Protein AF-0000000066426443 (afdb_homodimer)

pLDDT: mean 89.58, std 8.08, range [49.56, 98.62]

InterPro domains:
  IPR004919 GmrSD restriction endonucleases, N-terminal domain [PF03235] (11-257)

Structure (mmCIF, N/CA/C/O backbone):
data_AF-0000000066426443-model_v1
#
loop_
_entity.id
_entity.type
_entity.pdbx_description
1 polymer 'GmrSD restriction endonucleases N-terminal domain-containing protein'
#
loop_
_atom_site.group_PDB
_atom_site.id
_atom_site.type_symbol
_atom_site.label_atom_id
_atom_site.label_alt_id
_atom_site.label_comp_id
_atom_site.label_asym_id
_atom_site.label_entity_id
_atom_site.label_seq_id
_atom_site.pdbx_PDB_ins_code
_atom_site.Cartn_x
_atom_site.Cartn_y
_atom_site.Cartn_z
_atom_site.occupancy
_atom_site.B_iso_or_equiv
_atom_site.auth_seq_id
_atom_site.auth_comp_id
_atom_site.auth_asym_id
_atom_site.auth_atom_id
_atom_site.pdbx_PDB_model_num
ATOM 1 N N . MET A 1 1 ? 31.5 10.781 8.031 1 71.62 1 MET A N 1
ATOM 2 C CA . MET A 1 1 ? 30.672 11.781 7.379 1 71.62 1 MET A CA 1
ATOM 3 C C . MET A 1 1 ? 29.391 11.156 6.82 1 71.62 1 MET A C 1
ATOM 5 O O . MET A 1 1 ? 29.406 10 6.391 1 71.62 1 MET A O 1
ATOM 9 N N . ALA A 1 2 ? 28.297 11.938 6.926 1 84.88 2 ALA A N 1
ATOM 10 C CA . ALA A 1 2 ? 27.016 11.469 6.402 1 84.88 2 ALA A CA 1
ATOM 11 C C . ALA A 1 2 ? 27.141 11.102 4.926 1 84.88 2 ALA A C 1
ATOM 13 O O . ALA A 1 2 ? 27.859 11.75 4.172 1 84.88 2 ALA A O 1
ATOM 14 N N . GLY A 1 3 ? 26.672 10.062 4.535 1 86.69 3 GLY A N 1
ATOM 15 C CA . GLY A 1 3 ? 26.719 9.602 3.154 1 86.69 3 GLY A CA 1
ATOM 16 C C . GLY A 1 3 ? 26.75 8.094 3.027 1 86.69 3 GLY A C 1
ATOM 17 O O . GLY A 1 3 ? 26.703 7.379 4.031 1 86.69 3 GLY A O 1
ATOM 18 N N . PHE A 1 4 ? 26.766 7.664 1.811 1 87.81 4 PHE A N 1
ATOM 19 C CA . PHE A 1 4 ? 26.875 6.23 1.58 1 87.81 4 PHE A CA 1
ATOM 20 C C . PHE A 1 4 ? 28.234 5.707 2.047 1 87.81 4 PHE A C 1
ATOM 22 O O . PHE A 1 4 ? 29.266 6.316 1.765 1 87.81 4 PHE A O 1
ATOM 29 N N . GLN A 1 5 ? 28.156 4.652 2.791 1 90.62 5 GLN A N 1
ATOM 30 C CA . GLN A 1 5 ? 29.359 4.078 3.377 1 90.62 5 GLN A CA 1
ATOM 31 C C . GLN A 1 5 ? 29.797 2.824 2.621 1 90.62 5 GLN A C 1
ATOM 33 O O . GLN A 1 5 ? 29.062 2.312 1.781 1 90.62 5 GLN A O 1
ATOM 38 N N . SER A 1 6 ? 31 2.467 2.939 1 91.5 6 SER A N 1
ATOM 39 C CA . SER A 1 6 ? 31.438 1.174 2.422 1 91.5 6 SER A CA 1
ATOM 40 C C . SER A 1 6 ? 30.547 0.047 2.932 1 91.5 6 SER A C 1
ATOM 42 O O . SER A 1 6 ? 30.234 -0.017 4.125 1 91.5 6 SER A O 1
ATOM 44 N N . PRO A 1 7 ? 30.141 -0.745 2.02 1 94.06 7 PRO A N 1
ATOM 45 C CA . PRO A 1 7 ? 29.281 -1.854 2.445 1 94.06 7 PRO A CA 1
ATOM 46 C C . PRO A 1 7 ? 29.969 -2.795 3.426 1 94.06 7 PRO A C 1
ATOM 48 O O . PRO A 1 7 ? 31.203 -2.828 3.488 1 94.06 7 PRO A O 1
ATOM 51 N N . ILE A 1 8 ? 29.234 -3.514 4.184 1 97.31 8 ILE A N 1
ATOM 52 C CA . ILE A 1 8 ? 29.766 -4.461 5.16 1 97.31 8 ILE A CA 1
ATOM 53 C C . ILE A 1 8 ? 29.188 -5.852 4.898 1 97.31 8 ILE A C 1
ATOM 55 O O . ILE A 1 8 ? 28.297 -6.012 4.055 1 97.31 8 ILE A O 1
ATOM 59 N N . THR A 1 9 ? 29.766 -6.891 5.578 1 97.81 9 THR A N 1
ATOM 60 C CA . THR A 1 9 ? 29.266 -8.258 5.418 1 97.81 9 THR A CA 1
ATOM 61 C C . THR A 1 9 ? 28 -8.469 6.234 1 97.81 9 THR A C 1
ATOM 63 O O . THR A 1 9 ? 27.719 -7.711 7.16 1 97.81 9 THR A O 1
ATOM 66 N N . ILE A 1 10 ? 27.25 -9.461 5.855 1 98.12 10 ILE A N 1
ATOM 67 C CA . ILE A 1 10 ? 26.078 -9.844 6.629 1 98.12 10 ILE A CA 1
ATOM 68 C C . ILE A 1 10 ? 26.5 -10.234 8.047 1 98.12 10 ILE A C 1
ATOM 70 O O . ILE A 1 10 ? 25.859 -9.836 9.023 1 98.12 10 ILE A O 1
ATOM 74 N N . ASN A 1 11 ? 27.625 -10.977 8.164 1 97.81 11 ASN A N 1
ATOM 75 C CA . ASN A 1 11 ? 28.125 -11.367 9.477 1 97.81 11 ASN A CA 1
ATOM 76 C C . ASN A 1 11 ? 28.406 -10.148 10.352 1 97.81 11 ASN A C 1
ATOM 78 O O . ASN A 1 11 ? 28.078 -10.148 11.539 1 97.81 11 ASN A O 1
ATOM 82 N N . GLU A 1 12 ? 29.016 -9.195 9.805 1 98 12 GLU A N 1
ATOM 83 C CA . GLU A 1 12 ? 29.297 -7.988 10.57 1 98 12 GLU A CA 1
ATOM 84 C C . GLU A 1 12 ? 28.016 -7.348 11.094 1 98 12 GLU A C 1
ATOM 86 O O . GLU A 1 12 ? 27.953 -6.941 12.258 1 98 12 GLU A O 1
ATOM 91 N N . ALA A 1 13 ? 27.047 -7.184 10.25 1 98.31 13 ALA A N 1
ATOM 92 C CA . ALA A 1 13 ? 25.766 -6.609 10.664 1 98.31 13 ALA A CA 1
ATOM 93 C C . ALA A 1 13 ? 25.125 -7.434 11.781 1 98.31 13 ALA A C 1
ATOM 95 O O . ALA A 1 13 ? 24.594 -6.875 12.75 1 98.31 13 ALA A O 1
ATOM 96 N N . MET A 1 14 ? 25.219 -8.742 11.648 1 98 14 MET A N 1
ATOM 97 C CA . MET A 1 14 ? 24.625 -9.617 12.656 1 98 14 MET A CA 1
ATOM 98 C C . MET A 1 14 ? 25.328 -9.453 14 1 98 14 MET A C 1
ATOM 100 O O . MET A 1 14 ? 24.688 -9.438 15.047 1 98 14 MET A O 1
ATOM 104 N N . GLN A 1 15 ? 26.609 -9.383 13.984 1 97.5 15 GLN A N 1
ATOM 105 C CA . GLN A 1 15 ? 27.359 -9.172 15.219 1 97.5 15 GLN A CA 1
ATOM 106 C C . GLN A 1 15 ? 26.984 -7.848 15.875 1 97.5 15 GLN A C 1
ATOM 108 O O . GLN A 1 15 ? 26.891 -7.758 17.094 1 97.5 15 GLN A O 1
ATOM 113 N N . ARG A 1 16 ? 26.797 -6.891 15.094 1 97.94 16 ARG A N 1
ATOM 114 C CA . ARG A 1 16 ? 26.406 -5.578 15.609 1 97.94 16 ARG A CA 1
ATOM 115 C C . ARG A 1 16 ? 25.031 -5.625 16.25 1 97.94 16 ARG A C 1
ATOM 117 O O . ARG A 1 16 ? 24.766 -4.941 17.25 1 97.94 16 ARG A O 1
ATOM 124 N N . ILE A 1 17 ? 24.141 -6.352 15.672 1 98 17 ILE A N 1
ATOM 125 C CA . ILE A 1 17 ? 22.812 -6.531 16.266 1 98 17 ILE A CA 1
ATOM 126 C C . ILE A 1 17 ? 22.938 -7.262 17.594 1 98 17 ILE A C 1
ATOM 128 O O . ILE A 1 17 ? 22.359 -6.836 18.609 1 98 17 ILE A O 1
ATOM 132 N N . LYS A 1 18 ? 23.734 -8.289 17.672 1 96.56 18 LYS A N 1
ATOM 133 C CA . LYS A 1 18 ? 23.922 -9.086 18.875 1 96.56 18 LYS A CA 1
ATOM 134 C C . LYS A 1 18 ? 24.516 -8.25 20 1 96.56 18 LYS A C 1
ATOM 136 O O . LYS A 1 18 ? 24.172 -8.445 21.172 1 96.56 18 LYS A O 1
ATOM 141 N N . ASN A 1 19 ? 25.312 -7.359 19.641 1 96.88 19 ASN A N 1
ATOM 142 C CA . ASN A 1 19 ? 26.016 -6.543 20.625 1 96.88 19 ASN A CA 1
ATOM 143 C C . ASN A 1 19 ? 25.234 -5.27 20.953 1 96.88 19 ASN A C 1
ATOM 145 O O . ASN A 1 19 ? 25.75 -4.375 21.609 1 96.88 19 ASN A O 1
ATOM 149 N N . ASN A 1 20 ? 24.062 -5.094 20.406 1 96.94 20 ASN A N 1
ATOM 150 C CA . ASN A 1 20 ? 23.203 -3.932 20.625 1 96.94 20 ASN A CA 1
ATOM 151 C C . ASN A 1 20 ? 23.859 -2.652 20.109 1 96.94 20 ASN A C 1
ATOM 153 O O . ASN A 1 20 ? 23.719 -1.589 20.719 1 96.94 20 ASN A O 1
ATOM 157 N N . GLU A 1 21 ? 24.703 -2.861 19.109 1 98 21 GLU A N 1
ATOM 158 C CA . GLU A 1 21 ? 25.234 -1.71 18.391 1 98 21 GLU A CA 1
ATOM 159 C C . GLU A 1 21 ? 24.234 -1.196 17.359 1 98 21 GLU A C 1
ATOM 161 O O . GLU A 1 21 ? 24.312 -0.044 16.938 1 98 21 GLU A O 1
ATOM 166 N N . TYR A 1 22 ? 23.391 -2.031 16.828 1 98.38 22 TYR A N 1
ATOM 167 C CA . TYR A 1 22 ? 22.219 -1.688 16.031 1 98.38 22 TYR A CA 1
ATOM 168 C C . TYR A 1 22 ? 20.953 -1.728 16.875 1 98.38 22 TYR A C 1
ATOM 170 O O . TYR A 1 22 ? 20.656 -2.74 17.516 1 98.38 22 TYR A O 1
ATOM 178 N N . LEU A 1 23 ? 20.25 -0.625 16.891 1 97.06 23 LEU A N 1
ATOM 179 C CA . LEU A 1 23 ? 19 -0.537 17.641 1 97.06 23 LEU A CA 1
ATOM 180 C C . LEU A 1 23 ? 17.906 0.069 16.781 1 97.06 23 LEU A C 1
ATOM 182 O O . LEU A 1 23 ? 18.172 0.584 15.695 1 97.06 23 LEU A O 1
ATOM 186 N N . LEU A 1 24 ? 16.672 -0.115 17.234 1 93.94 24 LEU A N 1
ATOM 187 C CA . LEU A 1 24 ? 15.508 0.389 16.5 1 93.94 24 LEU A CA 1
ATOM 188 C C . LEU A 1 24 ? 14.859 1.548 17.25 1 93.94 24 LEU A C 1
ATOM 190 O O . LEU A 1 24 ? 14.594 1.45 18.438 1 93.94 24 LEU A O 1
ATOM 194 N N . PRO A 1 25 ? 14.633 2.607 16.516 1 89.81 25 PRO A N 1
ATOM 195 C CA . PRO A 1 25 ? 13.898 3.693 17.172 1 89.81 25 PRO A CA 1
ATOM 196 C C . PRO A 1 25 ? 12.43 3.352 17.406 1 89.81 25 PRO A C 1
ATOM 198 O O . PRO A 1 25 ? 11.898 2.428 16.781 1 89.81 25 PRO A O 1
ATOM 201 N N . ALA A 1 26 ? 11.82 4.098 18.203 1 81.12 26 ALA A N 1
ATOM 202 C CA . ALA A 1 26 ? 10.477 3.801 18.688 1 81.12 26 ALA A CA 1
ATOM 203 C C . ALA A 1 26 ? 9.461 3.881 17.547 1 81.12 26 ALA A C 1
ATOM 205 O O . ALA A 1 26 ? 8.391 3.266 17.625 1 81.12 26 ALA A O 1
ATOM 206 N N . PHE A 1 27 ? 9.773 4.609 16.531 1 78.88 27 PHE A N 1
ATOM 207 C CA . PHE A 1 27 ? 8.773 4.844 15.492 1 78.88 27 PHE A CA 1
ATOM 208 C C . PHE A 1 27 ? 8.82 3.744 14.438 1 78.88 27 PHE A C 1
ATOM 210 O O . PHE A 1 27 ? 8.031 3.754 13.492 1 78.88 27 PHE A O 1
ATOM 217 N N . GLN A 1 28 ? 9.742 2.854 14.586 1 81.25 28 GLN A N 1
ATOM 218 C CA . GLN A 1 28 ? 9.797 1.748 13.641 1 81.25 28 GLN A CA 1
ATOM 219 C C . GLN A 1 28 ? 8.586 0.833 13.797 1 81.25 28 GLN A C 1
ATOM 221 O O . GLN A 1 28 ? 8.125 0.583 14.914 1 81.25 28 GLN A O 1
ATOM 226 N N . ARG A 1 29 ? 8.133 0.302 12.727 1 73.12 29 ARG A N 1
ATOM 227 C CA . ARG A 1 29 ? 7 -0.619 12.75 1 73.12 29 ARG A CA 1
ATOM 228 C C . ARG A 1 29 ? 7.441 -2.021 13.156 1 73.12 29 ARG A C 1
ATOM 230 O O . ARG A 1 29 ? 8.633 -2.314 13.188 1 73.12 29 ARG A O 1
ATOM 237 N N . GLU A 1 30 ? 6.484 -2.826 13.484 1 78.44 30 GLU A N 1
ATOM 238 C CA . GLU A 1 30 ? 6.75 -4.215 13.852 1 78.44 30 GLU A CA 1
ATOM 239 C C . GLU A 1 30 ? 7.211 -5.023 12.641 1 78.44 30 GLU A C 1
ATOM 241 O O . GLU A 1 30 ? 7.082 -4.574 11.5 1 78.44 30 GLU A O 1
ATOM 246 N N . TYR A 1 31 ? 7.809 -6.129 12.969 1 89.56 31 TYR A N 1
ATOM 247 C CA . TYR A 1 31 ? 8.211 -7.051 11.906 1 89.56 31 TYR A CA 1
ATOM 248 C C . TYR A 1 31 ? 6.996 -7.625 11.188 1 89.56 31 TYR A C 1
ATOM 250 O O . TYR A 1 31 ? 6.039 -8.07 11.836 1 89.56 31 TYR A O 1
ATOM 258 N N . VAL A 1 32 ? 6.992 -7.719 9.836 1 82.56 32 VAL A N 1
ATOM 259 C CA . VAL A 1 32 ? 5.758 -8.078 9.148 1 82.56 32 VAL A CA 1
ATOM 260 C C . VAL A 1 32 ? 6.055 -9.109 8.055 1 82.56 32 VAL A C 1
ATOM 262 O O . VAL A 1 32 ? 5.152 -9.531 7.332 1 82.56 32 VAL A O 1
ATOM 265 N N . TRP A 1 33 ? 7.266 -9.562 7.824 1 90.44 33 TRP A N 1
ATOM 266 C CA . TRP A 1 33 ? 7.582 -10.461 6.723 1 90.44 33 TRP A CA 1
ATOM 267 C C . TRP A 1 33 ? 7.055 -11.867 7.004 1 90.44 33 TRP A C 1
ATOM 269 O O . TRP A 1 33 ? 7.141 -12.359 8.133 1 90.44 33 TRP A O 1
ATOM 279 N N . GLU A 1 34 ? 6.59 -12.484 5.996 1 89.12 34 GLU A N 1
ATOM 280 C CA . GLU A 1 34 ? 6.207 -13.891 6.031 1 89.12 34 GLU A CA 1
ATOM 281 C C . GLU A 1 34 ? 7.391 -14.797 5.699 1 89.12 34 GLU A C 1
ATOM 283 O O . GLU A 1 34 ? 8.391 -14.344 5.137 1 89.12 34 GLU A O 1
ATOM 288 N N . PRO A 1 35 ? 7.262 -16.031 6.02 1 93.19 35 PRO A N 1
ATOM 289 C CA . PRO A 1 35 ? 8.375 -16.953 5.805 1 93.19 35 PRO A CA 1
ATOM 290 C C . PRO A 1 35 ? 8.883 -16.938 4.367 1 93.19 35 PRO A C 1
ATOM 292 O O . PRO A 1 35 ? 10.102 -16.906 4.141 1 93.19 35 PRO A O 1
ATOM 295 N N . TRP A 1 36 ? 8.016 -16.891 3.41 1 90.25 36 TRP A N 1
ATOM 296 C CA . TRP A 1 36 ? 8.414 -16.984 2.01 1 90.25 36 TRP A CA 1
ATOM 297 C C . TRP A 1 36 ? 9.258 -15.781 1.601 1 90.25 36 TRP A C 1
ATOM 299 O O . TRP A 1 36 ? 10.141 -15.898 0.743 1 90.25 36 TRP A O 1
ATOM 309 N N . GLN A 1 37 ? 9.031 -14.633 2.184 1 91.44 37 GLN A N 1
ATOM 310 C CA . GLN A 1 37 ? 9.812 -13.438 1.865 1 91.44 37 GLN A CA 1
ATOM 311 C C . GLN A 1 37 ? 11.266 -13.609 2.297 1 91.44 37 GLN A C 1
ATOM 313 O O . GLN A 1 37 ? 12.18 -13.156 1.604 1 91.44 37 GLN A O 1
ATOM 318 N N . ILE A 1 38 ? 11.492 -14.273 3.438 1 95.69 38 ILE A N 1
ATOM 319 C CA . ILE A 1 38 ? 12.844 -14.539 3.924 1 95.69 38 ILE A CA 1
ATOM 320 C C . ILE A 1 38 ? 13.531 -15.555 3.016 1 95.69 38 ILE A C 1
ATOM 322 O O . ILE A 1 38 ? 14.711 -15.406 2.688 1 95.69 38 ILE A O 1
ATOM 326 N N . GLU A 1 39 ? 12.75 -16.531 2.664 1 96 39 GLU A N 1
ATOM 327 C CA . GLU A 1 39 ? 13.258 -17.531 1.734 1 96 39 GLU A CA 1
ATOM 328 C C . GLU A 1 39 ? 13.703 -16.891 0.422 1 96 39 GLU A C 1
ATOM 330 O O . GLU A 1 39 ? 14.789 -17.188 -0.083 1 96 39 GLU A O 1
ATOM 335 N N . GLU A 1 40 ? 12.93 -15.992 -0.068 1 93.31 40 GLU A N 1
ATOM 336 C CA . GLU A 1 40 ? 13.258 -15.297 -1.308 1 93.31 40 GLU A CA 1
ATOM 337 C C . GLU A 1 40 ? 14.477 -14.398 -1.126 1 93.31 40 GLU A C 1
ATOM 339 O O . GLU A 1 40 ? 15.281 -14.234 -2.049 1 93.31 40 GLU A O 1
ATOM 344 N N . LEU A 1 41 ? 14.578 -13.75 0.029 1 95.38 41 LEU A N 1
ATOM 345 C CA . LEU A 1 41 ? 15.734 -12.914 0.322 1 95.38 41 LEU A CA 1
ATOM 346 C C . LEU A 1 41 ? 17.031 -13.711 0.222 1 95.38 41 LEU A C 1
ATOM 348 O O . LEU A 1 41 ? 18 -13.273 -0.41 1 95.38 41 LEU A O 1
ATOM 352 N N . PHE A 1 42 ? 17.047 -14.891 0.788 1 97.62 42 PHE A N 1
ATOM 353 C CA . PHE A 1 42 ? 18.266 -15.695 0.782 1 97.62 42 PHE A CA 1
ATOM 354 C C . PHE A 1 42 ? 18.547 -16.234 -0.614 1 97.62 42 PHE A C 1
ATOM 356 O O . PHE A 1 42 ? 19.703 -16.344 -1.025 1 97.62 42 PHE A O 1
ATOM 363 N N . ASP A 1 43 ? 17.469 -16.641 -1.277 1 96.5 43 ASP A N 1
ATOM 364 C CA . ASP A 1 43 ? 17.672 -16.984 -2.68 1 96.5 43 ASP A CA 1
ATOM 365 C C . ASP A 1 43 ? 18.344 -15.844 -3.439 1 96.5 43 ASP A C 1
ATOM 367 O O . ASP A 1 43 ? 19.281 -16.062 -4.211 1 96.5 43 ASP A O 1
ATOM 371 N N . SER A 1 44 ? 17.844 -14.625 -3.238 1 94.75 44 SER A N 1
ATOM 372 C CA . SER A 1 44 ? 18.422 -13.445 -3.873 1 94.75 44 SER A CA 1
ATOM 373 C C . SER A 1 44 ? 19.891 -13.281 -3.514 1 94.75 44 SER A C 1
ATOM 375 O O . SER A 1 44 ? 20.719 -13 -4.383 1 94.75 44 SER A O 1
ATOM 377 N N . LEU A 1 45 ? 20.203 -13.5 -2.303 1 96.19 45 LEU A N 1
ATOM 378 C CA . LEU A 1 45 ? 21.578 -13.367 -1.84 1 96.19 45 LEU A CA 1
ATOM 379 C C . LEU A 1 45 ? 22.5 -14.336 -2.574 1 96.19 45 LEU A C 1
ATOM 381 O O . LEU A 1 45 ? 23.547 -13.945 -3.074 1 96.19 45 LEU A O 1
ATOM 385 N N . ILE A 1 46 ? 22.062 -15.578 -2.662 1 96.88 46 ILE A N 1
ATOM 386 C CA . ILE A 1 46 ? 22.906 -16.594 -3.277 1 96.88 46 ILE A CA 1
ATOM 387 C C . ILE A 1 46 ? 23.031 -16.344 -4.777 1 96.88 46 ILE A C 1
ATOM 389 O O . ILE A 1 46 ? 24.094 -16.547 -5.367 1 96.88 46 ILE A O 1
ATOM 393 N N . ARG A 1 47 ? 21.969 -15.82 -5.355 1 93.5 47 ARG A N 1
ATOM 394 C CA . ARG A 1 47 ? 21.953 -15.57 -6.793 1 93.5 47 ARG A CA 1
ATOM 395 C C . ARG A 1 47 ? 22.719 -14.297 -7.137 1 93.5 47 ARG A C 1
ATOM 397 O O . ARG A 1 47 ? 22.953 -14.016 -8.312 1 93.5 47 ARG A O 1
ATOM 404 N N . GLY A 1 48 ? 22.969 -13.5 -6.113 1 92 48 GLY A N 1
ATOM 405 C CA . GLY A 1 48 ? 23.719 -12.273 -6.336 1 92 48 GLY A CA 1
ATOM 406 C C . GLY A 1 48 ? 22.844 -11.094 -6.688 1 92 48 GLY A C 1
ATOM 407 O O . GLY A 1 48 ? 23.297 -10.148 -7.336 1 92 48 GLY A O 1
ATOM 408 N N . TYR A 1 49 ? 21.547 -11.156 -6.379 1 90.94 49 TYR A N 1
ATOM 409 C CA . TYR A 1 49 ? 20.641 -10.023 -6.555 1 90.94 49 TYR A CA 1
ATOM 410 C C . TYR A 1 49 ? 20.891 -8.961 -5.488 1 90.94 49 TYR A C 1
ATOM 412 O O . TYR A 1 49 ? 21.219 -9.289 -4.348 1 90.94 49 TYR A O 1
ATOM 420 N N . PRO A 1 50 ? 20.75 -7.699 -5.891 1 89.25 50 PRO A N 1
ATOM 421 C CA . PRO A 1 50 ? 20.875 -6.668 -4.859 1 89.25 50 PRO A CA 1
ATOM 422 C C . PRO A 1 50 ? 19.719 -6.691 -3.855 1 89.25 50 PRO A C 1
ATOM 424 O O . PRO A 1 50 ? 18.594 -7.039 -4.211 1 89.25 50 PRO A O 1
ATOM 427 N N . ILE A 1 51 ? 19.969 -6.332 -2.564 1 88.44 51 ILE A N 1
ATOM 428 C CA . ILE A 1 51 ? 18.891 -6.309 -1.573 1 88.44 51 ILE A CA 1
ATOM 429 C C . ILE A 1 51 ? 18.625 -4.867 -1.143 1 88.44 51 ILE A C 1
ATOM 431 O O . ILE A 1 51 ? 18 -4.629 -0.109 1 88.44 51 ILE A O 1
ATOM 435 N N . SER A 1 52 ? 18.781 -3.887 -1.884 1 84.62 52 SER A N 1
ATOM 436 C CA . SER A 1 52 ? 18.516 -2.465 -1.701 1 84.62 52 SER A CA 1
ATOM 437 C C . SER A 1 52 ? 19.375 -1.881 -0.582 1 84.62 52 SER A C 1
ATOM 439 O O . SER A 1 52 ? 19.797 -2.6 0.332 1 84.62 52 SER A O 1
ATOM 441 N N . SER A 1 53 ? 19.516 -0.681 -0.633 1 89.75 53 SER A N 1
ATOM 442 C CA . SER A 1 53 ? 20.312 -0.006 0.392 1 89.75 53 SER A CA 1
ATOM 443 C C . SER A 1 53 ? 19.469 0.268 1.64 1 89.75 53 SER A C 1
ATOM 445 O O . SER A 1 53 ? 18.25 0.344 1.567 1 89.75 53 SER A O 1
ATOM 447 N N . MET A 1 54 ? 20.25 0.411 2.766 1 93 54 MET A N 1
ATOM 448 C CA . MET A 1 54 ? 19.609 0.695 4.047 1 93 54 MET A CA 1
ATOM 449 C C . MET A 1 54 ? 19.984 2.084 4.547 1 93 54 MET A C 1
ATOM 451 O O . MET A 1 54 ? 20.797 2.77 3.932 1 93 54 MET A O 1
ATOM 455 N N . LEU A 1 55 ? 19.266 2.574 5.578 1 94 55 LEU A N 1
ATOM 456 C CA . LEU A 1 55 ? 19.531 3.875 6.184 1 94 55 LEU A CA 1
ATOM 457 C C . LEU A 1 55 ? 19.812 3.736 7.676 1 94 55 LEU A C 1
ATOM 459 O O . LEU A 1 55 ? 18.984 3.189 8.414 1 94 55 LEU A O 1
ATOM 463 N N . PHE A 1 56 ? 21 4.199 8.109 1 96.38 56 PHE A N 1
ATOM 464 C CA . PHE A 1 56 ? 21.422 4.148 9.5 1 96.38 56 PHE A CA 1
ATOM 465 C C . PHE A 1 56 ? 21.656 5.555 10.047 1 96.38 56 PHE A C 1
ATOM 467 O O . PHE A 1 56 ? 22.047 6.457 9.312 1 96.38 56 PHE A O 1
ATOM 474 N N . TRP A 1 57 ? 21.438 5.773 11.328 1 95.12 57 TRP A N 1
ATOM 475 C CA . TRP A 1 57 ? 21.688 7.023 12.047 1 95.12 57 TRP A CA 1
ATOM 476 C C . TRP A 1 57 ? 22.609 6.793 13.234 1 95.12 57 TRP A C 1
ATOM 478 O O . TRP A 1 57 ? 22.281 6.035 14.148 1 95.12 57 TRP A O 1
ATOM 488 N N . LYS A 1 58 ? 23.75 7.344 13.203 1 95.75 58 LYS A N 1
ATOM 489 C CA . LYS A 1 58 ? 24.672 7.23 14.328 1 95.75 58 LYS A CA 1
ATOM 490 C C . LYS A 1 58 ? 24.203 8.07 15.508 1 95.75 58 LYS A C 1
ATOM 492 O O . LYS A 1 58 ? 24.078 9.289 15.398 1 95.75 58 LYS A O 1
ATOM 497 N N . VAL A 1 59 ? 23.922 7.488 16.594 1 94.06 59 VAL A N 1
ATOM 498 C CA . VAL A 1 59 ? 23.391 8.148 17.781 1 94.06 59 VAL A CA 1
ATOM 499 C C . VAL A 1 59 ? 24.484 8.289 18.828 1 94.06 59 VAL A C 1
ATOM 501 O O . VAL A 1 59 ? 25.109 7.301 19.234 1 94.06 59 VAL A O 1
ATOM 504 N N . LYS A 1 60 ? 24.703 9.531 19.219 1 92.62 60 LYS A N 1
ATOM 505 C CA . LYS A 1 60 ? 25.781 9.828 20.172 1 92.62 60 LYS A CA 1
ATOM 506 C C . LYS A 1 60 ? 25.281 10.742 21.281 1 92.62 60 LYS A C 1
ATOM 508 O O . LYS A 1 60 ? 24.234 11.383 21.156 1 92.62 60 LYS A O 1
ATOM 513 N N . ASP A 1 61 ? 25.859 10.68 22.328 1 86.94 61 ASP A N 1
ATOM 514 C CA . ASP A 1 61 ? 25.766 11.641 23.422 1 86.94 61 ASP A CA 1
ATOM 515 C C . ASP A 1 61 ? 24.312 11.82 23.875 1 86.94 61 ASP A C 1
ATOM 517 O O . ASP A 1 61 ? 23.625 10.836 24.172 1 86.94 61 ASP A O 1
ATOM 521 N N . GLU A 1 62 ? 23.812 13.047 23.859 1 80.69 62 GLU A N 1
ATOM 522 C CA . GLU A 1 62 ? 22.5 13.375 24.438 1 80.69 62 GLU A CA 1
ATOM 523 C C . GLU A 1 62 ? 21.375 12.711 23.672 1 80.69 62 GLU A C 1
ATOM 525 O O . GLU A 1 62 ? 20.312 12.43 24.234 1 80.69 62 GLU A O 1
ATOM 530 N N . SER A 1 63 ? 21.609 12.406 22.484 1 82.25 63 SER A N 1
ATOM 531 C CA . SER A 1 63 ? 20.578 11.805 21.656 1 82.25 63 SER A CA 1
ATOM 532 C C . SER A 1 63 ? 20.266 10.383 22.109 1 82.25 63 SER A C 1
ATOM 534 O O . SER A 1 63 ? 19.172 9.867 21.844 1 82.25 63 SER A O 1
ATOM 536 N N . LYS A 1 64 ? 21.188 9.742 22.859 1 86.12 64 LYS A N 1
ATOM 537 C CA . LYS A 1 64 ? 21.031 8.367 23.312 1 86.12 64 LYS A CA 1
ATOM 538 C C . LYS A 1 64 ? 19.875 8.242 24.297 1 86.12 64 LYS A C 1
ATOM 540 O O . LYS A 1 64 ? 19.188 7.215 24.344 1 86.12 64 LYS A O 1
ATOM 545 N N . THR A 1 65 ? 19.656 9.32 25.016 1 81.44 65 THR A N 1
ATOM 546 C CA . THR A 1 65 ? 18.688 9.227 26.094 1 81.44 65 THR A CA 1
ATOM 547 C C . THR A 1 65 ? 17.438 10.047 25.781 1 81.44 65 THR A C 1
ATOM 549 O O . THR A 1 65 ? 16.438 9.961 26.5 1 81.44 65 THR A O 1
ATOM 552 N N . ALA A 1 66 ? 17.609 10.727 24.781 1 75.44 66 ALA A N 1
ATOM 553 C CA . ALA A 1 66 ? 16.5 11.609 24.422 1 75.44 66 ALA A CA 1
ATOM 554 C C . ALA A 1 66 ? 15.297 10.812 23.906 1 75.44 66 ALA A C 1
ATOM 556 O O . ALA A 1 66 ? 14.156 11.266 24 1 75.44 66 ALA A O 1
ATOM 557 N N . TRP A 1 67 ? 15.633 9.57 23.469 1 77.31 67 TRP A N 1
ATOM 558 C CA . TRP A 1 67 ? 14.594 8.758 22.844 1 77.31 67 TRP A CA 1
ATOM 559 C C . TRP A 1 67 ? 14.695 7.305 23.297 1 77.31 67 TRP A C 1
ATOM 561 O O . TRP A 1 67 ? 15.719 6.891 23.844 1 77.31 67 TRP A O 1
ATOM 571 N N . LYS A 1 68 ? 13.555 6.684 23.094 1 82.44 68 LYS A N 1
ATOM 572 C CA . LYS A 1 68 ? 13.578 5.258 23.406 1 82.44 68 LYS A CA 1
ATOM 573 C C . LYS A 1 68 ? 14.031 4.43 22.203 1 82.44 68 LYS A C 1
ATOM 575 O O . LYS A 1 68 ? 13.656 4.723 21.062 1 82.44 68 LYS A O 1
ATOM 580 N N . PHE A 1 69 ? 14.82 3.48 22.453 1 90.25 69 PHE A N 1
ATOM 581 C CA . PHE A 1 69 ? 15.305 2.551 21.438 1 90.25 69 PHE A CA 1
ATOM 582 C C . PHE A 1 69 ? 15.016 1.11 21.844 1 90.25 69 PHE A C 1
ATOM 584 O O . PHE A 1 69 ? 14.82 0.819 23.031 1 90.25 69 PHE A O 1
ATOM 591 N N . TYR A 1 70 ? 14.977 0.285 20.906 1 90.88 70 TYR A N 1
ATOM 592 C CA . TYR A 1 70 ? 14.57 -1.101 21.125 1 90.88 70 TYR A CA 1
ATOM 593 C C . TYR A 1 70 ? 15.562 -2.062 20.484 1 90.88 70 TYR A C 1
ATOM 595 O O . TYR A 1 70 ? 16.219 -1.724 19.5 1 90.88 70 TYR A O 1
ATOM 603 N N . ARG A 1 71 ? 15.625 -3.256 21.031 1 95.25 71 ARG A N 1
ATOM 604 C CA . ARG A 1 71 ? 16.453 -4.324 20.469 1 95.25 71 ARG A CA 1
ATOM 605 C C . ARG A 1 71 ? 15.742 -5 19.297 1 95.25 71 ARG A C 1
ATOM 607 O O . ARG A 1 71 ? 14.523 -4.91 19.172 1 95.25 71 ARG A O 1
ATOM 614 N N . PHE A 1 72 ? 16.516 -5.602 18.469 1 96.25 72 PHE A N 1
ATOM 615 C CA . PHE A 1 72 ? 15.945 -6.43 17.422 1 96.25 72 PHE A CA 1
ATOM 616 C C . PHE A 1 72 ? 15.25 -7.652 18.016 1 96.25 72 PHE A C 1
ATOM 618 O O . PHE A 1 72 ? 15.664 -8.156 19.062 1 96.25 72 PHE A O 1
ATOM 625 N N . LEU A 1 73 ? 14.234 -8.109 17.359 1 93.31 73 LEU A N 1
ATOM 626 C CA . LEU A 1 73 ? 13.555 -9.344 17.734 1 93.31 73 LEU A CA 1
ATOM 627 C C . LEU A 1 73 ? 14.477 -10.547 17.547 1 93.31 73 LEU A C 1
ATOM 629 O O . LEU A 1 73 ? 15.125 -10.688 16.516 1 93.31 73 LEU A O 1
ATOM 633 N N . GLU A 1 74 ? 14.562 -11.367 18.516 1 94.25 74 GLU A N 1
ATOM 634 C CA . GLU A 1 74 ? 15.469 -12.508 18.438 1 94.25 74 GLU A CA 1
ATOM 635 C C . GLU A 1 74 ? 14.805 -13.711 17.781 1 94.25 74 GLU A C 1
ATOM 637 O O . GLU A 1 74 ? 15.492 -14.594 17.25 1 94.25 74 GLU A O 1
ATOM 642 N N . TYR A 1 75 ? 13.539 -13.906 17.922 1 94.88 75 TYR A N 1
ATOM 643 C CA . TYR A 1 75 ? 12.727 -14.891 17.219 1 94.88 75 TYR A CA 1
ATOM 644 C C . TYR A 1 75 ? 11.305 -14.375 17.016 1 94.88 75 TYR A C 1
ATOM 646 O O . TYR A 1 75 ? 10.922 -13.344 17.578 1 94.88 75 TYR A O 1
ATOM 654 N N . TYR A 1 76 ? 10.578 -14.984 16.141 1 95.62 76 TYR A N 1
ATOM 655 C CA . TYR A 1 76 ? 9.227 -14.539 15.828 1 95.62 76 TYR A CA 1
ATOM 656 C C . TYR A 1 76 ? 8.203 -15.609 16.188 1 95.62 76 TYR A C 1
ATOM 658 O O . TYR A 1 76 ? 8.414 -16.797 15.938 1 95.62 76 TYR A O 1
ATOM 666 N N . ARG A 1 77 ? 7.18 -15.258 16.906 1 93.69 77 ARG A N 1
ATOM 667 C CA . ARG A 1 77 ? 5.992 -16.078 17.156 1 93.69 77 ARG A CA 1
ATOM 668 C C . ARG A 1 77 ? 4.719 -15.258 16.938 1 93.69 77 ARG A C 1
ATOM 670 O O . ARG A 1 77 ? 4.457 -14.297 17.656 1 93.69 77 ARG A O 1
ATOM 677 N N . GLU A 1 78 ? 4.09 -15.766 15.93 1 82.88 78 GLU A N 1
ATOM 678 C CA . GLU A 1 78 ? 2.891 -15.031 15.531 1 82.88 78 GLU A CA 1
ATOM 679 C C . GLU A 1 78 ? 1.996 -14.75 16.734 1 82.88 78 GLU A C 1
ATOM 681 O O . GLU A 1 78 ? 1.715 -15.648 17.531 1 82.88 78 GLU A O 1
ATOM 686 N N . SER A 1 79 ? 1.643 -13.5 16.969 1 73.69 79 SER A N 1
ATOM 687 C CA . SER A 1 79 ? 0.701 -12.992 17.969 1 73.69 79 SER A CA 1
ATOM 688 C C . SER A 1 79 ? 1.326 -12.961 19.359 1 73.69 79 SER A C 1
ATOM 690 O O . SER A 1 79 ? 0.806 -12.305 20.266 1 73.69 79 SER A O 1
ATOM 692 N N . TYR A 1 80 ? 2.484 -13.523 19.562 1 83.31 80 TYR A N 1
ATOM 693 C CA . TYR A 1 80 ? 2.955 -13.68 20.938 1 83.31 80 TYR A CA 1
ATOM 694 C C . TYR A 1 80 ? 4.363 -13.125 21.109 1 83.31 80 TYR A C 1
ATOM 696 O O . TYR A 1 80 ? 4.766 -12.742 22.203 1 83.31 80 TYR A O 1
ATOM 704 N N . HIS A 1 81 ? 5.234 -13.141 20.141 1 89.38 81 HIS A N 1
ATOM 705 C CA . HIS A 1 81 ? 6.562 -12.539 20.156 1 89.38 81 HIS A CA 1
ATOM 706 C C . HIS A 1 81 ? 6.793 -11.688 18.906 1 89.38 81 HIS A C 1
ATOM 708 O O . HIS A 1 81 ? 7.566 -12.07 18.031 1 89.38 81 HIS A O 1
ATOM 714 N N . THR A 1 82 ? 6.125 -10.586 18.875 1 85.38 82 THR A N 1
ATOM 715 C CA . THR A 1 82 ? 6.102 -9.719 17.703 1 85.38 82 THR A CA 1
ATOM 716 C C . THR A 1 82 ? 6.609 -8.32 18.062 1 85.38 82 THR A C 1
ATOM 718 O O . THR A 1 82 ? 6.836 -7.5 17.172 1 85.38 82 THR A O 1
ATOM 721 N N . HIS A 1 83 ? 6.836 -8.023 19.344 1 82.25 83 HIS A N 1
ATOM 722 C CA . HIS A 1 83 ? 7.246 -6.703 19.812 1 82.25 83 HIS A CA 1
ATOM 723 C C . HIS A 1 83 ? 8.711 -6.695 20.234 1 82.25 83 HIS A C 1
ATOM 725 O O . HIS A 1 83 ? 9.188 -7.641 20.859 1 82.25 83 HIS A O 1
ATOM 731 N N . ASN A 1 84 ? 9.398 -5.664 19.797 1 88.62 84 ASN A N 1
ATOM 732 C CA . ASN A 1 84 ? 10.797 -5.5 20.188 1 88.62 84 ASN A CA 1
ATOM 733 C C . ASN A 1 84 ? 10.914 -5.035 21.641 1 88.62 84 ASN A C 1
ATOM 735 O O . ASN A 1 84 ? 10.062 -4.289 22.125 1 88.62 84 ASN A O 1
ATOM 739 N N . ASP A 1 85 ? 11.914 -5.449 22.312 1 87.69 85 ASP A N 1
ATOM 740 C CA . ASP A 1 85 ? 12.141 -5.094 23.703 1 87.69 85 ASP A CA 1
ATOM 741 C C . ASP A 1 85 ? 12.859 -3.75 23.828 1 87.69 85 ASP A C 1
ATOM 743 O O . ASP A 1 85 ? 13.781 -3.465 23.062 1 87.69 85 ASP A O 1
ATOM 747 N N . TYR A 1 86 ? 12.391 -3.006 24.828 1 87.38 86 TYR A N 1
ATOM 748 C CA . TYR A 1 86 ? 13.047 -1.744 25.156 1 87.38 86 TYR A CA 1
ATOM 749 C C . TYR A 1 86 ? 14.492 -1.974 25.578 1 87.38 86 TYR A C 1
ATOM 751 O O . TYR A 1 86 ? 14.789 -2.943 26.281 1 87.38 86 TYR A O 1
ATOM 759 N N . PHE A 1 87 ? 15.398 -1.11 25.156 1 92.44 87 PHE A N 1
ATOM 760 C CA . PHE A 1 87 ? 16.797 -1.15 25.547 1 92.44 87 PHE A CA 1
ATOM 761 C C . PHE A 1 87 ? 17.219 0.164 26.188 1 92.44 87 PHE A C 1
ATOM 763 O O . PHE A 1 87 ? 17.094 1.23 25.594 1 92.44 87 PHE A O 1
ATOM 770 N N . ASN A 1 88 ? 17.672 0.157 27.375 1 90.88 88 ASN A N 1
ATOM 771 C CA . ASN A 1 88 ? 18.156 1.353 28.062 1 90.88 88 ASN A CA 1
ATOM 772 C C . ASN A 1 88 ? 19.516 1.795 27.516 1 90.88 88 ASN A C 1
ATOM 774 O O . ASN A 1 88 ? 20.531 1.156 27.781 1 90.88 88 ASN A O 1
ATOM 778 N N . THR A 1 89 ? 19.531 2.926 26.844 1 92.56 89 THR A N 1
ATOM 779 C CA . THR A 1 89 ? 20.734 3.355 26.125 1 92.56 89 THR A CA 1
ATOM 780 C C . THR A 1 89 ? 21.531 4.355 26.953 1 92.56 89 THR A C 1
ATOM 782 O O . THR A 1 89 ? 22.547 4.883 26.5 1 92.56 89 THR A O 1
ATOM 785 N N . SER A 1 90 ? 21.172 4.742 28.172 1 88.38 90 SER A N 1
ATOM 786 C CA . SER A 1 90 ? 21.766 5.793 28.984 1 88.38 90 SER A CA 1
ATOM 787 C C . SER A 1 90 ? 23.266 5.562 29.172 1 88.38 90 SER A C 1
ATOM 789 O O . SER A 1 90 ? 24.062 6.508 29.094 1 88.38 90 SER A O 1
ATOM 791 N N . ASN A 1 91 ? 23.703 4.336 29.422 1 90.88 91 ASN A N 1
ATOM 792 C CA . ASN A 1 91 ? 25.109 4.027 29.641 1 90.88 91 ASN A CA 1
ATOM 793 C C . ASN A 1 91 ? 25.688 3.172 28.516 1 90.88 91 ASN A C 1
ATOM 795 O O . ASN A 1 91 ? 26.703 2.498 28.703 1 90.88 91 ASN A O 1
ATOM 799 N N . HIS A 1 92 ? 25.016 3.211 27.453 1 92.88 92 HIS A N 1
ATOM 800 C CA . HIS A 1 92 ? 25.453 2.42 26.312 1 92.88 92 HIS A CA 1
ATOM 801 C C . HIS A 1 92 ? 26.406 3.217 25.422 1 92.88 92 HIS A C 1
ATOM 803 O O . HIS A 1 92 ? 26.359 4.449 25.406 1 92.88 92 HIS A O 1
ATOM 809 N N . LYS A 1 93 ? 27.359 2.641 24.781 1 94.69 93 LYS A N 1
ATOM 810 C CA . LYS A 1 93 ? 28.234 3.309 23.812 1 94.69 93 LYS A CA 1
ATOM 811 C C . LYS A 1 93 ? 27.438 3.83 22.625 1 94.69 93 LYS A C 1
ATOM 813 O O . LYS A 1 93 ? 26.234 3.553 22.5 1 94.69 93 LYS A O 1
ATOM 818 N N . ASP A 1 94 ? 28.125 4.613 21.797 1 95.19 94 ASP A N 1
ATOM 819 C CA . ASP A 1 94 ? 27.484 5.062 20.562 1 95.19 94 ASP A CA 1
ATOM 820 C C . ASP A 1 94 ? 26.984 3.879 19.734 1 95.19 94 ASP A C 1
ATOM 822 O O . ASP A 1 94 ? 27.609 2.82 19.719 1 95.19 94 ASP A O 1
ATOM 826 N N . PHE A 1 95 ? 25.859 4.039 19.172 1 96.81 95 PHE A N 1
ATOM 827 C CA . PHE A 1 95 ? 25.25 2.961 18.391 1 96.81 95 PHE A CA 1
ATOM 828 C C . PHE A 1 95 ? 24.578 3.508 17.141 1 96.81 95 PHE A C 1
ATOM 830 O O . PHE A 1 95 ? 24.625 4.711 16.875 1 96.81 95 PHE A O 1
ATOM 837 N N . TYR A 1 96 ? 24.078 2.619 16.328 1 97.44 96 TYR A N 1
ATOM 838 C CA . TYR A 1 96 ? 23.391 2.984 15.086 1 97.44 96 TYR A CA 1
ATOM 839 C C . TYR A 1 96 ? 21.906 2.662 15.172 1 97.44 96 TYR A C 1
ATOM 841 O O . TYR A 1 96 ? 21.531 1.515 15.422 1 97.44 96 TYR A O 1
ATOM 849 N N . ALA A 1 97 ? 21.062 3.723 15.047 1 95.81 97 ALA A N 1
ATOM 850 C CA . ALA A 1 97 ? 19.625 3.5 14.906 1 95.81 97 ALA A CA 1
ATOM 851 C C . ALA A 1 97 ? 19.266 3.16 13.461 1 95.81 97 ALA A C 1
ATOM 853 O O . ALA A 1 97 ? 19.641 3.883 12.531 1 95.81 97 ALA A O 1
ATOM 854 N N . ILE A 1 98 ? 18.609 2.09 13.258 1 96.38 98 ILE A N 1
ATOM 855 C CA . ILE A 1 98 ? 18.234 1.653 11.914 1 96.38 98 ILE A CA 1
ATOM 856 C C . ILE A 1 98 ? 16.938 2.344 11.5 1 96.38 98 ILE A C 1
ATOM 858 O O . ILE A 1 98 ? 15.875 2.096 12.078 1 96.38 98 ILE A O 1
ATOM 862 N N . LEU A 1 99 ? 17.031 3.129 10.469 1 91.56 99 LEU A N 1
ATOM 863 C CA . LEU A 1 99 ? 15.875 3.889 10 1 91.56 99 LEU A CA 1
ATOM 864 C C . LEU A 1 99 ? 15.188 3.178 8.844 1 91.56 99 LEU A C 1
ATOM 866 O O . LEU A 1 99 ? 13.984 3.334 8.641 1 91.56 99 LEU A O 1
ATOM 870 N N . ASP A 1 100 ? 15.953 2.455 8.055 1 91 100 ASP A N 1
ATOM 871 C CA . ASP A 1 100 ? 15.461 1.622 6.961 1 91 100 ASP A CA 1
ATOM 872 C C . ASP A 1 100 ? 16.25 0.318 6.867 1 91 100 ASP A C 1
ATOM 874 O O . ASP A 1 100 ? 17.469 0.31 7.035 1 91 100 ASP A O 1
ATOM 878 N N . GLY A 1 101 ? 15.516 -0.76 6.652 1 93 101 GLY A N 1
ATOM 879 C CA . GLY A 1 101 ? 16.172 -2.047 6.516 1 93 101 GLY A CA 1
ATOM 880 C C . GLY A 1 101 ? 15.867 -3 7.656 1 93 101 GLY A C 1
ATOM 881 O O . GLY A 1 101 ? 16.359 -4.129 7.68 1 93 101 GLY A O 1
ATOM 882 N N . GLN A 1 102 ? 15.008 -2.611 8.539 1 93.88 102 GLN A N 1
ATOM 883 C CA . GLN A 1 102 ? 14.75 -3.414 9.734 1 93.88 102 GLN A CA 1
ATOM 884 C C . GLN A 1 102 ? 14.188 -4.781 9.359 1 93.88 102 GLN A C 1
ATOM 886 O O . GLN A 1 102 ? 14.555 -5.793 9.961 1 93.88 102 GLN A O 1
ATOM 891 N N . GLN A 1 103 ? 13.281 -4.797 8.359 1 93.25 103 GLN A N 1
ATOM 892 C CA . GLN A 1 103 ? 12.68 -6.07 7.977 1 93.25 103 GLN A CA 1
ATOM 893 C C . GLN A 1 103 ? 13.734 -7.039 7.445 1 93.25 103 GLN A C 1
ATOM 895 O O . GLN A 1 103 ? 13.75 -8.211 7.82 1 93.25 103 GLN A O 1
ATOM 900 N N . ARG A 1 104 ? 14.695 -6.496 6.664 1 95.44 104 ARG A N 1
ATOM 901 C CA . ARG A 1 104 ? 15.734 -7.332 6.066 1 95.44 104 ARG A CA 1
ATOM 902 C C . ARG A 1 104 ? 16.734 -7.793 7.117 1 95.44 104 ARG A C 1
ATOM 904 O O . ARG A 1 104 ? 17.094 -8.969 7.168 1 95.44 104 ARG A O 1
ATOM 911 N N . LEU A 1 105 ? 17.109 -6.887 7.969 1 97.56 105 LEU A N 1
ATOM 912 C CA . LEU A 1 105 ? 18.094 -7.219 8.992 1 97.56 105 LEU A CA 1
ATOM 913 C C . LEU A 1 105 ? 17.516 -8.219 9.992 1 97.56 105 LEU A C 1
ATOM 915 O O . LEU A 1 105 ? 18.203 -9.172 10.383 1 97.56 105 LEU A O 1
ATOM 919 N N . THR A 1 106 ? 16.312 -8.016 10.398 1 97.19 106 THR A N 1
ATOM 920 C CA . THR A 1 106 ? 15.656 -8.945 11.312 1 97.19 106 THR A CA 1
ATOM 921 C C . THR A 1 106 ? 15.516 -10.328 10.672 1 97.19 106 THR A C 1
ATOM 923 O O . THR A 1 106 ? 15.75 -11.344 11.328 1 97.19 106 THR A O 1
ATOM 926 N N . SER A 1 107 ? 15.156 -10.336 9.406 1 97.31 107 SER A N 1
ATOM 927 C CA . SER A 1 107 ? 15.023 -11.586 8.672 1 97.31 107 SER A CA 1
ATOM 928 C C . SER A 1 107 ? 16.344 -12.359 8.641 1 97.31 107 SER A C 1
ATOM 930 O O . SER A 1 107 ? 16.359 -13.57 8.859 1 97.31 107 SER A O 1
ATOM 932 N N . LEU A 1 108 ? 17.391 -11.625 8.336 1 98.25 108 LEU A N 1
ATOM 933 C CA . LEU A 1 108 ? 18.719 -12.242 8.344 1 98.25 108 LEU A CA 1
ATOM 934 C C . LEU A 1 108 ? 19.047 -12.797 9.727 1 98.25 108 LEU A C 1
ATOM 936 O O . LEU A 1 108 ? 19.594 -13.898 9.844 1 98.25 108 LEU A O 1
ATOM 940 N N . TYR A 1 109 ? 18.688 -12.117 10.711 1 98.31 109 TYR A N 1
ATOM 941 C CA . TYR A 1 109 ? 18.969 -12.531 12.086 1 98.31 109 TYR A CA 1
ATOM 942 C C . TYR A 1 109 ? 18.188 -13.789 12.438 1 98.31 109 TYR A C 1
ATOM 944 O O . TYR A 1 109 ? 18.734 -14.727 13.031 1 98.31 109 TYR A O 1
ATOM 952 N N . PHE A 1 110 ? 16.922 -13.828 12.156 1 97.94 110 PHE A N 1
ATOM 953 C CA . PHE A 1 110 ? 16.109 -15.016 12.398 1 97.94 110 PHE A CA 1
ATOM 954 C C . PHE A 1 110 ? 16.734 -16.25 11.758 1 97.94 110 PHE A C 1
ATOM 956 O O . PHE A 1 110 ? 16.875 -17.297 12.398 1 97.94 110 PHE A O 1
ATOM 963 N N . ALA A 1 111 ? 17.109 -16.094 10.492 1 98.31 111 ALA A N 1
ATOM 964 C CA . ALA A 1 111 ? 17.594 -17.219 9.695 1 98.31 111 ALA A CA 1
ATOM 965 C C . ALA A 1 111 ? 18.906 -17.75 10.266 1 98.31 111 ALA A C 1
ATOM 967 O O . ALA A 1 111 ? 19.141 -18.953 10.25 1 98.31 111 ALA A O 1
ATOM 968 N N . LEU A 1 112 ? 19.719 -16.875 10.852 1 98.12 112 LEU A N 1
ATOM 969 C CA . LEU A 1 112 ? 21.078 -17.25 11.219 1 98.12 112 LEU A CA 1
ATOM 970 C C . LEU A 1 112 ? 21.188 -17.531 12.711 1 98.12 112 LEU A C 1
ATOM 972 O O . LEU A 1 112 ? 22.125 -18.188 13.164 1 98.12 112 LEU A O 1
ATOM 976 N N . PHE A 1 113 ? 20.234 -17 13.531 1 97.56 113 PHE A N 1
ATOM 977 C CA . PHE A 1 113 ? 20.406 -17.125 14.969 1 97.56 113 PHE A CA 1
ATOM 978 C C . PHE A 1 113 ? 19.078 -17.484 15.641 1 97.56 113 PHE A C 1
ATOM 980 O O . PHE A 1 113 ? 19.062 -17.891 16.797 1 97.56 113 PHE A O 1
ATOM 987 N N . GLY A 1 114 ? 17.984 -17.25 14.945 1 96.56 114 GLY A N 1
ATOM 988 C CA . GLY A 1 114 ? 16.688 -17.344 15.609 1 96.56 114 GLY A CA 1
ATOM 989 C C . GLY A 1 114 ? 15.789 -18.406 15.008 1 96.56 114 GLY A C 1
ATOM 990 O O . GLY A 1 114 ? 16.266 -19.375 14.445 1 96.56 114 GLY A O 1
ATOM 991 N N . ASN A 1 115 ? 14.5 -18.344 15.336 1 97.06 115 ASN A N 1
ATOM 992 C CA . ASN A 1 115 ? 13.477 -19.234 14.789 1 97.06 115 ASN A CA 1
ATOM 993 C C . ASN A 1 115 ? 12.219 -18.469 14.398 1 97.06 115 ASN A C 1
ATOM 995 O O . ASN A 1 115 ? 12.055 -17.297 14.781 1 97.06 115 ASN A O 1
ATOM 999 N N . TYR A 1 116 ? 11.484 -19.016 13.562 1 97.81 116 TYR A N 1
ATOM 1000 C CA . TYR A 1 116 ? 10.203 -18.5 13.102 1 97.81 116 TYR A CA 1
ATOM 1001 C C . TYR A 1 116 ? 9.078 -19.469 13.438 1 97.81 116 TYR A C 1
ATOM 1003 O O . TYR A 1 116 ? 8.945 -20.516 12.797 1 97.81 116 TYR A O 1
ATOM 1011 N N . ASP A 1 117 ? 8.234 -19.125 14.461 1 96.56 117 ASP A N 1
ATOM 1012 C CA . ASP A 1 117 ? 7.156 -19.984 14.914 1 96.56 117 ASP A CA 1
ATOM 1013 C C . ASP A 1 117 ? 5.871 -19.719 14.141 1 96.56 117 ASP A C 1
ATOM 1015 O O . ASP A 1 117 ? 5.363 -18.609 14.133 1 96.56 117 ASP A O 1
ATOM 1019 N N . ILE A 1 118 ? 5.383 -20.781 13.523 1 93.88 118 ILE A N 1
ATOM 1020 C CA . ILE A 1 118 ? 4.184 -20.672 12.703 1 93.88 118 ILE A CA 1
ATOM 1021 C C . ILE A 1 118 ? 3.02 -21.391 13.391 1 93.88 118 ILE A C 1
ATOM 1023 O O . ILE A 1 118 ? 3.133 -22.547 13.773 1 93.88 118 ILE A O 1
ATOM 1027 N N . HIS A 1 119 ? 1.954 -20.719 13.539 1 89.81 119 HIS A N 1
ATOM 1028 C CA . HIS A 1 119 ? 0.792 -21.297 14.203 1 89.81 119 HIS A CA 1
ATOM 1029 C C . HIS A 1 119 ? 0.226 -22.469 13.398 1 89.81 119 HIS A C 1
ATOM 1031 O O . HIS A 1 119 ? 0.109 -22.375 12.172 1 89.81 119 HIS A O 1
ATOM 1037 N N . ARG A 1 120 ? -0.063 -23.562 14.102 1 87.5 120 ARG A N 1
ATOM 1038 C CA . ARG A 1 120 ? -0.687 -24.703 13.453 1 87.5 120 ARG A CA 1
ATOM 1039 C C . ARG A 1 120 ? -2.152 -24.422 13.133 1 87.5 120 ARG A C 1
ATOM 1041 O O . ARG A 1 120 ? -2.916 -24.031 14.016 1 87.5 120 ARG A O 1
ATOM 1048 N N . SER A 1 121 ? -2.42 -24.703 11.938 1 76.25 121 SER A N 1
ATOM 1049 C CA . SER A 1 121 ? -3.791 -24.438 11.508 1 76.25 121 SER A CA 1
ATOM 1050 C C . SER A 1 121 ? -4.793 -25.188 12.391 1 76.25 121 SER A C 1
ATOM 1052 O O . SER A 1 121 ? -4.551 -26.328 12.789 1 76.25 121 SER A O 1
ATOM 1054 N N . TYR A 1 122 ? -5.918 -24.547 12.695 1 65.88 122 TYR A N 1
ATOM 1055 C CA . TYR A 1 122 ? -7.09 -25.094 13.375 1 65.88 122 TYR A CA 1
ATOM 1056 C C . TYR A 1 122 ? -6.766 -25.438 14.82 1 65.88 122 TYR A C 1
ATOM 1058 O O . TYR A 1 122 ? -7.441 -26.281 15.43 1 65.88 122 TYR A O 1
ATOM 1066 N N . ASN A 1 123 ? -5.684 -25.016 15.32 1 77.81 123 ASN A N 1
ATOM 1067 C CA . ASN A 1 123 ? -5.363 -25.188 16.734 1 77.81 123 ASN A CA 1
ATOM 1068 C C . ASN A 1 123 ? -5.684 -23.922 17.531 1 77.81 123 ASN A C 1
ATOM 1070 O O . ASN A 1 123 ? -6.016 -22.891 16.969 1 77.81 123 ASN A O 1
ATOM 1074 N N . LYS A 1 124 ? -5.699 -24.047 18.859 1 69.81 124 LYS A N 1
ATOM 1075 C CA . LYS A 1 124 ? -5.996 -22.922 19.734 1 69.81 124 LYS A CA 1
ATOM 1076 C C . LYS A 1 124 ? -4.918 -21.859 19.641 1 69.81 124 LYS A C 1
ATOM 1078 O O . LYS A 1 124 ? -3.75 -22.156 19.406 1 69.81 124 LYS A O 1
ATOM 1083 N N . TRP A 1 125 ? -5.254 -20.594 19.75 1 79.81 125 TRP A N 1
ATOM 1084 C CA . TRP A 1 125 ? -4.316 -19.484 19.797 1 79.81 125 TRP A CA 1
ATOM 1085 C C . TRP A 1 125 ? -3.883 -19.203 21.234 1 79.81 125 TRP A C 1
ATOM 1087 O O . TRP A 1 125 ? -4.41 -18.312 21.891 1 79.81 125 TRP A O 1
ATOM 1097 N N . GLU A 1 126 ? -3.066 -20.031 21.781 1 81.5 126 GLU A N 1
ATOM 1098 C CA . GLU A 1 126 ? -2.418 -19.922 23.094 1 81.5 126 GLU A CA 1
ATOM 1099 C C . GLU A 1 126 ? -0.899 -19.984 22.953 1 81.5 126 GLU A C 1
ATOM 1101 O O . GLU A 1 126 ? -0.375 -20.656 22.062 1 81.5 126 GLU A O 1
ATOM 1106 N N . ASN A 1 127 ? -0.254 -19.25 23.797 1 88.56 127 ASN A N 1
ATOM 1107 C CA . ASN A 1 127 ? 1.204 -19.219 23.75 1 88.56 127 ASN A CA 1
ATOM 1108 C C . ASN A 1 127 ? 1.812 -20.5 24.312 1 88.56 127 ASN A C 1
ATOM 1110 O O . ASN A 1 127 ? 2.449 -20.484 25.359 1 88.56 127 ASN A O 1
ATOM 1114 N N . ASN A 1 128 ? 1.521 -21.5 23.641 1 90.62 128 ASN A N 1
ATOM 1115 C CA . ASN A 1 128 ? 2.016 -22.828 23.953 1 90.62 128 ASN A CA 1
ATOM 1116 C C . ASN A 1 128 ? 2.674 -23.484 22.734 1 90.62 128 ASN A C 1
ATOM 1118 O O . ASN A 1 128 ? 2.131 -23.438 21.641 1 90.62 128 ASN A O 1
ATOM 1122 N N . ASP A 1 129 ? 3.812 -24.109 22.938 1 93 129 ASP A N 1
ATOM 1123 C CA . ASP A 1 129 ? 4.617 -24.672 21.859 1 93 129 ASP A CA 1
ATOM 1124 C C . ASP A 1 129 ? 3.828 -25.719 21.062 1 93 129 ASP A C 1
ATOM 1126 O O . ASP A 1 129 ? 4.059 -25.891 19.875 1 93 129 ASP A O 1
ATOM 1130 N N . ARG A 1 130 ? 2.902 -26.359 21.75 1 90.88 130 ARG A N 1
ATOM 1131 C CA . ARG A 1 130 ? 2.172 -27.438 21.109 1 90.88 130 ARG A CA 1
ATOM 1132 C C . ARG A 1 130 ? 1.315 -26.922 19.953 1 90.88 130 ARG A C 1
ATOM 1134 O O . ARG A 1 130 ? 0.967 -27.672 19.047 1 90.88 130 ARG A O 1
ATOM 1141 N N . TYR A 1 131 ? 1.052 -25.672 20.031 1 90.38 131 TYR A N 1
ATOM 1142 C CA . TYR A 1 131 ? 0.152 -25.109 19.031 1 90.38 131 TYR A CA 1
ATOM 1143 C C . TYR A 1 131 ? 0.934 -24.422 17.922 1 90.38 131 TYR A C 1
ATOM 1145 O O . TYR A 1 131 ? 0.345 -23.828 17.016 1 90.38 131 TYR A O 1
ATOM 1153 N N . PHE A 1 132 ? 2.271 -24.484 17.953 1 93.25 132 PHE A N 1
ATOM 1154 C CA . PHE A 1 132 ? 3.111 -23.812 16.969 1 93.25 132 PHE A CA 1
ATOM 1155 C C . PHE A 1 132 ? 4.117 -24.797 16.359 1 93.25 132 PHE A C 1
ATOM 1157 O O . PHE A 1 132 ? 4.574 -25.719 17.031 1 93.25 132 PHE A O 1
ATOM 1164 N N . LYS A 1 133 ? 4.336 -24.594 15.086 1 95.38 133 LYS A N 1
ATOM 1165 C CA . LYS A 1 133 ? 5.539 -25.156 14.477 1 95.38 133 LYS A CA 1
ATOM 1166 C C . LYS A 1 133 ? 6.762 -24.297 14.773 1 95.38 133 LYS A C 1
ATOM 1168 O O . LYS A 1 133 ? 6.855 -23.156 14.305 1 95.38 133 LYS A O 1
ATOM 1173 N N . ILE A 1 134 ? 7.629 -24.781 15.57 1 96.75 134 ILE A N 1
ATOM 1174 C CA . ILE A 1 134 ? 8.883 -24.078 15.828 1 96.75 134 ILE A CA 1
ATOM 1175 C C . ILE A 1 134 ? 9.875 -24.375 14.703 1 96.75 134 ILE A C 1
ATOM 1177 O O . ILE A 1 134 ? 10.484 -25.453 14.68 1 96.75 134 ILE A O 1
ATOM 1181 N N . CYS A 1 135 ? 10.094 -23.391 13.844 1 97.88 135 CYS A N 1
ATOM 1182 C CA . CYS A 1 135 ? 10.797 -23.656 12.594 1 97.88 135 CYS A CA 1
ATOM 1183 C C . CYS A 1 135 ? 12.188 -23.031 12.609 1 97.88 135 CYS A C 1
ATOM 1185 O O . CYS A 1 135 ? 12.367 -21.922 13.117 1 97.88 135 CYS A O 1
ATOM 1187 N N . HIS A 1 136 ? 13.125 -23.734 12.094 1 98.19 136 HIS A N 1
ATOM 1188 C CA . HIS A 1 136 ? 14.469 -23.25 11.828 1 98.19 136 HIS A CA 1
ATOM 1189 C C . HIS A 1 136 ? 14.75 -23.172 10.336 1 98.19 136 HIS A C 1
ATOM 1191 O O . HIS A 1 136 ? 14.031 -23.797 9.539 1 98.19 136 HIS A O 1
ATOM 1197 N N . PHE A 1 137 ? 15.68 -22.344 9.992 1 98.56 137 PHE A N 1
ATOM 1198 C CA . PHE A 1 137 ? 15.93 -22.031 8.594 1 98.56 137 PHE A CA 1
ATOM 1199 C C . PHE A 1 137 ? 16.953 -23 7.996 1 98.56 137 PHE A C 1
ATOM 1201 O O . PHE A 1 137 ? 18.047 -23.141 8.531 1 98.56 137 PHE A O 1
ATOM 1208 N N . TYR A 1 138 ? 16.578 -23.688 6.926 1 98.62 138 TYR A N 1
ATOM 1209 C CA . TYR A 1 138 ? 17.438 -24.719 6.328 1 98.62 138 TYR A CA 1
ATOM 1210 C C . TYR A 1 138 ? 17.703 -24.406 4.859 1 98.62 138 TYR A C 1
ATOM 1212 O O . TYR A 1 138 ? 16.828 -23.891 4.156 1 98.62 138 TYR A O 1
ATOM 1220 N N . PHE A 1 139 ? 18.875 -24.781 4.402 1 98.56 139 PHE A N 1
ATOM 1221 C CA . PHE A 1 139 ? 19.312 -24.641 3.018 1 98.56 139 PHE A CA 1
ATOM 1222 C C . PHE A 1 139 ? 19.422 -26.016 2.348 1 98.56 139 PHE A C 1
ATOM 1224 O O . PHE A 1 139 ? 20.094 -26.906 2.85 1 98.56 139 PHE A O 1
ATOM 1231 N N . ASN A 1 140 ? 18.719 -26.25 1.228 1 97.94 140 ASN A N 1
ATOM 1232 C CA . ASN A 1 140 ? 18.781 -27.5 0.487 1 97.94 140 ASN A CA 1
ATOM 1233 C C . ASN A 1 140 ? 20.125 -27.656 -0.234 1 97.94 140 ASN A C 1
ATOM 1235 O O . ASN A 1 140 ? 20.328 -27.062 -1.295 1 97.94 140 ASN A O 1
ATOM 1239 N N . LEU A 1 141 ? 20.984 -28.484 0.243 1 97.5 141 LEU A N 1
ATOM 1240 C CA . LEU A 1 141 ? 22.312 -28.641 -0.335 1 97.5 141 LEU A CA 1
ATOM 1241 C C . LEU A 1 141 ? 22.266 -29.562 -1.551 1 97.5 141 LEU A C 1
ATOM 1243 O O . LEU A 1 141 ? 23.078 -29.406 -2.479 1 97.5 141 LEU A O 1
ATOM 1247 N N . THR A 1 142 ? 21.406 -30.562 -1.556 1 95.5 142 THR A N 1
ATOM 1248 C CA . THR A 1 142 ? 21.312 -31.547 -2.631 1 95.5 142 THR A CA 1
ATOM 1249 C C . THR A 1 142 ? 20.469 -31 -3.781 1 95.5 142 THR A C 1
ATOM 1251 O O . THR A 1 142 ? 20.922 -30.938 -4.922 1 95.5 142 THR A O 1
ATOM 1254 N N . GLN A 1 143 ? 19.266 -30.516 -3.422 1 91.69 143 GLN A N 1
ATOM 1255 C CA . GLN A 1 143 ? 18.25 -29.969 -4.32 1 91.69 143 GLN A CA 1
ATOM 1256 C C . GLN A 1 143 ? 18.141 -30.797 -5.602 1 91.69 143 GLN A C 1
ATOM 1258 O O . GLN A 1 143 ? 18.297 -30.25 -6.703 1 91.69 143 GLN A O 1
ATOM 1263 N N . SER A 1 144 ? 17.828 -32.031 -5.531 1 83.56 144 SER A N 1
ATOM 1264 C CA . SER A 1 144 ? 17.703 -32.969 -6.652 1 83.56 144 SER A CA 1
ATOM 1265 C C . SER A 1 144 ? 16.406 -32.719 -7.426 1 83.56 144 SER A C 1
ATOM 1267 O O . SER A 1 144 ? 16.266 -33.156 -8.562 1 83.56 144 SER A O 1
ATOM 1269 N N . LYS A 1 145 ? 15.531 -31.969 -6.797 1 77.69 145 LYS A N 1
ATOM 1270 C CA . LYS A 1 145 ? 14.258 -31.609 -7.422 1 77.69 145 LYS A CA 1
ATOM 1271 C C . LYS A 1 145 ? 14.117 -30.094 -7.535 1 77.69 145 LYS A C 1
ATOM 1273 O O . LYS A 1 145 ? 14.672 -29.344 -6.723 1 77.69 145 LYS A O 1
ATOM 1278 N N . LYS A 1 146 ? 13.391 -29.719 -8.508 1 77.94 146 LYS A N 1
ATOM 1279 C CA . LYS A 1 146 ? 13.109 -28.281 -8.641 1 77.94 146 LYS A CA 1
ATOM 1280 C C . LYS A 1 146 ? 12.227 -27.781 -7.5 1 77.94 146 LYS A C 1
ATOM 1282 O O . LYS A 1 146 ? 11.312 -28.484 -7.062 1 77.94 146 LYS A O 1
ATOM 1287 N N . PRO A 1 147 ? 12.586 -26.609 -7.117 1 82.25 147 PRO A N 1
ATOM 1288 C CA . PRO A 1 147 ? 11.719 -26.047 -6.086 1 82.25 147 PRO A CA 1
ATOM 1289 C C . PRO A 1 147 ? 10.273 -25.859 -6.562 1 82.25 147 PRO A C 1
ATOM 1291 O O . PRO A 1 147 ? 10.031 -25.75 -7.766 1 82.25 147 PRO A O 1
ATOM 1294 N N . GLU A 1 148 ? 9.383 -25.938 -5.629 1 70.31 148 GLU A N 1
ATOM 1295 C CA . GLU A 1 148 ? 7.973 -25.719 -5.941 1 70.31 148 GLU A CA 1
ATOM 1296 C C . GLU A 1 148 ? 7.75 -24.344 -6.562 1 70.31 148 GLU A C 1
ATOM 1298 O O . GLU A 1 148 ? 6.98 -24.203 -7.516 1 70.31 148 GLU A O 1
ATOM 1303 N N . ASN A 1 149 ? 8.422 -23.359 -5.98 1 73.5 149 ASN A N 1
ATOM 1304 C CA . ASN A 1 149 ? 8.391 -22.016 -6.559 1 73.5 149 ASN A CA 1
ATOM 1305 C C . ASN A 1 149 ? 9.375 -21.875 -7.715 1 73.5 149 ASN A C 1
ATOM 1307 O O . ASN A 1 149 ? 10.594 -21.906 -7.508 1 73.5 149 ASN A O 1
ATOM 1311 N N . GLU A 1 150 ? 8.844 -21.688 -8.844 1 69.44 150 GLU A N 1
ATOM 1312 C CA . GLU A 1 150 ? 9.656 -21.703 -10.055 1 69.44 150 GLU A CA 1
ATOM 1313 C C . GLU A 1 150 ? 10.625 -20.516 -10.086 1 69.44 150 GLU A C 1
ATOM 1315 O O . GLU A 1 150 ? 11.625 -20.547 -10.805 1 69.44 150 GLU A O 1
ATOM 1320 N N . ASN A 1 151 ? 10.367 -19.594 -9.305 1 74.81 151 ASN A N 1
ATOM 1321 C CA . ASN A 1 151 ? 11.227 -18.406 -9.312 1 74.81 151 ASN A CA 1
ATOM 1322 C C . ASN A 1 151 ? 12.359 -18.531 -8.305 1 74.81 151 ASN A C 1
ATOM 1324 O O . ASN A 1 151 ? 13.125 -17.578 -8.102 1 74.81 151 ASN A O 1
ATOM 1328 N N . ILE A 1 152 ? 12.453 -19.734 -7.742 1 88.5 152 ILE A N 1
ATOM 1329 C CA . ILE A 1 152 ? 13.508 -20 -6.762 1 88.5 152 ILE A CA 1
ATOM 1330 C C . ILE A 1 152 ? 14.555 -20.922 -7.371 1 88.5 152 ILE A C 1
ATOM 1332 O O . ILE A 1 152 ? 14.219 -21.938 -7.977 1 88.5 152 ILE A O 1
ATOM 1336 N N . GLU A 1 153 ? 15.742 -20.5 -7.324 1 92.19 153 GLU A N 1
ATOM 1337 C CA . GLU A 1 153 ? 16.844 -21.328 -7.789 1 92.19 153 GLU A CA 1
ATOM 1338 C C . GLU A 1 153 ? 17.5 -22.078 -6.629 1 92.19 153 GLU A C 1
ATOM 1340 O O . GLU A 1 153 ? 17.859 -23.25 -6.754 1 92.19 153 GLU A O 1
ATOM 1345 N N . TYR A 1 154 ? 17.734 -21.422 -5.527 1 96.19 154 TYR A N 1
ATOM 1346 C CA . TYR A 1 154 ? 18.297 -22 -4.309 1 96.19 154 TYR A CA 1
ATOM 1347 C C . TYR A 1 154 ? 17.234 -22.078 -3.215 1 96.19 154 TYR A C 1
ATOM 1349 O O . TYR A 1 154 ? 16.766 -21.062 -2.701 1 96.19 154 TYR A O 1
ATOM 1357 N N . GLU A 1 155 ? 16.953 -23.25 -2.85 1 96.56 155 GLU A N 1
ATOM 1358 C CA . GLU A 1 155 ? 15.789 -23.469 -1.994 1 96.56 155 GLU A CA 1
ATOM 1359 C C . GLU A 1 155 ? 16.172 -23.391 -0.518 1 96.56 155 GLU A C 1
ATOM 1361 O O . GLU A 1 155 ? 17.047 -24.125 -0.06 1 96.56 155 GLU A O 1
ATOM 1366 N N . PHE A 1 156 ? 15.609 -22.5 0.149 1 97.81 156 PHE A N 1
ATOM 1367 C CA . PHE A 1 156 ? 15.602 -22.375 1.602 1 97.81 156 PHE A CA 1
ATOM 1368 C C . PHE A 1 156 ? 14.195 -22.562 2.154 1 97.81 156 PHE A C 1
ATOM 1370 O O . PHE A 1 156 ? 13.227 -22.094 1.558 1 97.81 156 PHE A O 1
ATOM 1377 N N . LEU A 1 157 ? 14.125 -23.234 3.293 1 96.94 157 LEU A N 1
ATOM 1378 C CA . LEU A 1 157 ? 12.805 -23.422 3.896 1 96.94 157 LEU A CA 1
ATOM 1379 C C . LEU A 1 157 ? 12.883 -23.297 5.414 1 96.94 157 LEU A C 1
ATOM 1381 O O . LEU A 1 157 ? 13.906 -23.609 6.016 1 96.94 157 LEU A O 1
ATOM 1385 N N . TRP A 1 158 ? 11.836 -22.75 5.934 1 97.38 158 TRP A N 1
ATOM 1386 C CA . TRP A 1 158 ? 11.594 -22.875 7.367 1 97.38 158 TRP A CA 1
ATOM 1387 C C . TRP A 1 158 ? 11.016 -24.25 7.695 1 97.38 158 TRP A C 1
ATOM 1389 O O . TRP A 1 158 ? 9.906 -24.578 7.262 1 97.38 158 TRP A O 1
ATOM 1399 N N . LEU A 1 159 ? 11.781 -25.078 8.445 1 97.5 159 LEU A N 1
ATOM 1400 C CA . LEU A 1 159 ? 11.336 -26.438 8.727 1 97.5 159 LEU A CA 1
ATOM 1401 C C . LEU A 1 159 ? 11.078 -26.625 10.219 1 97.5 159 LEU A C 1
ATOM 1403 O O . LEU A 1 159 ? 11.836 -26.141 11.055 1 97.5 159 LEU A O 1
ATOM 1407 N N . ASP A 1 160 ? 10.047 -27.359 10.523 1 96.75 160 ASP A N 1
ATOM 1408 C CA . ASP A 1 160 ? 9.602 -27.609 11.891 1 96.75 160 ASP A CA 1
ATOM 1409 C C . ASP A 1 160 ? 10.578 -28.5 12.648 1 96.75 160 ASP A C 1
ATOM 1411 O O . ASP A 1 160 ? 11.047 -29.5 12.109 1 96.75 160 ASP A O 1
ATOM 1415 N N . LYS A 1 161 ? 10.828 -28.125 13.867 1 96.19 161 LYS A N 1
ATOM 1416 C CA . LYS A 1 161 ? 11.773 -28.891 14.664 1 96.19 161 LYS A CA 1
ATOM 1417 C C . LYS A 1 161 ? 11.289 -30.328 14.867 1 96.19 161 LYS A C 1
ATOM 1419 O O . LYS A 1 161 ? 12.094 -31.25 15.016 1 96.19 161 LYS A O 1
ATOM 1424 N N . LEU A 1 162 ? 9.945 -30.516 14.906 1 94 162 LEU A N 1
ATOM 1425 C CA . LEU A 1 162 ? 9.406 -31.859 15.055 1 94 162 LEU A CA 1
ATOM 1426 C C . LEU A 1 162 ? 9.766 -32.719 13.852 1 94 162 LEU A C 1
ATOM 1428 O O . LEU A 1 162 ? 9.977 -33.938 13.992 1 94 162 LEU A O 1
ATOM 1432 N N . GLU A 1 163 ? 9.844 -32.125 12.734 1 93.88 163 GLU A N 1
ATOM 1433 C CA . GLU A 1 163 ? 10.203 -32.844 11.508 1 93.88 163 GLU A CA 1
ATOM 1434 C C . GLU A 1 163 ? 11.703 -33.062 11.414 1 93.88 163 GLU A C 1
ATOM 1436 O O . GLU A 1 163 ? 12.148 -34.188 11.133 1 93.88 163 GLU A O 1
ATOM 1441 N N . THR A 1 164 ? 12.516 -32.094 11.711 1 97.25 164 THR A N 1
ATOM 1442 C CA . THR A 1 164 ? 13.953 -32.156 11.492 1 97.25 164 THR A CA 1
ATOM 1443 C C . THR A 1 164 ? 14.672 -32.688 12.719 1 97.25 164 THR A C 1
ATOM 1445 O O . THR A 1 164 ? 15.844 -33.062 12.648 1 97.25 164 THR A O 1
ATOM 1448 N N . LYS A 1 165 ? 13.953 -32.625 13.938 1 95.94 165 LYS A N 1
ATOM 1449 C CA . LYS A 1 165 ? 14.555 -32.969 15.219 1 95.94 165 LYS A CA 1
ATOM 1450 C C . LYS A 1 165 ? 15.789 -32.125 15.5 1 95.94 165 LYS A C 1
ATOM 1452 O O . LYS A 1 165 ? 16.75 -32.594 16.094 1 95.94 165 LYS A O 1
ATOM 1457 N N . GLU A 1 166 ? 15.867 -30.984 14.828 1 94.19 166 GLU A N 1
ATOM 1458 C CA . GLU A 1 166 ? 16.875 -29.953 15.023 1 94.19 166 GLU A CA 1
ATOM 1459 C C . GLU A 1 166 ? 18.266 -30.453 14.602 1 94.19 166 GLU A C 1
ATOM 1461 O O . GLU A 1 166 ? 19.266 -30.016 15.148 1 94.19 166 GLU A O 1
ATOM 1466 N N . GLN A 1 167 ? 18.203 -31.375 13.734 1 96.88 167 GLN A N 1
ATOM 1467 C CA . GLN A 1 167 ? 19.484 -31.844 13.203 1 96.88 167 GLN A CA 1
ATOM 1468 C C . GLN A 1 167 ? 20.172 -30.75 12.375 1 96.88 167 GLN A C 1
ATOM 1470 O O . GLN A 1 167 ? 19.5 -29.984 11.664 1 96.88 167 GLN A O 1
ATOM 1475 N N . ASN A 1 168 ? 21.516 -30.734 12.445 1 96.88 168 ASN A N 1
ATOM 1476 C CA . ASN A 1 168 ? 22.266 -29.734 11.688 1 96.88 168 ASN A CA 1
ATOM 1477 C C . ASN A 1 168 ? 22.234 -30.031 10.188 1 96.88 168 ASN A C 1
ATOM 1479 O O . ASN A 1 168 ? 22.312 -29.109 9.375 1 96.88 168 ASN A O 1
ATOM 1483 N N . ILE A 1 169 ? 22.172 -31.266 9.875 1 97.25 169 ILE A N 1
ATOM 1484 C CA . ILE A 1 169 ? 21.844 -31.719 8.531 1 97.25 169 ILE A CA 1
ATOM 1485 C C . ILE A 1 169 ? 20.656 -32.656 8.578 1 97.25 169 ILE A C 1
ATOM 1487 O O . ILE A 1 169 ? 20.75 -33.781 9.125 1 97.25 169 ILE A O 1
ATOM 1491 N N . TYR A 1 170 ? 19.562 -32.25 8.078 1 97.31 170 TYR A N 1
ATOM 1492 C CA . TYR A 1 170 ? 18.328 -33.031 8.016 1 97.31 170 TYR A CA 1
ATOM 1493 C C . TYR A 1 170 ? 18.156 -33.656 6.645 1 97.31 170 TYR A C 1
ATOM 1495 O O . TYR A 1 170 ? 18.328 -33 5.617 1 97.31 170 TYR A O 1
ATOM 1503 N N . ILE A 1 171 ? 17.938 -34.969 6.594 1 95.94 171 ILE A N 1
ATOM 1504 C CA . ILE A 1 171 ? 17.703 -35.688 5.344 1 95.94 171 ILE A CA 1
ATOM 1505 C C . ILE A 1 171 ? 16.203 -35.969 5.199 1 95.94 171 ILE A C 1
ATOM 1507 O O . ILE A 1 171 ? 15.617 -36.656 6.035 1 95.94 171 ILE A O 1
ATOM 1511 N N . ASP A 1 172 ? 15.633 -35.5 4.168 1 92.69 172 ASP A N 1
ATOM 1512 C CA . ASP A 1 172 ? 14.188 -35.656 4.012 1 92.69 172 ASP A CA 1
ATOM 1513 C C . ASP A 1 172 ? 13.859 -36.969 3.326 1 92.69 172 ASP A C 1
ATOM 1515 O O . ASP A 1 172 ? 14.742 -37.812 3.098 1 92.69 172 ASP A O 1
ATOM 1519 N N . LYS A 1 173 ? 12.523 -37.219 3.074 1 86.38 173 LYS A N 1
ATOM 1520 C CA . LYS A 1 173 ? 12.023 -38.469 2.531 1 86.38 173 LYS A CA 1
ATOM 1521 C C . LYS A 1 173 ? 12.555 -38.719 1.119 1 86.38 173 LYS A C 1
ATOM 1523 O O . LYS A 1 173 ? 12.562 -39.844 0.638 1 86.38 173 LYS A O 1
ATOM 1528 N N . TYR A 1 174 ? 13.055 -37.688 0.492 1 86.88 174 TYR A N 1
ATOM 1529 C CA . TYR A 1 174 ? 13.578 -37.812 -0.864 1 86.88 174 TYR A CA 1
ATOM 1530 C C . TYR A 1 174 ? 15.102 -37.844 -0.857 1 86.88 174 TYR A C 1
ATOM 1532 O O . TYR A 1 174 ? 15.734 -37.625 -1.897 1 86.88 174 TYR A O 1
ATOM 1540 N N . GLN A 1 175 ? 15.719 -37.906 0.299 1 90.12 175 GLN A N 1
ATOM 1541 C CA . GLN A 1 175 ? 17.156 -38.031 0.512 1 90.12 175 GLN A CA 1
ATOM 1542 C C . GLN A 1 175 ? 17.891 -36.75 0.213 1 90.12 175 GLN A C 1
ATOM 1544 O O . GLN A 1 175 ? 19.047 -36.75 -0.206 1 90.12 175 GLN A O 1
ATOM 1549 N N . GLN A 1 176 ? 17.172 -35.719 0.294 1 94 176 GLN A N 1
ATOM 1550 C CA . GLN A 1 176 ? 17.828 -34.406 0.184 1 94 176 GLN A CA 1
ATOM 1551 C C . GLN A 1 176 ? 18.422 -33.969 1.521 1 94 176 GLN A C 1
ATOM 1553 O O . GLN A 1 176 ? 17.797 -34.156 2.568 1 94 176 GLN A O 1
ATOM 1558 N N . LYS A 1 177 ? 19.641 -33.469 1.438 1 97.25 177 LYS A N 1
ATOM 1559 C CA . LYS A 1 177 ? 20.312 -32.969 2.639 1 97.25 177 LYS A CA 1
ATOM 1560 C C . LYS A 1 177 ? 19.984 -31.484 2.871 1 97.25 177 LYS A C 1
ATOM 1562 O O . LYS A 1 177 ? 20.312 -30.641 2.037 1 97.25 177 LYS A O 1
ATOM 1567 N N . TRP A 1 178 ? 19.391 -31.203 4 1 97.75 178 TRP A N 1
ATOM 1568 C CA . TRP A 1 178 ? 19.047 -29.844 4.406 1 97.75 178 TRP A CA 1
ATOM 1569 C C . TRP A 1 178 ? 19.969 -29.359 5.516 1 97.75 178 TRP A C 1
ATOM 1571 O O . TRP A 1 178 ? 20.016 -29.938 6.598 1 97.75 178 TRP A O 1
ATOM 1581 N N . PHE A 1 179 ? 20.672 -28.281 5.27 1 98.38 179 PHE A N 1
ATOM 1582 C CA . PHE A 1 179 ? 21.656 -27.719 6.199 1 98.38 179 PHE A CA 1
ATOM 1583 C C . PHE A 1 179 ? 21 -26.656 7.074 1 98.38 179 PHE A C 1
ATOM 1585 O O . PHE A 1 179 ? 20.469 -25.672 6.562 1 98.38 179 PHE A O 1
ATOM 1592 N N . LYS A 1 180 ? 21.109 -26.797 8.367 1 98.12 180 LYS A N 1
ATOM 1593 C CA . LYS A 1 180 ? 20.641 -25.781 9.297 1 98.12 180 LYS A CA 1
ATOM 1594 C C . LYS A 1 180 ? 21.547 -24.562 9.289 1 98.12 180 LYS A C 1
ATOM 1596 O O . LYS A 1 180 ? 22.688 -24.625 9.734 1 98.12 180 LYS A O 1
ATOM 1601 N N . CYS A 1 181 ? 21.078 -23.391 8.922 1 97.94 181 CYS A N 1
ATOM 1602 C CA . CYS A 1 181 ? 21.891 -22.203 8.656 1 97.94 181 CYS A CA 1
ATOM 1603 C C . CYS A 1 181 ? 22.578 -21.734 9.93 1 97.94 181 CYS A C 1
ATOM 1605 O O . CYS A 1 181 ? 23.719 -21.234 9.883 1 97.94 181 CYS A O 1
ATOM 1607 N N . GLN A 1 182 ? 22 -21.922 11.062 1 96.88 182 GLN A N 1
ATOM 1608 C CA . GLN A 1 182 ? 22.594 -21.531 12.344 1 96.88 182 GLN A CA 1
ATOM 1609 C C . GLN A 1 182 ? 23.922 -22.234 12.586 1 96.88 182 GLN A C 1
ATOM 1611 O O . GLN A 1 182 ? 24.781 -21.703 13.289 1 96.88 182 GLN A O 1
ATOM 1616 N N . TYR A 1 183 ? 24.062 -23.328 11.992 1 96.69 183 TYR A N 1
ATOM 1617 C CA . TYR A 1 183 ? 25.234 -24.156 12.234 1 96.69 183 TYR A CA 1
ATOM 1618 C C . TYR A 1 183 ? 26.469 -23.562 11.562 1 96.69 183 TYR A C 1
ATOM 1620 O O . TYR A 1 183 ? 27.594 -23.984 11.844 1 96.69 183 TYR A O 1
ATOM 1628 N N . LEU A 1 184 ? 26.281 -22.578 10.766 1 95.31 184 LEU A N 1
ATOM 1629 C CA . LEU A 1 184 ? 27.391 -21.891 10.125 1 95.31 184 LEU A CA 1
ATOM 1630 C C . LEU A 1 184 ? 28.328 -21.297 11.172 1 95.31 184 LEU A C 1
ATOM 1632 O O . LEU A 1 184 ? 29.516 -21.078 10.891 1 95.31 184 LEU A O 1
ATOM 1636 N N . TYR A 1 185 ? 27.859 -21.016 12.305 1 94.81 185 TYR A N 1
ATOM 1637 C CA . TYR A 1 185 ? 28.625 -20.297 13.32 1 94.81 185 TYR A CA 1
ATOM 1638 C C . TYR A 1 185 ? 29.266 -21.266 14.297 1 94.81 185 TYR A C 1
ATOM 1640 O O . TYR A 1 185 ? 29.812 -20.859 15.328 1 94.81 185 TYR A O 1
ATOM 1648 N N . GLN A 1 186 ? 29.219 -22.516 14.016 1 90.88 186 GLN A N 1
ATOM 1649 C CA . GLN A 1 186 ? 29.75 -23.547 14.898 1 90.88 186 GLN A CA 1
ATOM 1650 C C . GLN A 1 186 ? 31.266 -23.484 14.961 1 90.88 186 GLN A C 1
ATOM 1652 O O . GLN A 1 186 ? 31.875 -23.734 16.016 1 90.88 186 GLN A O 1
ATOM 1657 N N . TYR A 1 187 ? 31.844 -23.172 13.781 1 87.38 187 TYR A N 1
ATOM 1658 C CA . TYR A 1 187 ? 33.312 -23.188 13.703 1 87.38 187 TYR A CA 1
ATOM 1659 C C . TYR A 1 187 ? 33.844 -21.797 13.383 1 87.38 187 TYR A C 1
ATOM 1661 O O . TYR A 1 187 ? 33.219 -21.031 12.656 1 87.38 187 TYR A O 1
ATOM 1669 N N . ASP A 1 188 ? 34.906 -21.469 13.859 1 84.44 188 ASP A N 1
ATOM 1670 C CA . ASP A 1 188 ? 35.5 -20.172 13.641 1 84.44 188 ASP A CA 1
ATOM 1671 C C . ASP A 1 188 ? 36.281 -20.141 12.328 1 84.44 188 ASP A C 1
ATOM 1673 O O . ASP A 1 188 ? 36.312 -19.141 11.617 1 84.44 188 ASP A O 1
ATOM 1677 N N . SER A 1 189 ? 37 -21.266 12.078 1 82.94 189 SER A N 1
ATOM 1678 C CA . SER A 1 189 ? 37.812 -21.391 10.867 1 82.94 189 SER A CA 1
ATOM 1679 C C . SER A 1 189 ? 37.531 -22.703 10.156 1 82.94 189 SER A C 1
ATOM 1681 O O . SER A 1 189 ? 37.156 -23.688 10.789 1 82.94 189 SER A O 1
ATOM 1683 N N . GLY A 1 190 ? 37.781 -22.672 8.852 1 80.62 190 GLY A N 1
ATOM 1684 C CA . GLY A 1 190 ? 37.562 -23.859 8.047 1 80.62 190 GLY A CA 1
ATOM 1685 C C . GLY A 1 190 ? 36.125 -24.375 8.109 1 80.62 190 GLY A C 1
ATOM 1686 O O . GLY A 1 190 ? 35.906 -25.594 8.133 1 80.62 190 GLY A O 1
ATOM 1687 N N . ARG A 1 191 ? 35.188 -23.562 8.297 1 85.44 191 ARG A N 1
ATOM 1688 C CA . ARG A 1 191 ? 33.812 -23.891 8.578 1 85.44 191 ARG A CA 1
ATOM 1689 C C . ARG A 1 191 ? 33.25 -24.875 7.562 1 85.44 191 ARG A C 1
ATOM 1691 O O . ARG A 1 191 ? 32.812 -25.969 7.93 1 85.44 191 ARG A O 1
ATOM 1698 N N . VAL A 1 192 ? 33.469 -24.594 6.277 1 93.94 192 VAL A N 1
ATOM 1699 C CA . VAL A 1 192 ? 32.844 -25.375 5.223 1 93.94 192 VAL A CA 1
ATOM 1700 C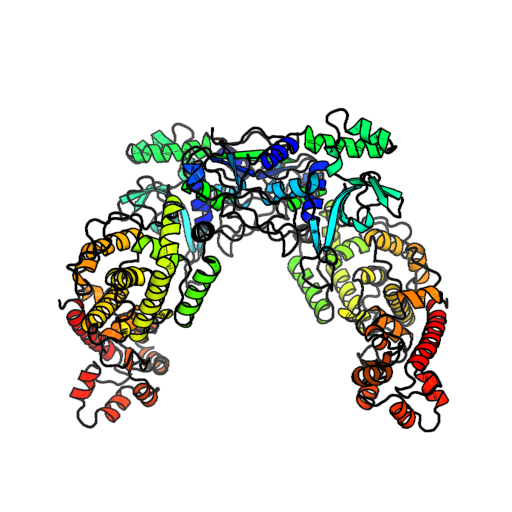 C . VAL A 1 192 ? 33.469 -26.766 5.152 1 93.94 192 VAL A C 1
ATOM 1702 O O . VAL A 1 192 ? 32.781 -27.766 5.102 1 93.94 192 VAL A O 1
ATOM 1705 N N . ARG A 1 193 ? 34.812 -26.781 5.18 1 93.19 193 ARG A N 1
ATOM 1706 C CA . ARG A 1 193 ? 35.531 -28.047 5.082 1 93.19 193 ARG A CA 1
ATOM 1707 C C . ARG A 1 193 ? 35.219 -28.969 6.254 1 93.19 193 ARG A C 1
ATOM 1709 O O . ARG A 1 193 ? 35 -30.172 6.07 1 93.19 193 ARG A O 1
ATOM 1716 N N . LYS A 1 194 ? 35.188 -28.453 7.426 1 93.44 194 LYS A N 1
ATOM 1717 C CA . LYS A 1 194 ? 34.875 -29.219 8.625 1 93.44 194 LYS A CA 1
ATOM 1718 C C . LYS A 1 194 ? 33.469 -29.766 8.586 1 93.44 194 LYS A C 1
ATOM 1720 O O . LYS A 1 194 ? 33.219 -30.938 8.914 1 93.44 194 LYS A O 1
ATOM 1725 N N . ILE A 1 195 ? 32.562 -28.938 8.18 1 94.44 195 ILE A N 1
ATOM 1726 C CA . ILE A 1 195 ? 31.188 -29.359 8.094 1 94.44 195 ILE A CA 1
ATOM 1727 C C . ILE A 1 195 ? 31.031 -30.422 7.008 1 94.44 195 ILE A C 1
ATOM 1729 O O . ILE A 1 195 ? 30.328 -31.422 7.199 1 94.44 195 ILE A O 1
ATOM 1733 N N . ALA A 1 196 ? 31.688 -30.188 5.879 1 95.69 196 ALA A N 1
ATOM 1734 C CA . ALA A 1 196 ? 31.625 -31.141 4.773 1 95.69 196 ALA A CA 1
ATOM 1735 C C . ALA A 1 196 ? 32.125 -32.531 5.199 1 95.69 196 ALA A C 1
ATOM 1737 O O . ALA A 1 196 ? 31.531 -33.531 4.852 1 95.69 196 ALA A O 1
ATOM 1738 N N . LYS A 1 197 ? 33.156 -32.562 5.906 1 94.5 197 LYS A N 1
ATOM 1739 C CA . LYS A 1 197 ? 33.719 -33.812 6.395 1 94.5 197 LYS A CA 1
ATOM 1740 C C . LYS A 1 197 ? 32.812 -34.469 7.426 1 94.5 197 LYS A C 1
ATOM 1742 O O . LYS A 1 197 ? 32.594 -35.688 7.391 1 94.5 197 LYS A O 1
ATOM 1747 N N . GLU A 1 198 ? 32.344 -33.656 8.312 1 94.06 198 GLU A N 1
ATOM 1748 C CA . GLU A 1 198 ? 31.5 -34.125 9.414 1 94.06 198 GLU A CA 1
ATOM 1749 C C . GLU A 1 198 ? 30.234 -34.812 8.883 1 94.06 198 GLU A C 1
ATOM 1751 O O . GLU A 1 198 ? 29.781 -35.812 9.453 1 94.06 198 GLU A O 1
ATOM 1756 N N . PHE A 1 199 ? 29.734 -34.344 7.797 1 94.56 199 PHE A N 1
ATOM 1757 C CA . PHE A 1 199 ? 28.438 -34.844 7.355 1 94.56 199 PHE A CA 1
ATOM 1758 C C . PHE A 1 199 ? 28.562 -35.531 6 1 94.56 199 PHE A C 1
ATOM 1760 O O . PHE A 1 199 ? 27.562 -35.781 5.332 1 94.56 199 PHE A O 1
ATOM 1767 N N . ASN A 1 200 ? 29.734 -35.812 5.523 1 94.12 200 ASN A N 1
ATOM 1768 C CA . ASN A 1 200 ? 30.016 -36.5 4.277 1 94.12 200 ASN A CA 1
ATOM 1769 C C . ASN A 1 200 ? 29.281 -35.875 3.1 1 94.12 200 ASN A C 1
ATOM 1771 O O . ASN A 1 200 ? 28.531 -36.562 2.393 1 94.12 200 ASN A O 1
ATOM 1775 N N . LEU A 1 201 ? 29.484 -34.625 2.906 1 96.5 201 LEU A N 1
ATOM 1776 C CA . LEU A 1 201 ? 28.891 -33.938 1.779 1 96.5 201 LEU A CA 1
ATOM 1777 C C . LEU A 1 201 ? 29.641 -34.25 0.487 1 96.5 201 LEU A C 1
ATOM 1779 O O . LEU A 1 201 ? 30.859 -34.344 0.487 1 96.5 201 LEU A O 1
ATOM 1783 N N . ASN A 1 202 ? 28.891 -34.406 -0.674 1 95.5 202 ASN A N 1
ATOM 1784 C CA . ASN A 1 202 ? 29.562 -34.531 -1.965 1 95.5 202 ASN A CA 1
ATOM 1785 C C . ASN A 1 202 ? 30.047 -33.188 -2.479 1 95.5 202 ASN A C 1
ATOM 1787 O O . ASN A 1 202 ? 29.844 -32.156 -1.819 1 95.5 202 ASN A O 1
ATOM 1791 N N . GLU A 1 203 ? 30.672 -33.156 -3.598 1 95.12 203 GLU A N 1
ATOM 1792 C CA . GLU A 1 203 ? 31.312 -31.953 -4.125 1 95.12 203 GLU A CA 1
ATOM 1793 C C . GLU A 1 203 ? 30.281 -30.844 -4.387 1 95.12 203 GLU A C 1
ATOM 1795 O O . GLU A 1 203 ? 30.5 -29.688 -4.047 1 95.12 203 GLU A O 1
ATOM 1800 N N . ASN A 1 204 ? 29.172 -31.219 -4.984 1 95.88 204 ASN A N 1
ATOM 1801 C CA . ASN A 1 204 ? 28.141 -30.234 -5.297 1 95.88 204 ASN A CA 1
ATOM 1802 C C . ASN A 1 204 ? 27.516 -29.656 -4.027 1 95.88 204 ASN A C 1
ATOM 1804 O O . ASN A 1 204 ? 27.25 -28.453 -3.967 1 95.88 204 ASN A O 1
ATOM 1808 N N . GLU A 1 205 ? 27.25 -30.484 -3.109 1 96.94 205 GLU A N 1
ATOM 1809 C CA . GLU A 1 205 ? 26.703 -30.047 -1.825 1 96.94 205 GLU A CA 1
ATOM 1810 C C . GLU A 1 205 ? 27.672 -29.125 -1.104 1 96.94 205 GLU A C 1
ATOM 1812 O O . GLU A 1 205 ? 27.25 -28.109 -0.529 1 96.94 205 GLU A O 1
ATOM 1817 N N . GLU A 1 206 ? 28.938 -29.484 -1.124 1 97.06 206 GLU A N 1
ATOM 1818 C CA . GLU A 1 206 ? 29.969 -28.641 -0.512 1 97.06 206 GLU A CA 1
ATOM 1819 C C . GLU A 1 206 ? 30.062 -27.281 -1.2 1 97.06 206 GLU A C 1
ATOM 1821 O O . GLU A 1 206 ? 30.25 -26.266 -0.542 1 97.06 206 GLU A O 1
ATOM 1826 N N . ASP A 1 207 ? 29.969 -27.281 -2.479 1 97.12 207 ASP A N 1
ATOM 1827 C CA . ASP A 1 207 ? 30 -26.031 -3.24 1 97.12 207 ASP A CA 1
ATOM 1828 C C . ASP A 1 207 ? 28.844 -25.109 -2.834 1 97.12 207 ASP A C 1
ATOM 1830 O O . ASP A 1 207 ? 29.031 -23.891 -2.715 1 97.12 207 ASP A O 1
ATOM 1834 N N . ARG A 1 208 ? 27.672 -25.641 -2.676 1 97.06 208 ARG A N 1
ATOM 1835 C CA . ARG A 1 208 ? 26.516 -24.859 -2.266 1 97.06 208 ARG A CA 1
ATOM 1836 C C . ARG A 1 208 ? 26.703 -24.297 -0.865 1 97.06 208 ARG A C 1
ATOM 1838 O O . ARG A 1 208 ? 26.359 -23.141 -0.613 1 97.06 208 ARG A O 1
ATOM 1845 N N . LEU A 1 209 ? 27.234 -25.094 0.002 1 97.69 209 LEU A N 1
ATOM 1846 C CA . LEU A 1 209 ? 27.531 -24.609 1.349 1 97.69 209 LEU A CA 1
ATOM 1847 C C . LEU A 1 209 ? 28.578 -23.5 1.314 1 97.69 209 LEU A C 1
ATOM 1849 O O . LEU A 1 209 ? 28.484 -22.531 2.074 1 97.69 209 LEU A O 1
ATOM 1853 N N . ASP A 1 210 ? 29.562 -23.688 0.508 1 97.31 210 ASP A N 1
ATOM 1854 C CA . ASP A 1 210 ? 30.609 -22.688 0.368 1 97.31 210 ASP A CA 1
ATOM 1855 C C . ASP A 1 210 ? 30.047 -21.359 -0.148 1 97.31 210 ASP A C 1
ATOM 1857 O O . ASP A 1 210 ? 30.484 -20.297 0.285 1 97.31 210 ASP A O 1
ATOM 1861 N N . LEU A 1 211 ? 29.172 -21.469 -1.104 1 97.06 211 LEU A N 1
ATOM 1862 C CA . LEU A 1 211 ? 28.531 -20.266 -1.629 1 97.06 211 LEU A CA 1
ATOM 1863 C C . LEU A 1 211 ? 27.797 -19.516 -0.521 1 97.06 211 LEU A C 1
ATOM 1865 O O . LEU A 1 211 ? 27.906 -18.297 -0.426 1 97.06 211 LEU A O 1
ATOM 1869 N N . LEU A 1 212 ? 27.047 -20.234 0.272 1 97.75 212 LEU A N 1
ATOM 1870 C CA . LEU A 1 212 ? 26.359 -19.609 1.396 1 97.75 212 LEU A CA 1
ATOM 1871 C C . LEU A 1 212 ? 27.344 -18.953 2.352 1 97.75 212 LEU A C 1
ATOM 1873 O O . LEU A 1 212 ? 27.125 -17.812 2.779 1 97.75 212 LEU A O 1
ATOM 1877 N N . HIS A 1 213 ? 28.375 -19.656 2.658 1 97.25 213 HIS A N 1
ATOM 1878 C CA . HIS A 1 213 ? 29.406 -19.125 3.549 1 97.25 213 HIS A CA 1
ATOM 1879 C C . HIS A 1 213 ? 29.984 -17.828 3.006 1 97.25 213 HIS A C 1
ATOM 1881 O O . HIS A 1 213 ? 30.156 -16.859 3.748 1 97.25 213 HIS A O 1
ATOM 1887 N N . GLN A 1 214 ? 30.328 -17.812 1.777 1 97.06 214 GLN A N 1
ATOM 1888 C CA . GLN A 1 214 ? 30.906 -16.641 1.142 1 97.06 214 GLN A CA 1
ATOM 1889 C C . GLN A 1 214 ? 29.953 -15.445 1.238 1 97.06 214 GLN A C 1
ATOM 1891 O O . GLN A 1 214 ? 30.391 -14.32 1.526 1 97.06 214 GLN A O 1
ATOM 1896 N N . LYS A 1 215 ? 28.672 -15.664 0.963 1 97.38 215 LYS A N 1
ATOM 1897 C CA . LYS A 1 215 ? 27.688 -14.586 0.979 1 97.38 215 LYS A CA 1
ATOM 1898 C C . LYS A 1 215 ? 27.531 -14.008 2.383 1 97.38 215 LYS A C 1
ATOM 1900 O O . LYS A 1 215 ? 27.312 -12.805 2.543 1 97.38 215 LYS A O 1
ATOM 1905 N N . ILE A 1 216 ? 27.688 -14.836 3.408 1 97.69 216 ILE A N 1
ATOM 1906 C CA . ILE A 1 216 ? 27.438 -14.406 4.781 1 97.69 216 ILE A CA 1
ATOM 1907 C C . ILE A 1 216 ? 28.688 -13.75 5.348 1 97.69 216 ILE A C 1
ATOM 1909 O O . ILE A 1 216 ? 28.609 -12.719 6.023 1 97.69 216 ILE A O 1
ATOM 1913 N N . PHE A 1 217 ? 29.906 -14.289 5.02 1 97 217 PHE A N 1
ATOM 1914 C CA . PHE A 1 217 ? 31.094 -13.922 5.785 1 97 217 PHE A CA 1
ATOM 1915 C C . PHE A 1 217 ? 32.062 -13.117 4.93 1 97 217 PHE A C 1
ATOM 1917 O O . PHE A 1 217 ? 32.875 -12.367 5.453 1 97 217 PHE A O 1
ATOM 1924 N N . ASP A 1 218 ? 32 -13.289 3.645 1 96.06 218 ASP A N 1
ATOM 1925 C CA . ASP A 1 218 ? 33.094 -12.75 2.844 1 96.06 218 ASP A CA 1
ATOM 1926 C C . ASP A 1 218 ? 32.625 -11.578 1.981 1 96.06 218 ASP A C 1
ATOM 1928 O O . ASP A 1 218 ? 33.344 -10.586 1.827 1 96.06 218 ASP A O 1
ATOM 1932 N N . LYS A 1 219 ? 31.453 -11.672 1.383 1 95.44 219 LYS A N 1
ATOM 1933 C CA . LYS A 1 219 ? 30.969 -10.648 0.47 1 95.44 219 LYS A CA 1
ATOM 1934 C C . LYS A 1 219 ? 30.344 -9.477 1.237 1 95.44 219 LYS A C 1
ATOM 1936 O O . LYS A 1 219 ? 29.641 -9.688 2.229 1 95.44 219 LYS A O 1
ATOM 1941 N N . ASN A 1 220 ? 30.656 -8.242 0.806 1 95.19 220 ASN A N 1
ATOM 1942 C CA . ASN A 1 220 ? 30.062 -7.039 1.387 1 95.19 220 ASN A CA 1
ATOM 1943 C C . ASN A 1 220 ? 28.734 -6.695 0.729 1 95.19 220 ASN A C 1
ATOM 1945 O O . ASN A 1 220 ? 28.688 -5.922 -0.23 1 95.19 220 ASN A O 1
ATOM 1949 N N . LEU A 1 221 ? 27.672 -7.188 1.331 1 94.75 221 LEU A N 1
ATOM 1950 C CA . LEU A 1 221 ? 26.391 -7.137 0.646 1 94.75 221 LEU A CA 1
ATOM 1951 C C . LEU A 1 221 ? 25.469 -6.113 1.296 1 94.75 221 LEU A C 1
ATOM 1953 O O . LEU A 1 221 ? 24.438 -5.75 0.726 1 94.75 221 LEU A O 1
ATOM 1957 N N . ILE A 1 222 ? 25.781 -5.613 2.459 1 95.75 222 ILE A N 1
ATOM 1958 C CA . ILE A 1 222 ? 24.938 -4.648 3.16 1 95.75 222 ILE A CA 1
ATOM 1959 C C . ILE A 1 222 ? 25.375 -3.23 2.799 1 95.75 222 ILE A C 1
ATOM 1961 O O . ILE A 1 222 ? 26.391 -2.736 3.305 1 95.75 222 ILE A O 1
ATOM 1965 N N . ASN A 1 223 ? 24.641 -2.639 1.921 1 92.25 223 ASN A N 1
ATOM 1966 C CA . ASN A 1 223 ? 24.844 -1.239 1.558 1 92.25 223 ASN A CA 1
ATOM 1967 C C . ASN A 1 223 ? 23.969 -0.312 2.381 1 92.25 223 ASN A C 1
ATOM 1969 O O . ASN A 1 223 ? 22.797 -0.626 2.639 1 92.25 223 ASN A O 1
ATOM 1973 N N . PHE A 1 224 ? 24.578 0.824 2.875 1 93.12 224 PHE A N 1
ATOM 1974 C CA . PHE A 1 224 ? 23.734 1.697 3.682 1 93.12 224 PHE A CA 1
ATOM 1975 C C . PHE A 1 224 ? 24.234 3.139 3.611 1 93.12 224 PHE A C 1
ATOM 1977 O O . PHE A 1 224 ? 25.406 3.389 3.355 1 93.12 224 PHE A O 1
ATOM 1984 N N . TYR A 1 225 ? 23.328 4.047 3.707 1 92.88 225 TYR A N 1
ATOM 1985 C CA . TYR A 1 225 ? 23.578 5.465 3.939 1 92.88 225 TYR A CA 1
ATOM 1986 C C . TYR A 1 225 ? 23.656 5.766 5.434 1 92.88 225 TYR A C 1
ATOM 1988 O O . TYR A 1 225 ? 22.828 5.285 6.207 1 92.88 225 TYR A O 1
ATOM 1996 N N . LEU A 1 226 ? 24.641 6.523 5.844 1 94.69 226 LEU A N 1
ATOM 1997 C CA . LEU A 1 226 ? 24.812 6.852 7.254 1 94.69 226 LEU A CA 1
ATOM 1998 C C . LEU A 1 226 ? 24.547 8.328 7.508 1 94.69 226 LEU A C 1
ATOM 2000 O O . LEU A 1 226 ? 25.125 9.195 6.855 1 94.69 226 LEU A O 1
ATOM 2004 N N . GLU A 1 227 ? 23.578 8.633 8.344 1 93.06 227 GLU A N 1
ATOM 2005 C CA . GLU A 1 227 ? 23.344 9.969 8.875 1 93.06 227 GLU A CA 1
ATOM 2006 C C . GLU A 1 227 ? 24.047 10.164 10.219 1 93.06 227 GLU A C 1
ATOM 2008 O O . GLU A 1 227 ? 24 9.289 11.086 1 93.06 227 GLU A O 1
ATOM 2013 N N . GLU A 1 228 ? 24.719 11.312 10.43 1 93.12 228 GLU A N 1
ATOM 2014 C CA . GLU A 1 228 ? 25.516 11.461 11.633 1 93.12 228 GLU A CA 1
ATOM 2015 C C . GLU A 1 228 ? 25.062 12.664 12.461 1 93.12 228 GLU A C 1
ATOM 2017 O O . GLU A 1 228 ? 25.438 12.805 13.625 1 93.12 228 GLU A O 1
ATOM 2022 N N . GLU A 1 229 ? 24.297 13.531 11.812 1 89.44 229 GLU A N 1
ATOM 2023 C CA . GLU A 1 229 ? 23.828 14.688 12.562 1 89.44 229 GLU A CA 1
ATOM 2024 C C . GLU A 1 229 ? 22.922 14.266 13.719 1 89.44 229 GLU A C 1
ATOM 2026 O O . GLU A 1 229 ? 22.078 13.367 13.562 1 89.44 229 GLU A O 1
ATOM 2031 N N . GLN A 1 230 ? 23.188 14.852 14.898 1 87.06 230 GLN A N 1
ATOM 2032 C CA . GLN A 1 230 ? 22.469 14.469 16.094 1 87.06 230 GLN A CA 1
ATOM 2033 C C . GLN A 1 230 ? 21.141 15.234 16.203 1 87.06 230 GLN A C 1
ATOM 2035 O O . GLN A 1 230 ? 20.844 15.836 17.234 1 87.06 230 GLN A O 1
ATOM 2040 N N . ASP A 1 231 ? 20.453 15.492 15.156 1 82 231 ASP A N 1
ATOM 2041 C CA . ASP A 1 231 ? 19.125 16.094 15.109 1 82 231 ASP A CA 1
ATOM 2042 C C . ASP A 1 231 ? 18.062 15.055 14.773 1 82 231 ASP A C 1
ATOM 2044 O O . ASP A 1 231 ? 17.922 14.648 13.617 1 82 231 ASP A O 1
ATOM 2048 N N . PRO A 1 232 ? 17.328 14.719 15.727 1 79.56 232 PRO A N 1
ATOM 2049 C CA . PRO A 1 232 ? 16.328 13.672 15.492 1 79.56 232 PRO A CA 1
ATOM 2050 C C . PRO A 1 232 ? 15.281 14.07 14.453 1 79.56 232 PRO A C 1
ATOM 2052 O O . PRO A 1 232 ? 14.766 13.203 13.734 1 79.56 232 PRO A O 1
ATOM 2055 N N . ASP A 1 233 ? 14.984 15.328 14.383 1 80.81 233 ASP A N 1
ATOM 2056 C CA . ASP A 1 233 ? 14.016 15.781 13.391 1 80.81 233 ASP A CA 1
ATOM 2057 C C . ASP A 1 233 ? 14.5 15.484 11.977 1 80.81 233 ASP A C 1
ATOM 2059 O O . ASP A 1 233 ? 13.703 15.109 11.109 1 80.81 233 ASP A O 1
ATOM 2063 N N . LYS A 1 234 ? 15.789 15.672 11.82 1 85.69 234 LYS A N 1
ATOM 2064 C CA . LYS A 1 234 ? 16.359 15.375 10.508 1 85.69 234 LYS A CA 1
ATOM 2065 C C . LYS A 1 234 ? 16.266 13.883 10.195 1 85.69 234 LYS A C 1
ATOM 2067 O O . LYS A 1 234 ? 15.875 13.5 9.094 1 85.69 234 LYS A O 1
ATOM 2072 N N . ALA A 1 235 ? 16.609 13.086 11.164 1 85.38 235 ALA A N 1
ATOM 2073 C CA . ALA A 1 235 ? 16.578 11.633 10.977 1 85.38 235 ALA A CA 1
ATOM 2074 C C . ALA A 1 235 ? 15.156 11.172 10.641 1 85.38 235 ALA A C 1
ATOM 2076 O O . ALA A 1 235 ? 14.961 10.359 9.734 1 85.38 235 ALA A O 1
ATOM 2077 N N . VAL A 1 236 ? 14.242 11.703 11.305 1 83.56 236 VAL A N 1
ATOM 2078 C CA . VAL A 1 236 ? 12.852 11.328 11.109 1 83.56 236 VAL A CA 1
ATOM 2079 C C . VAL A 1 236 ? 12.375 11.812 9.734 1 83.56 236 VAL A C 1
ATOM 2081 O O . VAL A 1 236 ? 11.656 11.094 9.031 1 83.56 236 VAL A O 1
ATOM 2084 N N . ASN A 1 237 ? 12.758 13.031 9.438 1 84.94 237 ASN A N 1
ATOM 2085 C CA . ASN A 1 237 ? 12.375 13.555 8.133 1 84.94 237 ASN A CA 1
ATOM 2086 C C . ASN A 1 237 ? 12.93 12.703 7 1 84.94 237 ASN A C 1
ATOM 2088 O O . ASN A 1 237 ? 12.227 12.43 6.023 1 84.94 237 ASN A O 1
ATOM 2092 N N . ILE A 1 238 ? 14.172 12.344 7.129 1 88.62 238 ILE A N 1
ATOM 2093 C CA . ILE A 1 238 ? 14.789 11.477 6.129 1 88.62 238 ILE A CA 1
ATOM 2094 C C . ILE A 1 238 ? 14.023 10.164 6.039 1 88.62 238 ILE A C 1
ATOM 2096 O O . ILE A 1 238 ? 13.758 9.672 4.938 1 88.62 238 ILE A O 1
ATOM 2100 N N . PHE A 1 239 ? 13.672 9.609 7.188 1 87.31 239 PHE A N 1
ATOM 2101 C CA . PHE A 1 239 ? 12.922 8.359 7.254 1 87.31 239 PHE A CA 1
ATOM 2102 C C . PHE A 1 239 ? 11.609 8.484 6.484 1 87.31 239 PHE A C 1
ATOM 2104 O O . PHE A 1 239 ? 11.266 7.598 5.699 1 87.31 239 PHE A O 1
ATOM 2111 N N . ILE A 1 240 ? 10.977 9.555 6.699 1 82.94 240 ILE A N 1
ATOM 2112 C CA . ILE A 1 240 ? 9.68 9.789 6.074 1 82.94 240 ILE A CA 1
ATOM 2113 C C . ILE A 1 240 ? 9.852 9.906 4.559 1 82.94 240 ILE A C 1
ATOM 2115 O O . ILE A 1 240 ? 9.086 9.328 3.793 1 82.94 240 ILE A O 1
ATOM 2119 N N . ARG A 1 241 ? 10.852 10.617 4.141 1 86.62 241 ARG A N 1
ATOM 2120 C CA . ARG A 1 241 ? 11.086 10.891 2.727 1 86.62 241 ARG A CA 1
ATOM 2121 C C . ARG A 1 241 ? 11.422 9.609 1.973 1 86.62 241 ARG A C 1
ATOM 2123 O O . ARG A 1 241 ? 11.023 9.438 0.819 1 86.62 241 ARG A O 1
ATOM 2130 N N . ILE A 1 242 ? 12.109 8.758 2.574 1 82.75 242 ILE A N 1
ATOM 2131 C CA . ILE A 1 242 ? 12.57 7.551 1.905 1 82.75 242 ILE A CA 1
ATOM 2132 C C . ILE A 1 242 ? 11.43 6.547 1.799 1 82.75 242 ILE A C 1
ATOM 2134 O O . ILE A 1 242 ? 11.375 5.762 0.85 1 82.75 242 ILE A O 1
ATOM 2138 N N . ASN A 1 243 ? 10.547 6.602 2.709 1 73.56 243 ASN A N 1
ATOM 2139 C CA . ASN A 1 243 ? 9.461 5.633 2.732 1 73.56 243 ASN A CA 1
ATOM 2140 C C . ASN A 1 243 ? 8.211 6.176 2.047 1 73.56 243 ASN A C 1
ATOM 2142 O O . ASN A 1 243 ? 7.102 5.691 2.287 1 73.56 243 ASN A O 1
ATOM 2146 N N . SER A 1 244 ? 8.242 7.207 1.355 1 62.47 244 SER A N 1
ATOM 2147 C CA . SER A 1 244 ? 7.07 7.867 0.791 1 62.47 244 SER A CA 1
ATOM 2148 C C . SER A 1 244 ? 6.516 7.09 -0.398 1 62.47 244 SER A C 1
ATOM 2150 O O . SER A 1 244 ? 5.414 7.375 -0.876 1 62.47 244 SER A O 1
ATOM 2152 N N . ASN A 1 245 ? 7.195 6.125 -1.128 1 55.78 245 ASN A N 1
ATOM 2153 C CA . ASN A 1 245 ? 6.699 5.434 -2.312 1 55.78 245 ASN A CA 1
ATOM 2154 C C . ASN A 1 245 ? 5.469 4.59 -1.996 1 55.78 245 ASN A C 1
ATOM 2156 O O . ASN A 1 245 ? 4.652 4.32 -2.877 1 55.78 245 ASN A O 1
ATOM 2160 N N . GLY A 1 246 ? 5.277 4.223 -0.702 1 50.03 246 GLY A N 1
ATOM 2161 C CA . GLY A 1 246 ? 4.09 3.461 -0.344 1 50.03 246 GLY A CA 1
ATOM 2162 C C . GLY A 1 246 ? 3.025 4.301 0.337 1 50.03 246 GLY A C 1
ATOM 2163 O O . GLY A 1 246 ? 2.732 5.414 -0.099 1 50.03 246 GLY A O 1
ATOM 2164 N N . GLU A 1 247 ? 2.188 3.857 1.125 1 49.56 247 GLU A N 1
ATOM 2165 C CA . GLU A 1 247 ? 1.283 4.645 1.959 1 49.56 247 GLU A CA 1
ATOM 2166 C C . GLU A 1 247 ? 2.051 5.672 2.787 1 49.56 247 GLU A C 1
ATOM 2168 O O . GLU A 1 247 ? 2.9 5.309 3.604 1 49.56 247 GLU A O 1
ATOM 2173 N N . PRO A 1 248 ? 1.954 6.879 2.303 1 54.44 248 PRO A N 1
ATOM 2174 C CA . PRO A 1 248 ? 2.762 7.922 2.943 1 54.44 248 PRO A CA 1
ATOM 2175 C C . PRO A 1 248 ? 2.646 7.902 4.465 1 54.44 248 PRO A C 1
ATOM 2177 O O . PRO A 1 248 ? 1.547 7.754 5.004 1 54.44 248 PRO A O 1
ATOM 2180 N N . LEU A 1 249 ? 3.787 7.559 5.195 1 61.44 249 LEU A N 1
ATOM 2181 C CA . LEU A 1 249 ? 3.855 7.805 6.633 1 61.44 249 LEU A CA 1
ATOM 2182 C C . LEU A 1 249 ? 3.771 9.297 6.934 1 61.44 249 LEU A C 1
ATOM 2184 O O . LEU A 1 249 ? 4.309 10.117 6.184 1 61.44 249 LEU A O 1
ATOM 2188 N N . ASP A 1 250 ? 2.781 9.664 7.801 1 68.19 250 ASP A N 1
ATOM 2189 C CA . ASP A 1 250 ? 2.633 11.062 8.18 1 68.19 250 ASP A CA 1
ATOM 2190 C C . ASP A 1 250 ? 3.445 11.383 9.43 1 68.19 250 ASP A C 1
ATOM 2192 O O . ASP A 1 250 ? 3.65 10.516 10.281 1 68.19 250 ASP A O 1
ATOM 2196 N N . TYR A 1 251 ? 4.164 12.461 9.398 1 72.5 251 TYR A N 1
ATOM 2197 C CA . TYR A 1 251 ? 4.973 12.93 10.516 1 72.5 251 TYR A CA 1
ATOM 2198 C C . TYR A 1 251 ? 4.215 12.789 11.836 1 72.5 251 TYR A C 1
ATOM 2200 O O . TYR A 1 251 ? 4.789 12.398 12.852 1 72.5 251 TYR A O 1
ATOM 2208 N N . SER A 1 252 ? 2.951 13.055 11.797 1 73.88 252 SER A N 1
ATOM 2209 C CA . SER A 1 252 ? 2.133 12.945 13.008 1 73.88 252 SER A CA 1
ATOM 2210 C C . SER A 1 252 ? 2.057 11.508 13.492 1 73.88 252 SER A C 1
ATOM 2212 O O . SER A 1 252 ? 2.014 11.258 14.703 1 73.88 252 SER A O 1
ATOM 2214 N N . ASP A 1 253 ? 2.137 10.656 12.57 1 73.44 253 ASP A N 1
ATOM 2215 C CA . ASP A 1 253 ? 2.137 9.242 12.93 1 73.44 253 ASP A CA 1
ATOM 2216 C C . ASP A 1 253 ? 3.414 8.867 13.68 1 73.44 253 ASP A C 1
ATOM 2218 O O . ASP A 1 253 ? 3.373 8.094 14.641 1 73.44 253 ASP A O 1
ATOM 2222 N N . ILE A 1 254 ? 4.43 9.391 13.18 1 79.06 254 ILE A N 1
ATOM 2223 C CA . ILE A 1 254 ? 5.719 9.133 13.805 1 79.06 254 ILE A CA 1
ATOM 2224 C C . ILE A 1 254 ? 5.742 9.727 15.211 1 79.06 254 ILE A C 1
ATOM 2226 O O . ILE A 1 254 ? 6.156 9.062 16.172 1 79.06 254 ILE A O 1
ATOM 2230 N N . LEU A 1 255 ? 5.262 10.93 15.328 1 80.25 255 LEU A N 1
ATOM 2231 C CA . LEU A 1 255 ? 5.203 11.578 16.641 1 80.25 255 LEU A CA 1
ATOM 2232 C C . LEU A 1 255 ? 4.305 10.797 17.594 1 80.25 255 LEU A C 1
ATOM 2234 O O . LEU A 1 255 ? 4.629 10.641 18.766 1 80.25 255 LEU A O 1
ATOM 2238 N N . PHE A 1 256 ? 3.273 10.344 17.109 1 78.94 256 PHE A N 1
ATOM 2239 C CA . PHE A 1 256 ? 2.357 9.531 17.891 1 78.94 256 PHE A CA 1
ATOM 2240 C C . PHE A 1 256 ? 3.047 8.258 18.375 1 78.94 256 PHE A C 1
ATOM 2242 O O . PHE A 1 256 ? 2.924 7.895 19.547 1 78.94 256 PHE A O 1
ATOM 2249 N N . SER A 1 257 ? 3.811 7.707 17.531 1 76.75 257 SER A N 1
ATOM 2250 C CA . SER A 1 257 ? 4.523 6.48 17.875 1 76.75 257 SER A CA 1
ATOM 2251 C C . SER A 1 257 ? 5.551 6.734 18.969 1 76.75 257 SER A C 1
ATOM 2253 O O . SER A 1 257 ? 5.691 5.93 19.906 1 76.75 257 SER A O 1
ATOM 2255 N N . ILE A 1 258 ? 6.184 7.793 18.844 1 77.69 258 ILE A N 1
ATOM 2256 C CA . ILE A 1 258 ? 7.191 8.172 19.828 1 77.69 258 ILE A CA 1
ATOM 2257 C C . ILE A 1 258 ? 6.523 8.477 21.156 1 77.69 258 ILE A C 1
ATOM 2259 O O . ILE A 1 258 ? 6.988 8.031 22.203 1 77.69 258 ILE A O 1
ATOM 2263 N N . ALA A 1 259 ? 5.48 9.227 21.125 1 79.19 259 ALA A N 1
ATOM 2264 C CA . ALA A 1 259 ? 4.746 9.57 22.328 1 79.19 259 ALA A CA 1
ATOM 2265 C C . ALA A 1 259 ? 4.262 8.312 23.047 1 79.19 259 ALA A C 1
ATOM 2267 O O . ALA A 1 259 ? 4.438 8.18 24.266 1 79.19 259 ALA A O 1
ATOM 2268 N N . ILE A 1 260 ? 3.766 7.441 22.297 1 77.12 260 ILE A N 1
ATOM 2269 C CA . ILE A 1 260 ? 3.232 6.203 22.859 1 77.12 260 ILE A CA 1
ATOM 2270 C C . ILE A 1 260 ? 4.363 5.395 23.484 1 77.12 260 ILE A C 1
ATOM 2272 O O . ILE A 1 260 ? 4.203 4.848 24.578 1 77.12 260 ILE A O 1
ATOM 2276 N N . ALA A 1 261 ? 5.438 5.391 22.828 1 74.5 261 ALA A N 1
ATOM 2277 C CA . ALA A 1 261 ? 6.574 4.598 23.297 1 74.5 261 ALA A CA 1
ATOM 2278 C C . ALA A 1 261 ? 7.102 5.121 24.625 1 74.5 261 ALA A C 1
ATOM 2280 O O . ALA A 1 261 ? 7.637 4.352 25.438 1 74.5 261 ALA A O 1
ATOM 2281 N N . ASN A 1 262 ? 6.875 6.359 24.891 1 77.38 262 ASN A N 1
ATOM 2282 C CA . ASN A 1 262 ? 7.461 6.977 26.078 1 77.38 262 ASN A CA 1
ATOM 2283 C C . ASN A 1 262 ? 6.488 6.961 27.266 1 77.38 262 ASN A C 1
ATOM 2285 O O . ASN A 1 262 ? 6.812 7.438 28.344 1 77.38 262 ASN A O 1
ATOM 2289 N N . TRP A 1 263 ? 5.312 6.465 26.969 1 81.06 263 TRP A N 1
ATOM 2290 C CA . TRP A 1 263 ? 4.398 6.238 28.078 1 81.06 263 TRP A CA 1
ATOM 2291 C C . TRP A 1 263 ? 4.758 4.961 28.828 1 81.06 263 TRP A C 1
ATOM 2293 O O . TRP A 1 263 ? 5.105 3.947 28.219 1 81.06 263 TRP A O 1
ATOM 2303 N N . ASN A 1 264 ? 4.781 4.953 30.109 1 77.56 264 ASN A N 1
ATOM 2304 C CA . ASN A 1 264 ? 5.285 3.838 30.906 1 77.56 264 ASN A CA 1
ATOM 2305 C C . ASN A 1 264 ? 4.152 3.107 31.625 1 77.56 264 ASN A C 1
ATOM 2307 O O . ASN A 1 264 ? 4.223 1.896 31.828 1 77.56 264 ASN A O 1
ATOM 2311 N N . LYS A 1 265 ? 3.131 3.711 32.062 1 78.75 265 LYS A N 1
ATOM 2312 C CA . LYS A 1 265 ? 2.121 3.16 32.969 1 78.75 265 LYS A CA 1
ATOM 2313 C C . LYS A 1 265 ? 0.811 2.9 32.219 1 78.75 265 LYS A C 1
ATOM 2315 O O . LYS A 1 265 ? 0.093 1.949 32.562 1 78.75 265 LYS A O 1
ATOM 2320 N N . ILE A 1 266 ? 0.491 3.787 31.297 1 79.25 266 ILE A N 1
ATOM 2321 C CA . ILE A 1 266 ? -0.793 3.758 30.609 1 79.25 266 ILE A CA 1
ATOM 2322 C C . ILE A 1 266 ? -0.585 3.34 29.141 1 79.25 266 ILE A C 1
ATOM 2324 O O . ILE A 1 266 ? 0.427 3.688 28.531 1 79.25 266 ILE A O 1
ATOM 2328 N N . ASP A 1 267 ? -1.497 2.492 28.609 1 78.94 267 ASP A N 1
ATOM 2329 C CA . ASP A 1 267 ? -1.505 2.209 27.188 1 78.94 267 ASP A CA 1
ATOM 2330 C C . ASP A 1 267 ? -1.939 3.436 26.391 1 78.94 267 ASP A C 1
ATOM 2332 O O . ASP A 1 267 ? -3.127 3.617 26.109 1 78.94 267 ASP A O 1
ATOM 2336 N N . ALA A 1 268 ? -0.974 4.137 26.031 1 83.56 268 ALA A N 1
ATOM 2337 C CA . ALA A 1 268 ? -1.23 5.422 25.391 1 83.56 268 ALA A CA 1
ATOM 2338 C C . ALA A 1 268 ? -2.035 5.238 24.109 1 83.56 268 ALA A C 1
ATOM 2340 O O . ALA A 1 268 ? -2.941 6.023 23.812 1 83.56 268 ALA A O 1
ATOM 2341 N N . ARG A 1 269 ? -1.719 4.281 23.328 1 78.62 269 ARG A N 1
ATOM 2342 C CA . ARG A 1 269 ? -2.381 4.066 22.047 1 78.62 269 ARG A CA 1
ATOM 2343 C C . ARG A 1 269 ? -3.881 3.865 22.234 1 78.62 269 ARG A C 1
ATOM 2345 O O . ARG A 1 269 ? -4.688 4.523 21.578 1 78.62 269 ARG A O 1
ATOM 2352 N N . THR A 1 270 ? -4.211 3.006 23.094 1 78.88 270 THR A N 1
ATOM 2353 C CA . THR A 1 270 ? -5.613 2.711 23.375 1 78.88 270 THR A CA 1
ATOM 2354 C C . THR A 1 270 ? -6.316 3.934 23.953 1 78.88 270 THR A C 1
ATOM 2356 O O . THR A 1 270 ? -7.43 4.27 23.547 1 78.88 270 THR A O 1
ATOM 2359 N N . GLU A 1 271 ? -5.66 4.52 24.875 1 88.38 271 GLU A N 1
ATOM 2360 C CA . GLU A 1 271 ? -6.262 5.66 25.562 1 88.38 271 GLU A CA 1
ATOM 2361 C C . GLU A 1 271 ? -6.543 6.801 24.578 1 88.38 271 GLU A C 1
ATOM 2363 O O . GLU A 1 271 ? -7.625 7.391 24.609 1 88.38 271 GLU A O 1
ATOM 2368 N N . ILE A 1 272 ? -5.633 7.082 23.75 1 88.81 272 ILE A N 1
ATOM 2369 C CA . ILE A 1 272 ? -5.766 8.203 22.828 1 88.81 272 ILE A CA 1
ATOM 2370 C C . ILE A 1 272 ? -6.797 7.871 21.766 1 88.81 272 ILE A C 1
ATOM 2372 O O . ILE A 1 272 ? -7.648 8.703 21.422 1 88.81 272 ILE A O 1
ATOM 2376 N N . ASN A 1 273 ? -6.723 6.668 21.266 1 84.12 273 ASN A N 1
ATOM 2377 C CA . ASN A 1 273 ? -7.711 6.254 20.281 1 84.12 273 ASN A CA 1
ATOM 2378 C C . ASN A 1 273 ? -9.125 6.262 20.844 1 84.12 273 ASN A C 1
ATOM 2380 O O . ASN A 1 273 ? -10.07 6.676 20.188 1 84.12 273 ASN A O 1
ATOM 2384 N N . ASN A 1 274 ? -9.258 5.809 22.047 1 86.81 274 ASN A N 1
ATOM 2385 C CA . ASN A 1 274 ? -10.555 5.84 22.703 1 86.81 274 ASN A CA 1
ATOM 2386 C C . ASN A 1 274 ? -11.07 7.27 22.859 1 86.81 274 ASN A C 1
ATOM 2388 O O . ASN A 1 274 ? -12.266 7.523 22.688 1 86.81 274 ASN A O 1
ATOM 2392 N N . LEU A 1 275 ? -10.227 8.109 23.25 1 92.88 275 LEU A N 1
ATOM 2393 C CA . LEU A 1 275 ? -10.609 9.516 23.391 1 92.88 275 LEU A CA 1
ATOM 2394 C C . LEU A 1 275 ? -11.062 10.094 22.062 1 92.88 275 LEU A C 1
ATOM 2396 O O . LEU A 1 275 ? -12.094 10.758 21.984 1 92.88 275 LEU A O 1
ATOM 2400 N N . VAL A 1 276 ? -10.305 9.836 21 1 91.06 276 VAL A N 1
ATOM 2401 C CA . VAL A 1 276 ? -10.633 10.32 19.672 1 91.06 276 VAL A CA 1
ATOM 2402 C C . VAL A 1 276 ? -11.984 9.75 19.219 1 91.06 276 VAL A C 1
ATOM 2404 O O . VAL A 1 276 ? -12.836 10.477 18.703 1 91.06 276 VAL A O 1
ATOM 2407 N N . ASP A 1 277 ? -12.195 8.5 19.453 1 84.69 277 ASP A N 1
ATOM 2408 C CA . ASP A 1 277 ? -13.445 7.844 19.078 1 84.69 277 ASP A CA 1
ATOM 2409 C C . ASP A 1 277 ? -14.625 8.461 19.828 1 84.69 277 ASP A C 1
ATOM 2411 O O . ASP A 1 277 ? -15.68 8.703 19.234 1 84.69 277 ASP A O 1
ATOM 2415 N N . LYS A 1 278 ? -14.422 8.641 21.031 1 89.88 278 LYS A N 1
ATOM 2416 C CA . LYS A 1 278 ? -15.477 9.227 21.844 1 89.88 278 LYS A CA 1
ATOM 2417 C C . LYS A 1 278 ? -15.867 10.609 21.328 1 89.88 278 LYS A C 1
ATOM 2419 O O . LYS A 1 278 ? -17.062 10.914 21.203 1 89.88 278 LYS A O 1
ATOM 2424 N N . ILE A 1 279 ? -14.914 11.414 21.062 1 93.31 279 ILE A N 1
ATOM 2425 C CA . ILE A 1 279 ? -15.148 12.766 20.578 1 93.31 279 ILE A CA 1
ATOM 2426 C C . ILE A 1 279 ? -15.781 12.711 19.188 1 93.31 279 ILE A C 1
ATOM 2428 O O . ILE A 1 279 ? -16.672 13.492 18.875 1 93.31 279 ILE A O 1
ATOM 2432 N N . ASN A 1 280 ? -15.375 11.711 18.375 1 89.31 280 ASN A N 1
ATOM 2433 C CA . ASN A 1 280 ? -15.797 11.617 16.984 1 89.31 280 ASN A CA 1
ATOM 2434 C C . ASN A 1 280 ? -17.203 11.031 16.859 1 89.31 280 ASN A C 1
ATOM 2436 O O . ASN A 1 280 ? -17.703 10.836 15.758 1 89.31 280 ASN A O 1
ATOM 2440 N N . GLU A 1 281 ? -17.797 10.734 17.969 1 83.19 281 GLU A N 1
ATOM 2441 C CA . GLU A 1 281 ? -19.234 10.445 17.922 1 83.19 281 GLU A CA 1
ATOM 2442 C C . GLU A 1 281 ? -20 11.594 17.297 1 83.19 281 GLU A C 1
ATOM 2444 O O . GLU A 1 281 ? -21.016 11.375 16.625 1 83.19 281 GLU A O 1
ATOM 2449 N N . ASN A 1 282 ? -19.516 12.812 17.547 1 88.62 282 ASN A N 1
ATOM 2450 C CA . ASN A 1 282 ? -20.203 13.984 17.031 1 88.62 282 ASN A CA 1
ATOM 2451 C C . ASN A 1 282 ? -19.266 14.898 16.25 1 88.62 282 ASN A C 1
ATOM 2453 O O . ASN A 1 282 ? -19.703 15.836 15.602 1 88.62 282 ASN A O 1
ATOM 2457 N N . PHE A 1 283 ? -18.031 14.633 16.391 1 92.44 283 PHE A N 1
ATOM 2458 C CA . PHE A 1 283 ? -17.031 15.477 15.758 1 92.44 283 PHE A CA 1
ATOM 2459 C C . PHE A 1 283 ? -16.094 14.656 14.883 1 92.44 283 PHE A C 1
ATOM 2461 O O . PHE A 1 283 ? -16.359 13.477 14.617 1 92.44 283 PHE A O 1
ATOM 2468 N N . ASP A 1 284 ? -15.117 15.281 14.227 1 89.44 284 ASP A N 1
ATOM 2469 C CA . ASP A 1 284 ? -14.148 14.625 13.359 1 89.44 284 ASP A CA 1
ATOM 2470 C C . ASP A 1 284 ? -12.734 15.148 13.617 1 89.44 284 ASP A C 1
ATOM 2472 O O . ASP A 1 284 ? -12.266 16.047 12.914 1 89.44 284 ASP A O 1
ATOM 2476 N N . ILE A 1 285 ? -12.125 14.555 14.609 1 90.88 285 ILE A N 1
ATOM 2477 C CA . ILE A 1 285 ? -10.766 14.969 14.953 1 90.88 285 ILE A CA 1
ATOM 2478 C C . ILE A 1 285 ? -9.805 13.805 14.758 1 90.88 285 ILE A C 1
ATOM 2480 O O . ILE A 1 285 ? -10.234 12.656 14.609 1 90.88 285 ILE A O 1
ATOM 2484 N N . SER A 1 286 ? -8.555 14.133 14.672 1 85.94 286 SER A N 1
ATOM 2485 C CA . SER A 1 286 ? -7.52 13.109 14.594 1 85.94 286 SER A CA 1
ATOM 2486 C C . SER A 1 286 ? -6.621 13.141 15.82 1 85.94 286 SER A C 1
ATOM 2488 O O . SER A 1 286 ? -6.73 14.039 16.656 1 85.94 286 SER A O 1
ATOM 2490 N N . LYS A 1 287 ? -5.773 12.172 15.898 1 87.19 287 LYS A N 1
ATOM 2491 C CA . LYS A 1 287 ? -4.82 12.109 17 1 87.19 287 LYS A CA 1
ATOM 2492 C C . LYS A 1 287 ? -3.896 13.32 17 1 87.19 287 LYS A C 1
ATOM 2494 O O . LYS A 1 287 ? -3.328 13.68 18.047 1 87.19 287 LYS A O 1
ATOM 2499 N N . ASP A 1 288 ? -3.836 13.984 15.891 1 87.06 288 ASP A N 1
ATOM 2500 C CA . ASP A 1 288 ? -2.994 15.164 15.773 1 87.06 288 ASP A CA 1
ATOM 2501 C C . ASP A 1 288 ? -3.443 16.266 16.734 1 87.06 288 ASP A C 1
ATOM 2503 O O . ASP A 1 288 ? -2.611 16.969 17.328 1 87.06 288 ASP A O 1
ATOM 2507 N N . LEU A 1 289 ? -4.719 16.375 16.844 1 93 289 LEU A N 1
ATOM 2508 C CA . LEU A 1 289 ? -5.246 17.406 17.734 1 93 289 LEU A CA 1
ATOM 2509 C C . LEU A 1 289 ? -4.879 17.109 19.188 1 93 289 LEU A C 1
ATOM 2511 O O . LEU A 1 289 ? -4.559 18.031 19.953 1 93 289 LEU A O 1
ATOM 2515 N N . ILE A 1 290 ? -4.941 15.836 19.547 1 93.5 290 ILE A N 1
ATOM 2516 C CA . ILE A 1 290 ? -4.609 15.438 20.906 1 93.5 290 ILE A CA 1
ATOM 2517 C C . ILE A 1 290 ? -3.139 15.734 21.188 1 93.5 290 ILE A C 1
ATOM 2519 O O . ILE A 1 290 ? -2.803 16.312 22.219 1 93.5 290 ILE A O 1
ATOM 2523 N N . LEU A 1 291 ? -2.299 15.352 20.234 1 91.5 291 LEU A N 1
ATOM 2524 C CA . LEU A 1 291 ? -0.869 15.602 20.375 1 91.5 291 LEU A CA 1
ATOM 2525 C C . LEU A 1 291 ? -0.582 17.094 20.469 1 91.5 291 LEU A C 1
ATOM 2527 O O . LEU A 1 291 ? 0.232 17.531 21.281 1 91.5 291 LEU A O 1
ATOM 2531 N N . LYS A 1 292 ? -1.222 17.875 19.609 1 93.31 292 LYS A N 1
ATOM 2532 C CA . LYS A 1 292 ? -1.066 19.312 19.641 1 93.31 292 LYS A CA 1
ATOM 2533 C C . LYS A 1 292 ? -1.538 19.891 20.969 1 93.31 292 LYS A C 1
ATOM 2535 O O . LYS A 1 292 ? -0.98 20.875 21.469 1 93.31 292 LYS A O 1
ATOM 2540 N N . GLY A 1 293 ? -2.568 19.297 21.531 1 95.44 293 GLY A N 1
ATOM 2541 C CA . GLY A 1 293 ? -3.053 19.703 22.844 1 95.44 293 GLY A CA 1
ATOM 2542 C C . GLY A 1 293 ? -2.012 19.547 23.938 1 95.44 293 GLY A C 1
ATOM 2543 O O . GLY A 1 293 ? -1.896 20.406 24.812 1 95.44 293 GLY A O 1
ATOM 2544 N N . PHE A 1 294 ? -1.223 18.422 23.812 1 94.44 294 PHE A N 1
ATOM 2545 C CA . PHE A 1 294 ? -0.14 18.234 24.781 1 94.44 294 PHE A CA 1
ATOM 2546 C C . PHE A 1 294 ? 0.82 19.422 24.75 1 94.44 294 PHE A C 1
ATOM 2548 O O . PHE A 1 294 ? 1.146 19.984 25.797 1 94.44 294 PHE A O 1
ATOM 2555 N N . LEU A 1 295 ? 1.19 19.703 23.547 1 93.19 295 LEU A N 1
ATOM 2556 C CA . LEU A 1 295 ? 2.182 20.766 23.359 1 93.19 295 LEU A CA 1
ATOM 2557 C C . LEU A 1 295 ? 1.617 22.125 23.766 1 93.19 295 LEU A C 1
ATOM 2559 O O . LEU A 1 295 ? 2.275 22.875 24.484 1 93.19 295 LEU A O 1
ATOM 2563 N N . TYR A 1 296 ? 0.408 22.438 23.406 1 95.19 296 TYR A N 1
ATOM 2564 C CA . TYR A 1 296 ? -0.204 23.734 23.672 1 95.19 296 TYR A CA 1
ATOM 2565 C C . TYR A 1 296 ? -0.399 23.953 25.156 1 95.19 296 TYR A C 1
ATOM 2567 O O . TYR A 1 296 ? -0.228 25.062 25.656 1 95.19 296 TYR A O 1
ATOM 2575 N N . LEU A 1 297 ? -0.674 22.922 25.875 1 95.69 297 LEU A N 1
ATOM 2576 C CA . LEU A 1 297 ? -0.955 23.031 27.312 1 95.69 297 LEU A CA 1
ATOM 2577 C C . LEU A 1 297 ? 0.335 23.188 28.109 1 95.69 297 LEU A C 1
ATOM 2579 O O . LEU A 1 297 ? 0.36 23.906 29.109 1 95.69 297 LEU A O 1
ATOM 2583 N N . PHE A 1 298 ? 1.429 22.531 27.594 1 94.62 298 PHE A N 1
ATOM 2584 C CA . PHE A 1 298 ? 2.477 22.391 28.594 1 94.62 298 PHE A CA 1
ATOM 2585 C C . PHE A 1 298 ? 3.85 22.641 28 1 94.62 298 PHE A C 1
ATOM 2587 O O . PHE A 1 298 ? 4.852 22.703 28.703 1 94.62 298 PHE A O 1
ATOM 2594 N N . HIS A 1 299 ? 3.939 22.75 26.688 1 92.31 299 HIS A N 1
ATOM 2595 C CA . HIS A 1 299 ? 5.25 22.875 26.062 1 92.31 299 HIS A CA 1
ATOM 2596 C C . HIS A 1 299 ? 5.461 24.281 25.5 1 92.31 299 HIS A C 1
ATOM 2598 O O . HIS A 1 299 ? 4.52 24.906 25.016 1 92.31 299 HIS A O 1
ATOM 2604 N N . ASN A 1 300 ? 6.676 24.734 25.469 1 88.5 300 ASN A N 1
ATOM 2605 C CA . ASN A 1 300 ? 6.984 26.078 24.984 1 88.5 300 ASN A CA 1
ATOM 2606 C C . ASN A 1 300 ? 6.879 26.156 23.453 1 88.5 300 ASN A C 1
ATOM 2608 O O . ASN A 1 300 ? 6.477 27.172 22.906 1 88.5 300 ASN A O 1
ATOM 2612 N N . ASN A 1 301 ? 7.27 25.062 22.859 1 87.88 301 ASN A N 1
ATOM 2613 C CA . ASN A 1 301 ? 7.188 24.953 21.406 1 87.88 301 ASN A CA 1
ATOM 2614 C C . ASN A 1 301 ? 5.992 24.109 20.969 1 87.88 301 ASN A C 1
ATOM 2616 O O . ASN A 1 301 ? 5.938 22.906 21.25 1 87.88 301 ASN A O 1
ATOM 2620 N N . ILE A 1 302 ? 5.082 24.75 20.172 1 87.88 302 ILE A N 1
ATOM 2621 C CA . ILE A 1 302 ? 3.861 24.016 19.844 1 87.88 302 ILE A CA 1
ATOM 2622 C C . ILE A 1 302 ? 3.998 23.359 18.469 1 87.88 302 ILE A C 1
ATOM 2624 O O . ILE A 1 302 ? 3.07 22.703 18 1 87.88 302 ILE A O 1
ATOM 2628 N N . LYS A 1 303 ? 5.141 23.453 17.859 1 83.38 303 LYS A N 1
ATOM 2629 C CA . LYS A 1 303 ? 5.391 22.828 16.578 1 83.38 303 LYS A CA 1
ATOM 2630 C C . LYS A 1 303 ? 5.598 21.312 16.734 1 83.38 303 LYS A C 1
ATOM 2632 O O . LYS A 1 303 ? 6.176 20.859 17.719 1 83.38 303 LYS A O 1
ATOM 2637 N N . PHE A 1 304 ? 5.094 20.656 15.727 1 79.44 304 PHE A N 1
ATOM 2638 C CA . PHE A 1 304 ? 5.34 19.219 15.695 1 79.44 304 PHE A CA 1
ATOM 2639 C C . PHE A 1 304 ? 6.801 18.922 15.375 1 79.44 304 PHE A C 1
ATOM 2641 O O . PHE A 1 304 ? 7.223 19.016 14.219 1 79.44 304 PHE A O 1
ATOM 2648 N N . GLN A 1 305 ? 7.488 18.703 16.422 1 79.5 305 GLN A N 1
ATOM 2649 C CA . GLN A 1 305 ? 8.891 18.312 16.328 1 79.5 305 GLN A CA 1
ATOM 2650 C C . GLN A 1 305 ? 9.211 17.141 17.234 1 79.5 305 GLN A C 1
ATOM 2652 O O . GLN A 1 305 ? 8.641 17.016 18.328 1 79.5 305 GLN A O 1
ATOM 2657 N N . ILE A 1 306 ? 10.086 16.422 16.859 1 76.06 306 ILE A N 1
ATOM 2658 C CA . ILE A 1 306 ? 10.438 15.219 17.609 1 76.06 306 ILE A CA 1
ATOM 2659 C C . ILE A 1 306 ? 10.969 15.617 18.984 1 76.06 306 ILE A C 1
ATOM 2661 O O . ILE A 1 306 ? 10.625 14.984 19.984 1 76.06 306 ILE A O 1
ATOM 2665 N N . ASN A 1 307 ? 11.719 16.672 19.016 1 76.75 307 ASN A N 1
ATOM 2666 C CA . ASN A 1 307 ? 12.344 17.109 20.25 1 76.75 307 ASN A CA 1
ATOM 2667 C C . ASN A 1 307 ? 11.305 17.594 21.266 1 76.75 307 ASN A C 1
ATOM 2669 O O . ASN A 1 307 ? 11.562 17.625 22.469 1 76.75 307 ASN A O 1
ATOM 2673 N N . SER A 1 308 ? 10.156 17.922 20.766 1 82.5 308 SER A N 1
ATOM 2674 C CA . SER A 1 308 ? 9.094 18.391 21.641 1 82.5 308 SER A CA 1
ATOM 2675 C C . SER A 1 308 ? 8.406 17.234 22.359 1 82.5 308 SER A C 1
ATOM 2677 O O . SER A 1 308 ? 7.621 17.453 23.281 1 82.5 308 SER A O 1
ATOM 2679 N N . PHE A 1 309 ? 8.695 16.078 21.938 1 84.62 309 PHE A N 1
ATOM 2680 C CA . PHE A 1 309 ? 8.062 14.898 22.516 1 84.62 309 PHE A CA 1
ATOM 2681 C C . PHE A 1 309 ? 9.094 13.992 23.172 1 84.62 309 PHE A C 1
ATOM 2683 O O . PHE A 1 309 ? 9.031 12.766 23.031 1 84.62 309 PHE A O 1
ATOM 2690 N N . ASP A 1 310 ? 10.008 14.641 23.75 1 80.69 310 ASP A N 1
ATOM 2691 C CA . ASP A 1 310 ? 11.062 13.875 24.422 1 80.69 310 ASP A CA 1
ATOM 2692 C C . ASP A 1 310 ? 10.5 13.094 25.609 1 80.69 310 ASP A C 1
ATOM 2694 O O . ASP A 1 310 ? 9.359 13.312 26.016 1 80.69 310 ASP A O 1
ATOM 2698 N N . LYS A 1 311 ? 11.328 12.266 26.188 1 81.25 311 LYS A N 1
ATOM 2699 C CA . LYS A 1 311 ? 10.93 11.344 27.25 1 81.25 311 LYS A CA 1
ATOM 2700 C C . LYS A 1 311 ? 10.398 12.094 28.453 1 81.25 311 LYS A C 1
ATOM 2702 O O . LYS A 1 311 ? 9.352 11.734 29 1 81.25 311 LYS A O 1
ATOM 2707 N N . ASN A 1 312 ? 11.07 13.078 28.906 1 84.75 312 ASN A N 1
ATOM 2708 C CA . ASN A 1 312 ? 10.672 13.836 30.094 1 84.75 312 ASN A CA 1
ATOM 2709 C C . ASN A 1 312 ? 9.312 14.5 29.906 1 84.75 312 ASN A C 1
ATOM 2711 O O . ASN A 1 312 ? 8.469 14.469 30.797 1 84.75 312 ASN A O 1
ATOM 2715 N N . PHE A 1 313 ? 9.109 15.109 28.812 1 89.06 313 PHE A N 1
ATOM 2716 C CA . PHE A 1 313 ? 7.84 15.773 28.516 1 89.06 313 PHE A CA 1
ATOM 2717 C C . PHE A 1 313 ? 6.695 14.766 28.5 1 89.06 313 PHE A C 1
ATOM 2719 O O . PHE A 1 313 ? 5.648 15.008 29.109 1 89.06 313 PHE A O 1
ATOM 2726 N N . ILE A 1 314 ? 6.898 13.648 27.875 1 89.06 314 ILE A N 1
ATOM 2727 C CA . ILE A 1 314 ? 5.832 12.664 27.734 1 89.06 314 ILE A CA 1
ATOM 2728 C C . ILE A 1 314 ? 5.516 12.047 29.094 1 89.06 314 ILE A C 1
ATOM 2730 O O . ILE A 1 314 ? 4.355 11.766 29.391 1 89.06 314 ILE A O 1
ATOM 2734 N N . GLU A 1 315 ? 6.566 11.82 29.859 1 89.19 315 GLU A N 1
ATOM 2735 C CA . GLU A 1 315 ? 6.328 11.336 31.219 1 89.19 315 GLU A CA 1
ATOM 2736 C C . GLU A 1 315 ? 5.465 12.32 32 1 89.19 315 GLU A C 1
ATOM 2738 O O . GLU A 1 315 ? 4.59 11.906 32.781 1 89.19 315 GLU A O 1
ATOM 2743 N N . SER A 1 316 ? 5.711 13.547 31.828 1 92.19 316 SER A N 1
ATOM 2744 C CA . SER A 1 316 ? 4.91 14.57 32.469 1 92.19 316 SER A CA 1
ATOM 2745 C C . SER A 1 316 ? 3.471 14.555 31.984 1 92.19 316 SER A C 1
ATOM 2747 O O . SER A 1 316 ? 2.537 14.766 32.75 1 92.19 316 SER A O 1
ATOM 2749 N N . ILE A 1 317 ? 3.266 14.328 30.688 1 93.62 317 ILE A N 1
ATOM 2750 C CA . ILE A 1 317 ? 1.936 14.25 30.094 1 93.62 317 ILE A CA 1
ATOM 2751 C C . ILE A 1 317 ? 1.196 13.031 30.625 1 93.62 317 ILE A C 1
ATOM 2753 O O . ILE A 1 317 ? 0.007 13.109 30.953 1 93.62 317 ILE A O 1
ATOM 2757 N N . GLU A 1 318 ? 1.952 11.977 30.719 1 93.69 318 GLU A N 1
ATOM 2758 C CA . GLU A 1 318 ? 1.347 10.75 31.234 1 93.69 318 GLU A CA 1
ATOM 2759 C C . GLU A 1 318 ? 0.818 10.953 32.656 1 93.69 318 GLU A C 1
ATOM 2761 O O . GLU A 1 318 ? -0.27 10.484 33 1 93.69 318 GLU A O 1
ATOM 2766 N N . ALA A 1 319 ? 1.613 11.633 33.469 1 93.75 319 ALA A N 1
ATOM 2767 C CA . ALA A 1 319 ? 1.222 11.914 34.844 1 93.75 319 ALA A CA 1
ATOM 2768 C C . ALA A 1 319 ? -0.035 12.781 34.875 1 93.75 319 ALA A C 1
ATOM 2770 O O . ALA A 1 319 ? -0.814 12.695 35.844 1 93.75 319 ALA A O 1
ATOM 2771 N N . LYS A 1 320 ? -0.284 13.594 33.875 1 94.69 320 LYS A N 1
ATOM 2772 C CA . LYS A 1 320 ? -1.399 14.539 33.844 1 94.69 320 LYS A CA 1
ATOM 2773 C C . LYS A 1 320 ? -2.516 14.031 32.938 1 94.69 320 LYS A C 1
ATOM 2775 O O . LYS A 1 320 ? -3.473 14.75 32.656 1 94.69 320 LYS A O 1
ATOM 2780 N N . TRP A 1 321 ? -2.441 12.797 32.406 1 95.38 321 TRP A N 1
ATOM 2781 C CA . TRP A 1 321 ? -3.273 12.305 31.312 1 95.38 321 TRP A CA 1
ATOM 2782 C C . TRP A 1 321 ? -4.75 12.352 31.688 1 95.38 321 TRP A C 1
ATOM 2784 O O . TRP A 1 321 ? -5.586 12.805 30.906 1 95.38 321 TRP A O 1
ATOM 2794 N N . GLU A 1 322 ? -5.07 11.867 32.875 1 94.88 322 GLU A N 1
ATOM 2795 C CA . GLU A 1 322 ? -6.477 11.828 33.281 1 94.88 322 GLU A CA 1
ATOM 2796 C C . GLU A 1 322 ? -7.098 13.219 33.219 1 94.88 322 GLU A C 1
ATOM 2798 O O . GLU A 1 322 ? -8.227 13.391 32.75 1 94.88 322 GLU A O 1
ATOM 2803 N N . GLY A 1 323 ? -6.395 14.188 33.75 1 96.25 323 GLY A N 1
ATOM 2804 C CA . GLY A 1 323 ? -6.867 15.562 33.688 1 96.25 323 GLY A CA 1
ATOM 2805 C C . GLY A 1 323 ? -7.008 16.078 32.281 1 96.25 323 GLY A C 1
ATOM 2806 O O . GLY A 1 323 ? -7.988 16.75 31.938 1 96.25 323 GLY A O 1
ATOM 2807 N N . ILE A 1 324 ? -6.043 15.82 31.438 1 97.25 324 ILE A N 1
ATOM 2808 C CA . ILE A 1 324 ? -6.043 16.266 30.047 1 97.25 324 ILE A CA 1
ATOM 2809 C C . ILE A 1 324 ? -7.219 15.633 29.312 1 97.25 324 ILE A C 1
ATOM 2811 O O . ILE A 1 324 ? -7.961 16.328 28.609 1 97.25 324 ILE A O 1
ATOM 2815 N N . LYS A 1 325 ? -7.332 14.312 29.484 1 96.44 325 LYS A N 1
ATOM 2816 C CA . LYS A 1 325 ? -8.414 13.555 28.859 1 96.44 325 LYS A CA 1
ATOM 2817 C C . LYS A 1 325 ? -9.773 14.156 29.203 1 96.44 325 LYS A C 1
ATOM 2819 O O . LYS A 1 325 ? -10.594 14.406 28.312 1 96.44 325 LYS A O 1
ATOM 2824 N N . ASN A 1 326 ? -10.008 14.383 30.422 1 96.62 326 ASN A N 1
ATOM 2825 C CA . ASN A 1 326 ? -11.273 14.938 30.875 1 96.62 326 ASN A CA 1
ATOM 2826 C C . ASN A 1 326 ? -11.484 16.359 30.344 1 96.62 326 ASN A C 1
ATOM 2828 O O . ASN A 1 326 ? -12.617 16.734 30.031 1 96.62 326 ASN A O 1
ATOM 2832 N N . ALA A 1 327 ? -10.461 17.094 30.312 1 97.5 327 ALA A N 1
ATOM 2833 C CA . ALA A 1 327 ? -10.57 18.453 29.781 1 97.5 327 ALA A CA 1
ATOM 2834 C C . ALA A 1 327 ? -10.992 18.438 28.312 1 97.5 327 ALA A C 1
ATOM 2836 O O . ALA A 1 327 ? -11.797 19.266 27.891 1 97.5 327 ALA A O 1
ATOM 2837 N N . PHE A 1 328 ? -10.398 17.531 27.516 1 97.62 328 PHE A N 1
ATOM 2838 C CA . PHE A 1 328 ? -10.805 17.375 26.125 1 97.62 328 PHE A CA 1
ATOM 2839 C C . PHE A 1 328 ? -12.281 17.016 26.031 1 97.62 328 PHE A C 1
ATOM 2841 O O . PHE A 1 328 ? -13.023 17.625 25.25 1 97.62 328 PHE A O 1
ATOM 2848 N N . ILE A 1 329 ? -12.695 16.078 26.797 1 95.88 329 ILE A N 1
ATOM 2849 C CA . ILE A 1 329 ? -14.078 15.625 26.766 1 95.88 329 ILE A CA 1
ATOM 2850 C C . ILE A 1 329 ? -15.008 16.781 27.094 1 95.88 329 ILE A C 1
ATOM 2852 O O . ILE A 1 329 ? -15.992 17.031 26.391 1 95.88 329 ILE A O 1
ATOM 2856 N N . GLU A 1 330 ? -14.688 17.469 28.141 1 96.19 330 GLU A N 1
ATOM 2857 C CA . GLU A 1 330 ? -15.539 18.578 28.594 1 96.19 330 GLU A CA 1
ATOM 2858 C C . GLU A 1 330 ? -15.547 19.719 27.578 1 96.19 330 GLU A C 1
ATOM 2860 O O . GLU A 1 330 ? -16.562 20.406 27.422 1 96.19 330 GLU A O 1
ATOM 2865 N N . THR A 1 331 ? -14.43 19.969 26.984 1 97.69 331 THR A N 1
ATOM 2866 C CA . THR A 1 331 ? -14.359 21 25.953 1 97.69 331 THR A CA 1
ATOM 2867 C C . THR A 1 331 ? -15.32 20.688 24.812 1 97.69 331 THR A C 1
ATOM 2869 O O . THR A 1 331 ? -16.078 21.547 24.375 1 97.69 331 THR A O 1
ATOM 2872 N N . PHE A 1 332 ? -15.32 19.453 24.391 1 96.38 332 PHE A N 1
ATOM 2873 C CA . PHE A 1 332 ? -16.172 19.094 23.266 1 96.38 332 PHE A CA 1
ATOM 2874 C C . PHE A 1 332 ? -17.625 19 23.703 1 96.38 332 PHE A C 1
ATOM 2876 O O . PHE A 1 332 ? -18.547 19.266 22.922 1 96.38 332 PHE A O 1
ATOM 2883 N N . ARG A 1 333 ? -17.859 18.641 24.953 1 94.88 333 ARG A N 1
ATOM 2884 C CA . ARG A 1 333 ? -19.203 18.719 25.5 1 94.88 333 ARG A CA 1
ATOM 2885 C C . ARG A 1 333 ? -19.719 20.156 25.469 1 94.88 333 ARG A C 1
ATOM 2887 O O . ARG A 1 333 ? -20.875 20.406 25.156 1 94.88 333 ARG A O 1
ATOM 2894 N N . LEU A 1 334 ? -18.875 21.031 25.859 1 96.38 334 LEU A N 1
ATOM 2895 C CA . LEU A 1 334 ? -19.219 22.453 25.828 1 96.38 334 LEU A CA 1
ATOM 2896 C C . LEU A 1 334 ? -19.562 22.891 24.406 1 96.38 334 LEU A C 1
ATOM 2898 O O . LEU A 1 334 ? -20.562 23.594 24.188 1 96.38 334 LEU A O 1
ATOM 2902 N N . LEU A 1 335 ? -18.781 22.484 23.453 1 96.06 335 LEU A N 1
ATOM 2903 C CA . LEU A 1 335 ? -19.031 22.844 22.062 1 96.06 335 LEU A CA 1
ATOM 2904 C C . LEU A 1 335 ? -20.375 22.297 21.594 1 96.06 335 LEU A C 1
ATOM 2906 O O . LEU A 1 335 ? -21.109 22.969 20.875 1 96.06 335 LEU A O 1
ATOM 2910 N N . ARG A 1 336 ? -20.625 21.109 22 1 92.56 336 ARG A N 1
ATOM 2911 C CA . ARG A 1 336 ? -21.922 20.531 21.672 1 92.56 336 ARG A CA 1
ATOM 2912 C C . ARG A 1 336 ? -23.062 21.344 22.266 1 92.56 336 ARG A C 1
ATOM 2914 O O . ARG A 1 336 ? -24.125 21.5 21.641 1 92.56 336 ARG A O 1
ATOM 2921 N N . SER A 1 337 ? -22.859 21.812 23.438 1 93.31 337 SER A N 1
ATOM 2922 C CA . SER A 1 337 ? -23.875 22.609 24.094 1 93.31 337 SER A CA 1
ATOM 2923 C C . SER A 1 337 ? -24.125 23.922 23.359 1 93.31 337 SER A C 1
ATOM 2925 O O . SER A 1 337 ? -25.156 24.562 23.531 1 93.31 337 SER A O 1
ATOM 2927 N N . PHE A 1 338 ? -23.156 24.312 22.578 1 94.25 338 PHE A N 1
ATOM 2928 C CA . PHE A 1 338 ? -23.281 25.516 21.766 1 94.25 338 PHE A CA 1
ATOM 2929 C C . PHE A 1 338 ? -23.953 25.203 20.422 1 94.25 338 PHE A C 1
ATOM 2931 O O . PHE A 1 338 ? -24.188 26.109 19.609 1 94.25 338 PHE A O 1
ATOM 2938 N N . GLY A 1 339 ? -24.156 23.875 20.156 1 91.31 339 GLY A N 1
ATOM 2939 C CA . GLY A 1 339 ? -24.797 23.453 18.922 1 91.31 339 GLY A CA 1
ATOM 2940 C C . GLY A 1 339 ? -23.812 23.047 17.844 1 91.31 339 GLY A C 1
ATOM 2941 O O . GLY A 1 339 ? -24.188 22.797 16.703 1 91.31 339 GLY A O 1
ATOM 2942 N N . PHE A 1 340 ? -22.562 22.938 18.188 1 93.12 340 PHE A N 1
ATOM 2943 C CA . PHE A 1 340 ? -21.531 22.609 17.203 1 93.12 340 PHE A CA 1
ATOM 2944 C C . PHE A 1 340 ? -21.5 21.109 16.938 1 93.12 340 PHE A C 1
ATOM 2946 O O . PHE A 1 340 ? -21.797 20.312 17.828 1 93.12 340 PHE A O 1
ATOM 2953 N N . GLU A 1 341 ? -21.109 20.75 15.719 1 90.19 341 GLU A N 1
ATOM 2954 C CA . GLU A 1 341 ? -20.781 19.406 15.266 1 90.19 341 GLU A CA 1
ATOM 2955 C C . GLU A 1 341 ? -19.594 19.406 14.305 1 90.19 341 GLU A C 1
ATOM 2957 O O . GLU A 1 341 ? -18.984 20.453 14.086 1 90.19 341 GLU A O 1
ATOM 2962 N N . ALA A 1 342 ? -19.25 18.266 13.812 1 87.88 342 ALA A N 1
ATOM 2963 C CA . ALA A 1 342 ? -18.078 18.109 12.961 1 87.88 342 ALA A CA 1
ATOM 2964 C C . ALA A 1 342 ? -18.125 19.094 11.789 1 87.88 342 ALA A C 1
ATOM 2966 O O . ALA A 1 342 ? -17.141 19.797 11.523 1 87.88 342 ALA A O 1
ATOM 2967 N N . LYS A 1 343 ? -19.234 19.25 11.125 1 85.44 343 LYS A N 1
ATOM 2968 C CA . LYS A 1 343 ? -19.375 20 9.883 1 85.44 343 LYS A CA 1
ATOM 2969 C C . LYS A 1 343 ? -19.359 21.5 10.164 1 85.44 343 LYS A C 1
ATOM 2971 O O . LYS A 1 343 ? -19.078 22.297 9.266 1 85.44 343 LYS A O 1
ATOM 2976 N N . THR A 1 344 ? -19.672 21.844 11.359 1 90.19 344 THR A N 1
ATOM 2977 C CA . THR A 1 344 ? -19.828 23.266 11.648 1 90.19 344 THR A CA 1
ATOM 2978 C C . THR A 1 344 ? -18.578 23.828 12.312 1 90.19 344 THR A C 1
ATOM 2980 O O . THR A 1 344 ? -18.453 25.047 12.453 1 90.19 344 THR A O 1
ATOM 2983 N N . LEU A 1 345 ? -17.656 22.875 12.672 1 88.75 345 LEU A N 1
ATOM 2984 C CA . LEU A 1 345 ? -16.391 23.328 13.234 1 88.75 345 LEU A CA 1
ATOM 2985 C C . LEU A 1 345 ? -15.367 23.562 12.133 1 88.75 345 LEU A C 1
ATOM 2987 O O . LEU A 1 345 ? -15.102 22.672 11.32 1 88.75 345 LEU A O 1
ATOM 2991 N N . SER A 1 346 ? -15.102 24.688 11.594 1 81.31 346 SER A N 1
ATOM 2992 C CA . SER A 1 346 ? -14.219 25.031 10.477 1 81.31 346 SER A CA 1
ATOM 2993 C C . SER A 1 346 ? -12.789 24.547 10.734 1 81.31 346 SER A C 1
ATOM 2995 O O . SER A 1 346 ? -12.148 24 9.844 1 81.31 346 SER A O 1
ATOM 2997 N N . SER A 1 347 ? -12.195 24.734 11.922 1 86.56 347 SER A N 1
ATOM 2998 C CA . SER A 1 347 ? -10.836 24.328 12.258 1 86.56 347 SER A CA 1
ATOM 2999 C C . SER A 1 347 ? -10.773 23.719 13.656 1 86.56 347 SER A C 1
ATOM 3001 O O . SER A 1 347 ? -11.195 24.344 14.625 1 86.56 347 SER A O 1
ATOM 3003 N N . ASN A 1 348 ? -10.141 22.641 13.711 1 91.31 348 ASN A N 1
ATOM 3004 C CA . ASN A 1 348 ? -9.977 21.984 15.008 1 91.31 348 ASN A CA 1
ATOM 3005 C C . ASN A 1 348 ? -8.992 22.734 15.898 1 91.31 348 ASN A C 1
ATOM 3007 O O . ASN A 1 348 ? -9 22.562 17.125 1 91.31 348 ASN A O 1
ATOM 3011 N N . ASN A 1 349 ? -8.18 23.562 15.297 1 91.81 349 ASN A N 1
ATOM 3012 C CA . ASN A 1 349 ? -7.207 24.312 16.078 1 91.81 349 ASN A CA 1
ATOM 3013 C C . ASN A 1 349 ? -7.891 25.312 17.016 1 91.81 349 ASN A C 1
ATOM 3015 O O . ASN A 1 349 ? -7.316 25.703 18.047 1 91.81 349 ASN A O 1
ATOM 3019 N N . ALA A 1 350 ? -9.109 25.703 16.719 1 93.81 350 ALA A N 1
ATOM 3020 C CA . ALA A 1 350 ? -9.852 26.688 17.516 1 93.81 350 ALA A CA 1
ATOM 3021 C C . ALA A 1 350 ? -10.195 26.125 18.891 1 93.81 350 ALA A C 1
ATOM 3023 O O . ALA A 1 350 ? -10.523 26.875 19.812 1 93.81 350 ALA A O 1
ATOM 3024 N N . ILE A 1 351 ? -10.07 24.875 19.031 1 95.62 351 ILE A N 1
ATOM 3025 C CA . ILE A 1 351 ? -10.438 24.188 20.266 1 95.62 351 ILE A CA 1
ATOM 3026 C C . ILE A 1 351 ? -9.344 24.406 21.312 1 95.62 351 ILE A C 1
ATOM 3028 O O . ILE A 1 351 ? -9.609 24.359 22.516 1 95.62 351 ILE A O 1
ATOM 3032 N N . LEU A 1 352 ? -8.141 24.672 20.875 1 97.12 352 LEU A N 1
ATOM 3033 C CA . LEU A 1 352 ? -6.965 24.578 21.75 1 97.12 352 LEU A CA 1
ATOM 3034 C C . LEU A 1 352 ? -6.941 25.719 22.75 1 97.12 352 LEU A C 1
ATOM 3036 O O . LEU A 1 352 ? -6.691 25.5 23.938 1 97.12 352 LEU A O 1
ATOM 3040 N N . PRO A 1 353 ? -7.297 26.969 22.391 1 97.19 353 PRO A N 1
ATOM 3041 C CA . PRO A 1 353 ? -7.379 28.016 23.406 1 97.19 353 PRO A CA 1
ATOM 3042 C C . PRO A 1 353 ? -8.461 27.75 24.453 1 97.19 353 PRO A C 1
ATOM 3044 O O . PRO A 1 353 ? -8.273 28.062 25.641 1 97.19 353 PRO A O 1
ATOM 3047 N N . ILE A 1 354 ? -9.555 27.219 24.031 1 97.81 354 ILE A N 1
ATOM 3048 C CA . ILE A 1 354 ? -10.641 26.891 24.953 1 97.81 354 ILE A CA 1
ATOM 3049 C C . ILE A 1 354 ? -10.188 25.781 25.906 1 97.81 354 ILE A C 1
ATOM 3051 O O . ILE A 1 354 ? -10.383 25.891 27.125 1 97.81 354 ILE A O 1
ATOM 3055 N N . LEU A 1 355 ? -9.516 24.781 25.328 1 97.94 355 LEU A N 1
ATOM 3056 C CA . LEU A 1 355 ? -8.953 23.688 26.125 1 97.94 355 LEU A CA 1
ATOM 3057 C C . LEU A 1 355 ? -7.969 24.234 27.156 1 97.94 355 LEU A C 1
ATOM 3059 O O . LEU A 1 355 ? -7.98 23.812 28.312 1 97.94 355 LEU A O 1
ATOM 3063 N N . TYR A 1 356 ? -7.141 25.109 26.703 1 97.88 356 TYR A N 1
ATOM 3064 C CA . TYR A 1 356 ? -6.133 25.719 27.562 1 97.88 356 TYR A CA 1
ATOM 3065 C C . TYR A 1 356 ? -6.781 26.391 28.766 1 97.88 356 TYR A C 1
ATOM 3067 O O . TYR A 1 356 ? -6.359 26.203 29.906 1 97.88 356 TYR A O 1
ATOM 3075 N N . PHE A 1 357 ? -7.836 27.188 28.578 1 97.56 357 PHE A N 1
ATOM 3076 C CA . PHE A 1 357 ? -8.555 27.938 29.609 1 97.56 357 PHE A CA 1
ATOM 3077 C C . PHE A 1 357 ? -9.227 26.984 30.594 1 97.56 357 PHE A C 1
ATOM 3079 O O . PHE A 1 357 ? -9.102 27.141 31.812 1 97.56 357 PHE A O 1
ATOM 3086 N N . ILE A 1 358 ? -9.852 26 30.062 1 97.44 358 ILE A N 1
ATOM 3087 C CA . ILE A 1 358 ? -10.617 25.078 30.875 1 97.44 358 ILE A CA 1
ATOM 3088 C C . ILE A 1 358 ? -9.68 24.281 31.781 1 97.44 358 ILE A C 1
ATOM 3090 O O . ILE A 1 358 ? -9.938 24.125 32.969 1 97.44 358 ILE A O 1
ATOM 3094 N N . TYR A 1 359 ? -8.609 23.812 31.234 1 97.25 359 TYR A N 1
ATOM 3095 C CA . TYR A 1 359 ? -7.688 22.984 31.984 1 97.25 359 TYR A CA 1
ATOM 3096 C C . TYR A 1 359 ? -6.977 23.797 33.062 1 97.25 359 TYR A C 1
ATOM 3098 O O . TYR A 1 359 ? -7.012 23.438 34.25 1 97.25 359 TYR A O 1
ATOM 3106 N N . HIS A 1 360 ? -6.363 24.906 32.719 1 95.31 360 HIS A N 1
ATOM 3107 C CA . HIS A 1 360 ? -5.473 25.609 33.625 1 95.31 360 HIS A CA 1
ATOM 3108 C C . HIS A 1 360 ? -6.262 26.438 34.625 1 95.31 360 HIS A C 1
ATOM 3110 O O . HIS A 1 360 ? -5.754 26.766 35.719 1 95.31 360 HIS A O 1
ATOM 3116 N N . LYS A 1 361 ? -7.484 26.766 34.344 1 94.75 361 LYS A N 1
ATOM 3117 C CA . LYS A 1 361 ? -8.336 27.453 35.312 1 94.75 361 LYS A CA 1
ATOM 3118 C C . LYS A 1 361 ? -9.125 26.453 36.156 1 94.75 361 LYS A C 1
ATOM 3120 O O . LYS A 1 361 ? -9.93 26.844 37 1 94.75 361 LYS A O 1
ATOM 3125 N N . ASN A 1 362 ? -8.969 25.172 35.906 1 93.69 362 ASN A N 1
ATOM 3126 C CA . ASN A 1 362 ? -9.602 24.078 36.625 1 93.69 362 ASN A CA 1
ATOM 3127 C C . ASN A 1 362 ? -11.125 24.156 36.531 1 93.69 362 ASN A C 1
ATOM 3129 O O . ASN A 1 362 ? -11.812 24.141 37.562 1 93.69 362 ASN A O 1
ATOM 3133 N N . LEU A 1 363 ? -11.602 24.281 35.344 1 94.94 363 LEU A N 1
ATOM 3134 C CA . LEU A 1 363 ? -13.039 24.422 35.125 1 94.94 363 LEU A CA 1
ATOM 3135 C C . LEU A 1 363 ? -13.625 23.125 34.562 1 94.94 363 LEU A C 1
ATOM 3137 O O . LEU A 1 363 ? -14.797 23.094 34.156 1 94.94 363 LEU A O 1
ATOM 3141 N N . THR A 1 364 ? -12.914 22.078 34.438 1 94.88 364 THR A N 1
ATOM 3142 C CA . THR A 1 364 ? -13.281 20.844 33.75 1 94.88 364 THR A CA 1
ATOM 3143 C C . THR A 1 364 ? -14.594 20.281 34.281 1 94.88 364 THR A C 1
ATOM 3145 O O . THR A 1 364 ? -15.438 19.812 33.531 1 94.88 364 THR A O 1
ATOM 3148 N N . ASN A 1 365 ? -14.828 20.438 35.469 1 90.94 365 ASN A N 1
ATOM 3149 C CA . ASN A 1 365 ? -16.016 19.844 36.062 1 90.94 365 ASN A CA 1
ATOM 3150 C C . ASN A 1 365 ? -17.172 20.828 36.125 1 90.94 365 ASN A C 1
ATOM 3152 O O . ASN A 1 365 ? -18.281 20.469 36.5 1 90.94 365 ASN A O 1
ATOM 3156 N N . ASN A 1 366 ? -16.938 22.016 35.656 1 92.38 366 ASN A N 1
ATOM 3157 C CA . ASN A 1 366 ? -17.938 23.031 35.938 1 92.38 366 ASN A CA 1
ATOM 3158 C C . ASN A 1 366 ? -18.328 23.797 34.688 1 92.38 366 ASN A C 1
ATOM 3160 O O . ASN A 1 366 ? -19.391 24.438 34.656 1 92.38 366 ASN A O 1
ATOM 3164 N N . ILE A 1 367 ? -17.578 23.766 33.719 1 94.56 367 ILE A N 1
ATOM 3165 C CA . ILE A 1 367 ? -17.688 24.734 32.625 1 94.56 367 ILE A CA 1
ATOM 3166 C C . ILE A 1 367 ? -19.016 24.547 31.906 1 94.56 367 ILE A C 1
ATOM 3168 O O . ILE A 1 367 ? -19.641 25.516 31.469 1 94.56 367 ILE A O 1
ATOM 3172 N N . VAL A 1 368 ? -19.547 23.328 31.828 1 93.38 368 VAL A N 1
ATOM 3173 C CA . VAL A 1 368 ? -20.734 23.078 31.016 1 93.38 368 VAL A CA 1
ATOM 3174 C C . VAL A 1 368 ? -21.984 23.266 31.875 1 93.38 368 VAL A C 1
ATOM 3176 O O . VAL A 1 368 ? -22.953 23.875 31.422 1 93.38 368 VAL A O 1
ATOM 3179 N N . ASP A 1 369 ? -21.984 22.875 33.156 1 90.44 369 ASP A N 1
ATOM 3180 C CA . ASP A 1 369 ? -23.234 22.719 33.906 1 90.44 369 ASP A CA 1
ATOM 3181 C C . ASP A 1 369 ? -23.359 23.766 35 1 90.44 369 ASP A C 1
ATOM 3183 O O . ASP A 1 369 ? -24.469 24.094 35.406 1 90.44 369 ASP A O 1
ATOM 3187 N N . SER A 1 370 ? -22.281 24.328 35.438 1 92 370 SER A N 1
ATOM 3188 C CA . SER A 1 370 ? -22.312 25.219 36.594 1 92 370 SER A CA 1
ATOM 3189 C C . SER A 1 370 ? -22.859 26.594 36.219 1 92 370 SER A C 1
ATOM 3191 O O . SER A 1 370 ? -22.5 27.156 35.188 1 92 370 SER A O 1
ATOM 3193 N N . VAL A 1 371 ? -23.609 27.172 37.062 1 91.06 371 VAL A N 1
ATOM 3194 C CA . VAL A 1 371 ? -24.203 28.484 36.844 1 91.06 371 VAL A CA 1
ATOM 3195 C C . VAL A 1 371 ? -23.125 29.562 36.938 1 91.06 371 VAL A C 1
ATOM 3197 O O . VAL A 1 371 ? -23.188 30.578 36.25 1 91.06 371 VAL A O 1
ATOM 3200 N N . LYS A 1 372 ? -22.141 29.281 37.688 1 91.56 372 LYS A N 1
ATOM 3201 C CA . LYS A 1 372 ? -21.062 30.234 37.938 1 91.56 372 LYS A CA 1
ATOM 3202 C C . LYS A 1 372 ? -20.281 30.484 36.656 1 91.56 372 LYS A C 1
ATOM 3204 O O . LYS A 1 372 ? -19.609 31.5 36.5 1 91.56 372 LYS A O 1
ATOM 3209 N N . CYS A 1 373 ? -20.438 29.516 35.688 1 94.31 373 CYS A N 1
ATOM 3210 C CA . CYS A 1 373 ? -19.641 29.609 34.469 1 94.31 373 CYS A CA 1
ATOM 3211 C C . CYS A 1 373 ? -20.453 30.156 33.312 1 94.31 373 CYS A C 1
ATOM 3213 O O . CYS A 1 373 ? -20.031 30.094 32.156 1 94.31 373 CYS A O 1
ATOM 3215 N N . ASN A 1 374 ? -21.609 30.703 33.625 1 93.94 374 ASN A N 1
ATOM 3216 C CA . ASN A 1 374 ? -22.5 31.188 32.594 1 93.94 374 ASN A CA 1
ATOM 3217 C C . ASN A 1 374 ? -21.828 32.281 31.734 1 93.94 374 ASN A C 1
ATOM 3219 O O . ASN A 1 374 ? -21.938 32.281 30.516 1 93.94 374 ASN A O 1
ATOM 3223 N N . GLU A 1 375 ? -21.203 33.156 32.438 1 94.38 375 GLU A N 1
ATOM 3224 C CA . GLU A 1 375 ? -20.547 34.25 31.734 1 94.38 375 GLU A CA 1
ATOM 3225 C C . GLU A 1 375 ? -19.422 33.75 30.844 1 94.38 375 GLU A C 1
ATOM 3227 O O . GLU A 1 375 ? -19.312 34.188 29.688 1 94.38 375 GLU A O 1
ATOM 3232 N N . ASN A 1 376 ? -18.625 32.875 31.375 1 95.94 376 ASN A N 1
ATOM 3233 C CA . ASN A 1 376 ? -17.547 32.281 30.594 1 95.94 376 ASN A CA 1
ATOM 3234 C C . ASN A 1 376 ? -18.078 31.531 29.375 1 95.94 376 ASN A C 1
ATOM 3236 O O . ASN A 1 376 ? -17.531 31.641 28.281 1 95.94 376 ASN A O 1
ATOM 3240 N N . ARG A 1 377 ? -19.125 30.828 29.5 1 95.94 377 ARG A N 1
ATOM 3241 C CA . ARG A 1 377 ? -19.734 30.094 28.391 1 95.94 377 ARG A CA 1
ATOM 3242 C C . ARG A 1 377 ? -20.156 31.047 27.266 1 95.94 377 ARG A C 1
ATOM 3244 O O . ARG A 1 377 ? -19.891 30.781 26.094 1 95.94 377 ARG A O 1
ATOM 3251 N N . ALA A 1 378 ? -20.75 32.094 27.719 1 93.75 378 ALA A N 1
ATOM 3252 C CA . ALA A 1 378 ? -21.219 33.062 26.75 1 93.75 378 ALA A CA 1
ATOM 3253 C C . ALA A 1 378 ? -20.047 33.688 25.984 1 93.75 378 ALA A C 1
ATOM 3255 O O . ALA A 1 378 ? -20.125 33.844 24.766 1 93.75 378 ALA A O 1
ATOM 3256 N N . ILE A 1 379 ? -19.016 34 26.656 1 95.31 379 ILE A N 1
ATOM 3257 C CA . ILE A 1 379 ? -17.859 34.656 26.047 1 95.31 379 ILE A CA 1
ATOM 3258 C C . ILE A 1 379 ? -17.156 33.656 25.125 1 95.31 379 ILE A C 1
ATOM 3260 O O . ILE A 1 379 ? -16.766 34.031 24.016 1 95.31 379 ILE A O 1
ATOM 3264 N N . ILE A 1 380 ? -17 32.406 25.562 1 96.75 380 ILE A N 1
ATOM 3265 C CA . ILE A 1 380 ? -16.344 31.391 24.766 1 96.75 380 ILE A CA 1
ATOM 3266 C C . ILE A 1 380 ? -17.141 31.156 23.469 1 96.75 380 ILE A C 1
ATOM 3268 O O . ILE A 1 380 ? -16.562 31.062 22.391 1 96.75 380 ILE A O 1
ATOM 3272 N N . LYS A 1 381 ? -18.453 31.031 23.609 1 94.75 381 LYS A N 1
ATOM 3273 C CA . LYS A 1 381 ? -19.312 30.859 22.438 1 94.75 381 LYS A CA 1
ATOM 3274 C C . LYS A 1 381 ? -19.125 31.984 21.438 1 94.75 381 LYS A C 1
ATOM 3276 O O . LYS A 1 381 ? -18.953 31.75 20.234 1 94.75 381 LYS A O 1
ATOM 3281 N N . LYS A 1 382 ? -19.172 33.125 22 1 92.94 382 LYS A N 1
ATOM 3282 C CA . LYS A 1 382 ? -19 34.312 21.156 1 92.94 382 LYS A CA 1
ATOM 3283 C C . LYS A 1 382 ? -17.656 34.281 20.438 1 92.94 382 LYS A C 1
ATOM 3285 O O . LYS A 1 382 ? -17.578 34.531 19.234 1 92.94 382 LYS A O 1
ATOM 3290 N N . TRP A 1 383 ? -16.594 34 21.156 1 94.56 383 TRP A N 1
ATOM 3291 C CA . TRP A 1 383 ? -15.258 33.938 20.562 1 94.56 383 TRP A CA 1
ATOM 3292 C C . TRP A 1 383 ? -15.188 32.906 19.453 1 94.56 383 TRP A C 1
ATOM 3294 O O . TRP A 1 383 ? -14.625 33.156 18.391 1 94.56 383 TRP A O 1
ATOM 3304 N N . LEU A 1 384 ? -15.703 31.734 19.734 1 94.75 384 LEU A N 1
ATOM 3305 C CA . LEU A 1 384 ? -15.641 30.641 18.781 1 94.75 384 LEU A CA 1
ATOM 3306 C C . LEU A 1 384 ? -16.375 30.984 17.484 1 94.75 384 LEU A C 1
ATOM 3308 O O . LEU A 1 384 ? -15.875 30.719 16.391 1 94.75 384 LEU A O 1
ATOM 3312 N N . LEU A 1 385 ? -17.531 31.562 17.609 1 92.56 385 LEU A N 1
ATOM 3313 C CA . LEU A 1 385 ? -18.312 31.984 16.453 1 92.56 385 LEU A CA 1
ATOM 3314 C C . LEU A 1 385 ? -17.562 33.031 15.641 1 92.56 385 LEU A C 1
ATOM 3316 O O . LEU A 1 385 ? -17.5 32.969 14.414 1 92.56 385 LEU A O 1
ATOM 3320 N N . ARG A 1 386 ? -16.969 33.906 16.344 1 90.69 386 ARG A N 1
ATOM 3321 C CA . ARG A 1 386 ? -16.156 34.938 15.688 1 90.69 386 ARG A CA 1
ATOM 3322 C C . ARG A 1 386 ? -14.969 34.344 14.969 1 90.69 386 ARG A C 1
ATOM 3324 O O . ARG A 1 386 ? -14.656 34.719 13.836 1 90.69 386 ARG A O 1
ATOM 3331 N N . ALA A 1 387 ? -14.305 33.438 15.656 1 91.69 387 ALA A N 1
ATOM 3332 C CA . ALA A 1 387 ? -13.133 32.781 15.078 1 91.69 387 ALA A CA 1
ATOM 3333 C C . ALA A 1 387 ? -13.492 32.031 13.789 1 91.69 387 ALA A C 1
ATOM 3335 O O . ALA A 1 387 ? -12.703 32.031 12.836 1 91.69 387 ALA A O 1
ATOM 3336 N N . ILE A 1 388 ? -14.648 31.438 13.727 1 90.88 388 ILE A N 1
ATOM 3337 C CA . ILE A 1 388 ? -15.086 30.703 12.547 1 90.88 388 ILE A CA 1
ATOM 3338 C C . ILE A 1 388 ? -15.328 31.672 11.398 1 90.88 388 ILE A C 1
ATOM 3340 O O . ILE A 1 388 ? -14.977 31.391 10.25 1 90.88 388 ILE A O 1
ATOM 3344 N N . ILE A 1 389 ? -15.875 32.781 11.703 1 88.56 389 ILE A N 1
ATOM 3345 C CA . ILE A 1 389 ? -16.234 33.781 10.703 1 88.56 389 ILE A CA 1
ATOM 3346 C C . ILE A 1 389 ? -14.961 34.469 10.188 1 88.56 389 ILE A C 1
ATOM 3348 O O . ILE A 1 389 ? -14.812 34.688 8.977 1 88.56 389 ILE A O 1
ATOM 3352 N N . LEU A 1 390 ? -14.023 34.75 11.117 1 87.06 390 LEU A N 1
ATOM 3353 C CA . LEU A 1 390 ? -12.852 35.562 10.781 1 87.06 390 LEU A CA 1
ATOM 3354 C C . LEU A 1 390 ? -11.703 34.656 10.312 1 87.06 390 LEU A C 1
ATOM 3356 O O . LEU A 1 390 ? -10.727 35.156 9.742 1 87.06 390 LEU A O 1
ATOM 3360 N N . LYS A 1 391 ? -11.625 33.406 10.57 1 85.62 391 LYS A N 1
ATOM 3361 C CA . LYS A 1 391 ? -10.734 32.375 10.055 1 85.62 391 LYS A CA 1
ATOM 3362 C C . LYS A 1 391 ? -9.273 32.719 10.375 1 85.62 391 LYS A C 1
ATOM 3364 O O . LYS A 1 391 ? -8.43 32.719 9.484 1 85.62 391 LYS A O 1
ATOM 3369 N N . PRO A 1 392 ? -8.969 32.844 11.602 1 86.25 392 PRO A N 1
ATOM 3370 C CA . PRO A 1 392 ? -7.59 33.156 11.969 1 86.25 392 PRO A CA 1
ATOM 3371 C C . PRO A 1 392 ? -6.609 32.062 11.617 1 86.25 392 PRO A C 1
ATOM 3373 O O . PRO A 1 392 ? -5.406 32.281 11.508 1 86.25 392 PRO A O 1
ATOM 3376 N N . PHE A 1 393 ? -7.012 30.844 11.352 1 84.69 393 PHE A N 1
ATOM 3377 C CA . PHE A 1 393 ? -6.133 29.688 11.211 1 84.69 393 PHE A CA 1
ATOM 3378 C C . PHE A 1 393 ? -5.895 29.359 9.742 1 84.69 393 PHE A C 1
ATOM 3380 O O . PHE A 1 393 ? -5.461 28.266 9.398 1 84.69 393 PHE A O 1
ATOM 3387 N N . GLY A 1 394 ? -6.203 30.203 8.812 1 69.75 394 GLY A N 1
ATOM 3388 C CA . GLY A 1 394 ? -6.004 29.984 7.391 1 69.75 394 GLY A CA 1
ATOM 3389 C C . GLY A 1 394 ? -4.539 29.953 6.992 1 69.75 394 GLY A C 1
ATOM 3390 O O . GLY A 1 394 ? -4.172 29.328 5.996 1 69.75 394 GLY A O 1
ATOM 3391 N N . GLY A 1 395 ? -3.641 30.578 7.723 1 61.31 395 GLY A N 1
ATOM 3392 C CA . GLY A 1 395 ? -2.211 30.578 7.461 1 61.31 395 GLY A CA 1
ATOM 3393 C C . GLY A 1 395 ? -1.442 29.609 8.344 1 61.31 395 GLY A C 1
ATOM 3394 O O . GLY A 1 395 ? -1.819 28.438 8.469 1 61.31 395 GLY A O 1
ATOM 3395 N N . SER A 1 396 ? -0.36 30.062 8.891 1 68.94 396 SER A N 1
ATOM 3396 C CA . SER A 1 396 ? 0.428 29.25 9.812 1 68.94 396 SER A CA 1
ATOM 3397 C C . SER A 1 396 ? -0.285 29.078 11.148 1 68.94 396 SER A C 1
ATOM 3399 O O . SER A 1 396 ? -0.231 29.953 12.008 1 68.94 396 SER A O 1
ATOM 3401 N N . SER A 1 397 ? -0.916 28.047 11.375 1 81.25 397 SER A N 1
ATOM 3402 C CA . SER A 1 397 ? -1.738 27.766 12.547 1 81.25 397 SER A CA 1
ATOM 3403 C C . SER A 1 397 ? -0.9 27.75 13.82 1 81.25 397 SER A C 1
ATOM 3405 O O . SER A 1 397 ? -1.344 28.219 14.867 1 81.25 397 SER A O 1
ATOM 3407 N N . ASP A 1 398 ? 0.392 27.406 13.758 1 86.44 398 ASP A N 1
ATOM 3408 C CA . ASP A 1 398 ? 1.211 27.281 14.961 1 86.44 398 ASP A CA 1
ATOM 3409 C C . ASP A 1 398 ? 1.57 28.672 15.523 1 86.44 398 ASP A C 1
ATOM 3411 O O . ASP A 1 398 ? 1.556 28.875 16.734 1 86.44 398 ASP A O 1
ATOM 3415 N N . THR A 1 399 ? 1.879 29.562 14.656 1 84.25 399 THR A N 1
ATOM 3416 C CA . THR A 1 399 ? 2.201 30.922 15.094 1 84.25 399 THR A CA 1
ATOM 3417 C C . THR A 1 399 ? 0.982 31.594 15.711 1 84.25 399 THR A C 1
ATOM 3419 O O . THR A 1 399 ? 1.086 32.25 16.75 1 84.25 399 THR A O 1
ATOM 3422 N N . VAL A 1 400 ? -0.138 31.453 15.07 1 90.19 400 VAL A N 1
ATOM 3423 C CA . VAL A 1 400 ? -1.38 32.031 15.562 1 90.19 400 VAL A CA 1
ATOM 3424 C C . VAL A 1 400 ? -1.716 31.469 16.938 1 90.19 400 VAL A C 1
ATOM 3426 O O . VAL A 1 400 ? -2.045 32.219 17.859 1 90.19 400 VAL A O 1
ATOM 3429 N N . LEU A 1 401 ? -1.566 30.188 17.047 1 93.38 401 LEU A N 1
ATOM 3430 C CA . LEU A 1 401 ? -1.862 29.531 18.312 1 93.38 401 LEU A CA 1
ATOM 3431 C C . LEU A 1 401 ? -0.903 29.984 19.406 1 93.38 401 LEU A C 1
ATOM 3433 O O . LEU A 1 401 ? -1.32 30.234 20.547 1 93.38 401 LEU A O 1
ATOM 3437 N N . SER A 1 402 ? 0.362 30.062 19.062 1 91.62 402 SER A N 1
ATOM 3438 C CA . SER A 1 402 ? 1.354 30.531 20.031 1 91.62 402 SER A CA 1
ATOM 3439 C C . SER A 1 402 ? 1.037 31.953 20.5 1 91.62 402 SER A C 1
ATOM 3441 O O . SER A 1 402 ? 1.182 32.25 21.672 1 91.62 402 SER A O 1
ATOM 3443 N N . ASN A 1 403 ? 0.61 32.75 19.625 1 92.38 403 ASN A N 1
ATOM 3444 C CA . ASN A 1 403 ? 0.229 34.125 19.984 1 92.38 403 ASN A CA 1
ATOM 3445 C C . ASN A 1 403 ? -1.02 34.125 20.859 1 92.38 403 ASN A C 1
ATOM 3447 O O . ASN A 1 403 ? -1.089 34.906 21.812 1 92.38 403 ASN A O 1
ATOM 3451 N N . MET A 1 404 ? -1.997 33.375 20.562 1 95.31 404 MET A N 1
ATOM 3452 C CA . MET A 1 404 ? -3.213 33.281 21.375 1 95.31 404 MET A CA 1
ATOM 3453 C C . MET A 1 404 ? -2.889 32.906 22.812 1 95.31 404 MET A C 1
ATOM 3455 O O . MET A 1 404 ? -3.523 33.375 23.75 1 95.31 404 MET A O 1
ATOM 3459 N N . ARG A 1 405 ? -1.923 32.031 22.875 1 94.88 405 ARG A N 1
ATOM 3460 C CA . ARG A 1 405 ? -1.552 31.547 24.203 1 94.88 405 ARG A CA 1
ATOM 3461 C C . ARG A 1 405 ? -1.037 32.688 25.062 1 94.88 405 ARG A C 1
ATOM 3463 O O . ARG A 1 405 ? -1.178 32.656 26.281 1 94.88 405 ARG A O 1
ATOM 3470 N N . LYS A 1 406 ? -0.503 33.75 24.5 1 94 406 LYS A N 1
ATOM 3471 C CA . LYS A 1 406 ? 0.014 34.906 25.234 1 94 406 LYS A CA 1
ATOM 3472 C C . LYS A 1 406 ? -1.1 35.625 25.984 1 94 406 LYS A C 1
ATOM 3474 O O . LYS A 1 406 ? -0.838 36.344 26.953 1 94 406 LYS A O 1
ATOM 3479 N N . ALA A 1 407 ? -2.32 35.438 25.516 1 94.88 407 ALA A N 1
ATOM 3480 C CA . ALA A 1 407 ? -3.461 36.031 26.203 1 94.88 407 ALA A CA 1
ATOM 3481 C C . ALA A 1 407 ? -3.68 35.406 27.578 1 94.88 407 ALA A C 1
ATOM 3483 O O . ALA A 1 407 ? -4.258 36.031 28.469 1 94.88 407 ALA A O 1
ATOM 3484 N N . PHE A 1 408 ? -3.225 34.219 27.719 1 95.38 408 PHE A N 1
ATOM 3485 C CA . PHE A 1 408 ? -3.404 33.469 28.969 1 95.38 408 PHE A CA 1
ATOM 3486 C C . PHE A 1 408 ? -2.168 33.594 29.844 1 95.38 408 PHE A C 1
ATOM 3488 O O . PHE A 1 408 ? -2.264 33.562 31.078 1 95.38 408 PHE A O 1
ATOM 3495 N N . ILE A 1 409 ? -1.015 33.656 29.203 1 92.25 409 ILE A N 1
ATOM 3496 C CA . ILE A 1 409 ? 0.253 33.781 29.922 1 92.25 409 ILE A CA 1
ATOM 3497 C C . ILE A 1 409 ? 1.28 34.469 29.016 1 92.25 409 ILE A C 1
ATOM 3499 O O . ILE A 1 409 ? 1.671 33.938 27.984 1 92.25 409 ILE A O 1
ATOM 3503 N N . LYS A 1 410 ? 1.755 35.594 29.391 1 86.44 410 LYS A N 1
ATOM 3504 C CA . LYS A 1 410 ? 2.639 36.406 28.562 1 86.44 410 LYS A CA 1
ATOM 3505 C C . LYS A 1 410 ? 3.979 35.719 28.344 1 86.44 410 LYS A C 1
ATOM 3507 O O . LYS A 1 410 ? 4.465 35.625 27.203 1 86.44 410 LYS A O 1
ATOM 3512 N N . ASP A 1 411 ? 4.598 35.219 29.391 1 83.69 411 ASP A N 1
ATOM 3513 C CA . ASP A 1 411 ? 5.871 34.531 29.297 1 83.69 411 ASP A CA 1
ATOM 3514 C C . ASP A 1 411 ? 5.715 33.062 29.672 1 83.69 411 ASP A C 1
ATOM 3516 O O . ASP A 1 411 ? 5.883 32.688 30.828 1 83.69 411 ASP A O 1
ATOM 3520 N N . PHE A 1 412 ? 5.484 32.219 28.578 1 85.31 412 PHE A N 1
ATOM 3521 C CA . PHE A 1 412 ? 5.305 30.797 28.828 1 85.31 412 PHE A CA 1
ATOM 3522 C C . PHE A 1 412 ? 6.637 30.125 29.141 1 85.31 412 PHE A C 1
ATOM 3524 O O . PHE A 1 412 ? 7.594 30.25 28.375 1 85.31 412 PHE A O 1
ATOM 3531 N N . LYS A 1 413 ? 6.965 29.828 30.281 1 74.69 413 LYS A N 1
ATOM 3532 C CA . LYS A 1 413 ? 8.117 29.031 30.656 1 74.69 413 LYS A CA 1
ATOM 3533 C C . LYS A 1 413 ? 7.703 27.609 31.016 1 74.69 413 LYS A C 1
ATOM 3535 O O . LYS A 1 413 ? 6.84 27.406 31.875 1 74.69 413 LYS A O 1
ATOM 3540 N N . GLN A 1 414 ? 8.414 26.703 30.328 1 69.62 414 GLN A N 1
ATOM 3541 C CA . GLN A 1 414 ? 8.133 25.312 30.609 1 69.62 414 GLN A CA 1
ATOM 3542 C C . GLN A 1 414 ? 8.398 24.969 32.062 1 69.62 414 GLN A C 1
ATOM 3544 O O . GLN A 1 414 ? 9.367 25.453 32.656 1 69.62 414 GLN A O 1
ATOM 3549 N N . ASN A 1 415 ? 7.586 24.484 32.812 1 64.56 415 ASN A N 1
ATOM 3550 C CA . ASN A 1 415 ? 7.699 24 34.188 1 64.56 415 ASN A CA 1
ATOM 3551 C C . ASN A 1 415 ? 7.48 25.125 35.188 1 64.56 415 ASN A C 1
ATOM 3553 O O . ASN A 1 415 ? 7.84 25 36.375 1 64.56 415 ASN A O 1
ATOM 3557 N N . SER A 1 416 ? 7.398 26.359 34.5 1 67.88 416 SER A N 1
ATOM 3558 C CA . SER A 1 416 ? 7.043 27.5 35.344 1 67.88 416 SER A CA 1
ATOM 3559 C C . SER A 1 416 ? 5.656 28.031 35 1 67.88 416 SER A C 1
ATOM 3561 O O . SER A 1 416 ? 5.16 27.812 33.906 1 67.88 416 SER A O 1
ATOM 3563 N N . GLY A 1 417 ? 4.703 28.125 35.875 1 81.94 417 GLY A N 1
ATOM 3564 C CA . GLY A 1 417 ? 3.328 28.594 35.812 1 81.94 417 GLY A CA 1
ATOM 3565 C C . GLY A 1 417 ? 2.77 28.609 34.406 1 81.94 417 GLY A C 1
ATOM 3566 O O . GLY A 1 417 ? 3.451 29.016 33.469 1 81.94 417 GLY A O 1
ATOM 3567 N N . PHE A 1 418 ? 1.586 28.047 34.031 1 88.12 418 PHE A N 1
ATOM 3568 C CA . PHE A 1 418 ? 0.971 27.875 32.719 1 88.12 418 PHE A CA 1
ATOM 3569 C C . PHE A 1 418 ? -0.176 28.859 32.531 1 88.12 418 PHE A C 1
ATOM 3571 O O . PHE A 1 418 ? -0.738 28.953 31.438 1 88.12 418 PHE A O 1
ATOM 3578 N N . PHE A 1 419 ? -0.418 29.625 33.594 1 90.81 419 PHE A N 1
ATOM 3579 C CA . PHE A 1 419 ? -1.641 30.422 33.531 1 90.81 419 PHE A CA 1
ATOM 3580 C C . PHE A 1 419 ? -1.555 31.625 34.438 1 90.81 419 PHE A C 1
ATOM 3582 O O . PHE A 1 419 ? -1.051 31.531 35.562 1 90.81 419 PHE A O 1
ATOM 3589 N N . ASP A 1 420 ? -1.932 32.812 33.969 1 88.19 420 ASP A N 1
ATOM 3590 C CA . ASP A 1 420 ? -2.043 34.031 34.781 1 88.19 420 ASP A CA 1
ATOM 3591 C C . ASP A 1 420 ? -3.275 33.938 35.688 1 88.19 420 ASP A C 1
ATOM 3593 O O . ASP A 1 420 ? -4.406 34 35.188 1 88.19 420 ASP A O 1
ATOM 3597 N N . ARG A 1 421 ? -3.107 34 36.969 1 85.56 421 ARG A N 1
ATOM 3598 C CA . ARG A 1 421 ? -4.16 33.781 37.969 1 85.56 421 ARG A CA 1
ATOM 3599 C C . ARG A 1 421 ? -5.098 35 38.031 1 85.56 421 ARG A C 1
ATOM 3601 O O . ARG A 1 421 ? -6.211 34.875 38.562 1 85.56 421 ARG A O 1
ATOM 3608 N N . GLU A 1 422 ? -4.773 36 37.375 1 87.75 422 GLU A N 1
ATOM 3609 C CA . GLU A 1 422 ? -5.602 37.219 37.406 1 87.75 422 GLU A CA 1
ATOM 3610 C C . GLU A 1 422 ? -6.727 37.125 36.375 1 87.75 422 GLU A C 1
ATOM 3612 O O . GLU A 1 422 ? -7.684 37.906 36.438 1 87.75 422 GLU A O 1
ATOM 3617 N N . ILE A 1 423 ? -6.602 36.094 35.531 1 92.62 423 ILE A N 1
ATOM 3618 C CA . ILE A 1 423 ? -7.617 35.938 34.5 1 92.62 423 ILE A CA 1
ATOM 3619 C C . ILE A 1 423 ? -8.828 35.188 35.062 1 92.62 423 ILE A C 1
ATOM 3621 O O . ILE A 1 423 ? -8.719 34.031 35.438 1 92.62 423 ILE A O 1
ATOM 3625 N N . GLU A 1 424 ? -9.914 35.875 35.156 1 91.62 424 GLU A N 1
ATOM 3626 C CA . GLU A 1 424 ? -11.117 35.281 35.688 1 91.62 424 GLU A CA 1
ATOM 3627 C C . GLU A 1 424 ? -12.055 34.812 34.594 1 91.62 424 GLU A C 1
ATOM 3629 O O . GLU A 1 424 ? -12.633 33.719 34.688 1 91.62 424 GLU A O 1
ATOM 3634 N N . LEU A 1 425 ? -12.156 35.625 33.562 1 95.62 425 LEU A N 1
ATOM 3635 C CA . LEU A 1 425 ? -13.031 35.312 32.438 1 95.62 425 LEU A CA 1
ATOM 3636 C C . LEU A 1 425 ? -12.211 34.969 31.203 1 95.62 425 LEU A C 1
ATOM 3638 O O . LEU A 1 425 ? -11.055 35.406 31.078 1 95.62 425 LEU A O 1
ATOM 3642 N N . PHE A 1 426 ? -12.75 34.125 30.328 1 96.81 426 PHE A N 1
ATOM 3643 C CA . PHE A 1 426 ? -12.102 33.812 29.062 1 96.81 426 PHE A CA 1
ATOM 3644 C C . PHE A 1 426 ? -11.695 35.094 28.328 1 96.81 426 PHE A C 1
ATOM 3646 O O . PHE A 1 426 ? -12.547 35.938 28.031 1 96.81 426 PHE A O 1
ATOM 3653 N N . PRO A 1 427 ? -10.484 35.312 28.047 1 95.44 427 PRO A N 1
ATOM 3654 C CA . PRO A 1 427 ? -10.016 36.594 27.562 1 95.44 427 PRO A CA 1
ATOM 3655 C C . PRO A 1 427 ? -10.164 36.75 26.047 1 95.44 427 PRO A C 1
ATOM 3657 O O . PRO A 1 427 ? -9.164 36.875 25.328 1 95.44 427 PRO A O 1
ATOM 3660 N N . LEU A 1 428 ? -11.359 36.844 25.562 1 94.5 428 LEU A N 1
ATOM 3661 C CA . LEU A 1 428 ? -11.695 36.906 24.141 1 94.5 428 LEU A CA 1
ATOM 3662 C C . LEU A 1 428 ? -10.945 38.062 23.469 1 94.5 428 LEU A C 1
ATOM 3664 O O . LEU A 1 428 ? -10.258 37.844 22.469 1 94.5 428 LEU A O 1
ATOM 3668 N N . GLU A 1 429 ? -10.977 39.281 24.016 1 91.25 429 GLU A N 1
ATOM 3669 C CA . GLU A 1 429 ? -10.391 40.469 23.406 1 91.25 429 GLU A CA 1
ATOM 3670 C C . GLU A 1 429 ? -8.875 40.344 23.312 1 91.25 429 GLU A C 1
ATOM 3672 O O . GLU A 1 429 ? -8.281 40.656 22.281 1 91.25 429 GLU A O 1
ATOM 3677 N N . GLU A 1 430 ? -8.305 39.875 24.391 1 93.19 430 GLU A N 1
ATOM 3678 C CA . GLU A 1 430 ? -6.855 39.719 24.422 1 93.19 430 GLU A CA 1
ATOM 3679 C C . GLU A 1 430 ? -6.379 38.656 23.438 1 93.19 430 GLU A C 1
ATOM 3681 O O . GLU A 1 430 ? -5.316 38.812 22.828 1 93.19 430 GLU A O 1
ATOM 3686 N N . ILE A 1 431 ? -7.129 37.594 23.281 1 95.06 431 ILE A N 1
ATOM 3687 C CA . ILE A 1 431 ? -6.785 36.531 22.328 1 95.06 431 ILE A CA 1
ATOM 3688 C C . ILE A 1 431 ? -6.77 37.094 20.906 1 95.06 431 ILE A C 1
ATOM 3690 O O . ILE A 1 431 ? -5.82 36.875 20.156 1 95.06 431 ILE A O 1
ATOM 3694 N N . GLU A 1 432 ? -7.793 37.812 20.531 1 92.31 432 GLU A N 1
ATOM 3695 C CA . GLU A 1 432 ? -7.895 38.375 19.188 1 92.31 432 GLU A CA 1
ATOM 3696 C C . GLU A 1 432 ? -6.809 39.406 18.922 1 92.31 432 GLU A C 1
ATOM 3698 O O . GLU A 1 432 ? -6.273 39.5 17.812 1 92.31 432 GLU A O 1
ATOM 3703 N N . LYS A 1 433 ? -6.531 40.156 19.969 1 90.5 433 LYS A N 1
ATOM 3704 C CA . LYS A 1 433 ? -5.484 41.156 19.859 1 90.5 433 LYS A CA 1
ATOM 3705 C C . LYS A 1 433 ? -4.117 40.531 19.656 1 90.5 433 LYS A C 1
ATOM 3707 O O . LYS A 1 433 ? -3.369 40.906 18.766 1 90.5 433 LYS A O 1
ATOM 3712 N N . GLU A 1 434 ? -3.816 39.5 20.484 1 91.69 434 GLU A N 1
ATOM 3713 C CA . GLU A 1 434 ? -2.52 38.844 20.422 1 91.69 434 GLU A CA 1
ATOM 3714 C C . GLU A 1 434 ? -2.35 38.094 19.109 1 91.69 434 GLU A C 1
ATOM 3716 O O . GLU A 1 434 ? -1.247 38.031 18.562 1 91.69 434 GLU A O 1
ATOM 3721 N N . ALA A 1 435 ? -3.391 37.5 18.641 1 90 435 ALA A N 1
ATOM 3722 C CA . ALA A 1 435 ? -3.334 36.688 17.406 1 90 435 ALA A CA 1
ATOM 3723 C C . ALA A 1 435 ? -3.348 37.594 16.188 1 90 435 ALA A C 1
ATOM 3725 O O . ALA A 1 435 ? -3.039 37.156 15.07 1 90 435 ALA A O 1
ATOM 3726 N N . LYS A 1 436 ? -3.674 38.875 16.281 1 82.56 436 LYS A N 1
ATOM 3727 C CA . LYS A 1 436 ? -3.572 39.938 15.273 1 82.56 436 LYS A CA 1
ATOM 3728 C C . LYS A 1 436 ? -4.445 39.625 14.062 1 82.56 436 LYS A C 1
ATOM 3730 O O . LYS A 1 436 ? -3.99 39.719 12.922 1 82.56 436 LYS A O 1
ATOM 3735 N N . TYR A 1 437 ? -5.574 39.125 14.289 1 77.31 437 TYR A N 1
ATOM 3736 C CA . TYR A 1 437 ? -6.457 38.906 13.148 1 77.31 437 TYR A CA 1
ATOM 3737 C C . TYR A 1 437 ? -7.703 39.781 13.242 1 77.31 437 TYR A C 1
ATOM 3739 O O . TYR A 1 437 ? -8.672 39.562 12.5 1 77.31 437 TYR A O 1
ATOM 3747 N N . ILE A 1 438 ? -7.559 40.781 14.031 1 70.06 438 ILE A N 1
ATOM 3748 C CA . ILE A 1 438 ? -8.695 41.688 14.211 1 70.06 438 ILE A CA 1
ATOM 3749 C C . ILE A 1 438 ? -8.805 42.625 13.016 1 70.06 438 ILE A C 1
ATOM 3751 O O . ILE A 1 438 ? -7.836 43.281 12.656 1 70.06 438 ILE A O 1
ATOM 3755 N N . GLN A 1 439 ? -9.617 42.375 12.188 1 65.88 439 GLN A N 1
ATOM 3756 C CA . GLN A 1 439 ? -9.906 43.312 11.109 1 65.88 439 GLN A CA 1
ATOM 3757 C C . GLN A 1 439 ? -11.203 44.094 11.391 1 65.88 439 GLN A C 1
ATOM 3759 O O . GLN A 1 439 ? -12.062 43.625 12.133 1 65.88 439 GLN A O 1
ATOM 3764 N N . THR A 1 440 ? -11.117 45.344 11.133 1 68.25 440 THR A N 1
ATOM 3765 C CA . THR A 1 440 ? -12.383 46.062 11.148 1 68.25 440 THR A CA 1
ATOM 3766 C C . THR A 1 440 ? -13.422 45.375 10.281 1 68.25 440 THR A C 1
ATOM 3768 O O . THR A 1 440 ? -13.18 45.125 9.102 1 68.25 440 THR A O 1
ATOM 3771 N N . ILE A 1 441 ? -14.367 44.781 11.062 1 80.62 441 ILE A N 1
ATOM 3772 C CA . ILE A 1 441 ? -15.453 44.156 10.328 1 80.62 441 ILE A CA 1
ATOM 3773 C C . ILE A 1 441 ? -16.406 45.219 9.773 1 80.62 441 ILE A C 1
ATOM 3775 O O . ILE A 1 441 ? -17.328 45.656 10.461 1 80.62 441 ILE A O 1
ATOM 3779 N N . ASP A 1 442 ? -16.047 45.656 8.57 1 81.81 442 ASP A N 1
ATOM 3780 C CA . ASP A 1 442 ? -16.906 46.625 7.918 1 81.81 442 ASP A CA 1
ATOM 3781 C C . ASP A 1 442 ? -17.812 45.969 6.879 1 81.81 442 ASP A C 1
ATOM 3783 O O . ASP A 1 442 ? -17.844 44.75 6.762 1 81.81 442 ASP A O 1
ATOM 3787 N N . GLU A 1 443 ? -18.625 46.812 6.379 1 85.88 443 GLU A N 1
ATOM 3788 C CA . GLU A 1 443 ? -19.625 46.344 5.426 1 85.88 443 GLU A CA 1
ATOM 3789 C C . GLU A 1 443 ? -18.969 45.625 4.246 1 85.88 443 GLU A C 1
ATOM 3791 O O . GLU A 1 443 ? -19.484 44.594 3.777 1 85.88 443 GLU A O 1
ATOM 3796 N N . GLU A 1 444 ? -17.922 46.125 3.879 1 81.88 444 GLU A N 1
ATOM 3797 C CA . GLU A 1 444 ? -17.219 45.531 2.725 1 81.88 444 GLU A CA 1
ATOM 3798 C C . GLU A 1 444 ? -16.703 44.125 3.025 1 81.88 444 GLU A C 1
ATOM 3800 O O . GLU A 1 444 ? -16.828 43.25 2.189 1 81.88 444 GLU A O 1
ATOM 3805 N N . TYR A 1 445 ? -16.188 44 4.16 1 82.12 445 TYR A N 1
ATOM 3806 C CA . TYR A 1 445 ? -15.68 42.688 4.555 1 82.12 445 TYR A CA 1
ATOM 3807 C C . TYR A 1 445 ? -16.797 41.656 4.594 1 82.12 445 TYR A C 1
ATOM 3809 O O . TYR A 1 445 ? -16.641 40.562 4.09 1 82.12 445 TYR A O 1
ATOM 3817 N N . LEU A 1 446 ? -17.859 42.062 5.18 1 88.19 446 LEU A N 1
ATOM 3818 C CA . LEU A 1 446 ? -18.984 41.125 5.348 1 88.19 446 LEU A CA 1
ATOM 3819 C C . LEU A 1 446 ? -19.594 40.781 3.998 1 88.19 446 LEU A C 1
ATOM 3821 O O . LEU A 1 446 ? -19.953 39.625 3.77 1 88.19 446 LEU A O 1
ATOM 3825 N N . GLU A 1 447 ? -19.641 41.75 3.162 1 86 447 GLU A N 1
ATOM 3826 C CA . GLU A 1 447 ? -20.203 41.531 1.836 1 86 447 GLU A CA 1
ATOM 3827 C C . GLU A 1 447 ? -19.344 40.562 1.016 1 86 447 GLU A C 1
ATOM 3829 O O . GLU A 1 447 ? -19.859 39.719 0.285 1 86 447 GLU A O 1
ATOM 3834 N N . ASN A 1 448 ? -18.109 40.688 1.246 1 79.75 448 ASN A N 1
ATOM 3835 C CA . ASN A 1 448 ? -17.203 39.938 0.378 1 79.75 448 ASN A CA 1
ATOM 3836 C C . ASN A 1 448 ? -16.891 38.562 0.934 1 79.75 448 ASN A C 1
ATOM 3838 O O . ASN A 1 448 ? -16.609 37.625 0.175 1 79.75 448 ASN A O 1
ATOM 3842 N N . ASN A 1 449 ? -17.016 38.438 2.242 1 81.44 449 ASN A N 1
ATOM 3843 C CA . ASN A 1 449 ? -16.438 37.219 2.803 1 81.44 449 ASN A CA 1
ATOM 3844 C C . ASN A 1 449 ? -17.484 36.406 3.564 1 81.44 449 ASN A C 1
ATOM 3846 O O . ASN A 1 449 ? -17.266 35.219 3.844 1 81.44 449 ASN A O 1
ATOM 3850 N N . VAL A 1 450 ? -18.609 36.969 3.824 1 89.38 450 VAL A N 1
ATOM 3851 C CA . VAL A 1 450 ? -19.484 36.312 4.793 1 89.38 450 VAL A CA 1
ATOM 3852 C C . VAL A 1 450 ? -20.859 36.094 4.184 1 89.38 450 VAL A C 1
ATOM 3854 O O . VAL A 1 450 ? -21.422 35 4.27 1 89.38 450 VAL A O 1
ATOM 3857 N N . ILE A 1 451 ? -21.344 37.062 3.459 1 90.81 451 ILE A N 1
ATOM 3858 C CA . ILE A 1 451 ? -22.75 37.125 3.078 1 90.81 451 ILE A CA 1
ATOM 3859 C C . ILE A 1 451 ? -23.078 36 2.1 1 90.81 451 ILE A C 1
ATOM 3861 O O . ILE A 1 451 ? -24.172 35.469 2.111 1 90.81 451 ILE A O 1
ATOM 3865 N N . GLU A 1 452 ? -22.109 35.594 1.379 1 89.62 452 GLU A N 1
ATOM 3866 C CA . GLU A 1 452 ? -22.391 34.625 0.329 1 89.62 452 GLU A CA 1
ATOM 3867 C C . GLU A 1 452 ? -22.078 33.219 0.801 1 89.62 452 GLU A C 1
ATOM 3869 O O . GLU A 1 452 ? -22.094 32.281 0.003 1 89.62 452 GLU A O 1
ATOM 3874 N N . CYS A 1 453 ? -21.859 33.094 2.061 1 90.75 453 CYS A N 1
ATOM 3875 C CA . CYS A 1 453 ? -21.641 31.75 2.592 1 90.75 453 CYS A CA 1
ATOM 3876 C C . CYS A 1 453 ? -22.891 30.906 2.418 1 90.75 453 CYS A C 1
ATOM 3878 O O . CYS A 1 453 ? -24.016 31.359 2.672 1 90.75 453 CYS A O 1
ATOM 3880 N N . ARG A 1 454 ? -22.703 29.656 2.072 1 90.44 454 ARG A N 1
ATOM 3881 C CA . ARG A 1 454 ? -23.812 28.766 1.734 1 90.44 454 ARG A CA 1
ATOM 3882 C C . ARG A 1 454 ? -24.328 28.016 2.967 1 90.44 454 ARG A C 1
ATOM 3884 O O . ARG A 1 454 ? -23.656 28 4.004 1 90.44 454 ARG A O 1
ATOM 3891 N N . LYS A 1 455 ? -25.359 27.438 2.785 1 91.75 455 LYS A N 1
ATOM 3892 C CA . LYS A 1 455 ? -26.141 26.859 3.881 1 91.75 455 LYS A CA 1
ATOM 3893 C C . LYS A 1 455 ? -25.297 25.875 4.691 1 91.75 455 LYS A C 1
ATOM 3895 O O . LYS A 1 455 ? -25.344 25.891 5.926 1 91.75 455 LYS A O 1
ATOM 3900 N N . ASN A 1 456 ? -24.516 25.125 4.07 1 88 456 ASN A N 1
ATOM 3901 C CA . ASN A 1 456 ? -23.828 24.031 4.754 1 88 456 ASN A CA 1
ATOM 3902 C C . ASN A 1 456 ? -22.406 24.406 5.156 1 88 456 ASN A C 1
ATOM 3904 O O . ASN A 1 456 ? -21.656 23.578 5.641 1 88 456 ASN A O 1
ATOM 3908 N N . SER A 1 457 ? -22.047 25.641 4.98 1 89.75 457 SER A N 1
ATOM 3909 C CA . SER A 1 457 ? -20.734 26.109 5.414 1 89.75 457 SER A CA 1
ATOM 3910 C C . SER A 1 457 ? -20.703 26.344 6.922 1 89.75 457 SER A C 1
ATOM 3912 O O . SER A 1 457 ? -21.719 26.672 7.527 1 89.75 457 SER A O 1
ATOM 3914 N N . PRO A 1 458 ? -19.516 26.141 7.535 1 90.75 458 PRO A N 1
ATOM 3915 C CA . PRO A 1 458 ? -19.391 26.453 8.961 1 90.75 458 PRO A CA 1
ATOM 3916 C C . PRO A 1 458 ? -19.703 27.906 9.281 1 90.75 458 PRO A C 1
ATOM 3918 O O . PRO A 1 458 ? -20.281 28.203 10.328 1 90.75 458 PRO A O 1
ATOM 3921 N N . GLU A 1 459 ? -19.422 28.781 8.453 1 91.31 459 GLU A N 1
ATOM 3922 C CA . GLU A 1 459 ? -19.672 30.203 8.648 1 91.31 459 GLU A CA 1
ATOM 3923 C C . GLU A 1 459 ? -21.172 30.5 8.711 1 91.31 459 GLU A C 1
ATOM 3925 O O . GLU A 1 459 ? -21.609 31.375 9.469 1 91.31 459 GLU A O 1
ATOM 3930 N N . ALA A 1 460 ? -21.906 29.797 7.871 1 93 460 ALA A N 1
ATOM 3931 C CA . ALA A 1 460 ? -23.344 30 7.883 1 93 460 ALA A CA 1
ATOM 3932 C C . ALA A 1 460 ? -23.938 29.672 9.25 1 93 460 ALA A C 1
ATOM 3934 O O . ALA A 1 460 ? -24.781 30.406 9.766 1 93 460 ALA A O 1
ATOM 3935 N N . PHE A 1 461 ? -23.453 28.641 9.797 1 93.19 461 PHE A N 1
ATOM 3936 C CA . PHE A 1 461 ? -23.922 28.266 11.133 1 93.19 461 PHE A CA 1
ATOM 3937 C C . PHE A 1 461 ? -23.547 29.344 12.141 1 93.19 461 PHE A C 1
ATOM 3939 O O . PHE A 1 461 ? -24.359 29.75 12.969 1 93.19 461 PHE A O 1
ATOM 3946 N N . ALA A 1 462 ? -22.312 29.688 12.086 1 92.88 462 ALA A N 1
ATOM 3947 C CA . ALA A 1 462 ? -21.812 30.672 13.039 1 92.88 462 ALA A CA 1
ATOM 3948 C C . ALA A 1 462 ? -22.609 31.984 12.953 1 92.88 462 ALA A C 1
ATOM 3950 O O . ALA A 1 462 ? -23.016 32.531 13.969 1 92.88 462 ALA A O 1
ATOM 3951 N N . VAL A 1 463 ? -22.875 32.438 11.781 1 93.38 463 VAL A N 1
ATOM 3952 C CA . VAL A 1 463 ? -23.594 33.688 11.562 1 93.38 463 VAL A CA 1
ATOM 3953 C C . VAL A 1 463 ? -25.031 33.531 12.055 1 93.38 463 VAL A C 1
ATOM 3955 O O . VAL A 1 463 ? -25.531 34.406 12.781 1 93.38 463 VAL A O 1
ATOM 3958 N N . LEU A 1 464 ? -25.656 32.5 11.617 1 94.25 464 LEU A N 1
ATOM 3959 C CA . LEU A 1 464 ? -27.047 32.281 12 1 94.25 464 LEU A CA 1
ATOM 3960 C C . LEU A 1 464 ? -27.172 32.156 13.516 1 94.25 464 LEU A C 1
ATOM 3962 O O . LEU A 1 464 ? -28.156 32.594 14.102 1 94.25 464 LEU A O 1
ATOM 3966 N N . SER A 1 465 ? -26.219 31.531 14.102 1 93.25 465 SER A N 1
ATOM 3967 C CA . SER A 1 465 ? -26.219 31.375 15.555 1 93.25 465 SER A CA 1
ATOM 3968 C C . SER A 1 465 ? -26.109 32.75 16.25 1 93.25 465 SER A C 1
ATOM 3970 O O . SER A 1 465 ? -26.688 32.938 17.312 1 93.25 465 SER A O 1
ATOM 3972 N N . LEU A 1 466 ? -25.391 33.594 15.672 1 92.62 466 LEU A N 1
ATOM 3973 C CA . LEU A 1 466 ? -25.266 34.969 16.219 1 92.62 466 LEU A CA 1
ATOM 3974 C C . LEU A 1 466 ? -26.547 35.75 16 1 92.62 466 LEU A C 1
ATOM 3976 O O . LEU A 1 466 ? -26.938 36.531 16.875 1 92.62 466 LEU A O 1
ATOM 3980 N N . LEU A 1 467 ? -27.141 35.531 14.898 1 93.19 467 LEU A N 1
ATOM 3981 C CA . LEU A 1 467 ? -28.328 36.312 14.531 1 93.19 467 LEU A CA 1
ATOM 3982 C C . LEU A 1 467 ? -29.547 35.844 15.312 1 93.19 467 LEU A C 1
ATOM 3984 O O . LEU A 1 467 ? -30.469 36.625 15.586 1 93.19 467 LEU A O 1
ATOM 3988 N N . TYR A 1 468 ? -29.578 34.562 15.602 1 92.5 468 TYR A N 1
ATOM 3989 C CA . TYR A 1 468 ? -30.703 33.969 16.297 1 92.5 468 TYR A CA 1
ATOM 3990 C C . TYR A 1 468 ? -30.25 33.281 17.594 1 92.5 468 TYR A C 1
ATOM 3992 O O . TYR A 1 468 ? -30.359 32.062 17.734 1 92.5 468 TYR A O 1
ATOM 4000 N N . PRO A 1 469 ? -29.875 34.062 18.562 1 90.62 469 PRO A N 1
ATOM 4001 C CA . PRO A 1 469 ? -29.219 33.531 19.766 1 90.62 469 PRO A CA 1
ATOM 4002 C C . PRO A 1 469 ? -30.203 32.875 20.719 1 90.62 469 PRO A C 1
ATOM 4004 O O . PRO A 1 469 ? -29.781 32.094 21.594 1 90.62 469 PRO A O 1
ATOM 4007 N N . ASN A 1 470 ? -31.453 33.031 20.547 1 87.44 470 ASN A N 1
ATOM 4008 C CA . ASN A 1 470 ? -32.438 32.594 21.562 1 87.44 470 ASN A CA 1
ATOM 4009 C C . ASN A 1 470 ? -32.969 31.219 21.281 1 87.44 470 ASN A C 1
ATOM 4011 O O . ASN A 1 470 ? -33.875 30.75 21.969 1 87.44 470 ASN A O 1
ATOM 4015 N N . LEU A 1 471 ? -32.375 30.547 20.344 1 89.62 471 LEU A N 1
ATOM 4016 C CA . LEU A 1 471 ? -32.844 29.188 20.047 1 89.62 471 LEU A CA 1
ATOM 4017 C C . LEU A 1 471 ? -32.188 28.172 20.969 1 89.62 471 LEU A C 1
ATOM 4019 O O . LEU A 1 471 ? -31.172 28.484 21.625 1 89.62 471 LEU A O 1
ATOM 4023 N N . ASP A 1 472 ? -32.781 27.016 21.094 1 88.5 472 ASP A N 1
ATOM 4024 C CA . ASP A 1 472 ? -32.25 25.953 21.953 1 88.5 472 ASP A CA 1
ATOM 4025 C C . ASP A 1 472 ? -31.141 25.172 21.25 1 88.5 472 ASP A C 1
ATOM 4027 O O . ASP A 1 472 ? -31.359 24.047 20.797 1 88.5 472 ASP A O 1
ATOM 4031 N N . TYR A 1 473 ? -29.984 25.672 21.328 1 88.06 473 TYR A N 1
ATOM 4032 C CA . TYR A 1 473 ? -28.828 25.047 20.688 1 88.06 473 TYR A CA 1
ATOM 4033 C C . TYR A 1 473 ? -28.328 23.844 21.484 1 88.06 473 TYR A C 1
ATOM 4035 O O . TYR A 1 473 ? -27.797 22.891 20.922 1 88.06 473 TYR A O 1
ATOM 4043 N N . LYS A 1 474 ? -28.484 23.891 22.734 1 85.88 474 LYS A N 1
ATOM 4044 C CA . LYS A 1 474 ? -28 22.859 23.641 1 85.88 474 LYS A CA 1
ATOM 4045 C C . LYS A 1 474 ? -28.625 21.5 23.328 1 85.88 474 LYS A C 1
ATOM 4047 O O . LYS A 1 474 ? -27.953 20.484 23.359 1 85.88 474 LYS A O 1
ATOM 4052 N N . ASN A 1 475 ? -29.891 21.609 23.047 1 83.31 475 ASN A N 1
ATOM 4053 C CA . ASN A 1 475 ? -30.594 20.359 22.766 1 83.31 475 ASN A CA 1
ATOM 4054 C C . ASN A 1 475 ? -30.781 20.141 21.281 1 83.31 475 ASN A C 1
ATOM 4056 O O . ASN A 1 475 ? -31.625 19.344 20.859 1 83.31 475 ASN A O 1
ATOM 4060 N N . ASN A 1 476 ? -30.062 20.891 20.578 1 82.75 476 ASN A N 1
ATOM 4061 C CA . ASN A 1 476 ? -30.047 20.766 19.125 1 82.75 476 ASN A CA 1
ATOM 4062 C C . ASN A 1 476 ? -31.438 20.953 18.531 1 82.75 476 ASN A C 1
ATOM 4064 O O . ASN A 1 476 ? -31.828 20.25 17.609 1 82.75 476 ASN A O 1
ATOM 4068 N N . ASN A 1 477 ? -32.094 21.766 19.156 1 84.62 477 ASN A N 1
ATOM 4069 C CA . ASN A 1 477 ? -33.438 22.094 18.641 1 84.62 477 ASN A CA 1
ATOM 4070 C C . ASN A 1 477 ? -33.375 23.328 17.734 1 84.62 477 ASN A C 1
ATOM 4072 O O . ASN A 1 477 ? -33.906 24.375 18.094 1 84.62 477 ASN A O 1
ATOM 4076 N N . PHE A 1 478 ? -32.75 23.219 16.641 1 89.12 478 PHE A N 1
ATOM 4077 C CA . PHE A 1 478 ? -32.656 24.281 15.633 1 89.12 478 PHE A CA 1
ATOM 4078 C C . PHE A 1 478 ? -32.438 23.688 14.25 1 89.12 478 PHE A C 1
ATOM 4080 O O . PHE A 1 478 ? -31.812 22.625 14.117 1 89.12 478 PHE A O 1
ATOM 4087 N N . HIS A 1 479 ? -32.969 24.312 13.172 1 90.31 479 HIS A N 1
ATOM 4088 C CA . HIS A 1 479 ? -32.781 23.906 11.781 1 90.31 479 HIS A CA 1
ATOM 4089 C C . HIS A 1 479 ? -32.469 25.109 10.906 1 90.31 479 HIS A C 1
ATOM 4091 O O . HIS A 1 479 ? -33.094 26.172 11.047 1 90.31 479 HIS A O 1
ATOM 4097 N N . LYS A 1 480 ? -31.469 24.953 10.102 1 89.56 480 LYS A N 1
ATOM 4098 C CA . LYS A 1 480 ? -31.266 25.922 9.031 1 89.56 480 LYS A CA 1
ATOM 4099 C C . LYS A 1 480 ? -32.344 25.812 7.969 1 89.56 480 LYS A C 1
ATOM 4101 O O . LYS A 1 480 ? -32.625 24.719 7.484 1 89.56 480 LYS A O 1
ATOM 4106 N N . ASP A 1 481 ? -32.906 26.953 7.668 1 91.44 481 ASP A N 1
ATOM 4107 C CA . ASP A 1 481 ? -34 26.969 6.711 1 91.44 481 ASP A CA 1
ATOM 4108 C C . ASP A 1 481 ? -33.844 28.094 5.695 1 91.44 481 ASP A C 1
ATOM 4110 O O . ASP A 1 481 ? -33.312 29.156 6.02 1 91.44 481 ASP A O 1
ATOM 4114 N N . HIS A 1 482 ? -34.281 27.734 4.461 1 94.75 482 HIS A N 1
ATOM 4115 C CA . HIS A 1 482 ? -34.406 28.797 3.463 1 94.75 482 HIS A CA 1
ATOM 4116 C C . HIS A 1 482 ? -35.656 29.594 3.662 1 94.75 482 HIS A C 1
ATOM 4118 O O . HIS A 1 482 ? -36.75 29.031 3.854 1 94.75 482 HIS A O 1
ATOM 4124 N N . LEU A 1 483 ? -35.531 30.906 3.684 1 95 483 LEU A N 1
ATOM 4125 C CA . LEU A 1 483 ? -36.719 31.734 3.73 1 95 483 LEU A CA 1
ATOM 4126 C 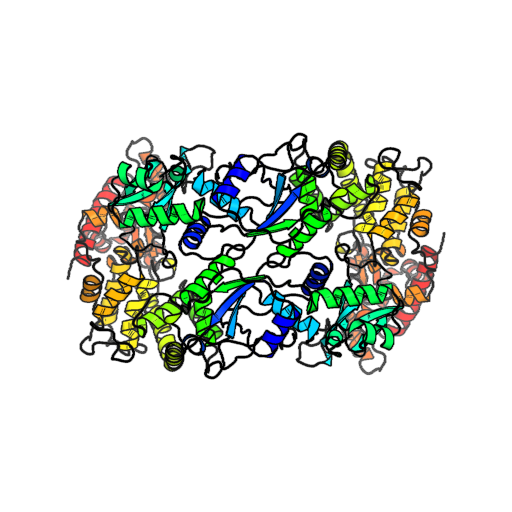C . LEU A 1 483 ? -37.625 31.5 2.516 1 95 483 LEU A C 1
ATOM 4128 O O . LEU A 1 483 ? -38.781 31.125 2.662 1 95 483 LEU A O 1
ATOM 4132 N N . HIS A 1 484 ? -37.062 31.781 1.367 1 95.06 484 HIS A N 1
ATOM 4133 C CA . HIS A 1 484 ? -37.656 31.203 0.164 1 95.06 484 HIS A CA 1
ATOM 4134 C C . HIS A 1 484 ? -37.188 29.781 -0.072 1 95.06 484 HIS A C 1
ATOM 4136 O O . HIS A 1 484 ? -36 29.562 -0.329 1 95.06 484 HIS A O 1
ATOM 4142 N N . PRO A 1 485 ? -38.062 28.797 0.014 1 93.81 485 PRO A N 1
ATOM 4143 C CA . PRO A 1 485 ? -37.656 27.391 0.034 1 93.81 485 PRO A CA 1
ATOM 4144 C C . PRO A 1 485 ? -36.812 27 -1.162 1 93.81 485 PRO A C 1
ATOM 4146 O O . PRO A 1 485 ? -37 27.531 -2.262 1 93.81 485 PRO A O 1
ATOM 4149 N N . GLU A 1 486 ? -35.875 26.047 -0.882 1 91.62 486 GLU A N 1
ATOM 4150 C CA . GLU A 1 486 ? -34.969 25.531 -1.903 1 91.62 486 GLU A CA 1
ATOM 4151 C C . GLU A 1 486 ? -35.719 25.031 -3.125 1 91.62 486 GLU A C 1
ATOM 4153 O O . GLU A 1 486 ? -35.281 25.234 -4.262 1 91.62 486 GLU A O 1
ATOM 4158 N N . SER A 1 487 ? -36.875 24.469 -2.881 1 90.12 487 SER A N 1
ATOM 4159 C CA . SER A 1 487 ? -37.656 23.875 -3.941 1 90.12 487 SER A CA 1
ATOM 4160 C C . SER A 1 487 ? -38.219 24.953 -4.871 1 90.12 487 SER A C 1
ATOM 4162 O O . SER A 1 487 ? -38.562 24.672 -6.02 1 90.12 487 SER A O 1
ATOM 4164 N N . ALA A 1 488 ? -38.312 26.156 -4.445 1 92.31 488 ALA A N 1
ATOM 4165 C CA . ALA A 1 488 ? -38.906 27.25 -5.215 1 92.31 488 ALA A CA 1
ATOM 4166 C C . ALA A 1 488 ? -37.906 27.812 -6.215 1 92.31 488 ALA A C 1
ATOM 4168 O O . ALA A 1 488 ? -38.25 28.641 -7.059 1 92.31 488 ALA A O 1
ATOM 4169 N N . TYR A 1 489 ? -36.688 27.344 -6.137 1 92.94 489 TYR A N 1
ATOM 4170 C CA . TYR A 1 489 ? -35.656 27.922 -6.992 1 92.94 489 TYR A CA 1
ATOM 4171 C C . TYR A 1 489 ? -35.938 27.656 -8.461 1 92.94 489 TYR A C 1
ATOM 4173 O O . TYR A 1 489 ? -35.688 28.5 -9.32 1 92.94 489 TYR A O 1
ATOM 4181 N N . LYS A 1 490 ? -36.438 26.453 -8.75 1 91.12 490 LYS A N 1
ATOM 4182 C CA . LYS A 1 490 ? -36.781 26.125 -10.133 1 91.12 490 LYS A CA 1
ATOM 4183 C C . LYS A 1 490 ? -37.781 27.094 -10.703 1 91.12 490 LYS A C 1
ATOM 4185 O O . LYS A 1 490 ? -37.688 27.516 -11.859 1 91.12 490 LYS A O 1
ATOM 4190 N N . GLU A 1 491 ? -38.75 27.359 -9.898 1 90.38 491 GLU A N 1
ATOM 4191 C CA . GLU A 1 491 ? -39.75 28.328 -10.297 1 90.38 491 GLU A CA 1
ATOM 4192 C C . GLU A 1 491 ? -39.188 29.734 -10.438 1 90.38 491 GLU A C 1
ATOM 4194 O O . GLU A 1 491 ? -39.531 30.469 -11.352 1 90.38 491 GLU A O 1
ATOM 4199 N N . TYR A 1 492 ? -38.344 30.031 -9.555 1 91.19 492 TYR A N 1
ATOM 4200 C CA . TYR A 1 492 ? -37.656 31.312 -9.625 1 91.19 492 TYR A CA 1
ATOM 4201 C C . TYR A 1 492 ? -36.875 31.438 -10.922 1 91.19 492 TYR A C 1
ATOM 4203 O O . TYR A 1 492 ? -36.938 32.469 -11.602 1 91.19 492 TYR A O 1
ATOM 4211 N N . GLU A 1 493 ? -36.125 30.406 -11.188 1 89.69 493 GLU A N 1
ATOM 4212 C CA . GLU A 1 493 ? -35.312 30.406 -12.398 1 89.69 493 GLU A CA 1
ATOM 4213 C C . GLU A 1 493 ? -36.156 30.609 -13.641 1 89.69 493 GLU A C 1
ATOM 4215 O O . GLU A 1 493 ? -35.75 31.312 -14.57 1 89.69 493 GLU A O 1
ATOM 4220 N N . LYS A 1 494 ? -37.312 30.047 -13.711 1 85.94 494 LYS A N 1
ATOM 4221 C CA . LYS A 1 494 ? -38.25 30.188 -14.828 1 85.94 494 LYS A CA 1
ATOM 4222 C C . LYS A 1 494 ? -38.75 31.625 -14.961 1 85.94 494 LYS A C 1
ATOM 4224 O O . LYS A 1 494 ? -38.906 32.125 -16.062 1 85.94 494 LYS A O 1
ATOM 4229 N N . LEU A 1 495 ? -39.031 32.156 -13.836 1 87.25 495 LEU A N 1
ATOM 4230 C CA . LEU A 1 495 ? -39.562 33.531 -13.773 1 87.25 495 LEU A CA 1
ATOM 4231 C C . LEU A 1 495 ? -38.531 34.531 -14.297 1 87.25 495 LEU A C 1
ATOM 4233 O O . LEU A 1 495 ? -38.906 35.531 -14.945 1 87.25 495 LEU A O 1
ATOM 4237 N N . TYR A 1 496 ? -37.312 34.219 -14.016 1 83.75 496 TYR A N 1
ATOM 4238 C CA . TYR A 1 496 ? -36.312 35.219 -14.328 1 83.75 496 TYR A CA 1
ATOM 4239 C C . TYR A 1 496 ? -35.438 34.781 -15.516 1 83.75 496 TYR A C 1
ATOM 4241 O O . TYR A 1 496 ? -34.5 35.469 -15.906 1 83.75 496 TYR A O 1
ATOM 4249 N N . LYS A 1 497 ? -35.594 33.562 -16.031 1 73.75 497 LYS A N 1
ATOM 4250 C CA . LYS A 1 497 ? -34.844 33 -17.141 1 73.75 497 LYS A CA 1
ATOM 4251 C C . LYS A 1 497 ? -34.75 34 -18.312 1 73.75 497 LYS A C 1
ATOM 4253 O O . LYS A 1 497 ? -33.75 34.094 -18.984 1 73.75 497 LYS A O 1
ATOM 4258 N N . ALA A 1 498 ? -35.875 34.688 -18.578 1 73.19 498 ALA A N 1
ATOM 4259 C CA . ALA A 1 498 ? -35.938 35.594 -19.719 1 73.19 498 ALA A CA 1
ATOM 4260 C C . ALA A 1 498 ? -35.344 36.938 -19.375 1 73.19 498 ALA A C 1
ATOM 4262 O O . ALA A 1 498 ? -35.219 37.812 -20.25 1 73.19 498 ALA A O 1
ATOM 4263 N N . THR A 1 499 ? -34.969 37.094 -18.109 1 74.94 499 THR A N 1
ATOM 4264 C CA . THR A 1 499 ? -34.406 38.375 -17.703 1 74.94 499 THR A CA 1
ATOM 4265 C C . THR A 1 499 ? -32.906 38.25 -17.469 1 74.94 499 THR A C 1
ATOM 4267 O O . THR A 1 499 ? -32.375 37.156 -17.266 1 74.94 499 THR A O 1
ATOM 4270 N N . ASP A 1 500 ? -32.125 39.219 -17.812 1 73.06 500 ASP A N 1
ATOM 4271 C CA . ASP A 1 500 ? -30.672 39.25 -17.641 1 73.06 500 ASP A CA 1
ATOM 4272 C C . ASP A 1 500 ? -30.297 39.375 -16.172 1 73.06 500 ASP A C 1
ATOM 4274 O O . ASP A 1 500 ? -29.125 39.562 -15.828 1 73.06 500 ASP A O 1
ATOM 4278 N N . ASN A 1 501 ? -31.281 39.062 -15.211 1 81.94 501 ASN A N 1
ATOM 4279 C CA . ASN A 1 501 ? -31 39.312 -13.805 1 81.94 501 ASN A CA 1
ATOM 4280 C C . ASN A 1 501 ? -31.219 38.062 -12.945 1 81.94 501 ASN A C 1
ATOM 4282 O O . ASN A 1 501 ? -31.594 38.188 -11.773 1 81.94 501 ASN A O 1
ATOM 4286 N N . CYS A 1 502 ? -31.094 36.969 -13.484 1 86.12 502 CYS A N 1
ATOM 4287 C CA . CYS A 1 502 ? -31.312 35.75 -12.742 1 86.12 502 CYS A CA 1
ATOM 4288 C C . CYS A 1 502 ? -30.125 35.438 -11.82 1 86.12 502 CYS A C 1
ATOM 4290 O O . CYS A 1 502 ? -28.984 35.438 -12.266 1 86.12 502 CYS A O 1
ATOM 4292 N N . ILE A 1 503 ? -30.406 35.312 -10.562 1 87.44 503 ILE A N 1
ATOM 4293 C CA . ILE A 1 503 ? -29.406 35.031 -9.539 1 87.44 503 ILE A CA 1
ATOM 4294 C C . ILE A 1 503 ? -29.109 33.531 -9.516 1 87.44 503 ILE A C 1
ATOM 4296 O O . ILE A 1 503 ? -30 32.688 -9.68 1 87.44 503 ILE A O 1
ATOM 4300 N N . SER A 1 504 ? -27.859 33.219 -9.305 1 88.19 504 SER A N 1
ATOM 4301 C CA . SER A 1 504 ? -27.438 31.844 -9.297 1 88.19 504 SER A CA 1
ATOM 4302 C C . SER A 1 504 ? -27.938 31.109 -8.055 1 88.19 504 SER A C 1
ATOM 4304 O O . SER A 1 504 ? -28.297 31.75 -7.059 1 88.19 504 SER A O 1
ATOM 4306 N N . PHE A 1 505 ? -27.953 29.828 -8.141 1 87.62 505 PHE A N 1
ATOM 4307 C CA . PHE A 1 505 ? -28.375 29.031 -6.996 1 87.62 505 PHE A CA 1
ATOM 4308 C C . PHE A 1 505 ? -27.438 29.25 -5.812 1 87.62 505 PHE A C 1
ATOM 4310 O O . PHE A 1 505 ? -27.875 29.203 -4.656 1 87.62 505 PHE A O 1
ATOM 4317 N N . ASN A 1 506 ? -26.156 29.469 -6.094 1 88.12 506 ASN A N 1
ATOM 4318 C CA . ASN A 1 506 ? -25.203 29.719 -5.016 1 88.12 506 ASN A CA 1
ATOM 4319 C C . ASN A 1 506 ? -25.641 30.891 -4.141 1 88.12 506 ASN A C 1
ATOM 4321 O O . ASN A 1 506 ? -25.484 30.844 -2.918 1 88.12 506 ASN A O 1
ATOM 4325 N N . ILE A 1 507 ? -26.188 31.781 -4.773 1 88.38 507 ILE A N 1
ATOM 4326 C CA . ILE A 1 507 ? -26.656 32.969 -4.039 1 88.38 507 ILE A CA 1
ATOM 4327 C C . ILE A 1 507 ? -28 32.656 -3.387 1 88.38 507 ILE A C 1
ATOM 4329 O O . ILE A 1 507 ? -28.25 33.062 -2.25 1 88.38 507 ILE A O 1
ATOM 4333 N N . TYR A 1 508 ? -28.812 31.953 -4.07 1 92.94 508 TYR A N 1
ATOM 4334 C CA . TYR A 1 508 ? -30.109 31.562 -3.545 1 92.94 508 TYR A CA 1
ATOM 4335 C C . TYR A 1 508 ? -29.953 30.734 -2.268 1 92.94 508 TYR A C 1
ATOM 4337 O O . TYR A 1 508 ? -30.766 30.875 -1.343 1 92.94 508 TYR A O 1
ATOM 4345 N N . ASP A 1 509 ? -28.891 30 -2.207 1 93.25 509 ASP A N 1
ATOM 4346 C CA . ASP A 1 509 ? -28.625 29.094 -1.096 1 93.25 509 ASP A CA 1
ATOM 4347 C C . ASP A 1 509 ? -27.734 29.75 -0.052 1 93.25 509 ASP A C 1
ATOM 4349 O O . ASP A 1 509 ? -27.203 29.078 0.836 1 93.25 509 ASP A O 1
ATOM 4353 N N . SER A 1 510 ? -27.562 31.016 -0.182 1 94.69 510 SER A N 1
ATOM 4354 C CA . SER A 1 510 ? -26.625 31.719 0.688 1 94.69 510 SER A CA 1
ATOM 4355 C C . SER A 1 510 ? -27.344 32.375 1.852 1 94.69 510 SER A C 1
ATOM 4357 O O . SER A 1 510 ? -28.562 32.312 1.959 1 94.69 510 SER A O 1
ATOM 4359 N N . LEU A 1 511 ? -26.625 33.062 2.723 1 95.31 511 LEU A N 1
ATOM 4360 C CA . LEU A 1 511 ? -27.047 33.594 4.016 1 95.31 511 LEU A CA 1
ATOM 4361 C C . LEU A 1 511 ? -28.25 34.531 3.861 1 95.31 511 LEU A C 1
ATOM 4363 O O . LEU A 1 511 ? -29.188 34.469 4.664 1 95.31 511 LEU A O 1
ATOM 4367 N N . PRO A 1 512 ? -28.328 35.312 2.906 1 95.38 512 PRO A N 1
ATOM 4368 C CA . PRO A 1 512 ? -29.469 36.219 2.807 1 95.38 512 PRO A CA 1
ATOM 4369 C C . PRO A 1 512 ? -30.797 35.5 2.691 1 95.38 512 PRO A C 1
ATOM 4371 O O . PRO A 1 512 ? -31.844 36.062 3.045 1 95.38 512 PRO A O 1
ATOM 4374 N N . ASN A 1 513 ? -30.781 34.312 2.186 1 96.5 513 ASN A N 1
ATOM 4375 C CA . ASN A 1 513 ? -32.031 33.562 2.059 1 96.5 513 ASN A CA 1
ATOM 4376 C C . ASN A 1 513 ? -32.156 32.5 3.166 1 96.5 513 ASN A C 1
ATOM 4378 O O . ASN A 1 513 ? -33 31.625 3.094 1 96.5 513 ASN A O 1
ATOM 4382 N N . LEU A 1 514 ? -31.312 32.594 4.172 1 95.62 514 LEU A N 1
ATOM 4383 C CA . LEU A 1 514 ? -31.312 31.578 5.219 1 95.62 514 LEU A CA 1
ATOM 4384 C C . LEU A 1 514 ? -31.75 32.188 6.551 1 95.62 514 LEU A C 1
ATOM 4386 O O . LEU A 1 514 ? -31.531 33.344 6.812 1 95.62 514 LEU A O 1
ATOM 4390 N N . GLN A 1 515 ? -32.375 31.391 7.367 1 94.5 515 GLN A N 1
ATOM 4391 C CA . GLN A 1 515 ? -32.719 31.719 8.75 1 94.5 515 GLN A CA 1
ATOM 4392 C C . GLN A 1 515 ? -32.594 30.484 9.641 1 94.5 515 GLN A C 1
ATOM 4394 O O . GLN A 1 515 ? -32.406 29.359 9.148 1 94.5 515 GLN A O 1
ATOM 4399 N N . MET A 1 516 ? -32.438 30.672 10.898 1 93.69 516 MET A N 1
ATOM 4400 C CA . MET A 1 516 ? -32.438 29.594 11.875 1 93.69 516 MET A CA 1
ATOM 4401 C C . MET A 1 516 ? -33.781 29.531 12.609 1 93.69 516 MET A C 1
ATOM 4403 O O . MET A 1 516 ? -34.281 30.547 13.086 1 93.69 516 MET A O 1
ATOM 4407 N N . LEU A 1 517 ? -34.375 28.344 12.578 1 91.56 517 LEU A N 1
ATOM 4408 C CA . LEU A 1 517 ? -35.688 28.172 13.219 1 91.56 517 LEU A CA 1
ATOM 4409 C C . LEU A 1 517 ? -35.656 27 14.195 1 91.56 517 LEU A C 1
ATOM 4411 O O . LEU A 1 517 ? -34.781 26.125 14.094 1 91.56 517 LEU A O 1
ATOM 4415 N N . ASP A 1 518 ? -36.531 27.141 15.133 1 88.38 518 ASP A N 1
ATOM 4416 C CA . ASP A 1 518 ? -36.781 25.969 15.961 1 88.38 518 ASP A CA 1
ATOM 4417 C C . ASP A 1 518 ? -37.281 24.797 15.125 1 88.38 518 ASP A C 1
ATOM 4419 O O . ASP A 1 518 ? -37.969 25 14.117 1 88.38 518 ASP A O 1
ATOM 4423 N N . ALA A 1 519 ? -36.969 23.625 15.594 1 84.25 519 ALA A N 1
ATOM 4424 C CA . ALA A 1 519 ? -37.281 22.422 14.828 1 84.25 519 ALA A CA 1
ATOM 4425 C C . ALA A 1 519 ? -38.781 22.344 14.539 1 84.25 519 ALA A C 1
ATOM 4427 O O . ALA A 1 519 ? -39.188 22.016 13.422 1 84.25 519 ALA A O 1
ATOM 4428 N N . ASN A 1 520 ? -39.5 22.672 15.492 1 78.25 520 ASN A N 1
ATOM 4429 C CA . ASN A 1 520 ? -40.969 22.625 15.344 1 78.25 520 ASN A CA 1
ATOM 4430 C C . ASN A 1 520 ? -41.469 23.672 14.344 1 78.25 520 ASN A C 1
ATOM 4432 O O . ASN A 1 520 ? -42.344 23.375 13.531 1 78.25 520 ASN A O 1
ATOM 4436 N N . GLU A 1 521 ? -40.969 24.828 14.438 1 82 521 GLU A N 1
ATOM 4437 C CA . GLU A 1 521 ? -41.375 25.906 13.531 1 82 521 GLU A CA 1
ATOM 4438 C C . GLU A 1 521 ? -40.969 25.578 12.086 1 82 521 GLU A C 1
ATOM 4440 O O . GLU A 1 521 ? -41.75 25.875 11.156 1 82 521 GLU A O 1
ATOM 4445 N N . ASN A 1 522 ? -39.875 25.016 11.898 1 81.25 522 ASN A N 1
ATOM 4446 C CA . ASN A 1 522 ? -39.406 24.656 10.562 1 81.25 522 ASN A CA 1
ATOM 4447 C C . ASN A 1 522 ? -40.25 23.578 9.922 1 81.25 522 ASN A C 1
ATOM 4449 O O . ASN A 1 522 ? -40.531 23.625 8.727 1 81.25 522 ASN A O 1
ATOM 4453 N N . GLU A 1 523 ? -40.625 22.625 10.789 1 77.69 523 GLU A N 1
ATOM 4454 C CA . GLU A 1 523 ? -41.469 21.547 10.305 1 77.69 523 GLU A CA 1
ATOM 4455 C C . GLU A 1 523 ? -42.844 22.094 9.891 1 77.69 523 GLU A C 1
ATOM 4457 O O . GLU A 1 523 ? -43.469 21.578 8.945 1 77.69 523 GLU A O 1
ATOM 4462 N N . SER A 1 524 ? -43.25 23.078 10.562 1 77 524 SER A N 1
ATOM 4463 C CA . SER A 1 524 ? -44.531 23.703 10.242 1 77 524 SER A CA 1
ATOM 4464 C C . SER A 1 524 ? -44.438 24.531 8.969 1 77 524 SER A C 1
ATOM 4466 O O . SER A 1 524 ? -45.406 24.625 8.203 1 77 524 SER A O 1
ATOM 4468 N N . LYS A 1 525 ? -43.438 25.219 8.789 1 86.44 525 LYS A N 1
ATOM 4469 C CA . LYS A 1 525 ? -43.219 26.031 7.598 1 86.44 525 LYS A CA 1
ATOM 4470 C C . LYS A 1 525 ? -43.062 25.172 6.355 1 86.44 525 LYS A C 1
ATOM 4472 O O . LYS A 1 525 ? -43.781 25.328 5.371 1 86.44 525 LYS A O 1
ATOM 4477 N N . ASN A 1 526 ? -42.25 24.109 6.352 1 81.06 526 ASN A N 1
ATOM 4478 C CA . ASN A 1 526 ? -41.938 23.188 5.266 1 81.06 526 ASN A CA 1
ATOM 4479 C C . ASN A 1 526 ? -41.625 23.922 3.967 1 81.06 526 ASN A C 1
ATOM 4481 O O . ASN A 1 526 ? -40.781 24.812 3.943 1 81.06 526 ASN A O 1
ATOM 4485 N N . ASN A 1 527 ? -42.25 23.625 2.93 1 84.81 527 ASN A N 1
ATOM 4486 C CA . ASN A 1 527 ? -41.969 24.234 1.63 1 84.81 527 ASN A CA 1
ATOM 4487 C C . ASN A 1 527 ? -42.969 25.359 1.31 1 84.81 527 ASN A C 1
ATOM 4489 O O . ASN A 1 527 ? -43.125 25.719 0.145 1 84.81 527 ASN A O 1
ATOM 4493 N N . LYS A 1 528 ? -43.562 25.984 2.365 1 90.25 528 LYS A N 1
ATOM 4494 C CA . LYS A 1 528 ? -44.531 27.062 2.197 1 90.25 528 LYS A CA 1
ATOM 4495 C C . LYS A 1 528 ? -43.844 28.328 1.682 1 90.25 528 LYS A C 1
ATOM 4497 O O . LYS A 1 528 ? -42.781 28.688 2.141 1 90.25 528 LYS A O 1
ATOM 4502 N N . PRO A 1 529 ? -44.5 28.875 0.662 1 92.69 529 PRO A N 1
ATOM 4503 C CA . PRO A 1 529 ? -43.938 30.156 0.195 1 92.69 529 PRO A CA 1
ATOM 4504 C C . PRO A 1 529 ? -43.844 31.188 1.308 1 92.69 529 PRO A C 1
ATOM 4506 O O . PRO A 1 529 ? -44.719 31.281 2.162 1 92.69 529 PRO A O 1
ATOM 4509 N N . LEU A 1 530 ? -42.844 31.984 1.284 1 94.25 530 LEU A N 1
ATOM 4510 C CA . LEU A 1 530 ? -42.5 32.906 2.363 1 94.25 530 LEU A CA 1
ATOM 4511 C C . LEU A 1 530 ? -43.656 33.844 2.65 1 94.25 530 LEU A C 1
ATOM 4513 O O . LEU A 1 530 ? -44 34.094 3.812 1 94.25 530 LEU A O 1
ATOM 4517 N N . LYS A 1 531 ? -44.25 34.438 1.596 1 93.56 531 LYS A N 1
ATOM 4518 C CA . LYS A 1 531 ? -45.344 35.375 1.755 1 93.56 531 LYS A CA 1
ATOM 4519 C C . LYS A 1 531 ? -46.5 34.719 2.508 1 93.56 531 LYS A C 1
ATOM 4521 O O . LYS A 1 531 ? -47.094 35.312 3.412 1 93.56 531 LYS A O 1
ATOM 4526 N N . GLN A 1 532 ? -46.812 33.531 2.164 1 92.69 532 GLN A N 1
ATOM 4527 C CA . GLN A 1 532 ? -47.875 32.781 2.801 1 92.69 532 GLN A CA 1
ATOM 4528 C C . GLN A 1 532 ? -47.562 32.5 4.258 1 92.69 532 GLN A C 1
ATOM 4530 O O . GLN A 1 532 ? -48.406 32.625 5.133 1 92.69 532 GLN A O 1
ATOM 4535 N N . TRP A 1 533 ? -46.375 32.031 4.523 1 93.31 533 TRP A N 1
ATOM 4536 C CA . TRP A 1 533 ? -45.938 31.688 5.871 1 93.31 533 TRP A CA 1
ATOM 4537 C C . TRP A 1 533 ? -46.031 32.875 6.801 1 93.31 533 TRP A C 1
ATOM 4539 O O . TRP A 1 533 ? -46.531 32.781 7.922 1 93.31 533 TRP A O 1
ATOM 4549 N N . VAL A 1 534 ? -45.562 34 6.359 1 93.31 534 VAL A N 1
ATOM 4550 C CA . VAL A 1 534 ? -45.562 35.219 7.16 1 93.31 534 VAL A CA 1
ATOM 4551 C C . VAL A 1 534 ? -47 35.656 7.441 1 93.31 534 VAL A C 1
ATOM 4553 O O . VAL A 1 534 ? -47.312 36.031 8.562 1 93.31 534 VAL A O 1
ATOM 4556 N N . ASN A 1 535 ? -47.812 35.562 6.434 1 91 535 ASN A N 1
ATOM 4557 C CA . ASN A 1 535 ? -49.219 35.938 6.598 1 91 535 ASN A CA 1
ATOM 4558 C C . ASN A 1 535 ? -49.938 35.062 7.609 1 91 535 ASN A C 1
ATOM 4560 O O . ASN A 1 535 ? -50.781 35.531 8.375 1 91 535 ASN A O 1
ATOM 4564 N N . GLU A 1 536 ? -49.594 33.875 7.609 1 90.88 536 GLU A N 1
ATOM 4565 C CA . GLU A 1 536 ? -50.25 32.906 8.5 1 90.88 536 GLU A CA 1
ATOM 4566 C C . GLU A 1 536 ? -49.75 33.062 9.93 1 90.88 536 GLU A C 1
ATOM 4568 O O . GLU A 1 536 ? -50.5 32.875 10.883 1 90.88 536 GLU A O 1
ATOM 4573 N N . LYS A 1 537 ? -48.5 33.375 10.062 1 90 537 LYS A N 1
ATOM 4574 C CA . LYS A 1 537 ? -47.875 33.281 11.383 1 90 537 LYS A CA 1
ATOM 4575 C C . LYS A 1 537 ? -47.781 34.656 12.055 1 90 537 LYS A C 1
ATOM 4577 O O . LYS A 1 537 ? -47.625 34.75 13.266 1 90 537 LYS A O 1
ATOM 4582 N N . CYS A 1 538 ? -47.938 35.688 11.336 1 87.25 538 CYS A N 1
ATOM 4583 C CA . CYS A 1 538 ? -47.75 37 11.914 1 87.25 538 CYS A CA 1
ATOM 4584 C C . CYS A 1 538 ? -48.875 37.375 12.852 1 87.25 538 CYS A C 1
ATOM 4586 O O . CYS A 1 538 ? -48.75 38.25 13.695 1 87.25 538 CYS A O 1
ATOM 4588 N N . ASN A 1 539 ? -49.969 36.656 12.914 1 83.31 539 ASN A N 1
ATOM 4589 C CA . ASN A 1 539 ? -51.094 36.812 13.812 1 83.31 539 ASN A CA 1
ATOM 4590 C C . ASN A 1 539 ? -51.469 38.281 13.992 1 83.31 539 ASN A C 1
ATOM 4592 O O . ASN A 1 539 ? -51.562 38.781 15.125 1 83.31 539 ASN A O 1
ATOM 4596 N N . GLY A 1 540 ? -51.562 39.062 12.875 1 81.62 540 GLY A N 1
ATOM 4597 C CA . GLY A 1 540 ? -52.031 40.438 12.938 1 81.62 540 GLY A CA 1
ATOM 4598 C C . GLY A 1 540 ? -50.906 41.438 13.141 1 81.62 540 GLY A C 1
ATOM 4599 O O . GLY A 1 540 ? -51.094 42.625 12.945 1 81.62 540 GLY A O 1
ATOM 4600 N N . ASN A 1 541 ? -49.781 41 13.594 1 90.31 541 ASN A N 1
ATOM 4601 C CA . ASN A 1 541 ? -48.656 41.906 13.789 1 90.31 541 ASN A CA 1
ATOM 4602 C C . ASN A 1 541 ? -47.5 41.594 12.852 1 90.31 541 ASN A C 1
ATOM 4604 O O . ASN A 1 541 ? -46.469 41.125 13.305 1 90.31 541 ASN A O 1
ATOM 4608 N N . ARG A 1 542 ? -47.625 41.938 11.688 1 91.06 542 ARG A N 1
ATOM 4609 C CA . ARG A 1 542 ? -46.688 41.625 10.625 1 91.06 542 ARG A CA 1
ATOM 4610 C C . ARG A 1 542 ? -45.312 42.281 10.898 1 91.06 542 ARG A C 1
ATOM 4612 O O . ARG A 1 542 ? -44.281 41.625 10.75 1 91.06 542 ARG A O 1
ATOM 4619 N N . LYS A 1 543 ? -45.344 43.5 11.328 1 91.44 543 LYS A N 1
ATOM 4620 C CA . LYS A 1 543 ? -44.125 44.25 11.539 1 91.44 543 LYS A CA 1
ATOM 4621 C C . LYS A 1 543 ? -43.281 43.594 12.625 1 91.44 543 LYS A C 1
ATOM 4623 O O . LYS A 1 543 ? -42.062 43.5 12.484 1 91.44 543 LYS A O 1
ATOM 4628 N N . GLU A 1 544 ? -43.875 43.25 13.625 1 91.19 544 GLU A N 1
ATOM 4629 C CA . GLU A 1 544 ? -43.156 42.594 14.727 1 91.19 544 GLU A CA 1
ATOM 4630 C C . GLU A 1 544 ? -42.594 41.25 14.305 1 91.19 544 GLU A C 1
ATOM 4632 O O . GLU A 1 544 ? -41.469 40.875 14.68 1 91.19 544 GLU A O 1
ATOM 4637 N N . PHE A 1 545 ? -43.375 40.562 13.656 1 92.94 545 PHE A N 1
ATOM 4638 C CA . PHE A 1 545 ? -42.969 39.25 13.172 1 92.94 545 PHE A CA 1
ATOM 4639 C C . PHE A 1 545 ? -41.75 39.344 12.273 1 92.94 545 PHE A C 1
ATOM 4641 O O . PHE A 1 545 ? -40.781 38.594 12.43 1 92.94 545 PHE A O 1
ATOM 4648 N N . LEU A 1 546 ? -41.844 40.25 11.312 1 94.56 546 LEU A N 1
ATOM 4649 C CA . LEU A 1 546 ? -40.75 40.469 10.383 1 94.56 546 LEU A CA 1
ATOM 4650 C C . LEU A 1 546 ? -39.5 40.875 11.133 1 94.56 546 LEU A C 1
ATOM 4652 O O . LEU A 1 546 ? -38.375 40.438 10.797 1 94.56 546 LEU A O 1
ATOM 4656 N N . GLY A 1 547 ? -39.625 41.688 12.094 1 91.94 547 GLY A N 1
ATOM 4657 C CA . GLY A 1 547 ? -38.5 42.125 12.906 1 91.94 547 GLY A CA 1
ATOM 4658 C C . GLY A 1 547 ? -37.844 40.969 13.664 1 91.94 547 GLY A C 1
ATOM 4659 O O . GLY A 1 547 ? -36.625 40.875 13.68 1 91.94 547 GLY A O 1
ATOM 4660 N N . LYS A 1 548 ? -38.656 40.188 14.266 1 89.56 548 LYS A N 1
ATOM 4661 C CA . LYS A 1 548 ? -38.156 39.062 15.07 1 89.56 548 LYS A CA 1
ATOM 4662 C C . LYS A 1 548 ? -37.406 38.062 14.203 1 89.56 548 LYS A C 1
ATOM 4664 O O . LYS A 1 548 ? -36.438 37.469 14.656 1 89.56 548 LYS A O 1
ATOM 4669 N N . HIS A 1 549 ? -37.844 37.938 13.023 1 92.69 549 HIS A N 1
ATOM 4670 C CA . HIS A 1 549 ? -37.25 36.938 12.125 1 92.69 549 HIS A CA 1
ATOM 4671 C C . HIS A 1 549 ? -36.25 37.594 11.18 1 92.69 549 HIS A C 1
ATOM 4673 O O . HIS A 1 549 ? -35.688 36.938 10.297 1 92.69 549 HIS A O 1
ATOM 4679 N N . LEU A 1 550 ? -36.031 38.875 11.289 1 94.69 550 LEU A N 1
ATOM 4680 C CA . LEU A 1 550 ? -35.094 39.656 10.477 1 94.69 550 LEU A CA 1
ATOM 4681 C C . LEU A 1 550 ? -35.438 39.562 9 1 94.69 550 LEU A C 1
ATOM 4683 O O . LEU A 1 550 ? -34.562 39.25 8.172 1 94.69 550 LEU A O 1
ATOM 4687 N N . ILE A 1 551 ? -36.656 39.656 8.68 1 95.81 551 ILE A N 1
ATOM 4688 C CA . ILE A 1 551 ? -37.188 39.656 7.316 1 95.81 551 ILE A CA 1
ATOM 4689 C C . ILE A 1 551 ? -37.531 41.094 6.895 1 95.81 551 ILE A C 1
ATOM 4691 O O . ILE A 1 551 ? -38.156 41.812 7.648 1 95.81 551 ILE A O 1
ATOM 4695 N N . PRO A 1 552 ? -37.094 41.438 5.789 1 96.25 552 PRO A N 1
ATOM 4696 C CA . PRO A 1 552 ? -37.406 42.8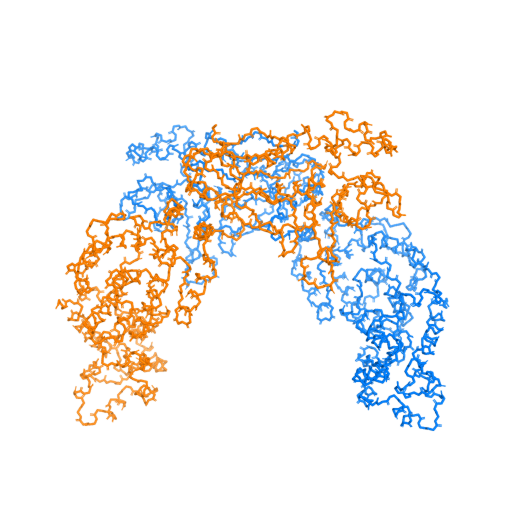12 5.352 1 96.25 552 PRO A CA 1
ATOM 4697 C C . PRO A 1 552 ? -38.875 43 5.066 1 96.25 552 PRO A C 1
ATOM 4699 O O . PRO A 1 552 ? -39.562 42.094 4.574 1 96.25 552 PRO A O 1
ATOM 4702 N N . ASP A 1 553 ? -39.312 44.25 5.316 1 94.12 553 ASP A N 1
ATOM 4703 C CA . ASP A 1 553 ? -40.719 44.594 5.078 1 94.12 553 ASP A CA 1
ATOM 4704 C C . ASP A 1 553 ? -40.938 44.969 3.623 1 94.12 553 ASP A C 1
ATOM 4706 O O . ASP A 1 553 ? -41.219 46.156 3.332 1 94.12 553 ASP A O 1
ATOM 4710 N N . VAL A 1 554 ? -40.906 44.062 2.732 1 95.69 554 VAL A N 1
ATOM 4711 C CA . VAL A 1 554 ? -41.125 44.188 1.298 1 95.69 554 VAL A CA 1
ATOM 4712 C C . VAL A 1 554 ? -42.094 43.125 0.807 1 95.69 554 VAL A C 1
ATOM 4714 O O . VAL A 1 554 ? -42.656 42.375 1.607 1 95.69 554 VAL A O 1
ATOM 4717 N N . ASP A 1 555 ? -42.312 43.25 -0.518 1 95 555 ASP A N 1
ATOM 4718 C CA . ASP A 1 555 ? -43.094 42.188 -1.122 1 95 555 ASP A CA 1
ATOM 4719 C C . ASP A 1 555 ? -42.344 40.844 -1.042 1 95 555 ASP A C 1
ATOM 4721 O O . ASP A 1 555 ? -41.219 40.719 -1.549 1 95 555 ASP A O 1
ATOM 4725 N N . LEU A 1 556 ? -42.969 39.844 -0.399 1 96.12 556 LEU A N 1
ATOM 4726 C CA . LEU A 1 556 ? -42.281 38.594 -0.101 1 96.12 556 LEU A CA 1
ATOM 4727 C C . LEU A 1 556 ? -42.625 37.5 -1.121 1 96.12 556 LEU A C 1
ATOM 4729 O O . LEU A 1 556 ? -42.375 36.312 -0.887 1 96.12 556 LEU A O 1
ATOM 4733 N N . SER A 1 557 ? -43.219 37.938 -2.27 1 94.81 557 SER A N 1
ATOM 4734 C CA . SER A 1 557 ? -43.469 37 -3.346 1 94.81 557 SER A CA 1
ATOM 4735 C C . SER A 1 557 ? -42.188 36.594 -4.039 1 94.81 557 SER A C 1
ATOM 4737 O O . SER A 1 557 ? -41.188 37.281 -3.982 1 94.81 557 SER A O 1
ATOM 4739 N N . LEU A 1 558 ? -42.156 35.438 -4.59 1 93.88 558 LEU A N 1
ATOM 4740 C CA . LEU A 1 558 ? -41 34.906 -5.297 1 93.88 558 LEU A CA 1
ATOM 4741 C C . LEU A 1 558 ? -40.594 35.844 -6.449 1 93.88 558 LEU A C 1
ATOM 4743 O O . LEU A 1 558 ? -39.406 35.938 -6.801 1 93.88 558 LEU A O 1
ATOM 4747 N N . GLU A 1 559 ? -41.594 36.562 -7.016 1 91.62 559 GLU A N 1
ATOM 4748 C CA . GLU A 1 559 ? -41.375 37.5 -8.109 1 91.62 559 GLU A CA 1
ATOM 4749 C C . GLU A 1 559 ? -40.469 38.656 -7.676 1 91.62 559 GLU A C 1
ATOM 4751 O O . GLU A 1 559 ? -39.812 39.281 -8.5 1 91.62 559 GLU A O 1
ATOM 4756 N N . ASN A 1 560 ? -40.562 38.906 -6.453 1 94.31 560 ASN A N 1
ATOM 4757 C CA . ASN A 1 560 ? -39.781 40 -5.922 1 94.31 560 ASN A CA 1
ATOM 4758 C C . ASN A 1 560 ? -38.531 39.531 -5.195 1 94.31 560 ASN A C 1
ATOM 4760 O O . ASN A 1 560 ? -37.969 40.25 -4.355 1 94.31 560 ASN A O 1
ATOM 4764 N N . PHE A 1 561 ? -38.031 38.406 -5.418 1 95.25 561 PHE A N 1
ATOM 4765 C CA . PHE A 1 561 ? -36.938 37.781 -4.695 1 95.25 561 PHE A CA 1
ATOM 4766 C C . PHE A 1 561 ? -35.688 38.625 -4.785 1 95.25 561 PHE A C 1
ATOM 4768 O O . PHE A 1 561 ? -34.938 38.75 -3.803 1 95.25 561 PHE A O 1
ATOM 4775 N N . ASN A 1 562 ? -35.375 39.188 -5.949 1 93.94 562 ASN A N 1
ATOM 4776 C CA . ASN A 1 562 ? -34.156 39.969 -6.145 1 93.94 562 ASN A CA 1
ATOM 4777 C C . ASN A 1 562 ? -34.094 41.156 -5.211 1 93.94 562 ASN A C 1
ATOM 4779 O O . ASN A 1 562 ? -33.062 41.469 -4.625 1 93.94 562 ASN A O 1
ATOM 4783 N N . ASN A 1 563 ? -35.219 41.781 -5.133 1 94.38 563 ASN A N 1
ATOM 4784 C CA . ASN A 1 563 ? -35.281 42.906 -4.203 1 94.38 563 ASN A CA 1
ATOM 4785 C C . ASN A 1 563 ? -35.25 42.438 -2.752 1 94.38 563 ASN A C 1
ATOM 4787 O O . ASN A 1 563 ? -34.625 43.094 -1.901 1 94.38 563 ASN A O 1
ATOM 4791 N N . PHE A 1 564 ? -35.906 41.406 -2.426 1 95.62 564 PHE A N 1
ATOM 4792 C CA . PHE A 1 564 ? -35.938 40.812 -1.09 1 95.62 564 PHE A CA 1
ATOM 4793 C C . PHE A 1 564 ? -34.531 40.5 -0.608 1 95.62 564 PHE A C 1
ATOM 4795 O O . PHE A 1 564 ? -34.156 40.875 0.507 1 95.62 564 PHE A O 1
ATOM 4802 N N . ILE A 1 565 ? -33.781 39.844 -1.467 1 95.19 565 ILE A N 1
ATOM 4803 C CA . ILE A 1 565 ? -32.438 39.406 -1.079 1 95.19 565 ILE A CA 1
ATOM 4804 C C . ILE A 1 565 ? -31.531 40.594 -0.825 1 95.19 565 ILE A C 1
ATOM 4806 O O . ILE A 1 565 ? -30.688 40.562 0.065 1 95.19 565 ILE A O 1
ATOM 4810 N N . GLU A 1 566 ? -31.656 41.625 -1.623 1 94.38 566 GLU A N 1
ATOM 4811 C CA . GLU A 1 566 ? -30.859 42.844 -1.447 1 94.38 566 GLU A CA 1
ATOM 4812 C C . GLU A 1 566 ? -31.188 43.531 -0.128 1 94.38 566 GLU A C 1
ATOM 4814 O O . GLU A 1 566 ? -30.297 43.969 0.583 1 94.38 566 GLU A O 1
ATOM 4819 N N . GLU A 1 567 ? -32.438 43.625 0.192 1 95.81 567 GLU A N 1
ATOM 4820 C CA . GLU A 1 567 ? -32.844 44.25 1.445 1 95.81 567 GLU A CA 1
ATOM 4821 C C . GLU A 1 567 ? -32.469 43.375 2.645 1 95.81 567 GLU A C 1
ATOM 4823 O O . GLU A 1 567 ? -32.094 43.906 3.695 1 95.81 567 GLU A O 1
ATOM 4828 N N . ARG A 1 568 ? -32.594 42.156 2.479 1 96.88 568 ARG A N 1
ATOM 4829 C CA . ARG A 1 568 ? -32.219 41.219 3.539 1 96.88 568 ARG A CA 1
ATOM 4830 C C . ARG A 1 568 ? -30.734 41.281 3.824 1 96.88 568 ARG A C 1
ATOM 4832 O O . ARG A 1 568 ? -30.312 41.219 4.98 1 96.88 568 ARG A O 1
ATOM 4839 N N . LYS A 1 569 ? -29.969 41.344 2.783 1 95.56 569 LYS A N 1
ATOM 4840 C CA . LYS A 1 569 ? -28.531 41.5 2.924 1 95.56 569 LYS A CA 1
ATOM 4841 C C . LYS A 1 569 ? -28.188 42.688 3.828 1 95.56 569 LYS A C 1
ATOM 4843 O O . LYS A 1 569 ? -27.328 42.562 4.703 1 95.56 569 LYS A O 1
ATOM 4848 N N . LYS A 1 570 ? -28.891 43.719 3.611 1 94.56 570 LYS A N 1
ATOM 4849 C CA . LYS A 1 570 ? -28.656 44.938 4.391 1 94.56 570 LYS A CA 1
ATOM 4850 C C . LYS A 1 570 ? -28.969 44.719 5.867 1 94.56 570 LYS A C 1
ATOM 4852 O O . LYS A 1 570 ? -28.219 45.156 6.742 1 94.56 570 LYS A O 1
ATOM 4857 N N . ILE A 1 571 ? -29.984 44.031 6.152 1 95.25 571 ILE A N 1
ATOM 4858 C CA . ILE A 1 571 ? -30.406 43.75 7.523 1 95.25 571 ILE A CA 1
ATOM 4859 C C . ILE A 1 571 ? -29.359 42.906 8.219 1 95.25 571 ILE A C 1
ATOM 4861 O O . ILE A 1 571 ? -28.953 43.188 9.352 1 95.25 571 ILE A O 1
ATOM 4865 N N . ILE A 1 572 ? -28.938 41.906 7.531 1 95.12 572 ILE A N 1
ATOM 4866 C CA . ILE A 1 572 ? -27.984 40.969 8.094 1 95.12 572 ILE A CA 1
ATOM 4867 C C . ILE A 1 572 ? -26.656 41.656 8.359 1 95.12 572 ILE A C 1
ATOM 4869 O O . ILE A 1 572 ? -26.062 41.531 9.438 1 95.12 572 ILE A O 1
ATOM 4873 N N . ILE A 1 573 ? -26.234 42.438 7.398 1 93.69 573 ILE A N 1
ATOM 4874 C CA . ILE A 1 573 ? -24.953 43.125 7.504 1 93.69 573 ILE A CA 1
ATOM 4875 C C . ILE A 1 573 ? -25.016 44.125 8.68 1 93.69 573 ILE A C 1
ATOM 4877 O O . ILE A 1 573 ? -24.078 44.188 9.477 1 93.69 573 ILE A O 1
ATOM 4881 N N . ASP A 1 574 ? -26.094 44.812 8.789 1 92 574 ASP A N 1
ATOM 4882 C CA . ASP A 1 574 ? -26.25 45.781 9.867 1 92 574 ASP A CA 1
ATOM 4883 C C . ASP A 1 574 ? -26.234 45.094 11.227 1 92 574 ASP A C 1
ATOM 4885 O O . ASP A 1 574 ? -25.594 45.562 12.164 1 92 574 ASP A O 1
ATOM 4889 N N . LYS A 1 575 ? -26.891 44.062 11.305 1 92.56 575 LYS A N 1
ATOM 4890 C CA . LYS A 1 575 ? -26.969 43.344 12.562 1 92.56 575 LYS A CA 1
ATOM 4891 C C . LYS A 1 575 ? -25.609 42.719 12.93 1 92.56 575 LYS A C 1
ATOM 4893 O O . LYS A 1 575 ? -25.203 42.75 14.094 1 92.56 575 LYS A O 1
ATOM 4898 N N . LEU A 1 576 ? -25 42.156 11.977 1 91.31 576 LEU A N 1
ATOM 4899 C CA . LEU A 1 576 ? -23.703 41.531 12.219 1 91.31 576 LEU A CA 1
ATOM 4900 C C . LEU A 1 576 ? -22.656 42.562 12.625 1 91.31 576 LEU A C 1
ATOM 4902 O O . LEU A 1 576 ? -21.812 42.312 13.469 1 91.31 576 LEU A O 1
ATOM 4906 N N . LYS A 1 577 ? -22.688 43.688 11.945 1 88.88 577 LYS A N 1
ATOM 4907 C CA . LYS A 1 577 ? -21.781 44.781 12.312 1 88.88 577 LYS A CA 1
ATOM 4908 C C . LYS A 1 577 ? -21.953 45.156 13.781 1 88.88 577 LYS A C 1
ATOM 4910 O O . LYS A 1 577 ? -20.969 45.375 14.484 1 88.88 577 LYS A O 1
ATOM 4915 N N . SER A 1 578 ? -23.172 45.188 14.219 1 87.25 578 SER A N 1
ATOM 4916 C CA . SER A 1 578 ? -23.469 45.531 15.602 1 87.25 578 SER A CA 1
ATOM 4917 C C . SER A 1 578 ? -23 44.469 16.562 1 87.25 578 SER A C 1
ATOM 4919 O O . SER A 1 578 ? -22.453 44.781 17.625 1 87.25 578 SER A O 1
ATOM 4921 N N . ILE A 1 579 ? -23.141 43.281 16.172 1 87.31 579 ILE A N 1
ATOM 4922 C CA . ILE A 1 579 ? -22.844 42.156 17.062 1 87.31 579 ILE A CA 1
ATOM 4923 C C . ILE A 1 579 ? -21.328 41.938 17.109 1 87.31 579 ILE A C 1
ATOM 4925 O O . ILE A 1 579 ? -20.781 41.688 18.188 1 87.31 579 ILE A O 1
ATOM 4929 N N . LEU A 1 580 ? -20.672 42.062 15.969 1 86.12 580 LEU A N 1
ATOM 4930 C CA . LEU A 1 580 ? -19.266 41.656 15.867 1 86.12 580 LEU A CA 1
ATOM 4931 C C . LEU A 1 580 ? -18.359 42.812 16.297 1 86.12 580 LEU A C 1
ATOM 4933 O O . LEU A 1 580 ? -17.219 42.594 16.703 1 86.12 580 LEU A O 1
ATOM 4937 N N . ASN A 1 581 ? -18.75 44.031 15.922 1 77.56 581 ASN A N 1
ATOM 4938 C CA . ASN A 1 581 ? -17.922 45.188 16.297 1 77.56 581 ASN A CA 1
ATOM 4939 C C . ASN A 1 581 ? -18.234 45.656 17.719 1 77.56 581 ASN A C 1
ATOM 4941 O O . ASN A 1 581 ? -17.516 46.469 18.281 1 77.56 581 ASN A O 1
ATOM 4945 N N . LYS A 1 582 ? -19.438 45.375 18.172 1 65.06 582 LYS A N 1
ATOM 4946 C CA . LYS A 1 582 ? -19.781 45.812 19.516 1 65.06 582 LYS A CA 1
ATOM 4947 C C . LYS A 1 582 ? -18.953 45.125 20.578 1 65.06 582 LYS A C 1
ATOM 4949 O O . LYS A 1 582 ? -18.828 43.875 20.547 1 65.06 582 LYS A O 1
ATOM 4954 N N . GLU A 1 583 ? -17.891 45.969 21.016 1 50.34 583 GLU A N 1
ATOM 4955 C CA . GLU A 1 583 ? -17.156 45.625 22.234 1 50.34 583 GLU A CA 1
ATOM 4956 C C . GLU A 1 583 ? -18.109 45.312 23.375 1 50.34 583 GLU A C 1
ATOM 4958 O O . GLU A 1 583 ? -19.203 45.875 23.469 1 50.34 583 GLU A O 1
ATOM 4963 N N . MET B 1 1 ? 30.719 -4.324 -14.875 1 72.25 1 MET B N 1
ATOM 4964 C CA . MET B 1 1 ? 30.297 -5.477 -14.086 1 72.25 1 MET B CA 1
ATOM 4965 C C . MET B 1 1 ? 29.062 -5.137 -13.25 1 72.25 1 MET B C 1
ATOM 4967 O O . MET B 1 1 ? 28.906 -4 -12.805 1 72.25 1 MET B O 1
ATOM 4971 N N . ALA B 1 2 ? 28.172 -6.156 -13.148 1 85 2 ALA B N 1
ATOM 4972 C CA . ALA B 1 2 ? 26.969 -5.973 -12.352 1 85 2 ALA B CA 1
ATOM 4973 C C . ALA B 1 2 ? 27.297 -5.559 -10.922 1 85 2 ALA B C 1
ATOM 4975 O O . ALA B 1 2 ? 28.297 -6.004 -10.359 1 85 2 ALA B O 1
ATOM 4976 N N . GLY B 1 3 ? 26.719 -4.633 -10.414 1 86.62 3 GLY B N 1
ATOM 4977 C CA . GLY B 1 3 ? 26.953 -4.141 -9.07 1 86.62 3 GLY B CA 1
ATOM 4978 C C . GLY B 1 3 ? 26.672 -2.658 -8.914 1 86.62 3 GLY B C 1
ATOM 4979 O O . GLY B 1 3 ? 26.266 -1.995 -9.875 1 86.62 3 GLY B O 1
ATOM 4980 N N . PHE B 1 4 ? 26.844 -2.221 -7.723 1 87.81 4 PHE B N 1
ATOM 4981 C CA . PHE B 1 4 ? 26.688 -0.79 -7.484 1 87.81 4 PHE B CA 1
ATOM 4982 C C . PHE B 1 4 ? 27.766 0.003 -8.211 1 87.81 4 PHE B C 1
ATOM 4984 O O . PHE B 1 4 ? 28.953 -0.358 -8.172 1 87.81 4 PHE B O 1
ATOM 4991 N N . GLN B 1 5 ? 27.312 1.001 -8.906 1 90.56 5 GLN B N 1
ATOM 4992 C CA . GLN B 1 5 ? 28.219 1.814 -9.719 1 90.56 5 GLN B CA 1
ATOM 4993 C C . GLN B 1 5 ? 28.516 3.15 -9.039 1 90.56 5 GLN B C 1
ATOM 4995 O O . GLN B 1 5 ? 27.859 3.508 -8.055 1 90.56 5 GLN B O 1
ATOM 5000 N N . SER B 1 6 ? 29.516 3.754 -9.602 1 91.56 6 SER B N 1
ATOM 5001 C CA . SER B 1 6 ? 29.75 5.125 -9.156 1 91.56 6 SER B CA 1
ATOM 5002 C C . SER B 1 6 ? 28.547 6.012 -9.438 1 91.56 6 SER B C 1
ATOM 5004 O O . SER B 1 6 ? 27.984 5.977 -10.539 1 91.56 6 SER B O 1
ATOM 5006 N N . PRO B 1 7 ? 28.172 6.715 -8.43 1 94.12 7 PRO B N 1
ATOM 5007 C CA . PRO B 1 7 ? 27.016 7.602 -8.633 1 94.12 7 PRO B CA 1
ATOM 5008 C C . PRO B 1 7 ? 27.266 8.648 -9.719 1 94.12 7 PRO B C 1
ATOM 5010 O O . PRO B 1 7 ? 28.422 8.953 -10.039 1 94.12 7 PRO B O 1
ATOM 5013 N N . ILE B 1 8 ? 26.25 9.172 -10.297 1 97.31 8 ILE B N 1
ATOM 5014 C CA . ILE B 1 8 ? 26.328 10.188 -11.336 1 97.31 8 ILE B CA 1
ATOM 5015 C C . ILE B 1 8 ? 25.531 11.422 -10.93 1 97.31 8 ILE B C 1
ATOM 5017 O O . ILE B 1 8 ? 24.828 11.406 -9.914 1 97.31 8 ILE B O 1
ATOM 5021 N N . THR B 1 9 ? 25.719 12.539 -11.695 1 97.88 9 THR B N 1
ATOM 5022 C CA . THR B 1 9 ? 24.969 13.766 -11.398 1 97.88 9 THR B CA 1
ATOM 5023 C C . THR B 1 9 ? 23.547 13.68 -11.93 1 97.88 9 THR B C 1
ATOM 5025 O O . THR B 1 9 ? 23.25 12.852 -12.797 1 97.88 9 THR B O 1
ATOM 5028 N N . ILE B 1 10 ? 22.688 14.484 -11.375 1 98.12 10 ILE B N 1
ATOM 5029 C CA . ILE B 1 10 ? 21.328 14.586 -11.883 1 98.12 10 ILE B CA 1
ATOM 5030 C C . ILE B 1 10 ? 21.344 15.023 -13.344 1 98.12 10 ILE B C 1
ATOM 5032 O O . ILE B 1 10 ? 20.625 14.477 -14.172 1 98.12 10 ILE B O 1
ATOM 5036 N N . ASN B 1 11 ? 22.234 15.992 -13.672 1 97.81 11 ASN B N 1
ATOM 5037 C CA . ASN B 1 11 ? 22.359 16.453 -15.047 1 97.81 11 ASN B CA 1
ATOM 5038 C C . ASN B 1 11 ? 22.703 15.312 -15.992 1 97.81 11 ASN B C 1
ATOM 5040 O O . ASN B 1 11 ? 22.156 15.211 -17.094 1 97.81 11 ASN B O 1
ATOM 5044 N N . GLU B 1 12 ? 23.609 14.531 -15.609 1 98.06 12 GLU B N 1
ATOM 5045 C CA . GLU B 1 12 ? 24 13.398 -16.453 1 98.06 12 GLU B CA 1
ATOM 5046 C C . GLU B 1 12 ? 22.797 12.477 -16.703 1 98.06 12 GLU B C 1
ATOM 5048 O O . GLU B 1 12 ? 22.594 12.039 -17.844 1 98.06 12 GLU B O 1
ATOM 5053 N N . ALA B 1 13 ? 22.078 12.125 -15.68 1 98.31 13 ALA B N 1
ATOM 5054 C CA . ALA B 1 13 ? 20.891 11.273 -15.828 1 98.31 13 ALA B CA 1
ATOM 5055 C C . ALA B 1 13 ? 19.875 11.914 -16.766 1 98.31 13 ALA B C 1
ATOM 5057 O O . ALA B 1 13 ? 19.297 11.227 -17.609 1 98.31 13 ALA B O 1
ATOM 5058 N N . MET B 1 14 ? 19.703 13.211 -16.625 1 98 14 MET B N 1
ATOM 5059 C CA . MET B 1 14 ? 18.734 13.922 -17.469 1 98 14 MET B CA 1
ATOM 5060 C C . MET B 1 14 ? 19.172 13.883 -18.938 1 98 14 MET B C 1
ATOM 5062 O O . MET B 1 14 ? 18.328 13.695 -19.828 1 98 14 MET B O 1
ATOM 5066 N N . GLN B 1 15 ? 20.406 14.086 -19.188 1 97.56 15 GLN B N 1
ATOM 5067 C CA . GLN B 1 15 ? 20.906 14.016 -20.562 1 97.56 15 GLN B CA 1
ATOM 5068 C C . GLN B 1 15 ? 20.703 12.625 -21.156 1 97.56 15 GLN B C 1
ATOM 5070 O O . GLN B 1 15 ? 20.375 12.484 -22.328 1 97.56 15 GLN B O 1
ATOM 5075 N N . ARG B 1 16 ? 20.891 11.664 -20.359 1 97.94 16 ARG B N 1
ATOM 5076 C CA . ARG B 1 16 ? 20.703 10.289 -20.812 1 97.94 16 ARG B CA 1
ATOM 5077 C C . ARG B 1 16 ? 19.25 10.016 -21.156 1 97.94 16 ARG B C 1
ATOM 5079 O O . ARG B 1 16 ? 18.938 9.266 -22.094 1 97.94 16 ARG B O 1
ATOM 5086 N N . ILE B 1 17 ? 18.344 10.539 -20.391 1 98 17 ILE B N 1
ATOM 5087 C CA . ILE B 1 17 ? 16.922 10.414 -20.688 1 98 17 ILE B CA 1
ATOM 5088 C C . ILE B 1 17 ? 16.609 11.117 -22 1 98 17 ILE B C 1
ATOM 5090 O O . ILE B 1 17 ? 15.938 10.555 -22.875 1 98 17 ILE B O 1
ATOM 5094 N N . LYS B 1 18 ? 17.125 12.297 -22.203 1 96.56 18 LYS B N 1
ATOM 5095 C CA . LYS B 1 18 ? 16.875 13.086 -23.406 1 96.56 18 LYS B CA 1
ATOM 5096 C C . LYS B 1 18 ? 17.391 12.375 -24.656 1 96.56 18 LYS B C 1
ATOM 5098 O O . LYS B 1 18 ? 16.781 12.453 -25.719 1 96.56 18 LYS B O 1
ATOM 5103 N N . ASN B 1 19 ? 18.422 11.68 -24.484 1 96.88 19 ASN B N 1
ATOM 5104 C CA . ASN B 1 19 ? 19.062 11.016 -25.609 1 96.88 19 ASN B CA 1
ATOM 5105 C C . ASN B 1 19 ? 18.531 9.594 -25.797 1 96.88 19 ASN B C 1
ATOM 5107 O O . ASN B 1 19 ? 19.094 8.812 -26.578 1 96.88 19 ASN B O 1
ATOM 5111 N N . ASN B 1 20 ? 17.562 9.18 -25.031 1 96.94 20 ASN B N 1
ATOM 5112 C CA . ASN B 1 20 ? 16.953 7.852 -25.094 1 96.94 20 ASN B CA 1
ATOM 5113 C C . ASN B 1 20 ? 17.969 6.762 -24.75 1 96.94 20 ASN B C 1
ATOM 5115 O O . ASN B 1 20 ? 17.938 5.68 -25.344 1 96.94 20 ASN B O 1
ATOM 5119 N N . GLU B 1 21 ? 18.938 7.176 -23.953 1 98 21 GLU B N 1
ATOM 5120 C CA . GLU B 1 21 ? 19.844 6.184 -23.375 1 98 21 GLU B CA 1
ATOM 5121 C C . GLU B 1 21 ? 19.219 5.488 -22.172 1 98 21 GLU B C 1
ATOM 5123 O O . GLU B 1 21 ? 19.625 4.391 -21.797 1 98 21 GLU B O 1
ATOM 5128 N N . TYR B 1 22 ? 18.344 6.125 -21.453 1 98.38 22 TYR B N 1
ATOM 5129 C CA . TYR B 1 22 ? 17.469 5.555 -20.438 1 98.38 22 TYR B CA 1
ATOM 5130 C C . TYR B 1 22 ? 16.078 5.293 -21 1 98.38 22 TYR B C 1
ATOM 5132 O O . TYR B 1 22 ? 15.438 6.203 -21.531 1 98.38 22 TYR B O 1
ATOM 5140 N N . LEU B 1 23 ? 15.648 4.066 -20.906 1 97.06 23 LEU B N 1
ATOM 5141 C CA . LEU B 1 23 ? 14.32 3.688 -21.375 1 97.06 23 LEU B CA 1
ATOM 5142 C C . LEU B 1 23 ? 13.586 2.873 -20.328 1 97.06 23 LEU B C 1
ATOM 5144 O O . LEU B 1 23 ? 14.18 2.445 -19.328 1 97.06 23 LEU B O 1
ATOM 5148 N N . LEU B 1 24 ? 12.266 2.775 -20.5 1 94 24 LEU B N 1
ATOM 5149 C CA . LEU B 1 24 ? 11.43 2.049 -19.547 1 94 24 LEU B CA 1
ATOM 5150 C C . LEU B 1 24 ? 10.906 0.756 -20.172 1 94 24 LEU B C 1
ATOM 5152 O O . LEU B 1 24 ? 10.383 0.765 -21.281 1 94 24 LEU B O 1
ATOM 5156 N N . PRO B 1 25 ? 11.086 -0.317 -19.438 1 89.94 25 PRO B N 1
ATOM 5157 C CA . PRO B 1 25 ? 10.484 -1.552 -19.953 1 89.94 25 PRO B CA 1
ATOM 5158 C C . PRO B 1 25 ? 8.961 -1.547 -19.859 1 89.94 25 PRO B C 1
ATOM 5160 O O . PRO B 1 25 ? 8.383 -0.747 -19.125 1 89.94 25 PRO B O 1
ATOM 5163 N N . ALA B 1 26 ? 8.383 -2.432 -20.531 1 81.31 26 ALA B N 1
ATOM 5164 C CA . ALA B 1 26 ? 6.93 -2.449 -20.703 1 81.31 26 ALA B CA 1
ATOM 5165 C C . ALA B 1 26 ? 6.219 -2.727 -19.391 1 81.31 26 ALA B C 1
ATOM 5167 O O . ALA B 1 26 ? 5.051 -2.363 -19.219 1 81.31 26 ALA B O 1
ATOM 5168 N N . PHE B 1 27 ? 6.895 -3.332 -18.469 1 79.06 27 PHE B N 1
ATOM 5169 C CA . PHE B 1 27 ? 6.211 -3.756 -17.25 1 79.06 27 PHE B CA 1
ATOM 5170 C C . PHE B 1 27 ? 6.234 -2.648 -16.203 1 79.06 27 PHE B C 1
ATOM 5172 O O . PHE B 1 27 ? 5.684 -2.809 -15.109 1 79.06 27 PHE B O 1
ATOM 5179 N N . GLN B 1 28 ? 6.887 -1.583 -16.531 1 81.56 28 GLN B N 1
ATOM 5180 C CA . GLN B 1 28 ? 6.895 -0.469 -15.586 1 81.56 28 GLN B CA 1
ATOM 5181 C C . GLN B 1 28 ? 5.508 0.157 -15.461 1 81.56 28 GLN B C 1
ATOM 5183 O O . GLN B 1 28 ? 4.785 0.281 -16.453 1 81.56 28 GLN B O 1
ATOM 5188 N N . ARG B 1 29 ? 5.176 0.605 -14.312 1 73.25 29 ARG B N 1
ATOM 5189 C CA . ARG B 1 29 ? 3.893 1.258 -14.078 1 73.25 29 ARG B CA 1
ATOM 5190 C C . ARG B 1 29 ? 3.924 2.711 -14.531 1 73.25 29 ARG B C 1
ATOM 5192 O O . ARG B 1 29 ? 4.992 3.26 -14.805 1 73.25 29 ARG B O 1
ATOM 5199 N N . GLU B 1 30 ? 2.766 3.281 -14.641 1 78.56 30 GLU B N 1
ATOM 5200 C CA . GLU B 1 30 ? 2.643 4.688 -15.023 1 78.56 30 GLU B CA 1
ATOM 5201 C C . GLU B 1 30 ? 3.156 5.605 -13.922 1 78.56 30 GLU B C 1
ATOM 5203 O O . GLU B 1 30 ? 3.363 5.168 -12.789 1 78.56 30 GLU B O 1
ATOM 5208 N N . TYR B 1 31 ? 3.42 6.797 -14.328 1 89.5 31 TYR B N 1
ATOM 5209 C CA . TYR B 1 31 ? 3.824 7.805 -13.359 1 89.5 31 TYR B CA 1
ATOM 5210 C C . TYR B 1 31 ? 2.689 8.117 -12.391 1 89.5 31 TYR B C 1
ATOM 5212 O O . TYR B 1 31 ? 1.548 8.32 -12.805 1 89.5 31 TYR B O 1
ATOM 5220 N N . VAL B 1 32 ? 2.945 8.25 -11.062 1 82.88 32 VAL B N 1
ATOM 5221 C CA . VAL B 1 32 ? 1.834 8.344 -10.125 1 82.88 32 VAL B CA 1
ATOM 5222 C C . VAL B 1 32 ? 2.121 9.438 -9.094 1 82.88 32 VAL B C 1
ATOM 5224 O O . VAL B 1 32 ? 1.316 9.672 -8.188 1 82.88 32 VAL B O 1
ATOM 5227 N N . TRP B 1 33 ? 3.229 10.148 -9.109 1 90.62 33 TRP B N 1
ATOM 5228 C CA . TRP B 1 33 ? 3.564 11.125 -8.078 1 90.62 33 TRP B CA 1
ATOM 5229 C C . TRP B 1 33 ? 2.693 12.367 -8.211 1 90.62 33 TRP B C 1
ATOM 5231 O O . TRP B 1 33 ? 2.434 12.844 -9.32 1 90.62 33 TRP B O 1
ATOM 5241 N N . GLU B 1 34 ? 2.309 12.891 -7.113 1 89.12 34 GLU B N 1
ATOM 5242 C CA . GLU B 1 34 ? 1.628 14.18 -7.031 1 89.12 34 GLU B CA 1
ATOM 5243 C C . GLU B 1 34 ? 2.6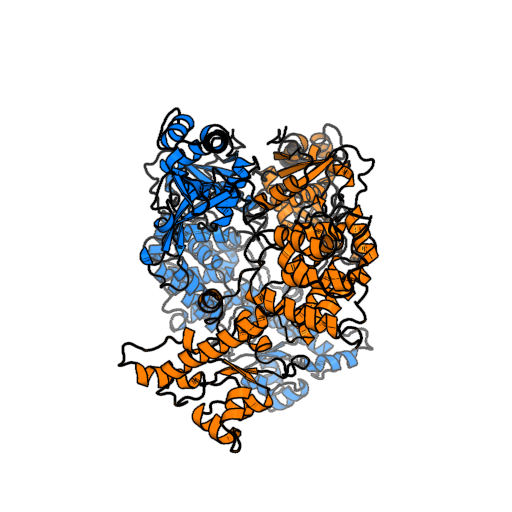29 15.328 -6.938 1 89.12 34 GLU B C 1
ATOM 5245 O O . GLU B 1 34 ? 3.797 15.117 -6.609 1 89.12 34 GLU B O 1
ATOM 5250 N N . PRO B 1 35 ? 2.176 16.5 -7.191 1 93.25 35 PRO B N 1
ATOM 5251 C CA . PRO B 1 35 ? 3.078 17.641 -7.195 1 93.25 35 PRO B CA 1
ATOM 5252 C C . PRO B 1 35 ? 3.871 17.781 -5.898 1 93.25 35 PRO B C 1
ATOM 5254 O O . PRO B 1 35 ? 5.082 18.016 -5.934 1 93.25 35 PRO B O 1
ATOM 5257 N N . TRP B 1 36 ? 3.256 17.547 -4.777 1 90.25 36 TRP B N 1
ATOM 5258 C CA . TRP B 1 36 ? 3.908 17.766 -3.49 1 90.25 36 TRP B CA 1
ATOM 5259 C C . TRP B 1 36 ? 5.062 16.797 -3.295 1 90.25 36 TRP B C 1
ATOM 5261 O O . TRP B 1 36 ? 6.059 17.125 -2.641 1 90.25 36 TRP B O 1
ATOM 5271 N N . GLN B 1 37 ? 4.969 15.617 -3.846 1 91.44 37 GLN B N 1
ATOM 5272 C CA . GLN B 1 37 ? 6.043 14.633 -3.727 1 91.44 37 GLN B CA 1
ATOM 5273 C C . GLN B 1 37 ? 7.305 15.102 -4.449 1 91.44 37 GLN B C 1
ATOM 5275 O O . GLN B 1 37 ? 8.414 14.875 -3.973 1 91.44 37 GLN B O 1
ATOM 5280 N N . ILE B 1 38 ? 7.133 15.781 -5.59 1 95.69 38 ILE B N 1
ATOM 5281 C CA . ILE B 1 38 ? 8.258 16.328 -6.344 1 95.69 38 ILE B CA 1
ATOM 5282 C C . ILE B 1 38 ? 8.875 17.484 -5.578 1 95.69 38 ILE B C 1
ATOM 5284 O O . ILE B 1 38 ? 10.102 17.609 -5.508 1 95.69 38 ILE B O 1
ATOM 5288 N N . GLU B 1 39 ? 8 18.281 -5.051 1 96 39 GLU B N 1
ATOM 5289 C CA . GLU B 1 39 ? 8.461 19.391 -4.227 1 96 39 GLU B CA 1
ATOM 5290 C C . GLU B 1 39 ? 9.297 18.906 -3.053 1 96 39 GLU B C 1
ATOM 5292 O O . GLU B 1 39 ? 10.375 19.438 -2.777 1 96 39 GLU B O 1
ATOM 5297 N N . GLU B 1 40 ? 8.859 17.859 -2.426 1 93.25 40 GLU B N 1
ATOM 5298 C CA . GLU B 1 40 ? 9.594 17.281 -1.3 1 93.25 40 GLU B CA 1
ATOM 5299 C C . GLU B 1 40 ? 10.914 16.672 -1.753 1 93.25 40 GLU B C 1
ATOM 5301 O O . GLU B 1 40 ? 11.906 16.719 -1.023 1 93.25 40 GLU B O 1
ATOM 5306 N N . LEU B 1 41 ? 10.906 16.031 -2.922 1 95.38 41 LEU B N 1
ATOM 5307 C CA . LEU B 1 41 ? 12.133 15.461 -3.471 1 95.38 41 LEU B CA 1
ATOM 5308 C C . LEU B 1 41 ? 13.203 16.531 -3.625 1 95.38 41 LEU B C 1
ATOM 5310 O O . LEU B 1 41 ? 14.352 16.312 -3.221 1 95.38 41 LEU B O 1
ATOM 5314 N N . PHE B 1 42 ? 12.852 17.672 -4.16 1 97.62 42 PHE B N 1
ATOM 5315 C CA . PHE B 1 42 ? 13.836 18.719 -4.387 1 97.62 42 PHE B CA 1
ATOM 5316 C C . PHE B 1 42 ? 14.273 19.344 -3.07 1 97.62 42 PHE B C 1
ATOM 5318 O O . PHE B 1 42 ? 15.438 19.703 -2.908 1 97.62 42 PHE B O 1
ATOM 5325 N N . ASP B 1 43 ? 13.305 19.516 -2.178 1 96.5 43 ASP B N 1
ATOM 5326 C CA . ASP B 1 43 ? 13.719 19.938 -0.843 1 96.5 43 ASP B CA 1
ATOM 5327 C C . ASP B 1 43 ? 14.758 18.984 -0.266 1 96.5 43 ASP B C 1
ATOM 5329 O O . ASP B 1 43 ? 15.766 19.422 0.297 1 96.5 43 ASP B O 1
ATOM 5333 N N . SER B 1 44 ? 14.508 17.672 -0.385 1 94.75 44 SER B N 1
ATOM 5334 C CA . SER B 1 44 ? 15.445 16.656 0.089 1 94.75 44 SER B CA 1
ATOM 5335 C C . SER B 1 44 ? 16.812 16.812 -0.577 1 94.75 44 SER B C 1
ATOM 5337 O O . SER B 1 44 ? 17.844 16.75 0.09 1 94.75 44 SER B O 1
ATOM 5339 N N . LEU B 1 45 ? 16.797 17.078 -1.823 1 96.19 45 LEU B N 1
ATOM 5340 C CA . LEU B 1 45 ? 18.047 17.234 -2.568 1 96.19 45 LEU B CA 1
ATOM 5341 C C . LEU B 1 45 ? 18.859 18.406 -2.023 1 96.19 45 LEU B C 1
ATOM 5343 O O . LEU B 1 45 ? 20.062 18.266 -1.77 1 96.19 45 LEU B O 1
ATOM 5347 N N . ILE B 1 46 ? 18.203 19.516 -1.821 1 96.88 46 ILE B N 1
ATOM 5348 C CA . ILE B 1 46 ? 18.906 20.719 -1.375 1 96.88 46 ILE B CA 1
ATOM 5349 C C . ILE B 1 46 ? 19.391 20.531 0.059 1 96.88 46 ILE B C 1
ATOM 5351 O O . ILE B 1 46 ? 20.484 20.984 0.415 1 96.88 46 ILE B O 1
ATOM 5355 N N . ARG B 1 47 ? 18.625 19.812 0.847 1 93.5 47 ARG B N 1
ATOM 5356 C CA . ARG B 1 47 ? 18.969 19.594 2.25 1 93.5 47 ARG B CA 1
ATOM 5357 C C . ARG B 1 47 ? 20.047 18.531 2.398 1 93.5 47 ARG B C 1
ATOM 5359 O O . ARG B 1 47 ? 20.594 18.344 3.488 1 93.5 47 ARG B O 1
ATOM 5366 N N . GLY B 1 48 ? 20.25 17.781 1.322 1 92.06 48 GLY B N 1
ATOM 5367 C CA . GLY B 1 48 ? 21.281 16.766 1.354 1 92.06 48 GLY B CA 1
ATOM 5368 C C . GLY B 1 48 ? 20.781 15.43 1.86 1 92.06 48 GLY B C 1
ATOM 5369 O O . GLY B 1 48 ? 21.562 14.625 2.383 1 92.06 48 GLY B O 1
ATOM 5370 N N . TYR B 1 49 ? 19.469 15.195 1.83 1 90.94 49 TYR B N 1
ATOM 5371 C CA . TYR B 1 49 ? 18.891 13.891 2.162 1 90.94 49 TYR B CA 1
ATOM 5372 C C . TYR B 1 49 ? 19.141 12.891 1.044 1 90.94 49 TYR B C 1
ATOM 5374 O O . TYR B 1 49 ? 19.156 13.25 -0.134 1 90.94 49 TYR B O 1
ATOM 5382 N N . PRO B 1 50 ? 19.344 11.641 1.435 1 89.19 50 PRO B N 1
ATOM 5383 C CA . PRO B 1 50 ? 19.484 10.633 0.375 1 89.19 50 PRO B CA 1
ATOM 5384 C C . PRO B 1 50 ? 18.188 10.375 -0.371 1 89.19 50 PRO B C 1
ATOM 5386 O O . PRO B 1 50 ? 17.109 10.469 0.218 1 89.19 50 PRO B O 1
ATOM 5389 N N . ILE B 1 51 ? 18.203 10.055 -1.716 1 88.38 51 ILE B N 1
ATOM 5390 C CA . ILE B 1 51 ? 16.984 9.75 -2.463 1 88.38 51 ILE B CA 1
ATOM 5391 C C . ILE B 1 51 ? 16.984 8.273 -2.852 1 88.38 51 ILE B C 1
ATOM 5393 O O . ILE B 1 51 ? 16.188 7.855 -3.707 1 88.38 51 ILE B O 1
ATOM 5397 N N . SER B 1 52 ? 17.438 7.387 -2.188 1 84.56 52 SER B N 1
ATOM 5398 C CA . SER B 1 52 ? 17.469 5.934 -2.336 1 84.56 52 SER B CA 1
ATOM 5399 C C . SER B 1 52 ? 18.188 5.527 -3.623 1 84.56 52 SER B C 1
ATOM 5401 O O . SER B 1 52 ? 18.188 6.281 -4.598 1 84.56 52 SER B O 1
ATOM 5403 N N . SER B 1 53 ? 18.625 4.387 -3.627 1 89.88 53 SER B N 1
ATOM 5404 C CA . SER B 1 53 ? 19.312 3.879 -4.809 1 89.88 53 SER B CA 1
ATOM 5405 C C . SER B 1 53 ? 18.312 3.395 -5.859 1 89.88 53 SER B C 1
ATOM 5407 O O . SER B 1 53 ? 17.172 3.049 -5.535 1 89.88 53 SER B O 1
ATOM 5409 N N . MET B 1 54 ? 18.844 3.393 -7.121 1 93 54 MET B N 1
ATOM 5410 C CA . MET B 1 54 ? 18.031 2.947 -8.25 1 93 54 MET B CA 1
ATOM 5411 C C . MET B 1 54 ? 18.594 1.663 -8.852 1 93 54 MET B C 1
ATOM 5413 O O . MET B 1 54 ? 19.656 1.195 -8.445 1 93 54 MET B O 1
ATOM 5417 N N . LEU B 1 55 ? 17.797 1.012 -9.719 1 93.94 55 LEU B N 1
ATOM 5418 C CA . LEU B 1 55 ? 18.203 -0.216 -10.398 1 93.94 55 LEU B CA 1
ATOM 5419 C C . LEU B 1 55 ? 18.125 -0.052 -11.914 1 93.94 55 LEU B C 1
ATOM 5421 O O . LEU B 1 55 ? 17.062 0.281 -12.453 1 93.94 55 LEU B O 1
ATOM 5425 N N . PHE B 1 56 ? 19.266 -0.256 -12.594 1 96.38 56 PHE B N 1
ATOM 5426 C CA . PHE B 1 56 ? 19.375 -0.147 -14.047 1 96.38 56 PHE B CA 1
ATOM 5427 C C . PHE B 1 56 ? 19.781 -1.48 -14.664 1 96.38 56 PHE B C 1
ATOM 5429 O O . PHE B 1 56 ? 20.516 -2.256 -14.047 1 96.38 56 PHE B O 1
ATOM 5436 N N . TRP B 1 57 ? 19.328 -1.772 -15.867 1 95.06 57 TRP B N 1
ATOM 5437 C CA . TRP B 1 57 ? 19.688 -2.951 -16.656 1 95.06 57 TRP B CA 1
ATOM 5438 C C . TRP B 1 57 ? 20.266 -2.553 -18 1 95.06 57 TRP B C 1
ATOM 5440 O O . TRP B 1 57 ? 19.594 -1.907 -18.812 1 95.06 57 TRP B O 1
ATOM 5450 N N . LYS B 1 58 ? 21.516 -2.828 -18.234 1 95.62 58 LYS B N 1
ATOM 5451 C CA . LYS B 1 58 ? 22.125 -2.541 -19.516 1 95.62 58 LYS B CA 1
ATOM 5452 C C . LYS B 1 58 ? 21.609 -3.49 -20.594 1 95.62 58 LYS B C 1
ATOM 5454 O O . LYS B 1 58 ? 21.797 -4.707 -20.5 1 95.62 58 LYS B O 1
ATOM 5459 N N . VAL B 1 59 ? 20.969 -3.033 -21.578 1 94.12 59 VAL B N 1
ATOM 5460 C CA . VAL B 1 59 ? 20.359 -3.82 -22.641 1 94.12 59 VAL B CA 1
ATOM 5461 C C . VAL B 1 59 ? 21.219 -3.74 -23.906 1 94.12 59 VAL B C 1
ATOM 5463 O O . VAL B 1 59 ? 21.5 -2.648 -24.391 1 94.12 59 VAL B O 1
ATOM 5466 N N . LYS B 1 60 ? 21.625 -4.91 -24.344 1 92.69 60 LYS B N 1
ATOM 5467 C CA . LYS B 1 60 ? 22.5 -4.984 -25.516 1 92.69 60 LYS B CA 1
ATOM 5468 C C . LYS B 1 60 ? 22 -6.004 -26.531 1 92.69 60 LYS B C 1
ATOM 5470 O O . LYS B 1 60 ? 21.172 -6.855 -26.188 1 92.69 60 LYS B O 1
ATOM 5475 N N . ASP B 1 61 ? 22.312 -5.852 -27.672 1 87.12 61 ASP B N 1
ATOM 5476 C CA . ASP B 1 61 ? 22.203 -6.828 -28.75 1 87.12 61 ASP B CA 1
ATOM 5477 C C . ASP B 1 61 ? 20.766 -7.332 -28.891 1 87.12 61 ASP B C 1
ATOM 5479 O O . ASP B 1 61 ? 19.828 -6.535 -28.984 1 87.12 61 ASP B O 1
ATOM 5483 N N . GLU B 1 62 ? 20.562 -8.641 -28.812 1 80.94 62 GLU B N 1
ATOM 5484 C CA . GLU B 1 62 ? 19.281 -9.258 -29.109 1 80.94 62 GLU B CA 1
ATOM 5485 C C . GLU B 1 62 ? 18.219 -8.844 -28.094 1 80.94 62 GLU B C 1
ATOM 5487 O O . GLU B 1 62 ? 17.016 -8.812 -28.422 1 80.94 62 GLU B O 1
ATOM 5492 N N . SER B 1 63 ? 18.625 -8.477 -26.984 1 82.56 63 SER B N 1
ATOM 5493 C CA . SER B 1 63 ? 17.688 -8.102 -25.938 1 82.56 63 SER B CA 1
ATOM 5494 C C . SER B 1 63 ? 16.969 -6.789 -26.281 1 82.56 63 SER B C 1
ATOM 5496 O O . SER B 1 63 ? 15.883 -6.52 -25.781 1 82.56 63 SER B O 1
ATOM 5498 N N . LYS B 1 64 ? 17.562 -5.969 -27.188 1 86.12 64 LYS B N 1
ATOM 5499 C CA . LYS B 1 64 ? 17.016 -4.668 -27.562 1 86.12 64 LYS B CA 1
ATOM 5500 C C . LYS B 1 64 ? 15.68 -4.824 -28.281 1 86.12 64 LYS B C 1
ATOM 5502 O O . LYS B 1 64 ? 14.805 -3.969 -28.156 1 86.12 64 LYS B O 1
ATOM 5507 N N . THR B 1 65 ? 15.562 -5.953 -28.953 1 81.75 65 THR B N 1
ATOM 5508 C CA . THR B 1 65 ? 14.383 -6.094 -29.812 1 81.75 65 THR B CA 1
ATOM 5509 C C . THR B 1 65 ? 13.438 -7.156 -29.266 1 81.75 65 THR B C 1
ATOM 5511 O O . THR B 1 65 ? 12.312 -7.309 -29.75 1 81.75 65 THR B O 1
ATOM 5514 N N . ALA B 1 66 ? 13.969 -7.77 -28.328 1 75.62 66 ALA B N 1
ATOM 5515 C CA . ALA B 1 66 ? 13.18 -8.867 -27.766 1 75.62 66 ALA B CA 1
ATOM 5516 C C . ALA B 1 66 ? 11.977 -8.336 -26.984 1 75.62 66 ALA B C 1
ATOM 5518 O O . ALA B 1 66 ? 10.969 -9.039 -26.844 1 75.62 66 ALA B O 1
ATOM 5519 N N . TRP B 1 67 ? 12.109 -7.047 -26.594 1 77.62 67 TRP B N 1
ATOM 5520 C CA . TRP B 1 67 ? 11.07 -6.469 -25.75 1 77.62 67 TRP B CA 1
ATOM 5521 C C . TRP B 1 67 ? 10.758 -5.039 -26.172 1 77.62 67 TRP B C 1
ATOM 5523 O O . TRP B 1 67 ? 11.531 -4.414 -26.906 1 77.62 67 TRP B O 1
ATOM 5533 N N . LYS B 1 68 ? 9.578 -4.668 -25.734 1 82.62 68 LYS B N 1
ATOM 5534 C CA . LYS B 1 68 ? 9.219 -3.283 -26.016 1 82.62 68 LYS B CA 1
ATOM 5535 C C . LYS B 1 68 ? 9.719 -2.348 -24.906 1 82.62 68 LYS B C 1
ATOM 5537 O O . LYS B 1 68 ? 9.664 -2.689 -23.734 1 82.62 68 LYS B O 1
ATOM 5542 N N . PHE B 1 69 ? 10.219 -1.261 -25.297 1 90.25 69 PHE B N 1
ATOM 5543 C CA . PHE B 1 69 ? 10.68 -0.226 -24.391 1 90.25 69 PHE B CA 1
ATOM 5544 C C . PHE B 1 69 ? 10.008 1.107 -24.688 1 90.25 69 PHE B C 1
ATOM 5546 O O . PHE B 1 69 ? 9.508 1.321 -25.797 1 90.25 69 PHE B O 1
ATOM 5553 N N . TYR B 1 70 ? 9.984 1.933 -23.75 1 90.94 70 TYR B N 1
ATOM 5554 C CA . TYR B 1 70 ? 9.25 3.189 -23.828 1 90.94 70 TYR B CA 1
ATOM 5555 C C . TYR B 1 70 ? 10.117 4.363 -23.391 1 90.94 70 TYR B C 1
ATOM 5557 O O . TYR B 1 70 ? 11.023 4.199 -22.578 1 90.94 70 TYR B O 1
ATOM 5565 N N . ARG B 1 71 ? 9.812 5.523 -23.922 1 95.31 71 ARG B N 1
ATOM 5566 C CA . ARG B 1 71 ? 10.477 6.758 -23.516 1 95.31 71 ARG B CA 1
ATOM 5567 C C . ARG B 1 71 ? 9.898 7.293 -22.219 1 95.31 71 ARG B C 1
ATOM 5569 O O . ARG B 1 71 ? 8.773 6.945 -21.844 1 95.31 71 ARG B O 1
ATOM 5576 N N . PHE B 1 72 ? 10.672 8.07 -21.547 1 96.25 72 PHE B N 1
ATOM 5577 C CA . PHE B 1 72 ? 10.164 8.781 -20.375 1 96.25 72 PHE B CA 1
ATOM 5578 C C . PHE B 1 72 ? 9.117 9.805 -20.781 1 96.25 72 PHE B C 1
ATOM 5580 O O . PHE B 1 72 ? 9.18 10.367 -21.875 1 96.25 72 PHE B O 1
ATOM 5587 N N . LEU B 1 73 ? 8.18 10.055 -19.922 1 93.38 73 LEU B N 1
ATOM 5588 C CA . LEU B 1 73 ? 7.188 11.102 -20.109 1 93.38 73 LEU B CA 1
ATOM 5589 C C . LEU B 1 73 ? 7.848 12.484 -20.109 1 93.38 73 LEU B C 1
ATOM 5591 O O . LEU B 1 73 ? 8.648 12.781 -19.219 1 93.38 73 LEU B O 1
ATOM 5595 N N . GLU B 1 74 ? 7.535 13.281 -21.031 1 94.19 74 GLU B N 1
ATOM 5596 C CA . GLU B 1 74 ? 8.164 14.594 -21.125 1 94.19 74 GLU B CA 1
ATOM 5597 C C . GLU B 1 74 ? 7.402 15.625 -20.312 1 94.19 74 GLU B C 1
ATOM 5599 O O . GLU B 1 74 ? 7.965 16.656 -19.906 1 94.19 74 GLU B O 1
ATOM 5604 N N . TYR B 1 75 ? 6.129 15.531 -20.188 1 94.81 75 TYR B N 1
ATOM 5605 C CA . TYR B 1 75 ? 5.277 16.328 -19.297 1 94.81 75 TYR B CA 1
ATOM 5606 C C . TYR B 1 75 ? 4.082 15.516 -18.828 1 94.81 75 TYR B C 1
ATOM 5608 O O . TYR B 1 75 ? 3.83 14.414 -19.328 1 94.81 75 TYR B O 1
ATOM 5616 N N . TYR B 1 76 ? 3.43 15.969 -17.797 1 95.69 76 TYR B N 1
ATOM 5617 C CA . TYR B 1 76 ? 2.303 15.25 -17.219 1 95.69 76 TYR B CA 1
ATOM 5618 C C . TYR B 1 76 ? 1.018 16.062 -17.344 1 95.69 76 TYR B C 1
ATOM 5620 O O . TYR B 1 76 ? 1.014 17.266 -17.109 1 95.69 76 TYR B O 1
ATOM 5628 N N . ARG B 1 77 ? -0.021 15.477 -17.844 1 93.69 77 ARG B N 1
ATOM 5629 C CA . ARG B 1 77 ? -1.382 16 -17.812 1 93.69 77 ARG B CA 1
ATOM 5630 C C . ARG B 1 77 ? -2.371 14.93 -17.359 1 93.69 77 ARG B C 1
ATOM 5632 O O . ARG B 1 77 ? -2.559 13.922 -18.047 1 93.69 77 ARG B O 1
ATOM 5639 N N . GLU B 1 78 ? -2.885 15.289 -16.219 1 82.88 78 GLU B N 1
ATOM 5640 C CA . GLU B 1 78 ? -3.781 14.312 -15.609 1 82.88 78 GLU B CA 1
ATOM 5641 C C . GLU B 1 78 ? -4.824 13.82 -16.609 1 82.88 78 GLU B C 1
ATOM 5643 O O . GLU B 1 78 ? -5.457 14.617 -17.297 1 82.88 78 GLU B O 1
ATOM 5648 N N . SER B 1 79 ? -4.941 12.523 -16.797 1 73.81 79 SER B N 1
ATOM 5649 C CA . SER B 1 79 ? -5.934 11.805 -17.594 1 73.81 79 SER B CA 1
ATOM 5650 C C . SER B 1 79 ? -5.621 11.891 -19.078 1 73.81 79 SER B C 1
ATOM 5652 O O . SER B 1 79 ? -6.16 11.125 -19.875 1 73.81 79 SER B O 1
ATOM 5654 N N . TYR B 1 80 ? -4.684 12.688 -19.516 1 83.56 80 TYR B N 1
ATOM 5655 C CA . TYR B 1 80 ? -4.551 12.922 -20.953 1 83.56 80 TYR B CA 1
ATOM 5656 C C . TYR B 1 80 ? -3.119 12.68 -21.406 1 83.56 80 TYR B C 1
ATOM 5658 O O . TYR B 1 80 ? -2.877 12.383 -22.578 1 83.56 80 TYR B O 1
ATOM 5666 N N . HIS B 1 81 ? -2.092 12.906 -20.656 1 89.5 81 HIS B N 1
ATOM 5667 C CA . HIS B 1 81 ? -0.695 12.609 -20.953 1 89.5 81 HIS B CA 1
ATOM 5668 C C . HIS B 1 81 ? -0.031 11.867 -19.812 1 89.5 81 HIS B C 1
ATOM 5670 O O . HIS B 1 81 ? 0.807 12.43 -19.094 1 89.5 81 HIS B O 1
ATOM 5676 N N . THR B 1 82 ? -0.423 10.641 -19.656 1 85.56 82 THR B N 1
ATOM 5677 C CA . THR B 1 82 ? -0.012 9.812 -18.531 1 85.56 82 THR B CA 1
ATOM 5678 C C . THR B 1 82 ? 0.706 8.555 -19.016 1 85.56 82 THR B C 1
ATOM 5680 O O . THR B 1 82 ? 1.294 7.824 -18.219 1 85.56 82 THR B O 1
ATOM 5683 N N . HIS B 1 83 ? 0.73 8.289 -20.328 1 82.38 83 HIS B N 1
ATOM 5684 C CA . HIS B 1 83 ? 1.313 7.078 -20.906 1 82.38 83 HIS B CA 1
ATOM 5685 C C . HIS B 1 83 ? 2.631 7.379 -21.609 1 82.38 83 HIS B C 1
ATOM 5687 O O . HIS B 1 83 ? 2.744 8.383 -22.312 1 82.38 83 HIS B O 1
ATOM 5693 N N . ASN B 1 84 ? 3.596 6.523 -21.344 1 88.81 84 ASN B N 1
ATOM 5694 C CA . ASN B 1 84 ? 4.879 6.656 -22.031 1 88.81 84 ASN B CA 1
ATOM 5695 C C . ASN B 1 84 ? 4.793 6.195 -23.484 1 88.81 84 ASN B C 1
ATOM 5697 O O . ASN B 1 84 ? 4.047 5.266 -23.797 1 88.81 84 ASN B O 1
ATOM 5701 N N . ASP B 1 85 ? 5.523 6.816 -24.344 1 87.94 85 ASP B N 1
ATOM 5702 C CA . ASP B 1 85 ? 5.516 6.488 -25.766 1 87.94 85 ASP B CA 1
ATOM 5703 C C . ASP B 1 85 ? 6.469 5.328 -26.062 1 87.94 85 ASP B C 1
ATOM 5705 O O . ASP B 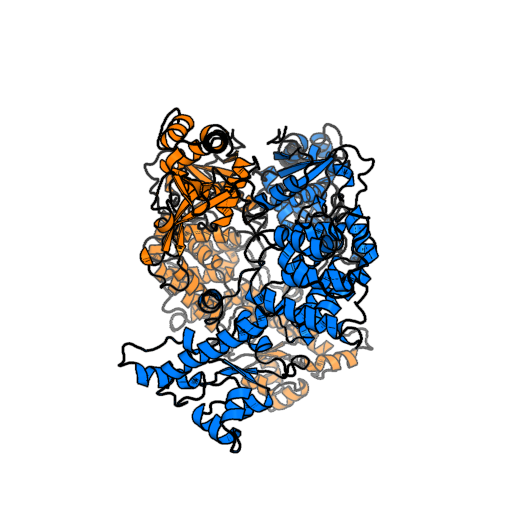1 85 ? 7.574 5.27 -25.531 1 87.94 85 ASP B O 1
ATOM 5709 N N . TYR B 1 86 ? 5.969 4.469 -26.953 1 87.5 86 TYR B N 1
ATOM 5710 C CA . TYR B 1 86 ? 6.801 3.375 -27.438 1 87.5 86 TYR B CA 1
ATOM 5711 C C . TYR B 1 86 ? 8.031 3.906 -28.172 1 87.5 86 TYR B C 1
ATOM 5713 O O . TYR B 1 86 ? 7.953 4.895 -28.891 1 87.5 86 TYR B O 1
ATOM 5721 N N . PHE B 1 87 ? 9.18 3.275 -27.953 1 92.44 87 PHE B N 1
ATOM 5722 C CA . PHE B 1 87 ? 10.43 3.615 -28.625 1 92.44 87 PHE B CA 1
ATOM 5723 C C . PHE B 1 87 ? 10.977 2.41 -29.391 1 92.44 87 PHE B C 1
ATOM 5725 O O . PHE B 1 87 ? 11.219 1.356 -28.797 1 92.44 87 PHE B O 1
ATOM 5732 N N . ASN B 1 88 ? 11.156 2.498 -30.641 1 90.88 88 ASN B N 1
ATOM 5733 C CA . ASN B 1 88 ? 11.734 1.423 -31.438 1 90.88 88 ASN B CA 1
ATOM 5734 C C . ASN B 1 88 ? 13.242 1.303 -31.203 1 90.88 88 ASN B C 1
ATOM 5736 O O . ASN B 1 88 ? 14.008 2.141 -31.672 1 90.88 88 ASN B O 1
ATOM 5740 N N . THR B 1 89 ? 13.656 0.215 -30.562 1 92.56 89 THR B N 1
ATOM 5741 C CA . THR B 1 89 ? 15.047 0.079 -30.141 1 92.56 89 THR B CA 1
ATOM 5742 C C . THR B 1 89 ? 15.852 -0.746 -31.141 1 92.56 89 THR B C 1
ATOM 5744 O O . THR B 1 89 ? 17.031 -1.024 -30.922 1 92.56 89 THR B O 1
ATOM 5747 N N . SER B 1 90 ? 15.32 -1.225 -32.25 1 88.38 90 SER B N 1
ATOM 5748 C CA . SER B 1 90 ? 15.953 -2.141 -33.188 1 88.38 90 SER B CA 1
ATOM 5749 C C . SER B 1 90 ? 17.297 -1.592 -33.688 1 88.38 90 SER B C 1
ATOM 5751 O O . SER B 1 90 ? 18.266 -2.334 -33.781 1 88.38 90 SER B O 1
ATOM 5753 N N . ASN B 1 91 ? 17.391 -0.31 -34 1 90.94 91 ASN B N 1
ATOM 5754 C CA . ASN B 1 91 ? 18.609 0.294 -34.5 1 90.94 91 ASN B CA 1
ATOM 5755 C C . ASN B 1 91 ? 19.219 1.283 -33.5 1 90.94 91 ASN B C 1
ATOM 5757 O O . ASN B 1 91 ? 20 2.156 -33.906 1 90.94 91 ASN B O 1
ATOM 5761 N N . HIS B 1 92 ? 18.797 1.117 -32.344 1 92.88 92 HIS B N 1
ATOM 5762 C CA . HIS B 1 92 ? 19.297 2.016 -31.297 1 92.88 92 HIS B CA 1
ATOM 5763 C C . HIS B 1 92 ? 20.562 1.463 -30.641 1 92.88 92 HIS B C 1
ATOM 5765 O O . HIS B 1 92 ? 20.797 0.252 -30.656 1 92.88 92 HIS B O 1
ATOM 5771 N N . LYS B 1 93 ? 21.469 2.254 -30.188 1 94.62 93 LYS B N 1
ATOM 5772 C CA . LYS B 1 93 ? 22.641 1.815 -29.453 1 94.62 93 LYS B CA 1
ATOM 5773 C C . LYS B 1 93 ? 22.25 1.157 -28.125 1 94.62 93 LYS B C 1
ATOM 5775 O O . LYS B 1 93 ? 21.078 1.16 -27.75 1 94.62 93 LYS B O 1
ATOM 5780 N N . ASP B 1 94 ? 23.25 0.567 -27.484 1 95.19 94 ASP B N 1
ATOM 5781 C CA . ASP B 1 94 ? 23 0.017 -26.156 1 95.19 94 ASP B CA 1
ATOM 5782 C C . ASP B 1 94 ? 22.438 1.083 -25.219 1 95.19 94 ASP B C 1
ATOM 5784 O O . ASP B 1 94 ? 22.812 2.256 -25.312 1 95.19 94 ASP B O 1
ATOM 5788 N N . PHE B 1 95 ? 21.547 0.696 -24.422 1 96.81 95 PHE B N 1
ATOM 5789 C CA . PHE B 1 95 ? 20.891 1.633 -23.516 1 96.81 95 PHE B CA 1
ATOM 5790 C C . PHE B 1 95 ? 20.625 0.982 -22.172 1 96.81 95 PHE B C 1
ATOM 5792 O O . PHE B 1 95 ? 21 -0.173 -21.938 1 96.81 95 PHE B O 1
ATOM 5799 N N . TYR B 1 96 ? 20.125 1.755 -21.234 1 97.44 96 TYR B N 1
ATOM 5800 C CA . TYR B 1 96 ? 19.812 1.277 -19.891 1 97.44 96 TYR B CA 1
ATOM 5801 C C . TYR B 1 96 ? 18.312 1.266 -19.656 1 97.44 96 TYR B C 1
ATOM 5803 O O . TYR B 1 96 ? 17.641 2.297 -19.781 1 97.44 96 TYR B O 1
ATOM 5811 N N . ALA B 1 97 ? 17.766 0.053 -19.375 1 95.88 97 ALA B N 1
ATOM 5812 C CA . ALA B 1 97 ? 16.375 -0.042 -18.922 1 95.88 97 ALA B CA 1
ATOM 5813 C C . ALA B 1 97 ? 16.266 0.247 -17.438 1 95.88 97 ALA B C 1
ATOM 5815 O O . ALA B 1 97 ? 16.953 -0.36 -16.625 1 95.88 97 ALA B O 1
ATOM 5816 N N . ILE B 1 98 ? 15.445 1.148 -17.078 1 96.44 98 ILE B N 1
ATOM 5817 C CA . ILE B 1 98 ? 15.266 1.523 -15.672 1 96.44 98 ILE B CA 1
ATOM 5818 C C . ILE B 1 98 ? 14.273 0.577 -15.008 1 96.44 98 ILE B C 1
ATOM 5820 O O . ILE B 1 98 ? 13.086 0.574 -15.344 1 96.44 98 ILE B O 1
ATOM 5824 N N . LEU B 1 99 ? 14.758 -0.145 -14.047 1 91.56 99 LEU B N 1
ATOM 5825 C CA . LEU B 1 99 ? 13.922 -1.129 -13.367 1 91.56 99 LEU B CA 1
ATOM 5826 C C . LEU B 1 99 ? 13.359 -0.556 -12.07 1 91.56 99 LEU B C 1
ATOM 5828 O O . LEU B 1 99 ? 12.281 -0.968 -11.625 1 91.56 99 LEU B O 1
ATOM 5832 N N . ASP B 1 100 ? 14.078 0.336 -11.438 1 91 100 ASP B N 1
ATOM 5833 C CA . ASP B 1 100 ? 13.656 1.066 -10.242 1 91 100 ASP B CA 1
ATOM 5834 C C . ASP B 1 100 ? 14.148 2.512 -10.289 1 91 100 ASP B C 1
ATOM 5836 O O . ASP B 1 100 ? 15.273 2.781 -10.703 1 91 100 ASP B O 1
ATOM 5840 N N . GLY B 1 101 ? 13.242 3.414 -9.898 1 93 101 GLY B N 1
ATOM 5841 C CA . GLY B 1 101 ? 13.625 4.816 -9.883 1 93 101 GLY B CA 1
ATOM 5842 C C . GLY B 1 101 ? 12.883 5.652 -10.906 1 93 101 GLY B C 1
ATOM 5843 O O . GLY B 1 101 ? 13.102 6.863 -11.008 1 93 101 GLY B O 1
ATOM 5844 N N . GLN B 1 102 ? 11.969 5.062 -11.602 1 93.88 102 GLN B N 1
ATOM 5845 C CA . GLN B 1 102 ? 11.297 5.762 -12.695 1 93.88 102 GLN B CA 1
ATOM 5846 C C . GLN B 1 102 ? 10.531 6.98 -12.18 1 93.88 102 GLN B C 1
ATOM 5848 O O . GLN B 1 102 ? 10.531 8.031 -12.82 1 93.88 102 GLN B O 1
ATOM 5853 N N . GLN B 1 103 ? 9.883 6.812 -11 1 93.31 103 GLN B N 1
ATOM 5854 C CA . GLN B 1 103 ? 9.109 7.93 -10.469 1 93.31 103 GLN B CA 1
ATOM 5855 C C . GLN B 1 103 ? 10.016 9.117 -10.148 1 93.31 103 GLN B C 1
ATOM 5857 O O . GLN B 1 103 ? 9.688 10.258 -10.492 1 93.31 103 GLN B O 1
ATOM 5862 N N . ARG B 1 104 ? 11.219 8.82 -9.609 1 95.44 104 ARG B N 1
ATOM 5863 C CA . ARG B 1 104 ? 12.148 9.875 -9.219 1 95.44 104 ARG B CA 1
ATOM 5864 C C . ARG B 1 104 ? 12.781 10.523 -10.445 1 95.44 104 ARG B C 1
ATOM 5866 O O . ARG B 1 104 ? 12.859 11.75 -10.539 1 95.44 104 ARG B O 1
ATOM 5873 N N . LEU B 1 105 ? 13.156 9.711 -11.383 1 97.56 105 LEU B N 1
ATOM 5874 C CA . LEU B 1 105 ? 13.805 10.227 -12.578 1 97.56 105 LEU B CA 1
ATOM 5875 C C . LEU B 1 105 ? 12.828 11.055 -13.406 1 97.56 105 LEU B C 1
ATOM 5877 O O . LEU B 1 105 ? 13.18 12.125 -13.914 1 97.56 105 LEU B O 1
ATOM 5881 N N . THR B 1 106 ? 11.641 10.578 -13.562 1 97.19 106 THR B N 1
ATOM 5882 C CA . THR B 1 106 ? 10.617 11.32 -14.297 1 97.19 106 THR B CA 1
ATOM 5883 C C . THR B 1 106 ? 10.312 12.648 -13.609 1 97.19 106 THR B C 1
ATOM 5885 O O . THR B 1 106 ? 10.172 13.68 -14.273 1 97.19 106 THR B O 1
ATOM 5888 N N . SER B 1 107 ? 10.234 12.602 -12.289 1 97.31 107 SER B N 1
ATOM 5889 C CA . SER B 1 107 ? 9.984 13.812 -11.516 1 97.31 107 SER B CA 1
ATOM 5890 C C . SER B 1 107 ? 11.078 14.852 -11.742 1 97.31 107 SER B C 1
ATOM 5892 O O . SER B 1 107 ? 10.789 16.031 -11.93 1 97.31 107 SER B O 1
ATOM 5894 N N . LEU B 1 108 ? 12.312 14.375 -11.688 1 98.25 108 LEU B N 1
ATOM 5895 C CA . LEU B 1 108 ? 13.438 15.266 -11.961 1 98.25 108 LEU B CA 1
ATOM 5896 C C . LEU B 1 108 ? 13.336 15.852 -13.359 1 98.25 108 LEU B C 1
ATOM 5898 O O . LEU B 1 108 ? 13.586 17.047 -13.562 1 98.25 108 LEU B O 1
ATOM 5902 N N . TYR B 1 109 ? 12.93 15.086 -14.266 1 98.31 109 TYR B N 1
ATOM 5903 C CA . TYR B 1 109 ? 12.82 15.523 -15.656 1 98.31 109 TYR B CA 1
ATOM 5904 C C . TYR B 1 109 ? 11.727 16.578 -15.812 1 98.31 109 TYR B C 1
ATOM 5906 O O . TYR B 1 109 ? 11.922 17.578 -16.484 1 98.31 109 TYR B O 1
ATOM 5914 N N . PHE B 1 110 ? 10.57 16.328 -15.273 1 97.94 110 PHE B N 1
ATOM 5915 C CA . PHE B 1 110 ? 9.492 17.297 -15.312 1 97.94 110 PHE B CA 1
ATOM 5916 C C . PHE B 1 110 ? 9.953 18.656 -14.789 1 97.94 110 PHE B C 1
ATOM 5918 O O . PHE B 1 110 ? 9.719 19.688 -15.414 1 97.94 110 PHE B O 1
ATOM 5925 N N . ALA B 1 111 ? 10.602 18.609 -13.641 1 98.31 111 ALA B N 1
ATOM 5926 C CA . ALA B 1 111 ? 10.992 19.828 -12.938 1 98.31 111 ALA B CA 1
ATOM 5927 C C . ALA B 1 111 ? 12.008 20.625 -13.75 1 98.31 111 ALA B C 1
ATOM 5929 O O . ALA B 1 111 ? 11.977 21.859 -13.75 1 98.31 111 ALA B O 1
ATOM 5930 N N . LEU B 1 112 ? 12.836 19.953 -14.508 1 98.19 112 LEU B N 1
ATOM 5931 C CA . LEU B 1 112 ? 13.977 20.609 -15.141 1 98.19 112 LEU B CA 1
ATOM 5932 C C . LEU B 1 112 ? 13.703 20.859 -16.609 1 98.19 112 LEU B C 1
ATOM 5934 O O . LEU B 1 112 ? 14.352 21.703 -17.234 1 98.19 112 LEU B O 1
ATOM 5938 N N . PHE B 1 113 ? 12.75 20.125 -17.234 1 97.56 113 PHE B N 1
ATOM 5939 C CA . PHE B 1 113 ? 12.578 20.266 -18.672 1 97.56 113 PHE B CA 1
ATOM 5940 C C . PHE B 1 113 ? 11.102 20.297 -19.047 1 97.56 113 PHE B C 1
ATOM 5942 O O . PHE B 1 113 ? 10.75 20.656 -20.172 1 97.56 113 PHE B O 1
ATOM 5949 N N . GLY B 1 114 ? 10.258 19.844 -18.141 1 96.56 114 GLY B N 1
ATOM 5950 C CA . GLY B 1 114 ? 8.867 19.641 -18.516 1 96.56 114 GLY B CA 1
ATOM 5951 C C . GLY B 1 114 ? 7.898 20.484 -17.703 1 96.56 114 GLY B C 1
ATOM 5952 O O . GLY B 1 114 ? 8.258 21.547 -17.219 1 96.56 114 GLY B O 1
ATOM 5953 N N . ASN B 1 115 ? 6.605 20.141 -17.766 1 97.06 115 ASN B N 1
ATOM 5954 C CA . ASN B 1 115 ? 5.555 20.797 -17 1 97.06 115 ASN B CA 1
ATOM 5955 C C . ASN B 1 115 ? 4.609 19.766 -16.375 1 97.06 115 ASN B C 1
ATOM 5957 O O . ASN B 1 115 ? 4.621 18.594 -16.734 1 97.06 115 ASN B O 1
ATOM 5961 N N . TYR B 1 116 ? 3.971 20.156 -15.375 1 97.88 116 TYR B N 1
ATOM 5962 C CA . TYR B 1 116 ? 2.955 19.391 -14.672 1 97.88 116 TYR B CA 1
ATOM 5963 C C . TYR B 1 116 ? 1.6 20.078 -14.734 1 97.88 116 TYR B C 1
ATOM 5965 O O . TYR B 1 116 ? 1.377 21.078 -14.055 1 97.88 116 TYR B O 1
ATOM 5973 N N . ASP B 1 117 ? 0.663 19.531 -15.57 1 96.62 117 ASP B N 1
ATOM 5974 C CA . ASP B 1 117 ? -0.651 20.141 -15.766 1 96.62 117 ASP B CA 1
ATOM 5975 C C . ASP B 1 117 ? -1.655 19.609 -14.742 1 96.62 117 ASP B C 1
ATOM 5977 O O . ASP B 1 117 ? -1.889 18.406 -14.656 1 96.62 117 ASP B O 1
ATOM 5981 N N . ILE B 1 118 ? -2.221 20.547 -14.008 1 94 118 ILE B N 1
ATOM 5982 C CA . ILE B 1 118 ? -3.168 20.188 -12.953 1 94 118 ILE B CA 1
ATOM 5983 C C . ILE B 1 118 ? -4.578 20.609 -13.367 1 94 118 ILE B C 1
ATOM 5985 O O . ILE B 1 118 ? -4.809 21.766 -13.727 1 94 118 ILE B O 1
ATOM 5989 N N . HIS B 1 119 ? -5.473 19.719 -13.305 1 89.94 119 HIS B N 1
ATOM 5990 C CA . HIS B 1 119 ? -6.848 20.016 -13.695 1 89.94 119 HIS B CA 1
ATOM 5991 C C . HIS B 1 119 ? -7.473 21.031 -12.75 1 89.94 119 HIS B C 1
ATOM 5993 O O . HIS B 1 119 ? -7.309 20.953 -11.531 1 89.94 119 HIS B O 1
ATOM 5999 N N . ARG B 1 120 ? -8.141 22.031 -13.367 1 87.38 120 ARG B N 1
ATOM 6000 C CA . ARG B 1 120 ? -8.852 23.031 -12.57 1 87.38 120 ARG B CA 1
ATOM 6001 C C . ARG B 1 120 ? -10.117 22.438 -11.961 1 87.38 120 ARG B C 1
ATOM 6003 O O . ARG B 1 120 ? -10.938 21.844 -12.664 1 87.38 120 ARG B O 1
ATOM 6010 N N . SER B 1 121 ? -10.188 22.672 -10.711 1 76.25 121 SER B N 1
ATOM 6011 C CA . SER B 1 121 ? -11.344 22.125 -10.016 1 76.25 121 SER B CA 1
ATOM 6012 C C . SER B 1 121 ? -12.648 22.609 -10.648 1 76.25 121 SER B C 1
ATOM 6014 O O . SER B 1 121 ? -12.758 23.766 -11.062 1 76.25 121 SER B O 1
ATOM 6016 N N . TYR B 1 122 ? -13.633 21.734 -10.719 1 65.88 122 TYR B N 1
ATOM 6017 C CA . TYR B 1 122 ? -15.016 21.984 -11.125 1 65.88 122 TYR B CA 1
ATOM 6018 C C . TYR B 1 122 ? -15.094 22.359 -12.602 1 65.88 122 TYR B C 1
ATOM 6020 O O . TYR B 1 122 ? -16.062 22.984 -13.039 1 65.88 122 TYR B O 1
ATOM 6028 N N . ASN B 1 123 ? -14.07 22.188 -13.336 1 77.81 123 ASN B N 1
ATOM 6029 C CA . ASN B 1 123 ? -14.102 22.391 -14.781 1 77.81 123 ASN B CA 1
ATOM 6030 C C . ASN B 1 123 ? -14.305 21.078 -15.531 1 77.81 123 ASN B C 1
ATOM 6032 O O . ASN B 1 123 ? -14.273 20 -14.93 1 77.81 123 ASN B O 1
ATOM 6036 N N . LYS B 1 124 ? -14.617 21.172 -16.812 1 69.94 124 LYS B N 1
ATOM 6037 C CA . LYS B 1 124 ? -14.844 20 -17.641 1 69.94 124 LYS B CA 1
ATOM 6038 C C . LYS B 1 124 ? -13.562 19.188 -17.812 1 69.94 124 LYS B C 1
ATOM 6040 O O . LYS B 1 124 ? -12.469 19.734 -17.797 1 69.94 124 LYS B O 1
ATOM 6045 N N . TRP B 1 125 ? -13.641 17.891 -17.875 1 79.88 125 TRP B N 1
ATOM 6046 C CA . TRP B 1 125 ? -12.516 17 -18.156 1 79.88 125 TRP B CA 1
ATOM 6047 C C . TRP B 1 125 ? -12.352 16.797 -19.672 1 79.88 125 TRP B C 1
ATOM 6049 O O . TRP B 1 125 ? -12.805 15.797 -20.219 1 79.88 125 TRP B O 1
ATOM 6059 N N . GLU B 1 126 ? -11.875 17.781 -20.344 1 81.44 126 GLU B N 1
ATOM 6060 C CA . GLU B 1 126 ? -11.508 17.797 -21.766 1 81.44 126 GLU B CA 1
ATOM 6061 C C . GLU B 1 126 ? -10.047 18.188 -21.953 1 81.44 126 GLU B C 1
ATOM 6063 O O . GLU B 1 126 ? -9.508 18.984 -21.172 1 81.44 126 GLU B O 1
ATOM 6068 N N . ASN B 1 127 ? -9.445 17.594 -22.922 1 88.56 127 ASN B N 1
ATOM 6069 C CA . ASN B 1 127 ? -8.039 17.875 -23.172 1 88.56 127 ASN B CA 1
ATOM 6070 C C . ASN B 1 127 ? -7.855 19.25 -23.812 1 88.56 127 ASN B C 1
ATOM 6072 O O . ASN B 1 127 ? -7.457 19.344 -24.984 1 88.56 127 ASN B O 1
ATOM 6076 N N . ASN B 1 128 ? -8.203 20.172 -23.078 1 90.5 128 ASN B N 1
ATOM 6077 C CA . ASN B 1 128 ? -8.094 21.578 -23.453 1 90.5 128 ASN B CA 1
ATOM 6078 C C . ASN B 1 128 ? -7.363 22.391 -22.375 1 90.5 128 ASN B C 1
ATOM 6080 O O . ASN B 1 128 ? -7.637 22.25 -21.188 1 90.5 128 ASN B O 1
ATOM 6084 N N . ASP B 1 129 ? -6.449 23.234 -22.797 1 93.06 129 ASP B N 1
ATOM 6085 C CA . ASP B 1 129 ? -5.582 23.984 -21.891 1 93.06 129 ASP B CA 1
ATOM 6086 C C . ASP B 1 129 ? -6.398 24.844 -20.922 1 93.06 129 ASP B C 1
ATOM 6088 O O . ASP B 1 129 ? -5.969 25.109 -19.797 1 93.06 129 ASP B O 1
ATOM 6092 N N . ARG B 1 130 ? -7.562 25.266 -21.391 1 90.75 130 ARG B N 1
ATOM 6093 C CA . ARG B 1 130 ? -8.359 26.172 -20.562 1 90.75 130 ARG B CA 1
ATOM 6094 C C . ARG B 1 130 ? -8.82 25.5 -19.281 1 90.75 130 ARG B C 1
ATOM 6096 O O . ARG B 1 130 ? -9.125 26.172 -18.297 1 90.75 130 ARG B O 1
ATOM 6103 N N . TYR B 1 131 ? -8.82 24.219 -19.328 1 90.38 131 TYR B N 1
ATOM 6104 C CA . TYR B 1 131 ? -9.344 23.5 -18.188 1 90.38 131 TYR B CA 1
ATOM 6105 C C . TYR B 1 131 ? -8.211 23.016 -17.281 1 90.38 131 TYR B C 1
ATOM 6107 O O . TYR B 1 131 ? -8.453 22.328 -16.281 1 90.38 131 TYR B O 1
ATOM 6115 N N . PHE B 1 132 ? -6.953 23.375 -17.594 1 93.31 132 PHE B N 1
ATOM 6116 C CA . PHE B 1 132 ? -5.801 22.922 -16.828 1 93.31 132 PHE B CA 1
ATOM 6117 C C . PHE B 1 132 ? -4.93 24.109 -16.422 1 93.31 132 PHE B C 1
ATOM 6119 O O . PHE B 1 132 ? -4.844 25.094 -17.141 1 93.31 132 PHE B O 1
ATOM 6126 N N . LYS B 1 133 ? -4.398 23.984 -15.219 1 95.31 133 LYS B N 1
ATOM 6127 C CA . LYS B 1 133 ? -3.25 24.812 -14.859 1 95.31 133 LYS B CA 1
ATOM 6128 C C . LYS B 1 133 ? -1.958 24.234 -15.43 1 95.31 133 LYS B C 1
ATOM 6130 O O . LYS B 1 133 ? -1.519 23.156 -15.031 1 95.31 133 LYS B O 1
ATOM 6135 N N . ILE B 1 134 ? -1.411 24.891 -16.391 1 96.75 134 ILE B N 1
ATOM 6136 C CA . ILE B 1 134 ? -0.114 24.484 -16.922 1 96.75 134 ILE B CA 1
ATOM 6137 C C . ILE B 1 134 ? 1 25.016 -16.016 1 96.75 134 ILE B C 1
ATOM 6139 O O . ILE B 1 134 ? 1.344 26.203 -16.094 1 96.75 134 ILE B O 1
ATOM 6143 N N . CYS B 1 135 ? 1.618 24.125 -15.258 1 97.94 135 CYS B N 1
ATOM 6144 C CA . CYS B 1 135 ? 2.494 24.562 -14.172 1 97.94 135 CYS B CA 1
ATOM 6145 C C . CYS B 1 135 ? 3.951 24.25 -14.492 1 97.94 135 CYS B C 1
ATOM 6147 O O . CYS B 1 135 ? 4.258 23.203 -15.055 1 97.94 135 CYS B O 1
ATOM 6149 N N . HIS B 1 136 ? 4.789 25.172 -14.18 1 98.19 136 HIS B N 1
ATOM 6150 C CA . HIS B 1 136 ? 6.234 25 -14.211 1 98.19 136 HIS B CA 1
ATOM 6151 C C . HIS B 1 136 ? 6.828 25.031 -12.812 1 98.19 136 HIS B C 1
ATOM 6153 O O . HIS B 1 136 ? 6.184 25.5 -11.867 1 98.19 136 HIS B O 1
ATOM 6159 N N . PHE B 1 137 ? 7.98 24.422 -12.695 1 98.56 137 PHE B N 1
ATOM 6160 C CA . PHE B 1 137 ? 8.578 24.203 -11.383 1 98.56 137 PHE B CA 1
ATOM 6161 C C . PHE B 1 137 ? 9.469 25.375 -10.992 1 98.56 137 PHE B C 1
ATOM 6163 O O . PHE B 1 137 ? 10.367 25.75 -11.742 1 98.56 137 PHE B O 1
ATOM 6170 N N . TYR B 1 138 ? 9.18 26 -9.852 1 98.62 138 TYR B N 1
ATOM 6171 C CA . TYR B 1 138 ? 9.891 27.203 -9.422 1 98.62 138 TYR B CA 1
ATOM 6172 C C . TYR B 1 138 ? 10.523 27 -8.055 1 98.62 138 TYR B C 1
ATOM 6174 O O . TYR B 1 138 ? 9.961 26.328 -7.191 1 98.62 138 TYR B O 1
ATOM 6182 N N . PHE B 1 139 ? 11.664 27.625 -7.84 1 98.56 139 PHE B N 1
ATOM 6183 C CA . PHE B 1 139 ? 12.406 27.625 -6.586 1 98.56 139 PHE B CA 1
ATOM 6184 C C . PHE B 1 139 ? 12.336 29 -5.922 1 98.56 139 PHE B C 1
ATOM 6186 O O . PHE B 1 139 ? 12.68 30 -6.535 1 98.56 139 PHE B O 1
ATOM 6193 N N . ASN B 1 140 ? 11.859 29.109 -4.672 1 98 140 ASN B N 1
ATOM 6194 C CA . ASN B 1 140 ? 11.805 30.359 -3.936 1 98 140 ASN B CA 1
ATOM 6195 C C . ASN B 1 140 ? 13.188 30.828 -3.506 1 98 140 ASN B C 1
ATOM 6197 O O . ASN B 1 140 ? 13.742 30.328 -2.521 1 98 140 ASN B O 1
ATOM 6201 N N . LEU B 1 141 ? 13.734 31.797 -4.145 1 97.56 141 LEU B N 1
ATOM 6202 C CA . LEU B 1 141 ? 15.086 32.25 -3.857 1 97.56 141 LEU B CA 1
ATOM 6203 C C . LEU B 1 141 ? 15.102 33.188 -2.639 1 97.56 141 LEU B C 1
ATOM 6205 O O . LEU B 1 141 ? 16.094 33.219 -1.903 1 97.56 141 LEU B O 1
ATOM 6209 N N . THR B 1 142 ? 14.062 33.969 -2.418 1 95.69 142 THR B N 1
ATOM 6210 C CA . THR B 1 142 ? 13.977 34.938 -1.324 1 95.69 142 THR B CA 1
ATOM 6211 C C . THR B 1 142 ? 13.539 34.25 -0.034 1 95.69 142 THR B C 1
ATOM 6213 O O . THR B 1 142 ? 14.234 34.312 0.98 1 95.69 142 THR B O 1
ATOM 6216 N N . GLN B 1 143 ? 12.414 33.5 -0.138 1 91.94 143 GLN B N 1
ATOM 6217 C CA . GLN B 1 143 ? 11.758 32.75 0.94 1 91.94 143 GLN B CA 1
ATOM 6218 C C . GLN B 1 143 ? 11.75 33.562 2.234 1 91.94 143 GLN B C 1
ATOM 6220 O O . GLN B 1 143 ? 12.234 33.094 3.268 1 91.94 143 GLN B O 1
ATOM 6225 N N . SER B 1 144 ? 11.164 34.719 2.264 1 84.19 144 SER B N 1
ATOM 6226 C CA . SER B 1 144 ? 11.078 35.625 3.414 1 84.19 144 SER B CA 1
ATOM 6227 C C . SER B 1 144 ? 10.047 35.125 4.422 1 84.19 144 SER B C 1
ATOM 6229 O O . SER B 1 144 ? 10.047 35.531 5.578 1 84.19 144 SER B O 1
ATOM 6231 N N . LYS B 1 145 ? 9.242 34.156 3.971 1 77.94 145 LYS B N 1
ATOM 6232 C CA . LYS B 1 145 ? 8.234 33.562 4.828 1 77.94 145 LYS B CA 1
ATOM 6233 C C . LYS B 1 145 ? 8.453 32.031 4.938 1 77.94 145 LYS B C 1
ATOM 6235 O O . LYS B 1 145 ? 8.984 31.422 4.016 1 77.94 145 LYS B O 1
ATOM 6240 N N . LYS B 1 146 ? 8.031 31.547 6.031 1 78 146 LYS B N 1
ATOM 6241 C CA . LYS B 1 146 ? 8.109 30.094 6.195 1 78 146 LYS B CA 1
ATOM 6242 C C . LYS B 1 146 ? 7.148 29.391 5.246 1 78 146 LYS B C 1
ATOM 6244 O O . LYS B 1 146 ? 6.031 29.859 5.016 1 78 146 LYS B O 1
ATOM 6249 N N . PRO B 1 147 ? 7.672 28.312 4.77 1 82.5 147 PRO B N 1
ATOM 6250 C CA . PRO B 1 147 ? 6.762 27.531 3.928 1 82.5 147 PRO B CA 1
ATOM 6251 C C . PRO B 1 147 ? 5.523 27.062 4.684 1 82.5 147 PRO B C 1
ATOM 6253 O O . PRO B 1 147 ? 5.559 26.922 5.906 1 82.5 147 PRO B O 1
ATOM 6256 N N . GLU B 1 148 ? 4.453 26.891 3.951 1 70.31 148 GLU B N 1
ATOM 6257 C CA . GLU B 1 148 ? 3.221 26.375 4.539 1 70.31 148 GLU B CA 1
ATOM 6258 C C . GLU B 1 148 ? 3.438 25 5.156 1 70.31 148 GLU B C 1
ATOM 6260 O O . GLU B 1 148 ? 2.932 24.719 6.246 1 70.31 148 GLU B O 1
ATOM 6265 N N . ASN B 1 149 ? 4.172 24.172 4.43 1 73.62 149 ASN B N 1
ATOM 6266 C CA . ASN B 1 149 ? 4.559 22.875 4.969 1 73.62 149 ASN B CA 1
ATOM 6267 C C . ASN B 1 149 ? 5.766 22.984 5.895 1 73.62 149 ASN B C 1
ATOM 6269 O O . ASN B 1 149 ? 6.875 23.266 5.445 1 73.62 149 ASN B O 1
ATOM 6273 N N . GLU B 1 150 ? 5.535 22.719 7.102 1 69.12 150 GLU B N 1
ATOM 6274 C CA . GLU B 1 150 ? 6.559 22.938 8.117 1 69.12 150 GLU B CA 1
ATOM 6275 C C . GLU B 1 150 ? 7.746 22 7.922 1 69.12 150 GLU B C 1
ATOM 6277 O O . GLU B 1 150 ? 8.844 22.266 8.422 1 69.12 150 GLU B O 1
ATOM 6282 N N . ASN B 1 151 ? 7.539 21.016 7.195 1 74.56 151 ASN B N 1
ATOM 6283 C CA . ASN B 1 151 ? 8.617 20.047 7.004 1 74.56 151 ASN B CA 1
ATOM 6284 C C . ASN B 1 151 ? 9.469 20.391 5.789 1 74.56 151 ASN B C 1
ATOM 6286 O O . ASN B 1 151 ? 10.375 19.641 5.418 1 74.56 151 ASN B O 1
ATOM 6290 N N . ILE B 1 152 ? 9.188 21.562 5.242 1 88.56 152 ILE B N 1
ATOM 6291 C CA . ILE B 1 152 ? 9.93 22.031 4.074 1 88.56 152 ILE B CA 1
ATOM 6292 C C . ILE B 1 152 ? 10.852 23.188 4.477 1 88.56 152 ILE B C 1
ATOM 6294 O O . ILE B 1 152 ? 10.43 24.109 5.164 1 88.56 152 ILE B O 1
ATOM 6298 N N . GLU B 1 153 ? 12.062 23.031 4.172 1 92.19 153 GLU B N 1
ATOM 6299 C CA . GLU B 1 153 ? 13.031 24.094 4.422 1 92.19 153 GLU B CA 1
ATOM 6300 C C . GLU B 1 153 ? 13.258 24.938 3.17 1 92.19 153 GLU B C 1
ATOM 6302 O O . GLU B 1 153 ? 13.359 26.172 3.25 1 92.19 153 GLU B O 1
ATOM 6307 N N . TYR B 1 154 ? 13.391 24.328 2.033 1 96.19 154 TYR B N 1
ATOM 6308 C CA . TYR B 1 154 ? 13.539 24.984 0.739 1 96.19 154 TYR B CA 1
ATOM 6309 C C . TYR B 1 154 ? 12.289 24.828 -0.108 1 96.19 154 TYR B C 1
ATOM 6311 O O . TYR B 1 154 ? 11.969 23.719 -0.541 1 96.19 154 TYR B O 1
ATOM 6319 N N . GLU B 1 155 ? 11.68 25.891 -0.378 1 96.56 155 GLU B N 1
ATOM 6320 C CA . GLU B 1 155 ? 10.344 25.828 -0.963 1 96.56 155 GLU B CA 1
ATOM 6321 C C . GLU B 1 155 ? 10.414 25.797 -2.488 1 96.56 155 GLU B C 1
ATOM 6323 O O . GLU B 1 155 ? 10.992 26.703 -3.105 1 96.56 155 GLU B O 1
ATOM 6328 N N . PHE B 1 156 ? 9.953 24.797 -3.053 1 97.81 156 PHE B N 1
ATOM 6329 C CA . PHE B 1 156 ? 9.664 24.641 -4.473 1 97.81 156 PHE B CA 1
ATOM 6330 C C . PHE B 1 156 ? 8.164 24.5 -4.707 1 97.81 156 PHE B C 1
ATOM 6332 O O . PHE B 1 156 ? 7.465 23.844 -3.93 1 97.81 156 PHE B O 1
ATOM 6339 N N . LEU B 1 157 ? 7.695 25.094 -5.789 1 97 157 LEU B N 1
ATOM 6340 C CA . LEU B 1 157 ? 6.277 24.969 -6.098 1 97 157 LEU B CA 1
ATOM 6341 C C . LEU B 1 157 ? 6.055 24.828 -7.602 1 97 157 LEU B C 1
ATOM 6343 O O . LEU B 1 157 ? 6.84 25.359 -8.398 1 97 157 LEU B O 1
ATOM 6347 N N . TRP B 1 158 ? 5.074 24.062 -7.906 1 97.38 158 TRP B N 1
ATOM 6348 C CA . TRP B 1 158 ? 4.516 24.109 -9.258 1 97.38 158 TRP B CA 1
ATOM 6349 C C . TRP B 1 158 ? 3.592 25.312 -9.422 1 97.38 158 TRP B C 1
ATOM 6351 O O . TRP B 1 158 ? 2.557 25.391 -8.758 1 97.38 158 TRP B O 1
ATOM 6361 N N . LEU B 1 159 ? 3.982 26.266 -10.297 1 97.56 159 LEU B N 1
ATOM 6362 C CA . LEU B 1 159 ? 3.201 27.484 -10.438 1 97.56 159 LEU B CA 1
ATOM 6363 C C . LEU B 1 159 ? 2.598 27.578 -11.836 1 97.56 159 LEU B C 1
ATOM 6365 O O . LEU B 1 159 ? 3.256 27.266 -12.828 1 97.56 159 LEU B O 1
ATOM 6369 N N . ASP B 1 160 ? 1.388 28.047 -11.898 1 96.75 160 ASP B N 1
ATOM 6370 C CA . ASP B 1 160 ? 0.614 28.156 -13.133 1 96.75 160 ASP B CA 1
ATOM 6371 C C . ASP B 1 160 ? 1.192 29.234 -14.047 1 96.75 160 ASP B C 1
ATOM 6373 O O . ASP B 1 160 ? 1.53 30.328 -13.594 1 96.75 160 ASP B O 1
ATOM 6377 N N . LYS B 1 161 ? 1.264 28.906 -15.297 1 96.19 161 LYS B N 1
ATOM 6378 C CA . LYS B 1 161 ? 1.829 29.859 -16.266 1 96.19 161 LYS B CA 1
ATOM 6379 C C . LYS B 1 161 ? 1 31.125 -16.328 1 96.19 161 LYS B C 1
ATOM 6381 O O . LYS B 1 161 ? 1.53 32.219 -16.609 1 96.19 161 LYS B O 1
ATOM 6386 N N . LEU B 1 162 ? -0.326 31.016 -16.078 1 94.06 162 LEU B N 1
ATOM 6387 C CA . LEU B 1 162 ? -1.172 32.219 -16.062 1 94.06 162 LEU B CA 1
ATOM 6388 C C . LEU B 1 162 ? -0.766 33.156 -14.953 1 94.06 162 LEU B C 1
ATOM 6390 O O . LEU B 1 162 ? -0.868 34.375 -15.102 1 94.06 162 LEU B O 1
ATOM 6394 N N . GLU B 1 163 ? -0.312 32.625 -13.891 1 94 163 GLU B N 1
ATOM 6395 C CA . GLU B 1 163 ? 0.13 33.406 -12.75 1 94 163 GLU B CA 1
ATOM 6396 C C . GLU B 1 163 ? 1.531 33.969 -12.977 1 94 163 GLU B C 1
ATOM 6398 O O . GLU B 1 163 ? 1.769 35.156 -12.773 1 94 163 GLU B O 1
ATOM 6403 N N . THR B 1 164 ? 2.449 33.188 -13.461 1 97.25 164 THR B N 1
ATOM 6404 C CA . THR B 1 164 ? 3.855 33.562 -13.547 1 97.25 164 THR B CA 1
ATOM 6405 C C . THR B 1 164 ? 4.152 34.219 -14.891 1 97.25 164 THR B C 1
ATOM 6407 O O . THR B 1 164 ? 5.203 34.844 -15.062 1 97.25 164 THR B O 1
ATOM 6410 N N . LYS B 1 165 ? 3.242 33.969 -15.922 1 96 165 LYS B N 1
ATOM 6411 C CA . LYS B 1 165 ? 3.463 34.406 -17.297 1 96 165 LYS B CA 1
ATOM 6412 C C . LYS B 1 165 ? 4.766 33.844 -17.859 1 96 165 LYS B C 1
ATOM 6414 O O . LYS B 1 165 ? 5.457 34.5 -18.625 1 96 165 LYS B O 1
ATOM 6419 N N . GLU B 1 166 ? 5.227 32.781 -17.234 1 94.31 166 GLU B N 1
ATOM 6420 C CA . GLU B 1 166 ? 6.375 31.984 -17.656 1 94.31 166 GLU B CA 1
ATOM 6421 C C . GLU B 1 166 ? 7.672 32.781 -17.531 1 94.31 166 GLU B C 1
ATOM 6423 O O . GLU B 1 166 ? 8.625 32.562 -18.281 1 94.31 166 GLU B O 1
ATOM 6428 N N . GLN B 1 167 ? 7.609 33.688 -16.656 1 96.88 167 GLN B N 1
ATOM 6429 C CA . GLN B 1 167 ? 8.828 34.438 -16.391 1 96.88 167 GLN B CA 1
ATOM 6430 C C . GLN B 1 167 ? 9.898 33.562 -15.75 1 96.88 167 GLN B C 1
ATOM 6432 O O . GLN B 1 167 ? 9.578 32.688 -14.945 1 96.88 167 GLN B O 1
ATOM 6437 N N . ASN B 1 168 ? 11.164 33.812 -16.109 1 96.94 168 ASN B N 1
ATOM 6438 C CA . ASN B 1 168 ? 12.258 33.031 -15.547 1 96.94 168 ASN B CA 1
ATOM 6439 C C . ASN B 1 168 ? 12.484 33.344 -14.07 1 96.94 168 ASN B C 1
ATOM 6441 O O . ASN B 1 168 ? 12.922 32.5 -13.312 1 96.94 168 ASN B O 1
ATOM 6445 N N . ILE B 1 169 ? 12.234 34.562 -13.719 1 97.31 169 ILE B N 1
ATOM 6446 C CA . ILE B 1 169 ? 12.102 34.969 -12.32 1 97.31 169 ILE B CA 1
ATOM 6447 C C . ILE B 1 169 ? 10.742 35.625 -12.102 1 97.31 169 ILE B C 1
ATOM 6449 O O . ILE B 1 169 ? 10.477 36.688 -12.633 1 97.31 169 ILE B O 1
ATOM 6453 N N . TYR B 1 170 ? 9.898 34.969 -11.398 1 97.31 170 TYR B N 1
ATOM 6454 C CA . TYR B 1 170 ? 8.562 35.469 -11.062 1 97.31 170 TYR B CA 1
ATOM 6455 C C . TYR B 1 170 ? 8.547 36.094 -9.664 1 97.31 170 TYR B C 1
ATOM 6457 O O . TYR B 1 170 ? 9.07 35.5 -8.711 1 97.31 170 TYR B O 1
ATOM 6465 N N . ILE B 1 171 ? 8.055 37.312 -9.531 1 96 171 ILE B N 1
ATOM 6466 C CA . ILE B 1 171 ? 7.93 37.969 -8.242 1 96 171 ILE B CA 1
ATOM 6467 C C . ILE B 1 171 ? 6.477 37.938 -7.781 1 96 171 ILE B C 1
ATOM 6469 O O . ILE B 1 171 ? 5.586 38.438 -8.461 1 96 171 ILE B O 1
ATOM 6473 N N . ASP B 1 172 ? 6.258 37.344 -6.664 1 92.75 172 ASP B N 1
ATOM 6474 C CA . ASP B 1 172 ? 4.883 37.188 -6.207 1 92.75 172 ASP B CA 1
ATOM 6475 C C . ASP B 1 172 ? 4.418 38.438 -5.434 1 92.75 172 ASP B C 1
ATOM 6477 O O . ASP B 1 172 ? 5.125 39.438 -5.375 1 92.75 172 ASP B O 1
ATOM 6481 N N . LYS B 1 173 ? 3.137 38.375 -4.895 1 86.38 173 LYS B N 1
ATOM 6482 C CA . LYS B 1 173 ? 2.496 39.5 -4.223 1 86.38 173 LYS B CA 1
ATOM 6483 C C . LYS B 1 173 ? 3.246 39.875 -2.949 1 86.38 173 LYS B C 1
ATOM 6485 O O . LYS B 1 173 ? 3.105 41 -2.453 1 86.38 173 LYS B O 1
ATOM 6490 N N . TYR B 1 174 ? 4.094 39.031 -2.48 1 87.06 174 TYR B N 1
ATOM 6491 C CA . TYR B 1 174 ? 4.855 39.281 -1.264 1 87.06 174 TYR B CA 1
ATOM 6492 C C . TYR B 1 174 ? 6.297 39.656 -1.592 1 87.06 174 TYR B C 1
ATOM 6494 O O . TYR B 1 174 ? 7.164 39.625 -0.716 1 87.06 174 TYR B O 1
ATOM 6502 N N . GLN B 1 175 ? 6.621 39.844 -2.85 1 90.25 175 GLN B N 1
ATOM 6503 C CA . GLN B 1 175 ? 7.914 40.281 -3.355 1 90.25 175 GLN B CA 1
ATOM 6504 C C . GLN B 1 175 ? 8.961 39.188 -3.252 1 90.25 175 GLN B C 1
ATOM 6506 O O . GLN B 1 175 ? 10.148 39.469 -3.082 1 90.25 175 GLN B O 1
ATOM 6511 N N . GLN B 1 176 ? 8.5 38.031 -3.215 1 94.12 176 GLN B N 1
ATOM 6512 C CA . GLN B 1 176 ? 9.438 36.906 -3.273 1 94.12 176 GLN B CA 1
ATOM 6513 C C . GLN B 1 176 ? 9.812 36.562 -4.715 1 94.12 176 GLN B C 1
ATOM 6515 O O . GLN B 1 176 ? 8.961 36.562 -5.605 1 94.12 176 GLN B O 1
ATOM 6520 N N . LYS B 1 177 ? 11.117 36.344 -4.895 1 97.31 177 LYS B N 1
ATOM 6521 C CA . LYS B 1 177 ? 11.602 35.969 -6.219 1 97.31 177 LYS B CA 1
ATOM 6522 C C . LYS B 1 177 ? 11.57 34.469 -6.41 1 97.31 177 LYS B C 1
ATOM 6524 O O . LYS B 1 177 ? 12.242 33.719 -5.688 1 97.31 177 LYS B O 1
ATOM 6529 N N . TRP B 1 178 ? 10.82 34.031 -7.402 1 97.81 178 TRP B N 1
ATOM 6530 C CA . TRP B 1 178 ? 10.703 32.625 -7.758 1 97.81 178 TRP B CA 1
ATOM 6531 C C . TRP B 1 178 ? 11.453 32.312 -9.047 1 97.81 178 TRP B C 1
ATOM 6533 O O . TRP B 1 178 ? 11.148 32.875 -10.102 1 97.81 178 TRP B O 1
ATOM 6543 N N . PHE B 1 179 ? 12.422 31.438 -8.977 1 98.44 179 PHE B N 1
ATOM 6544 C CA . PHE B 1 179 ? 13.273 31.078 -10.102 1 98.44 179 PHE B CA 1
ATOM 6545 C C . PHE B 1 179 ? 12.719 29.875 -10.852 1 98.44 179 PHE B C 1
ATOM 6547 O O . PHE B 1 179 ? 12.523 28.812 -10.258 1 98.44 179 PHE B O 1
ATOM 6554 N N . LYS B 1 180 ? 12.516 30 -12.141 1 98.19 180 LYS B N 1
ATOM 6555 C CA . LYS B 1 180 ? 12.086 28.875 -12.969 1 98.19 180 LYS B CA 1
ATOM 6556 C C . LYS B 1 180 ? 13.227 27.891 -13.188 1 98.19 180 LYS B C 1
ATOM 6558 O O . LYS B 1 180 ? 14.219 28.203 -13.852 1 98.19 180 LYS B O 1
ATOM 6563 N N . CYS B 1 181 ? 13.109 26.641 -12.75 1 98 181 CYS B N 1
ATOM 6564 C CA . CYS B 1 181 ? 14.203 25.688 -12.695 1 98 181 CYS B CA 1
ATOM 6565 C C . CYS B 1 181 ? 14.695 25.344 -14.094 1 98 181 CYS B C 1
ATOM 6567 O O . CYS B 1 181 ? 15.891 25.109 -14.289 1 98 181 CYS B O 1
ATOM 6569 N N . GLN B 1 182 ? 13.867 25.375 -15.07 1 96.94 182 GLN B N 1
ATOM 6570 C CA . GLN B 1 182 ? 14.25 25.078 -16.453 1 96.94 182 GLN B CA 1
ATOM 6571 C C . GLN B 1 182 ? 15.312 26.047 -16.953 1 96.94 182 GLN B C 1
ATOM 6573 O O . GLN B 1 182 ? 16.109 25.719 -17.828 1 96.94 182 GLN B O 1
ATOM 6578 N N . TYR B 1 183 ? 15.328 27.188 -16.375 1 96.88 183 TYR B N 1
ATOM 6579 C CA . TYR B 1 183 ? 16.219 28.234 -16.844 1 96.88 183 TYR B CA 1
ATOM 6580 C C . TYR B 1 183 ? 17.672 27.938 -16.469 1 96.88 183 TYR B C 1
ATOM 6582 O O . TYR B 1 183 ? 18.594 28.594 -16.969 1 96.88 183 TYR B O 1
ATOM 6590 N N . LEU B 1 184 ? 17.859 26.969 -15.664 1 95.5 184 LEU B N 1
ATOM 6591 C CA . LEU B 1 184 ? 19.203 26.547 -15.289 1 95.5 184 LEU B CA 1
ATOM 6592 C C . LEU B 1 184 ? 20.016 26.156 -16.516 1 95.5 184 LEU B C 1
ATOM 6594 O O . LEU B 1 184 ? 21.25 26.203 -16.5 1 95.5 184 LEU B O 1
ATOM 6598 N N . TYR B 1 185 ? 19.391 25.75 -17.531 1 95 185 TYR B N 1
ATOM 6599 C CA . TYR B 1 185 ? 20.062 25.188 -18.703 1 95 185 TYR B CA 1
ATOM 6600 C C . TYR B 1 185 ? 20.266 26.25 -19.766 1 95 185 TYR B C 1
ATOM 6602 O O . TYR B 1 185 ? 20.656 25.938 -20.891 1 95 185 TYR B O 1
ATOM 6610 N N . GLN B 1 186 ? 20 27.469 -19.453 1 91.38 186 GLN B N 1
ATOM 6611 C CA . GLN B 1 186 ? 20.094 28.562 -20.406 1 91.38 186 GLN B CA 1
ATOM 6612 C C . GLN B 1 186 ? 21.547 28.828 -20.781 1 91.38 186 GLN B C 1
ATOM 6614 O O . GLN B 1 186 ? 21.844 29.172 -21.938 1 91.38 186 GLN B O 1
ATOM 6619 N N . TYR B 1 187 ? 22.422 28.672 -19.781 1 87.94 187 TYR B N 1
ATOM 6620 C CA . TYR B 1 187 ? 23.828 29 -20.016 1 87.94 187 TYR B CA 1
ATOM 6621 C C . TYR B 1 187 ? 24.703 27.766 -19.844 1 87.94 187 TYR B C 1
ATOM 6623 O O . TYR B 1 187 ? 24.422 26.906 -19 1 87.94 187 TYR B O 1
ATOM 6631 N N . ASP B 1 188 ? 25.688 27.656 -20.531 1 85.5 188 ASP B N 1
ATOM 6632 C CA . ASP B 1 188 ? 26.609 26.531 -20.469 1 85.5 188 ASP B CA 1
ATOM 6633 C C . ASP B 1 188 ? 27.625 26.703 -19.359 1 85.5 188 ASP B C 1
ATOM 6635 O O . ASP B 1 188 ? 28.031 25.734 -18.719 1 85.5 188 ASP B O 1
ATOM 6639 N N . SER B 1 189 ? 28.078 27.953 -19.219 1 83.75 189 SER B N 1
ATOM 6640 C CA . SER B 1 189 ? 29.078 28.281 -18.203 1 83.75 189 SER B CA 1
ATOM 6641 C C . SER B 1 189 ? 28.688 29.531 -17.422 1 83.75 189 SER B C 1
ATOM 6643 O O . SER B 1 189 ? 27.953 30.391 -17.938 1 83.75 189 SER B O 1
ATOM 6645 N N . GLY B 1 190 ? 29.219 29.594 -16.188 1 81.81 190 GLY B N 1
ATOM 6646 C CA . GLY B 1 190 ? 28.922 30.75 -15.344 1 81.81 190 GLY B CA 1
ATOM 6647 C C . GLY B 1 190 ? 27.438 30.938 -15.078 1 81.81 190 GLY B C 1
ATOM 6648 O O . GLY B 1 190 ? 26.953 32.062 -15.023 1 81.81 190 GLY B O 1
ATOM 6649 N N . ARG B 1 191 ? 26.688 29.922 -15.086 1 86.38 191 ARG B N 1
ATOM 6650 C CA . ARG B 1 191 ? 25.219 29.922 -15.062 1 86.38 191 ARG B CA 1
ATOM 6651 C C . ARG B 1 191 ? 24.703 30.797 -13.93 1 86.38 191 ARG B C 1
ATOM 6653 O O . ARG B 1 191 ? 23.953 31.75 -14.164 1 86.38 191 ARG B O 1
ATOM 6660 N N . VAL B 1 192 ? 25.234 30.594 -12.734 1 94.38 192 VAL B N 1
ATOM 6661 C CA . VAL B 1 192 ? 24.688 31.25 -11.555 1 94.38 192 VAL B CA 1
ATOM 6662 C C . VAL B 1 192 ? 25.016 32.75 -11.594 1 94.38 192 VAL B C 1
ATOM 6664 O O . VAL B 1 192 ? 24.125 33.594 -11.383 1 94.38 192 VAL B O 1
ATOM 6667 N N . ARG B 1 193 ? 26.25 33.062 -11.891 1 93.56 193 ARG B N 1
ATOM 6668 C CA . ARG B 1 193 ? 26.688 34.438 -11.93 1 93.56 193 ARG B CA 1
ATOM 6669 C C . ARG B 1 193 ? 25.922 35.25 -12.992 1 93.56 193 ARG B C 1
ATOM 6671 O O . ARG B 1 193 ? 25.5 36.375 -12.742 1 93.56 193 ARG B O 1
ATOM 6678 N N . LYS B 1 194 ? 25.766 34.688 -14.141 1 93.94 194 LYS B N 1
ATOM 6679 C CA . LYS B 1 194 ? 25.062 35.344 -15.234 1 93.94 194 LYS B CA 1
ATOM 6680 C C . LYS B 1 194 ? 23.594 35.562 -14.891 1 93.94 194 LYS B C 1
ATOM 6682 O O . LYS B 1 194 ? 23.047 36.656 -15.141 1 93.94 194 LYS B O 1
ATOM 6687 N N . ILE B 1 195 ? 23.016 34.562 -14.32 1 94.81 195 ILE B N 1
ATOM 6688 C CA . ILE B 1 195 ? 21.625 34.688 -13.938 1 94.81 195 ILE B CA 1
ATOM 6689 C C . ILE B 1 195 ? 21.469 35.719 -12.828 1 94.81 195 ILE B C 1
ATOM 6691 O O . ILE B 1 195 ? 20.547 36.531 -12.844 1 94.81 195 ILE B O 1
ATOM 6695 N N . ALA B 1 196 ? 22.391 35.656 -11.859 1 95.94 196 ALA B N 1
ATOM 6696 C CA . ALA B 1 196 ? 22.344 36.594 -10.75 1 95.94 196 ALA B CA 1
ATOM 6697 C C . ALA B 1 196 ? 22.438 38.062 -11.242 1 95.94 196 ALA B C 1
ATOM 6699 O O . ALA B 1 196 ? 21.719 38.938 -10.758 1 95.94 196 ALA B O 1
ATOM 6700 N N . LYS B 1 197 ? 23.266 38.312 -12.156 1 94.75 197 LYS B N 1
ATOM 6701 C CA . LYS B 1 197 ? 23.422 39.625 -12.727 1 94.75 197 LYS B CA 1
ATOM 6702 C C . LYS B 1 197 ? 22.188 40.031 -13.531 1 94.75 197 LYS B C 1
ATOM 6704 O O . LYS B 1 197 ? 21.719 41.188 -13.422 1 94.75 197 LYS B O 1
ATOM 6709 N N . GLU B 1 198 ? 21.734 39.125 -14.312 1 94.25 198 GLU B N 1
ATOM 6710 C CA . GLU B 1 198 ? 20.594 39.375 -15.195 1 94.25 198 GLU B CA 1
ATOM 6711 C C . GLU B 1 198 ? 19.359 39.781 -14.398 1 94.25 198 GLU B C 1
ATOM 6713 O O . GLU B 1 198 ? 18.594 40.656 -14.836 1 94.25 198 GLU B O 1
ATOM 6718 N N . PHE B 1 199 ? 19.219 39.25 -13.234 1 94.69 199 PHE B N 1
ATOM 6719 C CA . PHE B 1 199 ? 17.969 39.469 -12.516 1 94.69 199 PHE B CA 1
ATOM 6720 C C . PHE B 1 199 ? 18.234 40.219 -11.203 1 94.69 199 PHE B C 1
ATOM 6722 O O . PHE B 1 199 ? 17.359 40.25 -10.336 1 94.69 199 PHE B O 1
ATOM 6729 N N . ASN B 1 200 ? 19.391 40.719 -10.984 1 94.19 200 ASN B N 1
ATOM 6730 C CA . ASN B 1 200 ? 19.766 41.531 -9.812 1 94.19 200 ASN B CA 1
ATOM 6731 C C . ASN B 1 200 ? 19.438 40.781 -8.516 1 94.19 200 ASN B C 1
ATOM 6733 O O . ASN B 1 200 ? 18.734 41.312 -7.656 1 94.19 200 ASN B O 1
ATOM 6737 N N . LEU B 1 201 ? 19.938 39.594 -8.391 1 96.56 201 LEU B N 1
ATOM 6738 C CA . LEU B 1 201 ? 19.75 38.812 -7.18 1 96.56 201 LEU B CA 1
ATOM 6739 C C . LEU B 1 201 ? 20.672 39.312 -6.066 1 96.56 201 LEU B C 1
ATOM 6741 O O . LEU B 1 201 ? 21.812 39.688 -6.32 1 96.56 201 LEU B O 1
ATOM 6745 N N . ASN B 1 202 ? 20.172 39.375 -4.781 1 95.56 202 ASN B N 1
ATOM 6746 C CA . ASN B 1 202 ? 21.062 39.656 -3.656 1 95.56 202 ASN B CA 1
ATOM 6747 C C . ASN B 1 202 ? 21.922 38.469 -3.285 1 95.56 202 ASN B C 1
ATOM 6749 O O . ASN B 1 202 ? 21.812 37.406 -3.912 1 95.56 202 ASN B O 1
ATOM 6753 N N . GLU B 1 203 ? 22.766 38.594 -2.326 1 95.31 203 GLU B N 1
ATOM 6754 C CA . GLU B 1 203 ? 23.734 37.562 -1.971 1 95.31 203 GLU B CA 1
ATOM 6755 C C . GLU B 1 203 ? 23.047 36.281 -1.521 1 95.31 203 GLU B C 1
ATOM 6757 O O . GLU B 1 203 ? 23.453 35.188 -1.925 1 95.31 203 GLU B O 1
ATOM 6762 N N . ASN B 1 204 ? 22.031 36.406 -0.694 1 95.88 204 ASN B N 1
ATOM 6763 C CA . ASN B 1 204 ? 21.312 35.25 -0.192 1 95.88 204 ASN B CA 1
ATOM 6764 C C . ASN B 1 204 ? 20.594 34.5 -1.314 1 95.88 204 ASN B C 1
ATOM 6766 O O . ASN B 1 204 ? 20.594 33.25 -1.342 1 95.88 204 ASN B O 1
ATOM 6770 N N . GLU B 1 205 ? 19.969 35.219 -2.139 1 97.06 205 GLU B N 1
ATOM 6771 C CA . GLU B 1 205 ? 19.281 34.656 -3.287 1 97.06 205 GLU B CA 1
ATOM 6772 C C . GLU B 1 205 ? 20.25 33.938 -4.215 1 97.06 205 GLU B C 1
ATOM 6774 O O . GLU B 1 205 ? 19.953 32.844 -4.711 1 97.06 205 GLU B O 1
ATOM 6779 N N . GLU B 1 206 ? 21.391 34.562 -4.453 1 97.19 206 GLU B N 1
ATOM 6780 C CA . GLU B 1 206 ? 22.422 33.969 -5.281 1 97.19 206 GLU B CA 1
ATOM 6781 C C . GLU B 1 206 ? 22.953 32.656 -4.656 1 97.19 206 GLU B C 1
ATOM 6783 O O . GLU B 1 206 ? 23.219 31.703 -5.363 1 97.19 206 GLU B O 1
ATOM 6788 N N . ASP B 1 207 ? 23.125 32.656 -3.387 1 97.19 207 ASP B N 1
ATOM 6789 C CA . ASP B 1 207 ? 23.578 31.484 -2.676 1 97.19 207 ASP B CA 1
ATOM 6790 C C . ASP B 1 207 ? 22.609 30.312 -2.855 1 97.19 207 ASP B C 1
ATOM 6792 O O . ASP B 1 207 ? 23.016 29.172 -3.033 1 97.19 207 ASP B O 1
ATOM 6796 N N . ARG B 1 208 ? 21.344 30.578 -2.758 1 97.19 208 ARG B N 1
ATOM 6797 C CA . ARG B 1 208 ? 20.328 29.547 -2.934 1 97.19 208 ARG B CA 1
ATOM 6798 C C . ARG B 1 208 ? 20.344 29 -4.355 1 97.19 208 ARG B C 1
ATOM 6800 O O . ARG B 1 208 ? 20.219 27.797 -4.559 1 97.19 208 ARG B O 1
ATOM 6807 N N . LEU B 1 209 ? 20.484 29.891 -5.297 1 97.75 209 LEU B N 1
ATOM 6808 C CA . LEU B 1 209 ? 20.594 29.453 -6.684 1 97.75 209 LEU B CA 1
ATOM 6809 C C . LEU B 1 209 ? 21.844 28.594 -6.895 1 97.75 209 LEU B C 1
ATOM 6811 O O . LEU B 1 209 ? 21.812 27.609 -7.641 1 97.75 209 LEU B O 1
ATOM 6815 N N . ASP B 1 210 ? 22.906 29 -6.305 1 97.44 210 ASP B N 1
ATOM 6816 C CA . ASP B 1 210 ? 24.156 28.25 -6.41 1 97.44 210 ASP B CA 1
ATOM 6817 C C . ASP B 1 210 ? 24.016 26.859 -5.816 1 97.44 210 ASP B C 1
ATOM 6819 O O . ASP B 1 210 ? 24.562 25.891 -6.355 1 97.44 210 ASP B O 1
ATOM 6823 N N . LEU B 1 211 ? 23.359 26.781 -4.703 1 97.19 211 LEU B N 1
ATOM 6824 C CA . LEU B 1 211 ? 23.109 25.484 -4.082 1 97.19 211 LEU B CA 1
ATOM 6825 C C . LEU B 1 211 ? 22.344 24.562 -5.027 1 97.19 211 LEU B C 1
ATOM 6827 O O . LEU B 1 211 ? 22.703 23.391 -5.172 1 97.19 211 LEU B O 1
ATOM 6831 N N . LEU B 1 212 ? 21.312 25.078 -5.625 1 97.88 212 LEU B N 1
ATOM 6832 C CA . LEU B 1 212 ? 20.547 24.297 -6.594 1 97.88 212 LEU B CA 1
ATOM 6833 C C . LEU B 1 212 ? 21.438 23.844 -7.75 1 97.88 212 LEU B C 1
ATOM 6835 O O . LEU B 1 212 ? 21.391 22.688 -8.148 1 97.88 212 LEU B O 1
ATOM 6839 N N . HIS B 1 213 ? 22.219 24.766 -8.25 1 97.38 213 HIS B N 1
ATOM 6840 C CA . HIS B 1 213 ? 23.125 24.453 -9.344 1 97.38 213 HIS B CA 1
ATOM 6841 C C . HIS B 1 213 ? 24.078 23.328 -8.969 1 97.38 213 HIS B C 1
ATOM 6843 O O . HIS B 1 213 ? 24.297 22.406 -9.75 1 97.38 213 HIS B O 1
ATOM 6849 N N . GLN B 1 214 ? 24.656 23.422 -7.836 1 97.25 214 GLN B N 1
ATOM 6850 C CA . GLN B 1 214 ? 25.594 22.406 -7.363 1 97.25 214 GLN B CA 1
ATOM 6851 C C . GLN B 1 214 ? 24.938 21.031 -7.289 1 97.25 214 GLN B C 1
ATOM 6853 O O . GLN B 1 214 ? 25.531 20.031 -7.688 1 97.25 214 GLN B O 1
ATOM 6858 N N . LYS B 1 215 ? 23.719 20.969 -6.742 1 97.5 215 LYS B N 1
ATOM 6859 C CA . LYS B 1 215 ? 23.016 19.703 -6.582 1 97.5 215 LYS B CA 1
ATOM 6860 C C . LYS B 1 215 ? 22.688 19.078 -7.934 1 97.5 215 LYS B C 1
ATOM 6862 O O . LYS B 1 215 ? 22.719 17.844 -8.078 1 97.5 215 LYS B O 1
ATOM 6867 N N . ILE B 1 216 ? 22.438 19.891 -8.945 1 97.75 216 ILE B N 1
ATOM 6868 C CA . ILE B 1 216 ? 22.016 19.375 -10.25 1 97.75 216 ILE B CA 1
ATOM 6869 C C . ILE B 1 216 ? 23.234 19.016 -11.086 1 97.75 216 ILE B C 1
ATOM 6871 O O . ILE B 1 216 ? 23.25 17.969 -11.742 1 97.75 216 ILE B O 1
ATOM 6875 N N . PHE B 1 217 ? 24.344 19.812 -11.008 1 97.12 217 PHE B N 1
ATOM 6876 C CA . PHE B 1 217 ? 25.391 19.688 -12.008 1 97.12 217 PHE B CA 1
ATOM 6877 C C . PHE B 1 217 ? 26.672 19.141 -11.398 1 97.12 217 PHE B C 1
ATOM 6879 O O . PHE B 1 217 ? 27.516 18.562 -12.102 1 97.12 217 PHE B O 1
ATOM 6886 N N . ASP B 1 218 ? 26.859 19.312 -10.125 1 96.19 218 ASP B N 1
ATOM 6887 C CA . ASP B 1 218 ? 28.188 19.047 -9.578 1 96.19 218 ASP B CA 1
ATOM 6888 C C . ASP B 1 218 ? 28.172 17.828 -8.664 1 96.19 218 ASP B C 1
ATOM 6890 O O . ASP B 1 218 ? 29.109 17.016 -8.688 1 96.19 218 ASP B O 1
ATOM 6894 N N . LYS B 1 219 ? 27.156 17.672 -7.836 1 95.62 219 LYS B N 1
ATOM 6895 C CA . LYS B 1 219 ? 27.109 16.594 -6.863 1 95.62 219 LYS B CA 1
ATOM 6896 C C . LYS B 1 219 ? 26.609 15.297 -7.512 1 95.62 219 LYS B C 1
ATOM 6898 O O . LYS B 1 219 ? 25.688 15.32 -8.328 1 95.62 219 LYS B O 1
ATOM 6903 N N . ASN B 1 220 ? 27.266 14.164 -7.188 1 95.25 220 ASN B N 1
ATOM 6904 C CA . ASN B 1 220 ? 26.844 12.852 -7.66 1 95.25 220 ASN B CA 1
ATOM 6905 C C . ASN B 1 220 ? 25.781 12.234 -6.75 1 95.25 220 ASN B C 1
ATOM 6907 O O . ASN B 1 220 ? 26.109 11.484 -5.828 1 95.25 220 ASN B O 1
ATOM 6911 N N . LEU B 1 221 ? 24.547 12.477 -7.098 1 94.81 221 LEU B N 1
ATOM 6912 C CA . LEU B 1 221 ? 23.469 12.164 -6.16 1 94.81 221 LEU B CA 1
ATOM 6913 C C . LEU B 1 221 ? 22.688 10.945 -6.621 1 94.81 221 LEU B C 1
ATOM 6915 O O . LEU B 1 221 ? 21.906 10.383 -5.855 1 94.81 221 LEU B O 1
ATOM 6919 N N . ILE B 1 222 ? 22.844 10.5 -7.828 1 95.75 222 ILE B N 1
ATOM 6920 C CA . ILE B 1 222 ? 22.125 9.352 -8.359 1 95.75 222 ILE B CA 1
ATOM 6921 C C . ILE B 1 222 ? 22.922 8.078 -8.133 1 95.75 222 ILE B C 1
ATOM 6923 O O . ILE B 1 222 ? 23.891 7.809 -8.852 1 95.75 222 ILE B O 1
ATOM 6927 N N . ASN B 1 223 ? 22.547 7.367 -7.129 1 92.31 223 ASN B N 1
ATOM 6928 C CA . ASN B 1 223 ? 23.125 6.059 -6.852 1 92.31 223 ASN B CA 1
ATOM 6929 C C . ASN B 1 223 ? 22.312 4.938 -7.492 1 92.31 223 ASN B C 1
ATOM 6931 O O . ASN B 1 223 ? 21.078 4.984 -7.496 1 92.31 223 ASN B O 1
ATOM 6935 N N . PHE B 1 224 ? 23.047 3.945 -8.125 1 93.06 224 PHE B N 1
ATOM 6936 C CA . PHE B 1 224 ? 22.266 2.893 -8.758 1 93.06 224 PHE B CA 1
ATOM 6937 C C . PHE B 1 224 ? 23.062 1.595 -8.828 1 93.06 224 PHE B C 1
ATOM 6939 O O . PHE B 1 224 ? 24.297 1.617 -8.836 1 93.06 224 PHE B O 1
ATOM 6946 N N . TYR B 1 225 ? 22.359 0.512 -8.773 1 92.81 225 TYR B N 1
ATOM 6947 C CA . TYR B 1 225 ? 22.875 -0.816 -9.094 1 92.81 225 TYR B CA 1
ATOM 6948 C C . TYR B 1 225 ? 22.688 -1.128 -10.57 1 92.81 225 TYR B C 1
ATOM 6950 O O . TYR B 1 225 ? 21.641 -0.851 -11.148 1 92.81 225 TYR B O 1
ATOM 6958 N N . LEU B 1 226 ? 23.719 -1.663 -11.195 1 94.62 226 LEU B N 1
ATOM 6959 C CA . LEU B 1 226 ? 23.672 -1.977 -12.617 1 94.62 226 LEU B CA 1
ATOM 6960 C C . LEU B 1 226 ? 23.672 -3.484 -12.844 1 94.62 226 LEU B C 1
ATOM 6962 O O . LEU B 1 226 ? 24.562 -4.188 -12.344 1 94.62 226 LEU B O 1
ATOM 6966 N N . GLU B 1 227 ? 22.656 -4.008 -13.477 1 93.06 227 GLU B N 1
ATOM 6967 C CA . GLU B 1 227 ? 22.609 -5.379 -13.977 1 93.06 227 GLU B CA 1
ATOM 6968 C C . GLU B 1 227 ? 23.031 -5.449 -15.445 1 93.06 227 GLU B C 1
ATOM 6970 O O . GLU B 1 227 ? 22.594 -4.637 -16.266 1 93.06 227 GLU B O 1
ATOM 6975 N N . GLU B 1 228 ? 23.875 -6.426 -15.812 1 93.12 228 GLU B N 1
ATOM 6976 C CA . GLU B 1 228 ? 24.422 -6.426 -17.172 1 93.12 228 GLU B CA 1
ATOM 6977 C C . GLU B 1 228 ? 24.078 -7.719 -17.906 1 93.12 228 GLU B C 1
ATOM 6979 O O . GLU B 1 228 ? 24.203 -7.801 -19.125 1 93.12 228 GLU B O 1
ATOM 6984 N N . GLU B 1 229 ? 23.672 -8.719 -17.141 1 89.5 229 GLU B N 1
ATOM 6985 C CA . GLU B 1 229 ? 23.312 -9.969 -17.797 1 89.5 229 GLU B CA 1
ATOM 6986 C C . GLU B 1 229 ? 22.109 -9.789 -18.719 1 89.5 229 GLU B C 1
ATOM 6988 O O . GLU B 1 229 ? 21.156 -9.094 -18.375 1 89.5 229 GLU B O 1
ATOM 6993 N N . GLN B 1 230 ? 22.266 -10.336 -19.938 1 87.19 230 GLN B N 1
ATOM 6994 C CA . GLN B 1 230 ? 21.219 -10.156 -20.953 1 87.19 230 GLN B CA 1
ATOM 6995 C C . GLN B 1 230 ? 20.109 -11.188 -20.797 1 87.19 230 GLN B C 1
ATOM 6997 O O . GLN B 1 230 ? 19.766 -11.883 -21.75 1 87.19 230 GLN B O 1
ATOM 7002 N N . ASP B 1 231 ? 19.734 -11.555 -19.625 1 82.31 231 ASP B N 1
ATOM 7003 C CA . ASP B 1 231 ? 18.625 -12.438 -19.312 1 82.31 231 ASP B CA 1
ATOM 7004 C C . ASP B 1 231 ? 17.453 -11.648 -18.734 1 82.31 231 ASP B C 1
ATOM 7006 O O . ASP B 1 231 ? 17.469 -11.25 -17.562 1 82.31 231 ASP B O 1
ATOM 7010 N N . PRO B 1 232 ? 16.469 -11.516 -19.5 1 79.62 232 PRO B N 1
ATOM 7011 C CA . PRO B 1 232 ? 15.336 -10.703 -19.031 1 79.62 232 PRO B CA 1
ATOM 7012 C C . PRO B 1 232 ? 14.648 -11.289 -17.812 1 79.62 232 PRO B C 1
ATOM 7014 O O . PRO B 1 232 ? 14.117 -10.547 -16.984 1 79.62 232 PRO B O 1
ATOM 7017 N N . ASP B 1 233 ? 14.656 -12.578 -17.703 1 81.12 233 ASP B N 1
ATOM 7018 C CA . ASP B 1 233 ? 14.039 -13.211 -16.547 1 81.12 233 ASP B CA 1
ATOM 7019 C C . ASP B 1 233 ? 14.734 -12.781 -15.258 1 81.12 233 ASP B C 1
ATOM 7021 O O . ASP B 1 233 ? 14.078 -12.57 -14.234 1 81.12 233 ASP B O 1
ATOM 7025 N N . LYS B 1 234 ? 16.031 -12.68 -15.383 1 85.75 234 LYS B N 1
ATOM 7026 C CA . LYS B 1 234 ? 16.781 -12.234 -14.211 1 85.75 234 LYS B CA 1
ATOM 7027 C C . LYS B 1 234 ? 16.438 -10.789 -13.852 1 85.75 234 LYS B C 1
ATOM 7029 O O . LYS B 1 234 ? 16.219 -10.469 -12.688 1 85.75 234 LYS B O 1
ATOM 7034 N N . ALA B 1 235 ? 16.391 -9.961 -14.859 1 85.38 235 ALA B N 1
ATOM 7035 C CA . ALA B 1 235 ? 16.062 -8.547 -14.633 1 85.38 235 ALA B CA 1
ATOM 7036 C C . ALA B 1 235 ? 14.688 -8.398 -14 1 85.38 235 ALA B C 1
ATOM 7038 O O . ALA B 1 235 ? 14.516 -7.633 -13.055 1 85.38 235 ALA B O 1
ATOM 7039 N N . VAL B 1 236 ? 13.797 -9.141 -14.453 1 83.62 236 VAL B N 1
ATOM 7040 C CA . VAL B 1 236 ? 12.43 -9.078 -13.953 1 83.62 236 VAL B CA 1
ATOM 7041 C C . VAL B 1 236 ? 12.375 -9.625 -12.531 1 83.62 236 VAL B C 1
ATOM 7043 O O . VAL B 1 236 ? 11.68 -9.07 -11.672 1 83.62 236 VAL B O 1
ATOM 7046 N N . ASN B 1 237 ? 13.078 -10.719 -12.352 1 85 237 ASN B N 1
ATOM 7047 C CA . ASN B 1 237 ? 13.109 -11.289 -11.008 1 85 237 ASN B CA 1
ATOM 7048 C C . ASN B 1 237 ? 13.688 -10.305 -10 1 85 237 ASN B C 1
ATOM 7050 O O . ASN B 1 237 ? 13.164 -10.172 -8.891 1 85 237 ASN B O 1
ATOM 7054 N N . ILE B 1 238 ? 14.75 -9.672 -10.375 1 88.44 238 ILE B N 1
ATOM 7055 C CA . ILE B 1 238 ? 15.359 -8.672 -9.508 1 88.44 238 ILE B CA 1
ATOM 7056 C C . ILE B 1 238 ? 14.359 -7.555 -9.219 1 88.44 238 ILE B C 1
ATOM 7058 O O . ILE B 1 238 ? 14.227 -7.109 -8.078 1 88.44 238 ILE B O 1
ATOM 7062 N N . PHE B 1 239 ? 13.664 -7.125 -10.273 1 87.12 239 PHE B N 1
ATOM 7063 C CA . PHE B 1 239 ? 12.656 -6.078 -10.148 1 87.12 239 PHE B CA 1
ATOM 7064 C C . PHE B 1 239 ? 11.602 -6.469 -9.117 1 87.12 239 PHE B C 1
ATOM 7066 O O . PHE B 1 239 ? 11.242 -5.664 -8.258 1 87.12 239 PHE B O 1
ATOM 7073 N N . ILE B 1 240 ? 11.188 -7.668 -9.219 1 83.06 240 ILE B N 1
ATOM 7074 C CA . ILE B 1 240 ? 10.141 -8.164 -8.336 1 83.06 240 ILE B CA 1
ATOM 7075 C C . ILE B 1 240 ? 10.648 -8.203 -6.895 1 83.06 240 ILE B C 1
ATOM 7077 O O . ILE B 1 240 ? 9.945 -7.789 -5.969 1 83.06 240 ILE B O 1
ATOM 7081 N N . ARG B 1 241 ? 11.844 -8.664 -6.711 1 86.69 241 ARG B N 1
ATOM 7082 C CA . ARG B 1 241 ? 12.43 -8.836 -5.387 1 86.69 241 ARG B CA 1
ATOM 7083 C C . ARG B 1 241 ? 12.625 -7.496 -4.691 1 86.69 241 ARG B C 1
ATOM 7085 O O . ARG B 1 241 ? 12.445 -7.391 -3.475 1 86.69 241 ARG B O 1
ATOM 7092 N N . ILE B 1 242 ? 12.961 -6.535 -5.406 1 82.56 242 ILE B N 1
ATOM 7093 C CA . ILE B 1 242 ? 13.281 -5.238 -4.824 1 82.56 242 ILE B CA 1
ATOM 7094 C C . ILE B 1 242 ? 11.992 -4.504 -4.453 1 82.56 242 ILE B C 1
ATOM 7096 O O . ILE B 1 242 ? 11.961 -3.73 -3.494 1 82.56 242 ILE B O 1
ATOM 7100 N N . ASN B 1 243 ? 10.961 -4.777 -5.16 1 73.56 243 ASN B N 1
ATOM 7101 C CA . ASN B 1 243 ? 9.703 -4.07 -4.93 1 73.56 243 ASN B CA 1
ATOM 7102 C C . ASN B 1 243 ? 8.781 -4.859 -4.004 1 73.56 243 ASN B C 1
ATOM 7104 O O . ASN B 1 243 ? 7.57 -4.637 -3.99 1 73.56 243 ASN B O 1
ATOM 7108 N N . SER B 1 244 ? 9.195 -5.84 -3.363 1 62.44 244 SER B N 1
ATOM 7109 C CA . SER B 1 244 ? 8.344 -6.723 -2.568 1 62.44 244 SER B CA 1
ATOM 7110 C C . SER B 1 244 ? 7.902 -6.047 -1.277 1 62.44 244 SER B C 1
ATOM 7112 O O . SER B 1 244 ? 7.02 -6.551 -0.579 1 62.44 244 SER B O 1
ATOM 7114 N N . ASN B 1 245 ? 8.492 -4.934 -0.703 1 55.88 245 ASN B N 1
ATOM 7115 C CA . ASN B 1 245 ? 8.117 -4.332 0.574 1 55.88 245 ASN B CA 1
ATOM 7116 C C . ASN B 1 245 ? 6.691 -3.799 0.547 1 55.88 245 ASN B C 1
ATOM 7118 O O . ASN B 1 245 ? 6.043 -3.693 1.591 1 55.88 245 ASN B O 1
ATOM 7122 N N . GLY B 1 246 ? 6.156 -3.484 -0.655 1 50.22 246 GLY B N 1
ATOM 7123 C CA . GLY B 1 246 ? 4.781 -3.02 -0.735 1 50.22 246 GLY B CA 1
ATOM 7124 C C . GLY B 1 246 ? 3.814 -4.098 -1.192 1 50.22 246 GLY B C 1
ATOM 7125 O O . GLY B 1 246 ? 3.873 -5.23 -0.718 1 50.22 246 GLY B O 1
ATOM 7126 N N . GLU B 1 247 ? 2.764 -3.889 -1.794 1 49.91 247 GLU B N 1
ATOM 7127 C CA . GLU B 1 247 ? 1.905 -4.883 -2.432 1 49.91 247 GLU B CA 1
ATOM 7128 C C . GLU B 1 247 ? 2.691 -5.734 -3.422 1 49.91 247 GLU B C 1
ATOM 7130 O O . GLU B 1 247 ? 3.24 -5.219 -4.398 1 49.91 247 GLU B O 1
ATOM 7135 N N . PRO B 1 248 ? 2.982 -6.922 -2.951 1 54.75 248 PRO B N 1
ATOM 7136 C CA . PRO B 1 248 ? 3.844 -7.773 -3.775 1 54.75 248 PRO B CA 1
ATOM 7137 C C . PRO B 1 248 ? 3.396 -7.832 -5.234 1 54.75 248 PRO B C 1
ATOM 7139 O O . PRO B 1 248 ? 2.199 -7.941 -5.512 1 54.75 248 PRO B O 1
ATOM 7142 N N . LEU B 1 249 ? 4.246 -7.27 -6.199 1 61.72 249 LEU B N 1
ATOM 7143 C CA . LEU B 1 249 ? 4.047 -7.531 -7.621 1 61.72 249 LEU B CA 1
ATOM 7144 C C . LEU B 1 249 ? 4.223 -9.016 -7.93 1 61.72 249 LEU B C 1
ATOM 7146 O O . LEU B 1 249 ? 5.07 -9.68 -7.332 1 61.72 249 LEU B O 1
ATOM 7150 N N . ASP B 1 250 ? 3.18 -9.586 -8.586 1 68.25 250 ASP B N 1
ATOM 7151 C CA . ASP B 1 250 ? 3.254 -11 -8.961 1 68.25 250 ASP B CA 1
ATOM 7152 C C . ASP B 1 250 ? 3.838 -11.164 -10.367 1 68.25 250 ASP B C 1
ATOM 7154 O O . ASP B 1 250 ? 3.666 -10.297 -11.219 1 68.25 250 ASP B O 1
ATOM 7158 N N . TYR B 1 251 ? 4.766 -12.062 -10.508 1 72.88 251 TYR B N 1
ATOM 7159 C CA . TYR B 1 251 ? 5.406 -12.367 -11.781 1 72.88 251 TYR B CA 1
ATOM 7160 C C . TYR B 1 251 ? 4.379 -12.43 -12.906 1 72.88 251 TYR B C 1
ATOM 7162 O O . TYR B 1 251 ? 4.633 -11.945 -14.008 1 72.88 251 TYR B O 1
ATOM 7170 N N . SER B 1 252 ? 3.24 -12.969 -12.609 1 74.19 252 SER B N 1
ATOM 7171 C CA . SER B 1 252 ? 2.191 -13.07 -13.625 1 74.19 252 SER B CA 1
ATOM 7172 C C . SER B 1 252 ? 1.699 -11.695 -14.055 1 74.19 252 SER B C 1
ATOM 7174 O O . SER B 1 252 ? 1.355 -11.492 -15.219 1 74.19 252 SER B O 1
ATOM 7176 N N . ASP B 1 253 ? 1.771 -10.828 -13.148 1 73.62 253 ASP B N 1
ATOM 7177 C CA . ASP B 1 253 ? 1.384 -9.461 -13.469 1 73.62 253 ASP B CA 1
ATOM 7178 C C . ASP B 1 253 ? 2.365 -8.828 -14.453 1 73.62 253 ASP B C 1
ATOM 7180 O O . ASP B 1 253 ? 1.958 -8.102 -15.367 1 73.62 253 ASP B O 1
ATOM 7184 N N . ILE B 1 254 ? 3.543 -9.102 -14.195 1 79.38 254 ILE B N 1
ATOM 7185 C CA . ILE B 1 254 ? 4.59 -8.578 -15.062 1 79.38 254 ILE B CA 1
ATOM 7186 C C . ILE B 1 254 ? 4.457 -9.188 -16.453 1 79.38 254 ILE B C 1
ATOM 7188 O O . ILE B 1 254 ? 4.516 -8.477 -17.469 1 79.38 254 ILE B O 1
ATOM 7192 N N . LEU B 1 255 ? 4.254 -10.469 -16.5 1 80.62 255 LEU B N 1
ATOM 7193 C CA . LEU B 1 255 ? 4.078 -11.141 -17.781 1 80.62 255 LEU B CA 1
ATOM 7194 C C . LEU B 1 255 ? 2.852 -10.602 -18.516 1 80.62 255 LEU B C 1
ATOM 7196 O O . LEU B 1 255 ? 2.883 -10.414 -19.734 1 80.62 255 LEU B O 1
ATOM 7200 N N . PHE B 1 256 ? 1.86 -10.383 -17.812 1 79.38 256 PHE B N 1
ATOM 7201 C CA . PHE B 1 256 ? 0.645 -9.805 -18.375 1 79.38 256 PHE B CA 1
ATOM 7202 C C . PHE B 1 256 ? 0.921 -8.43 -18.969 1 79.38 256 PHE B C 1
ATOM 7204 O O . PHE B 1 256 ? 0.482 -8.125 -20.078 1 79.38 256 PHE B O 1
ATOM 7211 N N . SER B 1 257 ? 1.693 -7.695 -18.281 1 76.94 257 SER B N 1
ATOM 7212 C CA . SER B 1 257 ? 2.027 -6.352 -18.734 1 76.94 257 SER B CA 1
ATOM 7213 C C . SER B 1 257 ? 2.838 -6.398 -20.031 1 76.94 257 SER B C 1
ATOM 7215 O O . SER B 1 257 ? 2.604 -5.605 -20.938 1 76.94 257 SER B O 1
ATOM 7217 N N . ILE B 1 258 ? 3.701 -7.293 -20.062 1 78 258 ILE B N 1
ATOM 7218 C CA . ILE B 1 258 ? 4.547 -7.461 -21.234 1 78 258 ILE B CA 1
ATOM 7219 C C . ILE B 1 258 ? 3.701 -7.941 -22.422 1 78 258 ILE B C 1
ATOM 7221 O O . ILE B 1 258 ? 3.83 -7.43 -23.531 1 78 258 ILE B O 1
ATOM 7225 N N . ALA B 1 259 ? 2.883 -8.906 -22.172 1 79.56 259 ALA B N 1
ATOM 7226 C CA . ALA B 1 259 ? 2.008 -9.43 -23.219 1 79.56 259 ALA B CA 1
ATOM 7227 C C . ALA B 1 259 ? 1.12 -8.336 -23.797 1 79.56 259 ALA B C 1
ATOM 7229 O O . ALA B 1 259 ? 1.009 -8.195 -25.016 1 79.56 259 ALA B O 1
ATOM 7230 N N . ILE B 1 260 ? 0.608 -7.574 -22.938 1 77.38 260 ILE B N 1
ATOM 7231 C CA . ILE B 1 260 ? -0.288 -6.5 -23.344 1 77.38 260 ILE B CA 1
ATOM 7232 C C . ILE B 1 260 ? 0.48 -5.477 -24.188 1 77.38 260 ILE B C 1
ATOM 7234 O O . ILE B 1 260 ? -0.016 -5.008 -25.203 1 77.38 260 ILE B O 1
ATOM 7238 N N . ALA B 1 261 ? 1.644 -5.215 -23.766 1 74.75 261 ALA B N 1
ATOM 7239 C CA . ALA B 1 261 ? 2.457 -4.203 -24.422 1 74.75 261 ALA B CA 1
ATOM 7240 C C . ALA B 1 261 ? 2.803 -4.625 -25.859 1 74.75 261 ALA B C 1
ATOM 7242 O O . ALA B 1 261 ? 2.969 -3.777 -26.734 1 74.75 261 ALA B O 1
ATOM 7243 N N . ASN B 1 262 ? 2.809 -5.891 -26.094 1 77.56 262 ASN B N 1
ATOM 7244 C CA . ASN B 1 262 ? 3.258 -6.391 -27.391 1 77.56 262 ASN B CA 1
ATOM 7245 C C . ASN B 1 262 ? 2.086 -6.617 -28.344 1 77.56 262 ASN B C 1
ATOM 7247 O O . ASN B 1 262 ? 2.279 -7.035 -29.484 1 77.56 262 ASN B O 1
ATOM 7251 N N . TRP B 1 263 ? 0.915 -6.387 -27.797 1 81.19 263 TRP B N 1
ATOM 7252 C CA . TRP B 1 263 ? -0.238 -6.395 -28.688 1 81.19 263 TRP B CA 1
ATOM 7253 C C . TRP B 1 263 ? -0.332 -5.086 -29.469 1 81.19 263 TRP B C 1
ATOM 7255 O O . TRP B 1 263 ? -0.107 -4.008 -28.922 1 81.19 263 TRP B O 1
ATOM 7265 N N . ASN B 1 264 ? -0.566 -5.109 -30.734 1 77.69 264 ASN B N 1
ATOM 7266 C CA . ASN B 1 264 ? -0.498 -3.93 -31.594 1 77.69 264 ASN B CA 1
ATOM 7267 C C . ASN B 1 264 ? -1.885 -3.49 -32.062 1 77.69 264 ASN B C 1
ATOM 7269 O O . ASN B 1 264 ? -2.131 -2.297 -32.25 1 77.69 264 ASN B O 1
ATOM 7273 N N . LYS B 1 265 ? -2.801 -4.32 -32.281 1 79.12 265 LYS B N 1
ATOM 7274 C CA . LYS B 1 265 ? -4.07 -4.027 -32.969 1 79.12 265 LYS B CA 1
ATOM 7275 C C . LYS B 1 265 ? -5.227 -4.043 -31.969 1 79.12 265 LYS B C 1
ATOM 7277 O O . LYS B 1 265 ? -6.188 -3.287 -32.094 1 79.12 265 LYS B O 1
ATOM 7282 N N . ILE B 1 266 ? -5.156 -4.945 -30.984 1 79.5 266 ILE B N 1
ATOM 7283 C CA . ILE B 1 266 ? -6.246 -5.18 -30.047 1 79.5 266 ILE B CA 1
ATOM 7284 C C . ILE B 1 266 ? -5.84 -4.695 -28.656 1 79.5 266 ILE B C 1
ATOM 7286 O O . ILE B 1 266 ? -4.672 -4.797 -28.281 1 79.5 266 ILE B O 1
ATOM 7290 N N . ASP B 1 267 ? -6.785 -4.07 -27.922 1 79 267 ASP B N 1
ATOM 7291 C CA . ASP B 1 267 ? -6.559 -3.764 -26.516 1 79 267 ASP B CA 1
ATOM 7292 C C . ASP B 1 267 ? -6.535 -5.035 -25.672 1 79 267 ASP B C 1
ATOM 7294 O O . ASP B 1 267 ? -7.574 -5.461 -25.156 1 79 267 ASP B O 1
ATOM 7298 N N . ALA B 1 268 ? -5.391 -5.488 -25.547 1 83.62 268 ALA B N 1
ATOM 7299 C CA . ALA B 1 268 ? -5.219 -6.781 -24.891 1 83.62 268 ALA B CA 1
ATOM 7300 C C . ALA B 1 268 ? -5.758 -6.75 -23.469 1 83.62 268 ALA B C 1
ATOM 7302 O O . ALA B 1 268 ? -6.387 -7.711 -23.016 1 83.62 268 ALA B O 1
ATOM 7303 N N . ARG B 1 269 ? -5.508 -5.73 -22.75 1 78.69 269 ARG B N 1
ATOM 7304 C CA . ARG B 1 269 ? -5.918 -5.637 -21.359 1 78.69 269 ARG B CA 1
ATOM 7305 C C . ARG B 1 269 ? -7.43 -5.773 -21.219 1 78.69 269 ARG B C 1
ATOM 7307 O O . ARG B 1 269 ? -7.918 -6.582 -20.422 1 78.69 269 ARG B O 1
ATOM 7314 N N . THR B 1 270 ? -8.117 -5.027 -21.984 1 79.12 270 THR B N 1
ATOM 7315 C CA . THR B 1 270 ? -9.578 -5.055 -21.953 1 79.12 270 THR B CA 1
ATOM 7316 C C . THR B 1 270 ? -10.102 -6.414 -22.406 1 79.12 270 THR B C 1
ATOM 7318 O O . THR B 1 270 ? -11.008 -6.977 -21.781 1 79.12 270 THR B O 1
ATOM 7321 N N . GLU B 1 271 ? -9.547 -6.863 -23.453 1 88.5 271 GLU B N 1
ATOM 7322 C CA . GLU B 1 271 ? -10.008 -8.125 -24.016 1 88.5 271 GLU B CA 1
ATOM 7323 C C . GLU B 1 271 ? -9.82 -9.281 -23.031 1 88.5 271 GLU B C 1
ATOM 7325 O O . GLU B 1 271 ? -10.727 -10.094 -22.844 1 88.5 271 GLU B O 1
ATOM 7330 N N . ILE B 1 272 ? -8.719 -9.328 -22.422 1 89.12 272 ILE B N 1
ATOM 7331 C CA . ILE B 1 272 ? -8.414 -10.43 -21.516 1 89.12 272 ILE B CA 1
ATOM 7332 C C . ILE B 1 272 ? -9.25 -10.305 -20.25 1 89.12 272 ILE B C 1
ATOM 7334 O O . ILE B 1 272 ? -9.805 -11.297 -19.75 1 89.12 272 ILE B O 1
ATOM 7338 N N . ASN B 1 273 ? -9.336 -9.109 -19.75 1 84.31 273 ASN B N 1
ATOM 7339 C CA . ASN B 1 273 ? -10.164 -8.898 -18.562 1 84.31 273 ASN B CA 1
ATOM 7340 C C . ASN B 1 273 ? -11.633 -9.234 -18.844 1 84.31 273 ASN B C 1
ATOM 7342 O O . ASN B 1 273 ? -12.305 -9.828 -18 1 84.31 273 ASN B O 1
ATOM 7346 N N . ASN B 1 274 ? -12.102 -8.852 -19.969 1 86.94 274 ASN B N 1
ATOM 7347 C CA . ASN B 1 274 ? -13.469 -9.188 -20.344 1 86.94 274 ASN B CA 1
ATOM 7348 C C . ASN B 1 274 ? -13.672 -10.695 -20.422 1 86.94 274 ASN B C 1
ATOM 7350 O O . ASN B 1 274 ? -14.719 -11.203 -20.016 1 86.94 274 ASN B O 1
ATOM 7354 N N . LEU B 1 275 ? -12.758 -11.344 -21 1 93 275 LEU B N 1
ATOM 7355 C CA . LEU B 1 275 ? -12.836 -12.797 -21.094 1 93 275 LEU B CA 1
ATOM 7356 C C . LEU B 1 275 ? -12.875 -13.43 -19.703 1 93 275 LEU B C 1
ATOM 7358 O O . LEU B 1 275 ? -13.695 -14.312 -19.438 1 93 275 LEU B O 1
ATOM 7362 N N . VAL B 1 276 ? -11.984 -12.977 -18.812 1 91.19 276 VAL B N 1
ATOM 7363 C CA . VAL B 1 276 ? -11.922 -13.492 -17.453 1 91.19 276 VAL B CA 1
ATOM 7364 C C . VAL B 1 276 ? -13.242 -13.219 -16.734 1 91.19 276 VAL B C 1
ATOM 7366 O O . VAL B 1 276 ? -13.789 -14.109 -16.062 1 91.19 276 VAL B O 1
ATOM 7369 N N . ASP B 1 277 ? -13.766 -12.055 -16.875 1 84.62 277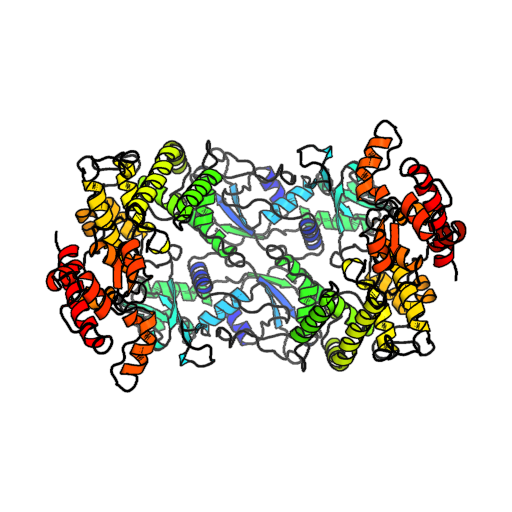 ASP B N 1
ATOM 7370 C CA . ASP B 1 277 ? -15.031 -11.688 -16.25 1 84.62 277 ASP B CA 1
ATOM 7371 C C . ASP B 1 277 ? -16.172 -12.57 -16.766 1 84.62 277 ASP B C 1
ATOM 7373 O O . ASP B 1 277 ? -17 -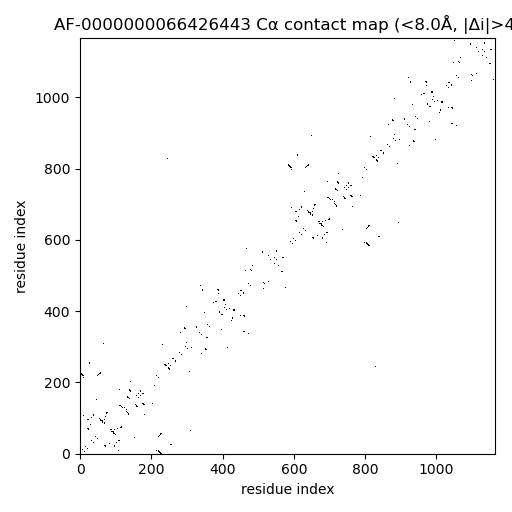13.023 -15.969 1 84.62 277 ASP B O 1
ATOM 7377 N N . LYS B 1 278 ? -16.188 -12.727 -17.984 1 90 278 LYS B N 1
ATOM 7378 C CA . LYS B 1 278 ? -17.234 -13.555 -18.578 1 90 278 LYS B CA 1
ATOM 7379 C C . LYS B 1 278 ? -17.203 -14.977 -18.016 1 90 278 LYS B C 1
ATOM 7381 O O . LYS B 1 278 ? -18.234 -15.531 -17.656 1 90 278 LYS B O 1
ATOM 7386 N N . ILE B 1 279 ? -16.047 -15.539 -17.969 1 93.38 279 ILE B N 1
ATOM 7387 C CA . ILE B 1 279 ? -15.875 -16.891 -17.469 1 93.38 279 ILE B CA 1
ATOM 7388 C C . ILE B 1 279 ? -16.203 -16.953 -15.984 1 93.38 279 ILE B C 1
ATOM 7390 O O . ILE B 1 279 ? -16.828 -17.906 -15.508 1 93.38 279 ILE B O 1
ATOM 7394 N N . ASN B 1 280 ? -15.867 -15.867 -15.25 1 89.38 280 ASN B N 1
ATOM 7395 C CA . ASN B 1 280 ? -16.016 -15.836 -13.797 1 89.38 280 ASN B CA 1
ATOM 7396 C C . ASN B 1 280 ? -17.453 -15.578 -13.383 1 89.38 280 ASN B C 1
ATOM 7398 O O . ASN B 1 280 ? -17.75 -15.469 -12.188 1 89.38 280 ASN B O 1
ATOM 7402 N N . GLU B 1 281 ? -18.312 -15.438 -14.336 1 83.12 281 GLU B N 1
ATOM 7403 C CA . GLU B 1 281 ? -19.734 -15.469 -13.992 1 83.12 281 GLU B CA 1
ATOM 7404 C C . GLU B 1 281 ? -20.094 -16.75 -13.234 1 83.12 281 GLU B C 1
ATOM 7406 O O . GLU B 1 281 ? -20.969 -16.734 -12.367 1 83.12 281 GLU B O 1
ATOM 7411 N N . ASN B 1 282 ? -19.406 -17.828 -13.617 1 88.69 282 ASN B N 1
ATOM 7412 C CA . ASN B 1 282 ? -19.703 -19.125 -12.992 1 88.69 282 ASN B CA 1
ATOM 7413 C C . ASN B 1 282 ? -18.438 -19.781 -12.453 1 88.69 282 ASN B C 1
ATOM 7415 O O . ASN B 1 282 ? -18.516 -20.781 -11.734 1 88.69 282 ASN B O 1
ATOM 7419 N N . PHE B 1 283 ? -17.344 -19.25 -12.812 1 92.5 283 PHE B N 1
ATOM 7420 C CA . PHE B 1 283 ? -16.078 -19.844 -12.422 1 92.5 283 PHE B CA 1
ATOM 7421 C C . PHE B 1 283 ? -15.188 -18.812 -11.742 1 92.5 283 PHE B C 1
ATOM 7423 O O . PHE B 1 283 ? -15.641 -17.719 -11.398 1 92.5 283 PHE B O 1
ATOM 7430 N N . ASP B 1 284 ? -13.984 -19.203 -11.32 1 89.5 284 ASP B N 1
ATOM 7431 C CA . ASP B 1 284 ? -13.023 -18.328 -10.656 1 89.5 284 ASP B CA 1
ATOM 7432 C C . ASP B 1 284 ? -11.617 -18.531 -11.211 1 89.5 284 ASP B C 1
ATOM 7434 O O . ASP B 1 284 ? -10.82 -19.281 -10.641 1 89.5 284 ASP B O 1
ATOM 7438 N N . ILE B 1 285 ? -11.367 -17.844 -12.297 1 91.06 285 ILE B N 1
ATOM 7439 C CA . ILE B 1 285 ? -10.055 -17.953 -12.922 1 91.06 285 ILE B CA 1
ATOM 7440 C C . ILE B 1 285 ? -9.352 -16.594 -12.906 1 91.06 285 ILE B C 1
ATOM 7442 O O . ILE B 1 285 ? -9.984 -15.57 -12.641 1 91.06 285 ILE B O 1
ATOM 7446 N N . SER B 1 286 ? -8.07 -16.656 -13.086 1 86 286 SER B N 1
ATOM 7447 C CA . SER B 1 286 ? -7.301 -15.422 -13.195 1 86 286 SER B CA 1
ATOM 7448 C C . SER B 1 286 ? -6.684 -15.273 -14.586 1 86 286 SER B C 1
ATOM 7450 O O . SER B 1 286 ? -6.762 -16.203 -15.406 1 86 286 SER B O 1
ATOM 7452 N N . LYS B 1 287 ? -6.105 -14.141 -14.82 1 87.31 287 LYS B N 1
ATOM 7453 C CA . LYS B 1 287 ? -5.434 -13.891 -16.094 1 87.31 287 LYS B CA 1
ATOM 7454 C C . LYS B 1 287 ? -4.285 -14.875 -16.312 1 87.31 287 LYS B C 1
ATOM 7456 O O . LYS B 1 287 ? -3.883 -15.125 -17.453 1 87.31 287 LYS B O 1
ATOM 7461 N N . ASP B 1 288 ? -3.859 -15.484 -15.266 1 87.12 288 ASP B N 1
ATOM 7462 C CA . ASP B 1 288 ? -2.77 -16.453 -15.344 1 87.12 288 ASP B CA 1
ATOM 7463 C C . ASP B 1 288 ? -3.156 -17.641 -16.219 1 87.12 288 ASP B C 1
ATOM 7465 O O . ASP B 1 288 ? -2.328 -18.156 -16.984 1 87.12 288 ASP B O 1
ATOM 7469 N N . LEU B 1 289 ? -4.371 -18.016 -16.078 1 93.19 289 LEU B N 1
ATOM 7470 C CA . LEU B 1 289 ? -4.828 -19.172 -16.859 1 93.19 289 LEU B CA 1
ATOM 7471 C C . LEU B 1 289 ? -4.84 -18.828 -18.344 1 93.19 289 LEU B C 1
ATOM 7473 O O . LEU B 1 289 ? -4.492 -19.672 -19.172 1 93.19 289 LEU B O 1
ATOM 7477 N N . ILE B 1 290 ? -5.258 -17.625 -18.641 1 93.62 290 ILE B N 1
ATOM 7478 C CA . ILE B 1 290 ? -5.312 -17.188 -20.031 1 93.62 290 ILE B CA 1
ATOM 7479 C C . ILE B 1 290 ? -3.902 -17.156 -20.625 1 93.62 290 ILE B C 1
ATOM 7481 O O . ILE B 1 290 ? -3.668 -17.672 -21.719 1 93.62 290 ILE B O 1
ATOM 7485 N N . LEU B 1 291 ? -2.986 -16.578 -19.859 1 91.62 291 LEU B N 1
ATOM 7486 C CA . LEU B 1 291 ? -1.601 -16.5 -20.297 1 91.62 291 LEU B CA 1
ATOM 7487 C C . LEU B 1 291 ? -1.014 -17.906 -20.469 1 91.62 291 LEU B C 1
ATOM 7489 O O . LEU B 1 291 ? -0.312 -18.172 -21.453 1 91.62 291 LEU B O 1
ATOM 7493 N N . LYS B 1 292 ? -1.279 -18.781 -19.531 1 93.38 292 LYS B N 1
ATOM 7494 C CA . LYS B 1 292 ? -0.817 -20.156 -19.625 1 93.38 292 LYS B CA 1
ATOM 7495 C C . LYS B 1 292 ? -1.416 -20.859 -20.844 1 93.38 292 LYS B C 1
ATOM 7497 O O . LYS B 1 292 ? -0.769 -21.703 -21.453 1 93.38 292 LYS B O 1
ATOM 7502 N N . GLY B 1 293 ? -2.645 -20.516 -21.156 1 95.5 293 GLY B N 1
ATOM 7503 C CA . GLY B 1 293 ? -3.291 -21.047 -22.344 1 95.5 293 GLY B CA 1
ATOM 7504 C C . GLY B 1 293 ? -2.561 -20.688 -23.625 1 95.5 293 GLY B C 1
ATOM 7505 O O . GLY B 1 293 ? -2.443 -21.516 -24.531 1 95.5 293 GLY B O 1
ATOM 7506 N N . PHE B 1 294 ? -2.025 -19.422 -23.656 1 94.44 294 PHE B N 1
ATOM 7507 C CA . PHE B 1 294 ? -1.234 -19.031 -24.812 1 94.44 294 PHE B CA 1
ATOM 7508 C C . PHE B 1 294 ? -0.051 -19.969 -25.016 1 94.44 294 PHE B C 1
ATOM 7510 O O . PHE B 1 294 ? 0.17 -20.469 -26.109 1 94.44 294 PHE B O 1
ATOM 7517 N N . LEU B 1 295 ? 0.616 -20.125 -23.906 1 93.19 295 LEU B N 1
ATOM 7518 C CA . LEU B 1 295 ? 1.831 -20.938 -23.953 1 93.19 295 LEU B CA 1
ATOM 7519 C C . LEU B 1 295 ? 1.506 -22.391 -24.281 1 93.19 295 LEU B C 1
ATOM 7521 O O . LEU B 1 295 ? 2.154 -23 -25.125 1 93.19 295 LEU B O 1
ATOM 7525 N N . TYR B 1 296 ? 0.497 -22.953 -23.672 1 95.19 296 TYR B N 1
ATOM 7526 C CA . TYR B 1 296 ? 0.146 -24.359 -23.828 1 95.19 296 TYR B CA 1
ATOM 7527 C C . TYR B 1 296 ? -0.302 -24.641 -25.266 1 95.19 296 TYR B C 1
ATOM 7529 O O . TYR B 1 296 ? 0.004 -25.703 -25.812 1 95.19 296 TYR B O 1
ATOM 7537 N N . LEU B 1 297 ? -0.934 -23.734 -25.875 1 95.69 297 LEU B N 1
ATOM 7538 C CA . LEU B 1 297 ? -1.474 -23.922 -27.219 1 95.69 297 LEU B CA 1
ATOM 7539 C C . LEU B 1 297 ? -0.372 -23.812 -28.266 1 95.69 297 LEU B C 1
ATOM 7541 O O . LEU B 1 297 ? -0.399 -24.531 -29.281 1 95.69 297 LEU B O 1
ATOM 7545 N N . PHE B 1 298 ? 0.635 -22.922 -27.984 1 94.5 298 PHE B N 1
ATOM 7546 C CA . PHE B 1 298 ? 1.395 -22.578 -29.172 1 94.5 298 PHE B CA 1
ATOM 7547 C C . PHE B 1 298 ? 2.887 -22.5 -28.875 1 94.5 298 PHE B C 1
ATOM 7549 O O . PHE B 1 298 ? 3.705 -22.344 -29.781 1 94.5 298 PHE B O 1
ATOM 7556 N N . HIS B 1 299 ? 3.27 -22.578 -27.609 1 92.25 299 HIS B N 1
ATOM 7557 C CA . HIS B 1 299 ? 4.676 -22.391 -27.25 1 92.25 299 HIS B CA 1
ATOM 7558 C C . HIS B 1 299 ? 5.297 -23.703 -26.781 1 92.25 299 HIS B C 1
ATOM 7560 O O . HIS B 1 299 ? 4.637 -24.5 -26.109 1 92.25 299 HIS B O 1
ATOM 7566 N N . ASN B 1 300 ? 6.551 -23.891 -27.031 1 88.56 300 ASN B N 1
ATOM 7567 C CA . ASN B 1 300 ? 7.238 -25.109 -26.641 1 88.56 300 ASN B CA 1
ATOM 7568 C C . ASN B 1 300 ? 7.477 -25.156 -25.141 1 88.56 300 ASN B C 1
ATOM 7570 O O . ASN B 1 300 ? 7.445 -26.234 -24.531 1 88.56 300 ASN B O 1
ATOM 7574 N N . ASN B 1 301 ? 7.73 -24 -24.594 1 88 301 ASN B N 1
ATOM 7575 C CA . ASN B 1 301 ? 7.934 -23.875 -23.156 1 88 301 ASN B CA 1
ATOM 7576 C C . ASN B 1 301 ? 6.699 -23.297 -22.469 1 88 301 ASN B C 1
ATOM 7578 O O . ASN B 1 301 ? 6.32 -22.156 -22.703 1 88 301 ASN B O 1
ATOM 7582 N N . ILE B 1 302 ? 6.137 -24.109 -21.516 1 87.81 302 ILE B N 1
ATOM 7583 C CA . ILE B 1 302 ? 4.879 -23.656 -20.922 1 87.81 302 ILE B CA 1
ATOM 7584 C C . ILE B 1 302 ? 5.152 -22.953 -19.594 1 87.81 302 ILE B C 1
ATOM 7586 O O . ILE B 1 302 ? 4.223 -22.5 -18.922 1 87.81 302 ILE B O 1
ATOM 7590 N N . LYS B 1 303 ? 6.395 -22.781 -19.234 1 83.31 303 LYS B N 1
ATOM 7591 C CA . LYS B 1 303 ? 6.762 -22.078 -18.016 1 83.31 303 LYS B CA 1
ATOM 7592 C C . LYS B 1 303 ? 6.59 -20.562 -18.172 1 83.31 303 LYS B C 1
ATOM 7594 O O . LYS B 1 303 ? 6.832 -20.016 -19.25 1 83.31 303 LYS B O 1
ATOM 7599 N N . PHE B 1 304 ? 6.172 -20 -17.078 1 79.31 304 PHE B N 1
ATOM 7600 C CA . PHE B 1 304 ? 6.094 -18.547 -17.062 1 79.31 304 PHE B CA 1
ATOM 7601 C C . PHE B 1 304 ? 7.488 -17.938 -17.047 1 79.31 304 PHE B C 1
ATOM 7603 O O . PHE B 1 304 ? 8.156 -17.906 -16.016 1 79.31 304 PHE B O 1
ATOM 7610 N N . GLN B 1 305 ? 7.871 -17.578 -18.219 1 79.81 305 GLN B N 1
ATOM 7611 C CA . GLN B 1 305 ? 9.148 -16.891 -18.406 1 79.81 305 GLN B CA 1
ATOM 7612 C C . GLN B 1 305 ? 8.992 -15.695 -19.344 1 79.81 305 GLN B C 1
ATOM 7614 O O . GLN B 1 305 ? 8.203 -15.734 -20.281 1 79.81 305 GLN B O 1
ATOM 7619 N N . ILE B 1 306 ? 9.742 -14.789 -19.125 1 76.31 306 ILE B N 1
ATOM 7620 C CA . ILE B 1 306 ? 9.656 -13.562 -19.906 1 76.31 306 ILE B CA 1
ATOM 7621 C C . ILE B 1 306 ? 9.961 -13.867 -21.375 1 76.31 306 ILE B C 1
ATOM 7623 O O . ILE B 1 306 ? 9.289 -13.352 -22.281 1 76.31 306 ILE B O 1
ATOM 7627 N N . ASN B 1 307 ? 10.906 -14.727 -21.594 1 76.88 307 ASN B N 1
ATOM 7628 C CA . ASN B 1 307 ? 11.344 -15.039 -22.938 1 76.88 307 ASN B CA 1
ATOM 7629 C C . ASN B 1 307 ? 10.25 -15.766 -23.734 1 76.88 307 ASN B C 1
ATOM 7631 O O . ASN B 1 307 ? 10.266 -15.766 -24.953 1 76.88 307 ASN B O 1
ATOM 7635 N N . SER B 1 308 ? 9.344 -16.328 -23 1 82.75 308 SER B N 1
ATOM 7636 C CA . SER B 1 308 ? 8.258 -17.062 -23.656 1 82.75 308 SER B CA 1
ATOM 7637 C C . SER B 1 308 ? 7.191 -16.094 -24.188 1 82.75 308 SER B C 1
ATOM 7639 O O . SER B 1 308 ? 6.301 -16.5 -24.938 1 82.75 308 SER B O 1
ATOM 7641 N N . PHE B 1 309 ? 7.293 -14.891 -23.812 1 85.06 309 PHE B N 1
ATOM 7642 C CA . PHE B 1 309 ? 6.305 -13.898 -24.219 1 85.06 309 PHE B CA 1
ATOM 7643 C C . PHE B 1 309 ? 6.953 -12.797 -25.047 1 85.06 309 PHE B C 1
ATOM 7645 O O . PHE B 1 309 ? 6.66 -11.617 -24.859 1 85.06 309 PHE B O 1
ATOM 7652 N N . ASP B 1 310 ? 7.852 -13.242 -25.828 1 81 310 ASP B N 1
ATOM 7653 C CA . ASP B 1 310 ? 8.547 -12.273 -26.672 1 81 310 ASP B CA 1
ATOM 7654 C C . ASP B 1 310 ? 7.594 -11.672 -27.703 1 81 310 ASP B C 1
ATOM 7656 O O . ASP B 1 310 ? 6.465 -12.141 -27.875 1 81 310 ASP B O 1
ATOM 7660 N N . LYS B 1 311 ? 8.086 -10.695 -28.438 1 81.81 311 LYS B N 1
ATOM 7661 C CA . LYS B 1 311 ? 7.281 -9.914 -29.359 1 81.81 311 LYS B CA 1
ATOM 7662 C C . LYS B 1 311 ? 6.688 -10.789 -30.453 1 81.81 311 LYS B C 1
ATOM 7664 O O . LYS B 1 311 ? 5.5 -10.688 -30.766 1 81.81 311 LYS B O 1
ATOM 7669 N N . ASN B 1 312 ? 7.449 -11.625 -31.047 1 85.06 312 ASN B N 1
ATOM 7670 C CA . ASN B 1 312 ? 6.992 -12.477 -32.125 1 85.06 312 ASN B CA 1
ATOM 7671 C C . ASN B 1 312 ? 5.879 -13.414 -31.688 1 85.06 312 ASN B C 1
ATOM 7673 O O . ASN B 1 312 ? 4.883 -13.586 -32.375 1 85.06 312 ASN B O 1
ATOM 7677 N N . PHE B 1 313 ? 6.055 -14 -30.562 1 89.12 313 PHE B N 1
ATOM 7678 C CA . PHE B 1 313 ? 5.051 -14.922 -30.031 1 89.12 313 PHE B CA 1
ATOM 7679 C C . PHE B 1 313 ? 3.74 -14.195 -29.766 1 89.12 313 PHE B C 1
ATOM 7681 O O . PHE B 1 313 ? 2.67 -14.672 -30.156 1 89.12 313 PHE B O 1
ATOM 7688 N N . ILE B 1 314 ? 3.822 -13.062 -29.188 1 89.25 314 ILE B N 1
ATOM 7689 C CA . ILE B 1 314 ? 2.617 -12.328 -28.812 1 89.25 314 ILE B CA 1
ATOM 7690 C C . ILE B 1 314 ? 1.899 -11.836 -30.062 1 89.25 314 ILE B C 1
ATOM 7692 O O . ILE B 1 314 ? 0.667 -11.82 -30.109 1 89.25 314 ILE B O 1
ATOM 7696 N N . GLU B 1 315 ? 2.691 -11.406 -31.016 1 89.25 315 GLU B N 1
ATOM 7697 C CA . GLU B 1 315 ? 2.076 -11.023 -32.281 1 89.25 315 GLU B CA 1
ATOM 7698 C C . GLU B 1 315 ? 1.307 -12.188 -32.906 1 89.25 315 GLU B C 1
ATOM 7700 O O . GLU B 1 315 ? 0.226 -11.992 -33.469 1 89.25 315 GLU B O 1
ATOM 7705 N N . SER B 1 316 ? 1.857 -13.32 -32.812 1 92.12 316 SER B N 1
ATOM 7706 C CA . SER B 1 316 ? 1.185 -14.516 -33.312 1 92.12 316 SER B CA 1
ATOM 7707 C C . SER B 1 316 ? -0.09 -14.805 -32.531 1 92.12 316 SER B C 1
ATOM 7709 O O . SER B 1 316 ? -1.095 -15.227 -33.094 1 92.12 316 SER B O 1
ATOM 7711 N N . ILE B 1 317 ? -0.065 -14.594 -31.188 1 93.56 317 ILE B N 1
ATOM 7712 C CA . ILE B 1 317 ? -1.225 -14.797 -30.328 1 93.56 317 ILE B CA 1
ATOM 7713 C C . ILE B 1 317 ? -2.311 -13.781 -30.688 1 93.56 317 ILE B C 1
ATOM 7715 O O . ILE B 1 317 ? -3.494 -14.125 -30.75 1 93.56 317 ILE B O 1
ATOM 7719 N N . GLU B 1 318 ? -1.845 -12.594 -30.906 1 93.69 318 GLU B N 1
ATOM 7720 C CA . GLU B 1 318 ? -2.799 -11.547 -31.25 1 93.69 318 GLU B CA 1
ATOM 7721 C C . GLU B 1 318 ? -3.551 -11.898 -32.531 1 93.69 318 GLU B C 1
ATOM 7723 O O . GLU B 1 318 ? -4.762 -11.688 -32.625 1 93.69 318 GLU B O 1
ATOM 7728 N N . ALA B 1 319 ? -2.818 -12.414 -33.5 1 93.75 319 ALA B N 1
ATOM 7729 C CA . ALA B 1 319 ? -3.418 -12.805 -34.781 1 93.75 319 ALA B CA 1
ATOM 7730 C C . ALA B 1 319 ? -4.438 -13.93 -34.594 1 93.75 319 ALA B C 1
ATOM 7732 O O . ALA B 1 319 ? -5.395 -14.039 -35.344 1 93.75 319 ALA B O 1
ATOM 7733 N N . LYS B 1 320 ? -4.281 -14.742 -33.562 1 94.62 320 LYS B N 1
ATOM 7734 C CA . LYS B 1 320 ? -5.129 -15.906 -33.312 1 94.62 320 LYS B CA 1
ATOM 7735 C C . LYS B 1 320 ? -6.117 -15.633 -32.188 1 94.62 320 LYS B C 1
ATOM 7737 O O . LYS B 1 320 ? -6.809 -16.547 -31.734 1 94.62 320 LYS B O 1
ATOM 7742 N N . TRP B 1 321 ? -6.207 -14.406 -31.672 1 95.38 321 TRP B N 1
ATOM 7743 C CA . TRP B 1 321 ? -6.883 -14.086 -30.422 1 95.38 321 TRP B CA 1
ATOM 7744 C C . TRP B 1 321 ? -8.359 -14.469 -30.484 1 95.38 321 TRP B C 1
ATOM 7746 O O . TRP B 1 321 ? -8.891 -15.07 -29.547 1 95.38 321 TRP B O 1
ATOM 7756 N N . GLU B 1 322 ? -9.008 -14.086 -31.562 1 94.88 322 GLU B N 1
ATOM 7757 C CA . GLU B 1 322 ? -10.438 -14.367 -31.656 1 94.88 322 GLU B CA 1
ATOM 7758 C C . GLU B 1 322 ? -10.719 -15.859 -31.516 1 94.88 322 GLU B C 1
ATOM 7760 O O . GLU B 1 322 ? -11.656 -16.266 -30.828 1 94.88 322 GLU B O 1
ATOM 7765 N N . GLY B 1 323 ? -9.945 -16.672 -32.188 1 96.19 323 GLY B N 1
ATOM 7766 C CA . GLY B 1 323 ? -10.07 -18.109 -32.062 1 96.19 323 GLY B CA 1
ATOM 7767 C C . GLY B 1 323 ? -9.805 -18.609 -30.656 1 96.19 323 GLY B C 1
ATOM 7768 O O . GLY B 1 323 ? -10.516 -19.484 -30.156 1 96.19 323 GLY B O 1
ATOM 7769 N N . ILE B 1 324 ? -8.773 -18.125 -30.047 1 97.25 324 ILE B N 1
ATOM 7770 C CA . ILE B 1 324 ? -8.383 -18.516 -28.688 1 97.25 324 ILE B CA 1
ATOM 7771 C C . ILE B 1 324 ? -9.492 -18.141 -27.703 1 97.25 324 ILE B C 1
ATOM 7773 O O . ILE B 1 324 ? -9.898 -18.969 -26.891 1 97.25 324 ILE B O 1
ATOM 7777 N N . LYS B 1 325 ? -9.922 -16.891 -27.828 1 96.44 325 LYS B N 1
ATOM 7778 C CA . LYS B 1 325 ? -10.992 -16.375 -26.969 1 96.44 325 LYS B CA 1
ATOM 7779 C C . LYS B 1 325 ? -12.227 -17.266 -27.047 1 96.44 325 LYS B C 1
ATOM 7781 O O . LYS B 1 325 ? -12.766 -17.688 -26.016 1 96.44 325 LYS B O 1
ATOM 7786 N N . ASN B 1 326 ? -12.648 -17.578 -28.203 1 96.62 326 ASN B N 1
ATOM 7787 C CA . ASN B 1 326 ? -13.82 -18.406 -28.406 1 96.62 326 ASN B CA 1
ATOM 7788 C C . ASN B 1 326 ? -13.602 -19.828 -27.875 1 96.62 326 ASN B C 1
ATOM 7790 O O . ASN B 1 326 ? -14.531 -20.453 -27.344 1 96.62 326 ASN B O 1
ATOM 7794 N N . ALA B 1 327 ? -12.461 -20.328 -28.062 1 97.5 327 ALA B N 1
ATOM 7795 C CA . ALA B 1 327 ? -12.148 -21.656 -27.562 1 97.5 327 ALA B CA 1
ATOM 7796 C C . ALA B 1 327 ? -12.25 -21.703 -26.031 1 97.5 327 ALA B C 1
ATOM 7798 O O . ALA B 1 327 ? -12.742 -22.672 -25.469 1 97.5 327 ALA B O 1
ATOM 7799 N N . PHE B 1 328 ? -11.727 -20.656 -25.344 1 97.62 328 PHE B N 1
ATOM 7800 C CA . PHE B 1 328 ? -11.859 -20.562 -23.906 1 97.62 328 PHE B CA 1
ATOM 7801 C C . PHE B 1 328 ? -13.328 -20.547 -23.484 1 97.62 328 PHE B C 1
ATOM 7803 O O . PHE B 1 328 ? -13.734 -21.297 -22.594 1 97.62 328 PHE B O 1
ATOM 7810 N N . ILE B 1 329 ? -14.086 -19.734 -24.125 1 95.81 329 ILE B N 1
ATOM 7811 C CA . ILE B 1 329 ? -15.5 -19.594 -23.797 1 95.81 329 ILE B CA 1
ATOM 7812 C C . ILE B 1 329 ? -16.203 -20.953 -23.969 1 95.81 329 ILE B C 1
ATOM 7814 O O . ILE B 1 329 ? -16.938 -21.375 -23.078 1 95.81 329 ILE B O 1
ATOM 7818 N N . GLU B 1 330 ? -15.961 -21.578 -25.062 1 96.19 330 GLU B N 1
ATOM 7819 C CA . GLU B 1 330 ? -16.625 -22.844 -25.359 1 96.19 330 GLU B CA 1
ATOM 7820 C C . GLU B 1 330 ? -16.172 -23.938 -24.391 1 96.19 330 GLU B C 1
ATOM 7822 O O . GLU B 1 330 ? -16.938 -24.828 -24.047 1 96.19 330 GLU B O 1
ATOM 7827 N N . THR B 1 331 ? -14.922 -23.906 -24.047 1 97.62 331 THR B N 1
ATOM 7828 C CA . THR B 1 331 ? -14.414 -24.875 -23.078 1 97.62 331 THR B CA 1
ATOM 7829 C C . THR B 1 331 ? -15.164 -24.75 -21.75 1 97.62 331 THR B C 1
ATOM 7831 O O . THR B 1 331 ? -15.602 -25.75 -21.188 1 97.62 331 THR B O 1
ATOM 7834 N N . PHE B 1 332 ? -15.344 -23.547 -21.312 1 96.38 332 PHE B N 1
ATOM 7835 C CA . PHE B 1 332 ? -16.016 -23.359 -20.031 1 96.38 332 PHE B CA 1
ATOM 7836 C C . PHE B 1 332 ? -17.516 -23.594 -20.156 1 96.38 332 PHE B C 1
ATOM 7838 O O . PHE B 1 332 ? -18.156 -24.047 -19.203 1 96.38 332 PHE B O 1
ATOM 7845 N N . ARG B 1 333 ? -18.062 -23.328 -21.344 1 94.81 333 ARG B N 1
ATOM 7846 C CA . ARG B 1 333 ? -19.453 -23.719 -21.594 1 94.81 333 ARG B CA 1
ATOM 7847 C C . ARG B 1 333 ? -19.609 -25.234 -21.484 1 94.81 333 ARG B C 1
ATOM 7849 O O . ARG B 1 333 ? -20.609 -25.719 -20.953 1 94.81 333 ARG B O 1
ATOM 7856 N N . LEU B 1 334 ? -18.688 -25.922 -22.062 1 96.38 334 LEU B N 1
ATOM 7857 C CA . LEU B 1 334 ? -18.688 -27.375 -21.984 1 96.38 334 LEU B CA 1
ATOM 7858 C C . LEU B 1 334 ? -18.641 -27.844 -20.531 1 96.38 334 LEU B C 1
ATOM 7860 O O . LEU B 1 334 ? -19.391 -28.75 -20.141 1 96.38 334 LEU B O 1
ATOM 7864 N N . LEU B 1 335 ? -17.781 -27.25 -19.75 1 96.12 335 LEU B N 1
ATOM 7865 C CA . LEU B 1 335 ? -17.656 -27.625 -18.344 1 96.12 335 LEU B CA 1
ATOM 7866 C C . LEU B 1 335 ? -18.969 -27.375 -17.594 1 96.12 335 LEU B C 1
ATOM 7868 O O . LEU B 1 335 ? -19.375 -28.188 -16.766 1 96.12 335 LEU B O 1
ATOM 7872 N N . ARG B 1 336 ? -19.547 -26.297 -17.922 1 92.56 336 ARG B N 1
ATOM 7873 C CA . ARG B 1 336 ? -20.844 -26 -17.312 1 92.56 336 ARG B CA 1
ATOM 7874 C C . ARG B 1 336 ? -21.875 -27.062 -17.672 1 92.56 336 ARG B C 1
ATOM 7876 O O . ARG B 1 336 ? -22.719 -27.422 -16.859 1 92.56 336 ARG B O 1
ATOM 7883 N N . SER B 1 337 ? -21.812 -27.5 -18.875 1 93.38 337 SER B N 1
ATOM 7884 C CA . SER B 1 337 ? -22.75 -28.516 -19.344 1 93.38 337 SER B CA 1
ATOM 7885 C C . SER B 1 337 ? -22.547 -29.828 -18.594 1 93.38 337 SER B C 1
ATOM 7887 O O . SER B 1 337 ? -23.438 -30.688 -18.562 1 93.38 337 SER B O 1
ATOM 7889 N N . PHE B 1 338 ? -21.359 -29.984 -18.031 1 94.31 338 PHE B N 1
ATOM 7890 C CA . PHE B 1 338 ? -21.062 -31.172 -17.234 1 94.31 338 PHE B CA 1
ATOM 7891 C C . PHE B 1 338 ? -21.484 -30.984 -15.789 1 94.31 338 PHE B C 1
ATOM 7893 O O . PHE B 1 338 ? -21.344 -31.891 -14.969 1 94.31 338 PHE B O 1
ATOM 7900 N N . GLY B 1 339 ? -21.906 -29.719 -15.445 1 91.44 339 GLY B N 1
ATOM 7901 C CA . GLY B 1 339 ? -22.359 -29.406 -14.094 1 91.44 339 GLY B CA 1
ATOM 7902 C C . GLY B 1 339 ? -21.297 -28.766 -13.234 1 91.44 339 GLY B C 1
ATOM 7903 O O . GLY B 1 339 ? -21.469 -28.594 -12.031 1 91.44 339 GLY B O 1
ATOM 7904 N N . PHE B 1 340 ? -20.203 -28.406 -13.844 1 93.31 340 PHE B N 1
ATOM 7905 C CA . PHE B 1 340 ? -19.094 -27.844 -13.078 1 93.31 340 PHE B CA 1
ATOM 7906 C C . PHE B 1 340 ? -19.328 -26.375 -12.789 1 93.31 340 PHE B C 1
ATOM 7908 O O . PHE B 1 340 ? -19.984 -25.672 -13.578 1 93.31 340 PHE B O 1
ATOM 7915 N N . GLU B 1 341 ? -18.797 -25.891 -11.664 1 90.25 341 GLU B N 1
ATOM 7916 C CA . GLU B 1 341 ? -18.688 -24.5 -11.258 1 90.25 341 GLU B CA 1
ATOM 7917 C C . GLU B 1 341 ? -17.359 -24.219 -10.562 1 90.25 341 GLU B C 1
ATOM 7919 O O . GLU B 1 341 ? -16.484 -25.094 -10.5 1 90.25 341 GLU B O 1
ATOM 7924 N N . ALA B 1 342 ? -17.188 -23.016 -10.125 1 87.94 342 ALA B N 1
ATOM 7925 C CA . ALA B 1 342 ? -15.914 -22.594 -9.539 1 87.94 342 ALA B CA 1
ATOM 7926 C C . ALA B 1 342 ? -15.492 -23.516 -8.398 1 87.94 342 ALA B C 1
ATOM 7928 O O . ALA B 1 342 ? -14.352 -23.984 -8.367 1 87.94 342 ALA B O 1
ATOM 7929 N N . LYS B 1 343 ? -16.375 -23.891 -7.527 1 85.75 343 LYS B N 1
ATOM 7930 C CA . LYS B 1 343 ? -16.078 -24.625 -6.309 1 85.75 343 LYS B CA 1
ATOM 7931 C C . LYS B 1 343 ? -15.797 -26.094 -6.609 1 85.75 343 LYS B C 1
ATOM 7933 O O . LYS B 1 343 ? -15.156 -26.797 -5.816 1 85.75 343 LYS B O 1
ATOM 7938 N N . THR B 1 344 ? -16.281 -26.516 -7.715 1 90.38 344 THR B N 1
ATOM 7939 C CA . THR B 1 344 ? -16.188 -27.938 -7.992 1 90.38 344 THR B CA 1
ATOM 7940 C C . THR B 1 344 ? -15.008 -28.234 -8.914 1 90.38 344 THR B C 1
ATOM 7942 O O . THR B 1 344 ? -14.633 -29.406 -9.109 1 90.38 344 THR B O 1
ATOM 7945 N N . LEU B 1 345 ? -14.422 -27.109 -9.445 1 88.56 345 LEU B N 1
ATOM 7946 C CA . LEU B 1 345 ? -13.227 -27.297 -10.273 1 88.56 345 LEU B CA 1
ATOM 7947 C C . LEU B 1 345 ? -11.969 -27.281 -9.414 1 88.56 345 LEU B C 1
ATOM 7949 O O . LEU B 1 345 ? -11.742 -26.344 -8.641 1 88.56 345 LEU B O 1
ATOM 7953 N N . SER B 1 346 ? -11.359 -28.297 -8.961 1 81.38 346 SER B N 1
ATOM 7954 C CA . SER B 1 346 ? -10.203 -28.438 -8.078 1 81.38 346 SER B CA 1
ATOM 7955 C C . SER B 1 346 ? -9.016 -27.641 -8.609 1 81.38 346 SER B C 1
ATOM 7957 O O . SER B 1 346 ? -8.367 -26.906 -7.859 1 81.38 346 SER B O 1
ATOM 7959 N N . SER B 1 347 ? -8.617 -27.734 -9.891 1 86.75 347 SER B N 1
ATOM 7960 C CA . SER B 1 347 ? -7.488 -27.031 -10.484 1 86.75 347 SER B CA 1
ATOM 7961 C C . SER B 1 347 ? -7.852 -26.453 -11.852 1 86.75 347 SER B C 1
ATOM 7963 O O . SER B 1 347 ? -8.32 -27.188 -12.734 1 86.75 347 SER B O 1
ATOM 7965 N N . ASN B 1 348 ? -7.508 -25.25 -12.016 1 91.44 348 ASN B N 1
ATOM 7966 C CA . ASN B 1 348 ? -7.762 -24.609 -13.297 1 91.44 348 ASN B CA 1
ATOM 7967 C C . ASN B 1 348 ? -6.844 -25.141 -14.391 1 91.44 348 ASN B C 1
ATOM 7969 O O . ASN B 1 348 ? -7.137 -25.016 -15.586 1 91.44 348 ASN B O 1
ATOM 7973 N N . ASN B 1 349 ? -5.766 -25.766 -13.984 1 92.06 349 ASN B N 1
ATOM 7974 C CA . ASN B 1 349 ? -4.832 -26.297 -14.961 1 92.06 349 ASN B CA 1
ATOM 7975 C C . ASN B 1 349 ? -5.461 -27.438 -15.766 1 92.06 349 ASN B C 1
ATOM 7977 O O . ASN B 1 349 ? -5.035 -27.719 -16.891 1 92.06 349 ASN B O 1
ATOM 7981 N N . ALA B 1 350 ? -6.469 -28.094 -15.234 1 93.88 350 ALA B N 1
ATOM 7982 C CA . ALA B 1 350 ? -7.121 -29.234 -15.883 1 93.88 350 ALA B CA 1
ATOM 7983 C C . ALA B 1 350 ? -7.863 -28.781 -17.141 1 93.88 350 ALA B C 1
ATOM 7985 O O . ALA B 1 350 ? -8.195 -29.609 -18 1 93.88 350 ALA B O 1
ATOM 7986 N N . ILE B 1 351 ? -8.055 -27.547 -17.281 1 95.69 351 ILE B N 1
ATOM 7987 C CA . ILE B 1 351 ? -8.805 -27 -18.406 1 95.69 351 ILE B CA 1
ATOM 7988 C C . ILE B 1 351 ? -7.934 -26.984 -19.656 1 95.69 351 ILE B C 1
ATOM 7990 O O . ILE B 1 351 ? -8.445 -27.047 -20.781 1 95.69 351 ILE B O 1
ATOM 7994 N N . LEU B 1 352 ? -6.633 -26.984 -19.484 1 97.19 352 LEU B N 1
ATOM 7995 C CA . LEU B 1 352 ? -5.715 -26.641 -20.562 1 97.19 352 LEU B CA 1
ATOM 7996 C C . LEU B 1 352 ? -5.645 -27.781 -21.578 1 97.19 352 LEU B C 1
ATOM 7998 O O . LEU B 1 352 ? -5.703 -27.547 -22.797 1 97.19 352 LEU B O 1
ATOM 8002 N N . PRO B 1 353 ? -5.637 -29.062 -21.188 1 97.25 353 PRO B N 1
ATOM 8003 C CA . PRO B 1 353 ? -5.688 -30.125 -22.188 1 97.25 353 PRO B CA 1
ATOM 8004 C C . PRO B 1 353 ? -6.992 -30.141 -22.984 1 97.25 353 PRO B C 1
ATOM 8006 O O . PRO B 1 353 ? -6.988 -30.422 -24.172 1 97.25 353 PRO B O 1
ATOM 8009 N N . ILE B 1 354 ? -8.07 -29.844 -22.328 1 97.81 354 ILE B N 1
ATOM 8010 C CA . ILE B 1 354 ? -9.367 -29.781 -23 1 97.81 354 ILE B CA 1
ATOM 8011 C C . ILE B 1 354 ? -9.375 -28.625 -24 1 97.81 354 ILE B C 1
ATOM 8013 O O . ILE B 1 354 ? -9.789 -28.812 -25.141 1 97.81 354 ILE B O 1
ATOM 8017 N N . LEU B 1 355 ? -8.836 -27.484 -23.547 1 97.94 355 LEU B N 1
ATOM 8018 C CA . LEU B 1 355 ? -8.703 -26.312 -24.422 1 97.94 355 LEU B CA 1
ATOM 8019 C C . LEU B 1 355 ? -7.855 -26.656 -25.641 1 97.94 355 LEU B C 1
ATOM 8021 O O . LEU B 1 355 ? -8.203 -26.266 -26.766 1 97.94 355 LEU B O 1
ATOM 8025 N N . TYR B 1 356 ? -6.789 -27.312 -25.391 1 97.94 356 TYR B N 1
ATOM 8026 C CA . TYR B 1 356 ? -5.871 -27.703 -26.453 1 97.94 356 TYR B CA 1
ATOM 8027 C C . TYR B 1 356 ? -6.586 -28.547 -27.516 1 97.94 356 TYR B C 1
ATOM 8029 O O . TYR B 1 356 ? -6.461 -28.281 -28.703 1 97.94 356 TYR B O 1
ATOM 8037 N N . PHE B 1 357 ? -7.375 -29.547 -27.141 1 97.62 357 PHE B N 1
ATOM 8038 C CA . PHE B 1 357 ? -8.102 -30.453 -28.016 1 97.62 357 PHE B CA 1
ATOM 8039 C C . PHE B 1 357 ? -9.164 -29.703 -28.812 1 97.62 357 PHE B C 1
ATOM 8041 O O . PHE B 1 357 ? -9.258 -29.859 -30.031 1 97.62 357 PHE B O 1
ATOM 8048 N N . ILE B 1 358 ? -9.859 -28.875 -28.141 1 97.44 358 ILE B N 1
ATOM 8049 C CA . ILE B 1 358 ? -10.969 -28.141 -28.75 1 97.44 358 ILE B CA 1
ATOM 8050 C C . ILE B 1 358 ? -10.43 -27.188 -29.812 1 97.44 358 ILE B C 1
ATOM 8052 O O . ILE B 1 358 ? -10.953 -27.125 -30.938 1 97.44 358 ILE B O 1
ATOM 8056 N N . TYR B 1 359 ? -9.406 -26.484 -29.484 1 97.19 359 TYR B N 1
ATOM 8057 C CA . TYR B 1 359 ? -8.859 -25.484 -30.406 1 97.19 359 TYR B CA 1
ATOM 8058 C C . TYR B 1 359 ? -8.227 -26.141 -31.625 1 97.19 359 TYR B C 1
ATOM 8060 O O . TYR B 1 359 ? -8.586 -25.828 -32.75 1 97.19 359 TYR B O 1
ATOM 8068 N N . HIS B 1 360 ? -7.328 -27.094 -31.422 1 95.31 360 HIS B N 1
ATOM 8069 C CA . HIS B 1 360 ? -6.512 -27.609 -32.5 1 95.31 360 HIS B CA 1
ATOM 8070 C C . HIS B 1 360 ? -7.285 -28.609 -33.344 1 95.31 360 HIS B C 1
ATOM 8072 O O . HIS B 1 360 ? -6.957 -28.828 -34.531 1 95.31 360 HIS B O 1
ATOM 8078 N N . LYS B 1 361 ? -8.32 -29.188 -32.844 1 94.81 361 LYS B N 1
ATOM 8079 C CA . LYS B 1 361 ? -9.18 -30.062 -33.625 1 94.81 361 LYS B CA 1
ATOM 8080 C C . LYS B 1 361 ? -10.328 -29.281 -34.25 1 94.81 361 LYS B C 1
ATOM 8082 O O . LYS B 1 361 ? -11.18 -29.859 -34.938 1 94.81 361 LYS B O 1
ATOM 8087 N N . ASN B 1 362 ? -10.398 -27.984 -34 1 93.69 362 ASN B N 1
ATOM 8088 C CA . ASN B 1 362 ? -11.398 -27.094 -34.562 1 93.69 362 ASN B CA 1
ATOM 8089 C C . ASN B 1 362 ? -12.812 -27.5 -34.156 1 93.69 362 ASN B C 1
ATOM 8091 O O . ASN B 1 362 ? -13.688 -27.656 -35.031 1 93.69 362 ASN B O 1
ATOM 8095 N N . LEU B 1 363 ? -13 -27.688 -32.906 1 94.81 363 LEU B N 1
ATOM 8096 C CA . LEU B 1 363 ? -14.297 -28.141 -32.406 1 94.81 363 LEU B CA 1
ATOM 8097 C C . LEU B 1 363 ? -15.016 -27 -31.688 1 94.81 363 LEU B C 1
ATOM 8099 O O . LEU B 1 363 ? -16.062 -27.219 -31.062 1 94.81 363 LEU B O 1
ATOM 8103 N N . THR B 1 364 ? -14.547 -25.812 -31.703 1 94.75 364 THR B N 1
ATOM 8104 C CA . THR B 1 364 ? -15.023 -24.672 -30.922 1 94.75 364 THR B CA 1
ATOM 8105 C C . THR B 1 364 ? -16.516 -24.438 -31.172 1 94.75 364 THR B C 1
ATOM 8107 O O . THR B 1 364 ? -17.25 -24.125 -30.234 1 94.75 364 THR B O 1
ATOM 8110 N N . ASN B 1 365 ? -16.953 -24.672 -32.281 1 90.62 365 ASN B N 1
ATOM 8111 C CA . ASN B 1 365 ? -18.344 -24.359 -32.594 1 90.62 365 ASN B CA 1
ATOM 8112 C C . ASN B 1 365 ? -19.234 -25.594 -32.438 1 90.62 365 ASN B C 1
ATOM 8114 O O . ASN B 1 365 ? -20.453 -25.484 -32.562 1 90.62 365 ASN B O 1
ATOM 8118 N N . ASN B 1 366 ? -18.656 -26.672 -32.062 1 92.19 366 ASN B N 1
ATOM 8119 C CA . ASN B 1 366 ? -19.438 -27.906 -32.156 1 92.19 366 ASN B CA 1
ATOM 8120 C C . ASN B 1 366 ? -19.391 -28.703 -30.859 1 92.19 366 ASN B C 1
ATOM 8122 O O . ASN B 1 366 ? -20.234 -29.562 -30.625 1 92.19 366 ASN B O 1
ATOM 8126 N N . ILE B 1 367 ? -18.469 -28.484 -30.078 1 94.56 367 ILE B N 1
ATOM 8127 C CA . ILE B 1 367 ? -18.141 -29.438 -29 1 94.56 367 ILE B CA 1
ATOM 8128 C C . ILE B 1 367 ? -19.297 -29.531 -28.016 1 94.56 367 ILE B C 1
ATOM 8130 O O . ILE B 1 367 ? -19.594 -30.594 -27.484 1 94.56 367 ILE B O 1
ATOM 8134 N N . VAL B 1 368 ? -20.047 -28.453 -27.812 1 93.25 368 VAL B N 1
ATOM 8135 C CA . VAL B 1 368 ? -21.078 -28.453 -26.766 1 93.25 368 VAL B CA 1
ATOM 8136 C C . VAL B 1 368 ? -22.406 -28.938 -27.344 1 93.25 368 VAL B C 1
ATOM 8138 O O . VAL B 1 368 ? -23.109 -29.734 -26.703 1 93.25 368 VAL B O 1
ATOM 8141 N N . ASP B 1 369 ? -22.766 -28.594 -28.578 1 90.31 369 ASP B N 1
ATOM 8142 C CA . ASP B 1 369 ? -24.141 -28.734 -29.047 1 90.31 369 ASP B CA 1
ATOM 8143 C C . ASP B 1 369 ? -24.25 -29.797 -30.125 1 90.31 369 ASP B C 1
ATOM 8145 O O . ASP B 1 369 ? -25.328 -30.391 -30.312 1 90.31 369 ASP B O 1
ATOM 8149 N N . SER B 1 370 ? -23.188 -30.125 -30.797 1 91.88 370 SER B N 1
ATOM 8150 C CA . SER B 1 370 ? -23.25 -31.031 -31.938 1 91.88 370 SER B CA 1
ATOM 8151 C C . SER B 1 370 ? -23.406 -32.469 -31.484 1 91.88 370 SER B C 1
ATOM 8153 O O . SER B 1 370 ? -22.703 -32.906 -30.562 1 91.88 370 SER B O 1
ATOM 8155 N N . VAL B 1 371 ? -24.156 -33.219 -32.156 1 90.88 371 VAL B N 1
ATOM 8156 C CA . VAL B 1 371 ? -24.391 -34.656 -31.875 1 90.88 371 VAL B CA 1
ATOM 8157 C C . VAL B 1 371 ? -23.156 -35.438 -32.219 1 90.88 371 VAL B C 1
ATOM 8159 O O . VAL B 1 371 ? -22.844 -36.438 -31.547 1 90.88 371 VAL B O 1
ATOM 8162 N N . LYS B 1 372 ? -22.438 -34.969 -33.156 1 91.5 372 LYS B N 1
ATOM 8163 C CA . LYS B 1 372 ? -21.234 -35.656 -33.625 1 91.5 372 LYS B CA 1
ATOM 8164 C C . LYS B 1 372 ? -20.172 -35.719 -32.531 1 91.5 372 LYS B C 1
ATOM 8166 O O . LYS B 1 372 ? -19.266 -36.562 -32.562 1 91.5 372 LYS B O 1
ATOM 8171 N N . CYS B 1 373 ? -20.344 -34.781 -31.516 1 94.25 373 CYS B N 1
ATOM 8172 C CA . CYS B 1 373 ? -19.297 -34.656 -30.5 1 94.25 373 CYS B CA 1
ATOM 8173 C C . CYS B 1 373 ? -19.719 -35.344 -29.219 1 94.25 373 CYS B C 1
ATOM 8175 O O . CYS B 1 373 ? -19.094 -35.188 -28.172 1 94.25 373 CYS B O 1
ATOM 8177 N N . ASN B 1 374 ? -20.766 -36.156 -29.297 1 93.81 374 ASN B N 1
ATOM 8178 C CA . ASN B 1 374 ? -21.281 -36.812 -28.109 1 93.81 374 ASN B CA 1
ATOM 8179 C C . ASN B 1 374 ? -20.234 -37.688 -27.453 1 93.81 374 ASN B C 1
ATOM 8181 O O . ASN B 1 374 ? -20.094 -37.688 -26.219 1 93.81 374 ASN B O 1
ATOM 8185 N N . GLU B 1 375 ? -19.578 -38.406 -28.281 1 94.38 375 GLU B N 1
ATOM 8186 C CA . GLU B 1 375 ? -18.578 -39.344 -27.766 1 94.38 375 GLU B CA 1
ATOM 8187 C C . GLU B 1 375 ? -17.438 -38.562 -27.109 1 94.38 375 GLU B C 1
ATOM 8189 O O . GLU B 1 375 ? -16.984 -38.938 -26 1 94.38 375 GLU B O 1
ATOM 8194 N N . ASN B 1 376 ? -16.969 -37.531 -27.766 1 95.94 376 ASN B N 1
ATOM 8195 C CA . ASN B 1 376 ? -15.914 -36.719 -27.203 1 95.94 376 ASN B CA 1
ATOM 8196 C C . ASN B 1 376 ? -16.344 -36.062 -25.891 1 95.94 376 ASN B C 1
ATOM 8198 O O . ASN B 1 376 ? -15.562 -36.031 -24.938 1 95.94 376 ASN B O 1
ATOM 8202 N N . ARG B 1 377 ? -17.516 -35.625 -25.781 1 95.94 377 ARG B N 1
ATOM 8203 C CA . ARG B 1 377 ? -18.031 -35.031 -24.562 1 95.94 377 ARG B CA 1
ATOM 8204 C C . ARG B 1 377 ? -17.984 -36 -23.391 1 95.94 377 ARG B C 1
ATOM 8206 O O . ARG B 1 377 ? -17.562 -35.656 -22.297 1 95.94 377 ARG B O 1
ATOM 8213 N N . ALA B 1 378 ? -18.422 -37.188 -23.734 1 93.75 378 ALA B N 1
ATOM 8214 C CA . ALA B 1 378 ? -18.453 -38.219 -22.703 1 93.75 378 ALA B CA 1
ATOM 8215 C C . ALA B 1 378 ? -17.047 -38.531 -22.203 1 93.75 378 ALA B C 1
ATOM 8217 O O . ALA B 1 378 ? -16.828 -38.688 -21 1 93.75 378 ALA B O 1
ATOM 8218 N N . ILE B 1 379 ? -16.125 -38.625 -23.094 1 95.38 379 ILE B N 1
ATOM 8219 C CA . ILE B 1 379 ? -14.758 -38.969 -22.766 1 95.38 379 ILE B CA 1
ATOM 8220 C C . ILE B 1 379 ? -14.117 -37.844 -21.969 1 95.38 379 ILE B C 1
ATOM 8222 O O . ILE B 1 379 ? -13.422 -38.062 -20.969 1 95.38 379 ILE B O 1
ATOM 8226 N N . ILE B 1 380 ? -14.328 -36.594 -22.406 1 96.81 380 ILE B N 1
ATOM 8227 C CA . ILE B 1 380 ? -13.766 -35.438 -21.734 1 96.81 380 ILE B CA 1
ATOM 8228 C C . ILE B 1 380 ? -14.305 -35.344 -20.312 1 96.81 380 ILE B C 1
ATOM 8230 O O . ILE B 1 380 ? -13.547 -35.125 -19.359 1 96.81 380 ILE B O 1
ATOM 8234 N N . LYS B 1 381 ? -15.602 -35.531 -20.156 1 94.75 381 LYS B N 1
ATOM 8235 C CA . LYS B 1 381 ? -16.219 -35.5 -18.828 1 94.75 381 LYS B CA 1
ATOM 8236 C C . LYS B 1 381 ? -15.578 -36.562 -17.922 1 94.75 381 LYS B C 1
ATOM 8238 O O . LYS B 1 381 ? -15.227 -36.25 -16.781 1 94.75 381 LYS B O 1
ATOM 8243 N N . LYS B 1 382 ? -15.5 -37.688 -18.484 1 93.12 382 LYS B N 1
ATOM 8244 C CA . LYS B 1 382 ? -14.898 -38.781 -17.719 1 93.12 382 LYS B CA 1
ATOM 8245 C C . LYS B 1 382 ? -13.477 -38.438 -17.297 1 93.12 382 LYS B C 1
ATOM 8247 O O . LYS B 1 382 ? -13.102 -38.656 -16.141 1 93.12 382 LYS B O 1
ATOM 8252 N N . TRP B 1 383 ? -12.688 -37.938 -18.203 1 94.69 383 TRP B N 1
ATOM 8253 C CA . TRP B 1 383 ? -11.305 -37.594 -17.906 1 94.69 383 TRP B CA 1
ATOM 8254 C C . TRP B 1 383 ? -11.242 -36.531 -16.812 1 94.69 383 TRP B C 1
ATOM 8256 O O . TRP B 1 383 ? -10.43 -36.625 -15.891 1 94.69 383 TRP B O 1
ATOM 8266 N N . LEU B 1 384 ? -12.039 -35.5 -16.953 1 94.81 384 LEU B N 1
ATOM 8267 C CA . LEU B 1 384 ? -12.031 -34.406 -16.016 1 94.81 384 LEU B CA 1
ATOM 8268 C C . LEU B 1 384 ? -12.383 -34.875 -14.602 1 94.81 384 LEU B C 1
ATOM 8270 O O . LEU B 1 384 ? -11.742 -34.469 -13.633 1 94.81 384 LEU B O 1
ATOM 8274 N N . LEU B 1 385 ? -13.383 -35.719 -14.5 1 92.75 385 LEU B N 1
ATOM 8275 C CA . LEU B 1 385 ? -13.789 -36.25 -13.211 1 92.75 385 LEU B CA 1
ATOM 8276 C C . LEU B 1 385 ? -12.672 -37.094 -12.602 1 92.75 385 LEU B C 1
ATOM 8278 O O . LEU B 1 385 ? -12.383 -37 -11.406 1 92.75 385 LEU B O 1
ATOM 8282 N N . ARG B 1 386 ? -12.055 -37.844 -13.43 1 90.88 386 ARG B N 1
ATOM 8283 C CA . ARG B 1 386 ? -10.93 -38.656 -12.977 1 90.88 386 ARG B CA 1
ATOM 8284 C C . ARG B 1 386 ? -9.773 -37.781 -12.508 1 90.88 386 ARG B C 1
ATOM 8286 O O . ARG B 1 386 ? -9.156 -38.062 -11.477 1 90.88 386 ARG B O 1
ATOM 8293 N N . ALA B 1 387 ? -9.484 -36.75 -13.289 1 91.81 387 ALA B N 1
ATOM 8294 C CA . ALA B 1 387 ? -8.391 -35.844 -12.953 1 91.81 387 ALA B CA 1
ATOM 8295 C C . ALA B 1 387 ? -8.625 -35.188 -11.602 1 91.81 387 ALA B C 1
ATOM 8297 O O . ALA B 1 387 ? -7.684 -34.969 -10.836 1 91.81 387 ALA B O 1
ATOM 8298 N N . ILE B 1 388 ? -9.859 -34.844 -11.289 1 90.94 388 ILE B N 1
ATOM 8299 C CA . ILE B 1 388 ? -10.195 -34.219 -10.023 1 90.94 388 ILE B CA 1
ATOM 8300 C C . ILE B 1 388 ? -9.977 -35.188 -8.875 1 90.94 388 ILE B C 1
ATOM 8302 O O . ILE B 1 388 ? -9.469 -34.812 -7.816 1 90.94 388 ILE B O 1
ATOM 8306 N N . ILE B 1 389 ? -10.312 -36.406 -9.094 1 88.69 389 ILE B N 1
ATOM 8307 C CA . ILE B 1 389 ? -10.219 -37.438 -8.062 1 88.69 389 ILE B CA 1
ATOM 8308 C C . ILE B 1 389 ? -8.75 -37.781 -7.836 1 88.69 389 ILE B C 1
ATOM 8310 O O . ILE B 1 389 ? -8.312 -37.938 -6.691 1 88.69 389 ILE B O 1
ATOM 8314 N N . LEU B 1 390 ? -7.98 -37.875 -8.945 1 87.12 390 LEU B N 1
ATOM 8315 C CA . LEU B 1 390 ? -6.613 -38.406 -8.875 1 87.12 390 LEU B CA 1
ATOM 8316 C C . LEU B 1 390 ? -5.621 -37.281 -8.633 1 87.12 390 LEU B C 1
ATOM 8318 O O . LEU B 1 390 ? -4.465 -37.5 -8.281 1 87.12 390 LEU B O 1
ATOM 8322 N N . LYS B 1 391 ? -5.875 -36.031 -8.875 1 85.81 391 LYS B N 1
ATOM 8323 C CA . LYS B 1 391 ? -5.148 -34.812 -8.531 1 85.81 391 LYS B CA 1
ATOM 8324 C C . LYS B 1 391 ? -3.754 -34.812 -9.148 1 85.81 391 LYS B C 1
ATOM 8326 O O . LYS B 1 391 ? -2.758 -34.625 -8.453 1 85.81 391 LYS B O 1
ATOM 8331 N N . PRO B 1 392 ? -3.689 -34.906 -10.43 1 86.38 392 PRO B N 1
ATOM 8332 C CA . PRO B 1 392 ? -2.375 -34.906 -11.07 1 86.38 392 PRO B CA 1
ATOM 8333 C C . PRO B 1 392 ? -1.62 -33.594 -10.906 1 86.38 392 PRO B C 1
ATOM 8335 O O . PRO B 1 392 ? -0.396 -33.562 -11.047 1 86.38 392 PRO B O 1
ATOM 8338 N N . PHE B 1 393 ? -2.227 -32.531 -10.531 1 84.81 393 PHE B N 1
ATOM 8339 C CA . PHE B 1 393 ? -1.619 -31.188 -10.539 1 84.81 393 PHE B CA 1
ATOM 8340 C C . PHE B 1 393 ? -1.164 -30.797 -9.141 1 84.81 393 PHE B C 1
ATOM 8342 O O . PHE B 1 393 ? -0.926 -29.609 -8.875 1 84.81 393 PHE B O 1
ATOM 8349 N N . GLY B 1 394 ? -1.086 -31.641 -8.195 1 69.81 394 GLY B N 1
ATOM 8350 C CA . GLY B 1 394 ? -0.65 -31.359 -6.84 1 69.81 394 GLY B CA 1
ATOM 8351 C C . GLY B 1 394 ? 0.821 -31 -6.75 1 69.81 394 GLY B C 1
ATOM 8352 O O . GLY B 1 394 ? 1.238 -30.281 -5.832 1 69.81 394 GLY B O 1
ATOM 8353 N N . GLY B 1 395 ? 1.668 -31.406 -7.672 1 61.31 395 GLY B N 1
ATOM 8354 C CA . GLY B 1 395 ? 3.086 -31.094 -7.711 1 61.31 395 GLY B CA 1
ATOM 8355 C C . GLY B 1 395 ? 3.424 -30 -8.711 1 61.31 395 GLY B C 1
ATOM 8356 O O . GLY B 1 395 ? 2.773 -28.953 -8.742 1 61.31 395 GLY B O 1
ATOM 8357 N N . SER B 1 396 ? 4.449 -30.219 -9.469 1 68.62 396 SER B N 1
ATOM 8358 C CA . SER B 1 396 ? 4.832 -29.266 -10.508 1 68.62 396 SER B CA 1
ATOM 8359 C C . SER B 1 396 ? 3.844 -29.297 -11.672 1 68.62 396 SER B C 1
ATOM 8361 O O . SER B 1 396 ? 3.924 -30.156 -12.547 1 68.62 396 SER B O 1
ATOM 8363 N N . SER B 1 397 ? 2.967 -28.422 -11.742 1 81.38 397 SER B N 1
ATOM 8364 C CA . SER B 1 397 ? 1.88 -28.375 -12.719 1 81.38 397 SER B CA 1
ATOM 8365 C C . SER B 1 397 ? 2.416 -28.203 -14.133 1 81.38 397 SER B C 1
ATOM 8367 O O . SER B 1 397 ? 1.884 -28.797 -15.078 1 81.38 397 SER B O 1
ATOM 8369 N N . ASP B 1 398 ? 3.586 -27.594 -14.336 1 86.62 398 ASP B N 1
ATOM 8370 C CA . ASP B 1 398 ? 4.094 -27.328 -15.68 1 86.62 398 ASP B CA 1
ATOM 8371 C C . ASP B 1 398 ? 4.621 -28.594 -16.328 1 86.62 398 ASP B C 1
ATOM 8373 O O . ASP B 1 398 ? 4.402 -28.828 -17.516 1 86.62 398 ASP B O 1
ATOM 8377 N N . THR B 1 399 ? 5.293 -29.375 -15.57 1 84.31 399 THR B N 1
ATOM 8378 C CA . THR B 1 399 ? 5.812 -30.641 -16.094 1 84.31 399 THR B CA 1
ATOM 8379 C C . THR B 1 399 ? 4.672 -31.578 -16.453 1 84.31 399 THR B C 1
ATOM 8381 O O . THR B 1 399 ? 4.695 -32.219 -17.516 1 84.31 399 THR B O 1
ATOM 8384 N N . VAL B 1 400 ? 3.705 -31.672 -15.602 1 90.31 400 VAL B N 1
ATOM 8385 C CA . VAL B 1 400 ? 2.549 -32.531 -15.836 1 90.31 400 VAL B CA 1
ATOM 8386 C C . VAL B 1 400 ? 1.82 -32.094 -17.109 1 90.31 400 VAL B C 1
ATOM 8388 O O . VAL B 1 400 ? 1.481 -32.906 -17.953 1 90.31 400 VAL B O 1
ATOM 8391 N N . LEU B 1 401 ? 1.658 -30.812 -17.219 1 93.38 401 LEU B N 1
ATOM 8392 C CA . LEU B 1 401 ? 0.968 -30.266 -18.375 1 93.38 401 LEU B CA 1
ATOM 8393 C C . LEU B 1 401 ? 1.757 -30.516 -19.656 1 93.38 401 LEU B C 1
ATOM 8395 O O . LEU B 1 401 ? 1.18 -30.875 -20.688 1 93.38 401 LEU B O 1
ATOM 8399 N N . SER B 1 402 ? 3.053 -30.297 -19.578 1 91.75 402 SER B N 1
ATOM 8400 C CA . SER B 1 402 ? 3.902 -30.562 -20.734 1 91.75 402 SER B CA 1
ATOM 8401 C C . SER B 1 402 ? 3.818 -32.031 -21.156 1 91.75 402 SER B C 1
ATOM 8403 O O . SER B 1 402 ? 3.783 -32.344 -22.359 1 91.75 402 SER B O 1
ATOM 8405 N N . ASN B 1 403 ? 3.764 -32.875 -20.25 1 92.5 403 ASN B N 1
ATOM 8406 C CA . ASN B 1 403 ? 3.633 -34.312 -20.531 1 92.5 403 ASN B CA 1
ATOM 8407 C C . ASN B 1 403 ? 2.268 -34.625 -21.141 1 92.5 403 ASN B C 1
ATOM 8409 O O . ASN B 1 403 ? 2.172 -35.406 -22.078 1 92.5 403 ASN B O 1
ATOM 8413 N N . MET B 1 404 ? 1.223 -34.062 -20.625 1 95.38 404 MET B N 1
ATOM 8414 C CA . MET B 1 404 ? -0.117 -34.312 -21.172 1 95.38 404 MET B CA 1
ATOM 8415 C C . MET B 1 404 ? -0.194 -33.875 -22.625 1 95.38 404 MET B C 1
ATOM 8417 O O . MET B 1 404 ? -0.889 -34.531 -23.422 1 95.38 404 MET B O 1
ATOM 8421 N N . ARG B 1 405 ? 0.513 -32.812 -22.875 1 94.88 405 ARG B N 1
ATOM 8422 C CA . ARG B 1 405 ? 0.485 -32.312 -24.25 1 94.88 405 ARG B CA 1
ATOM 8423 C C . ARG B 1 405 ? 1.049 -33.344 -25.219 1 94.88 405 ARG B C 1
ATOM 8425 O O . ARG B 1 405 ? 0.656 -33.375 -26.391 1 94.88 405 ARG B O 1
ATOM 8432 N N . LYS B 1 406 ? 1.905 -34.219 -24.812 1 94.19 406 LYS B N 1
ATOM 8433 C CA . LYS B 1 406 ? 2.504 -35.25 -25.641 1 94.19 406 LYS B CA 1
ATOM 8434 C C . LYS B 1 406 ? 1.445 -36.219 -26.172 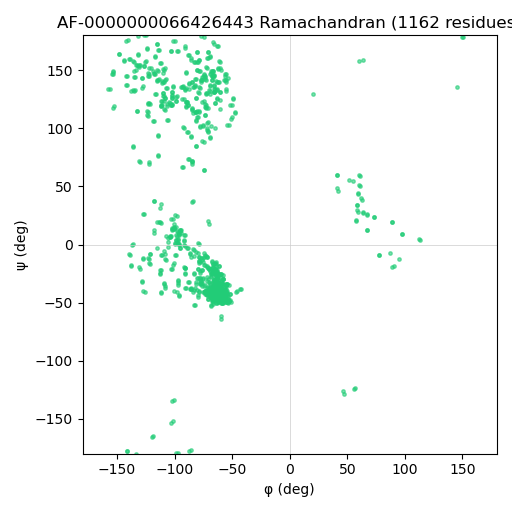1 94.19 406 LYS B C 1
ATOM 8436 O O . LYS B 1 406 ? 1.652 -36.875 -27.188 1 94.19 406 LYS B O 1
ATOM 8441 N N . ALA B 1 407 ? 0.336 -36.281 -25.453 1 95 407 ALA B N 1
ATOM 8442 C CA . ALA B 1 407 ? -0.761 -37.156 -25.891 1 95 407 ALA B CA 1
ATOM 8443 C C . ALA B 1 407 ? -1.394 -36.625 -27.172 1 95 407 ALA B C 1
ATOM 8445 O O . ALA B 1 407 ? -1.988 -37.375 -27.953 1 95 407 ALA B O 1
ATOM 8446 N N . PHE B 1 408 ? -1.256 -35.344 -27.375 1 95.44 408 PHE B N 1
ATOM 8447 C CA . PHE B 1 408 ? -1.847 -34.719 -28.547 1 95.44 408 PHE B CA 1
ATOM 8448 C C . PHE B 1 408 ? -0.822 -34.562 -29.672 1 95.44 408 PHE B C 1
ATOM 8450 O O . PHE B 1 408 ? -1.182 -34.562 -30.859 1 95.44 408 PHE B O 1
ATOM 8457 N N . ILE B 1 409 ? 0.424 -34.344 -29.281 1 92.44 409 ILE B N 1
ATOM 8458 C CA . ILE B 1 409 ? 1.512 -34.219 -30.25 1 92.44 409 ILE B CA 1
ATOM 8459 C C . ILE B 1 409 ? 2.828 -34.656 -29.594 1 92.44 409 ILE B C 1
ATOM 8461 O O . ILE B 1 409 ? 3.301 -34 -28.656 1 92.44 409 ILE B O 1
ATOM 8465 N N . LYS B 1 410 ? 3.445 -35.625 -30.078 1 86.75 410 LYS B N 1
ATOM 8466 C CA . LYS B 1 410 ? 4.641 -36.188 -29.484 1 86.75 410 LYS B CA 1
ATOM 8467 C C . LYS B 1 410 ? 5.809 -35.219 -29.531 1 86.75 410 LYS B C 1
ATOM 8469 O O . LYS B 1 410 ? 6.5 -35.031 -28.516 1 86.75 410 LYS B O 1
ATOM 8474 N N . ASP B 1 411 ? 6.047 -34.625 -30.688 1 84.12 411 ASP B N 1
ATOM 8475 C CA . ASP B 1 411 ? 7.125 -33.656 -30.844 1 84.12 411 ASP B CA 1
ATOM 8476 C C . ASP B 1 411 ? 6.566 -32.25 -31.141 1 84.12 411 ASP B C 1
ATOM 8478 O O . ASP B 1 411 ? 6.371 -31.906 -32.312 1 84.12 411 ASP B O 1
ATOM 8482 N N . PHE B 1 412 ? 6.414 -31.484 -30.016 1 85.69 412 PHE B N 1
ATOM 8483 C CA . PHE B 1 412 ? 5.871 -30.141 -30.188 1 85.69 412 PHE B CA 1
ATOM 8484 C C . PHE B 1 412 ? 6.93 -29.203 -30.766 1 85.69 412 PHE B C 1
ATOM 8486 O O . PHE B 1 412 ? 8.016 -29.078 -30.203 1 85.69 412 PHE B O 1
ATOM 8493 N N . LYS B 1 413 ? 6.922 -28.891 -31.969 1 75.31 413 LYS B N 1
ATOM 8494 C CA . LYS B 1 413 ? 7.766 -27.859 -32.562 1 75.31 413 LYS B CA 1
ATOM 8495 C C . LYS B 1 413 ? 6.973 -26.578 -32.812 1 75.31 413 LYS B C 1
ATOM 8497 O O . LYS B 1 413 ? 5.926 -26.609 -33.469 1 75.31 413 LYS B O 1
ATOM 8502 N N . GLN B 1 414 ? 7.582 -25.578 -32.312 1 70.62 414 GLN B N 1
ATOM 8503 C CA . GLN B 1 414 ? 6.941 -24.281 -32.5 1 70.62 414 GLN B CA 1
ATOM 8504 C C . GLN B 1 414 ? 6.789 -23.938 -34 1 70.62 414 GLN B C 1
ATOM 8506 O O . GLN B 1 414 ? 7.715 -24.156 -34.781 1 70.62 414 GLN B O 1
ATOM 8511 N N . ASN B 1 415 ? 5.738 -23.781 -34.625 1 64.75 415 ASN B N 1
ATOM 8512 C CA . ASN B 1 415 ? 5.426 -23.312 -36 1 64.75 415 ASN B CA 1
ATOM 8513 C C . ASN B 1 415 ? 5.27 -24.484 -36.969 1 64.75 415 ASN B C 1
ATOM 8515 O O . ASN B 1 415 ? 5.242 -24.281 -38.188 1 64.75 415 ASN B O 1
ATOM 8519 N N . SER B 1 416 ? 5.648 -25.766 -36.625 1 66.69 416 SER B N 1
ATOM 8520 C CA . SER B 1 416 ? 5.598 -26.844 -37.625 1 66.69 416 SER B CA 1
ATOM 8521 C C . SER B 1 416 ? 4.438 -27.781 -37.375 1 66.69 416 SER B C 1
ATOM 8523 O O . SER B 1 416 ? 4.309 -28.828 -38.031 1 66.69 416 SER B O 1
ATOM 8525 N N . GLY B 1 417 ? 3.531 -27.562 -36.344 1 80.81 417 GLY B N 1
ATOM 8526 C CA . GLY B 1 417 ? 2.379 -28.406 -36.062 1 80.81 417 GLY B CA 1
ATOM 8527 C C . GLY B 1 417 ? 2.07 -28.516 -34.594 1 80.81 417 GLY B C 1
ATOM 8528 O O . GLY B 1 417 ? 2.979 -28.672 -33.75 1 80.81 417 GLY B O 1
ATOM 8529 N N . PHE B 1 418 ? 0.758 -28.391 -34.312 1 88.25 418 PHE B N 1
ATOM 8530 C CA . PHE B 1 418 ? 0.366 -28.312 -32.906 1 88.25 418 PHE B CA 1
ATOM 8531 C C . PHE B 1 418 ? -0.477 -29.516 -32.531 1 88.25 418 PHE B C 1
ATOM 8533 O O . PHE B 1 418 ? -0.786 -29.703 -31.344 1 88.25 418 PHE B O 1
ATOM 8540 N N . PHE B 1 419 ? -0.763 -30.391 -33.562 1 91.06 419 PHE B N 1
ATOM 8541 C CA . PHE B 1 419 ? -1.745 -31.422 -33.25 1 91.06 419 PHE B CA 1
ATOM 8542 C C . PHE B 1 419 ? -1.591 -32.594 -34.188 1 91.06 419 PHE B C 1
ATOM 8544 O O . PHE B 1 419 ? -1.359 -32.438 -35.406 1 91.06 419 PHE B O 1
ATOM 8551 N N . ASP B 1 420 ? -1.597 -33.844 -33.688 1 88.56 420 ASP B N 1
ATOM 8552 C CA . ASP B 1 420 ? -1.612 -35.062 -34.5 1 88.56 420 ASP B CA 1
ATOM 8553 C C . ASP B 1 420 ? -2.988 -35.281 -35.125 1 88.56 420 ASP B C 1
ATOM 8555 O O . ASP B 1 420 ? -3.955 -35.562 -34.438 1 88.56 420 ASP B O 1
ATOM 8559 N N . ARG B 1 421 ? -3.076 -35.344 -36.438 1 86.12 421 ARG B N 1
ATOM 8560 C CA . ARG B 1 421 ? -4.332 -35.375 -37.188 1 86.12 421 ARG B CA 1
ATOM 8561 C C . ARG B 1 421 ? -4.973 -36.75 -37.062 1 86.12 421 ARG B C 1
ATOM 8563 O O . ARG B 1 421 ? -6.164 -36.906 -37.344 1 86.12 421 ARG B O 1
ATOM 8570 N N . GLU B 1 422 ? -4.305 -37.656 -36.562 1 88.12 422 GLU B N 1
ATOM 8571 C CA . GLU B 1 422 ? -4.832 -39 -36.438 1 88.12 422 GLU B CA 1
ATOM 8572 C C . GLU B 1 422 ? -5.711 -39.156 -35.188 1 88.12 422 GLU B C 1
ATOM 8574 O O . GLU B 1 422 ? -6.469 -40.125 -35.094 1 88.12 422 GLU B O 1
ATOM 8579 N N . ILE B 1 423 ? -5.652 -38.125 -34.375 1 92.88 423 ILE B N 1
ATOM 8580 C CA . ILE B 1 423 ? -6.438 -38.188 -33.156 1 92.88 423 ILE B CA 1
ATOM 8581 C C . ILE B 1 423 ? -7.871 -37.719 -33.438 1 92.88 423 ILE B C 1
ATOM 8583 O O . ILE B 1 423 ? -8.102 -36.562 -33.781 1 92.88 423 ILE B O 1
ATOM 8587 N N . GLU B 1 424 ? -8.781 -38.656 -33.281 1 91.69 424 GLU B N 1
ATOM 8588 C CA . GLU B 1 424 ? -10.172 -38.312 -33.562 1 91.69 424 GLU B CA 1
ATOM 8589 C C . GLU B 1 424 ? -10.945 -38.031 -32.281 1 91.69 424 GLU B C 1
ATOM 8591 O O . GLU B 1 424 ? -11.75 -37.125 -32.219 1 91.69 424 GLU B O 1
ATOM 8596 N N . LEU B 1 425 ? -10.648 -38.844 -31.281 1 95.69 425 LEU B N 1
ATOM 8597 C CA . LEU B 1 425 ? -11.312 -38.719 -30 1 95.69 425 LEU B CA 1
ATOM 8598 C C . LEU B 1 425 ? -10.352 -38.156 -28.953 1 95.69 425 LEU B C 1
ATOM 8600 O O . LEU B 1 425 ? -9.133 -38.312 -29.078 1 95.69 425 LEU B O 1
ATOM 8604 N N . PHE B 1 426 ? -10.875 -37.469 -27.969 1 96.88 426 PHE B N 1
ATOM 8605 C CA . PHE B 1 426 ? -10.07 -36.969 -26.859 1 96.88 426 PHE B CA 1
ATOM 8606 C C . PHE B 1 426 ? -9.25 -38.125 -26.25 1 96.88 426 PHE B C 1
ATOM 8608 O O . PHE B 1 426 ? -9.812 -39.125 -25.812 1 96.88 426 PHE B O 1
ATOM 8615 N N . PRO B 1 427 ? -7.996 -38.031 -26.25 1 95.5 427 PRO B N 1
ATOM 8616 C CA . PRO B 1 427 ? -7.156 -39.188 -25.891 1 95.5 427 PRO B CA 1
ATOM 8617 C C . PRO B 1 427 ? -6.957 -39.312 -24.375 1 95.5 427 PRO B C 1
ATOM 8619 O O . PRO B 1 427 ? -5.832 -39.188 -23.891 1 95.5 427 PRO B O 1
ATOM 8622 N N . LEU B 1 428 ? -7.98 -39.688 -23.656 1 94.56 428 LEU B N 1
ATOM 8623 C CA . LEU B 1 428 ? -7.988 -39.781 -22.203 1 94.56 428 LEU B CA 1
ATOM 8624 C C . LEU B 1 428 ? -6.887 -40.719 -21.719 1 94.56 428 LEU B C 1
ATOM 8626 O O . LEU B 1 428 ? -6.07 -40.344 -20.875 1 94.56 428 LEU B O 1
ATOM 8630 N N . GLU B 1 429 ? -6.754 -41.906 -22.281 1 91.31 429 GLU B N 1
ATOM 8631 C CA . GLU B 1 429 ? -5.805 -42.906 -21.828 1 91.31 429 GLU B CA 1
ATOM 8632 C C . GLU B 1 429 ? -4.367 -42.469 -22.047 1 91.31 429 GLU B C 1
ATOM 8634 O O . GLU B 1 429 ? -3.516 -42.625 -21.172 1 91.31 429 GLU B O 1
ATOM 8639 N N . GLU B 1 430 ? -4.152 -41.906 -23.219 1 93.31 430 GLU B N 1
ATOM 8640 C CA . GLU B 1 430 ? -2.807 -41.469 -23.547 1 93.31 430 GLU B CA 1
ATOM 8641 C C . GLU B 1 430 ? -2.383 -40.312 -22.656 1 93.31 430 GLU B C 1
ATOM 8643 O O . GLU B 1 430 ? -1.213 -40.188 -22.281 1 93.31 430 GLU B O 1
ATOM 8648 N N . ILE B 1 431 ? -3.305 -39.406 -22.312 1 95.12 431 ILE B N 1
ATOM 8649 C CA . ILE B 1 431 ? -3.014 -38.281 -21.438 1 95.12 431 ILE B CA 1
ATOM 8650 C C . ILE B 1 431 ? -2.58 -38.781 -20.062 1 95.12 431 ILE B C 1
ATOM 8652 O O . ILE B 1 431 ? -1.567 -38.344 -19.516 1 95.12 431 ILE B O 1
ATOM 8656 N N . GLU B 1 432 ? -3.318 -39.719 -19.5 1 92.38 432 GLU B N 1
ATOM 8657 C CA . GLU B 1 432 ? -3.014 -40.25 -18.172 1 92.38 432 GLU B CA 1
ATOM 8658 C C . GLU B 1 432 ? -1.695 -41.031 -18.172 1 92.38 432 GLU B C 1
ATOM 8660 O O . GLU B 1 432 ? -0.938 -40.969 -17.203 1 92.38 432 GLU B O 1
ATOM 8665 N N . LYS B 1 433 ? -1.484 -41.688 -19.266 1 90.62 433 LYS B N 1
ATOM 8666 C CA . LYS B 1 433 ? -0.243 -42.438 -19.406 1 90.62 433 LYS B CA 1
ATOM 8667 C C . LYS B 1 433 ? 0.963 -41.5 -19.469 1 90.62 433 LYS B C 1
ATOM 8669 O O . LYS B 1 433 ? 1.948 -41.719 -18.75 1 90.62 433 LYS B O 1
ATOM 8674 N N . GLU B 1 434 ? 0.86 -40.469 -20.312 1 91.69 434 GLU B N 1
ATOM 8675 C CA . GLU B 1 434 ? 1.963 -39.531 -20.5 1 91.69 434 GLU B CA 1
ATOM 8676 C C . GLU B 1 434 ? 2.229 -38.719 -19.234 1 91.69 434 GLU B C 1
ATOM 8678 O O . GLU B 1 434 ? 3.379 -38.406 -18.922 1 91.69 434 GLU B O 1
ATOM 8683 N N . ALA B 1 435 ? 1.201 -38.375 -18.547 1 90 435 ALA B N 1
ATOM 8684 C CA . ALA B 1 435 ? 1.334 -37.562 -17.344 1 90 435 ALA B CA 1
ATOM 8685 C C . ALA B 1 435 ? 1.776 -38.406 -16.156 1 90 435 ALA B C 1
ATOM 8687 O O . ALA B 1 435 ? 2.207 -37.875 -15.133 1 90 435 ALA B O 1
ATOM 8688 N N . LYS B 1 436 ? 1.726 -39.75 -16.219 1 82.56 436 LYS B N 1
ATOM 8689 C CA . LYS B 1 436 ? 2.26 -40.719 -15.281 1 82.56 436 LYS B CA 1
ATOM 8690 C C . LYS B 1 436 ? 1.604 -40.594 -13.906 1 82.56 436 LYS B C 1
ATOM 8692 O O . LYS B 1 436 ? 2.291 -40.562 -12.883 1 82.56 436 LYS B O 1
ATOM 8697 N N . TYR B 1 437 ? 0.37 -40.344 -13.891 1 77.25 437 TYR B N 1
ATOM 8698 C CA . TYR B 1 437 ? -0.292 -40.312 -12.594 1 77.25 437 TYR B CA 1
ATOM 8699 C C . TYR B 1 437 ? -1.3 -41.438 -12.445 1 77.25 437 TYR B C 1
ATOM 8701 O O . TYR B 1 437 ? -2.105 -41.438 -11.508 1 77.25 437 TYR B O 1
ATOM 8709 N N . ILE B 1 438 ? -1.103 -42.406 -13.289 1 69.94 438 ILE B N 1
ATOM 8710 C CA . ILE B 1 438 ? -2.023 -43.531 -13.242 1 69.94 438 ILE B CA 1
ATOM 8711 C C . ILE B 1 438 ? -1.668 -44.438 -12.078 1 69.94 438 ILE B C 1
ATOM 8713 O O . ILE B 1 438 ? -0.518 -44.875 -11.938 1 69.94 438 ILE B O 1
ATOM 8717 N N . GLN B 1 439 ? -2.32 -44.375 -11.094 1 66.25 439 GLN B N 1
ATOM 8718 C CA . GLN B 1 439 ? -2.164 -45.312 -10 1 66.25 439 GLN B CA 1
ATOM 8719 C C . GLN B 1 439 ? -3.281 -46.375 -10.016 1 66.25 439 GLN B C 1
ATOM 8721 O O . GLN B 1 439 ? -4.359 -46.125 -10.562 1 66.25 439 GLN B O 1
ATOM 8726 N N . THR B 1 440 ? -2.873 -47.562 -9.82 1 68.12 440 THR B N 1
ATOM 8727 C CA . THR B 1 440 ? -3.922 -48.562 -9.594 1 68.12 440 THR B CA 1
ATOM 8728 C C . THR B 1 440 ? -4.891 -48.062 -8.516 1 68.12 440 THR B C 1
ATOM 8730 O O . THR B 1 440 ? -4.473 -47.75 -7.402 1 68.12 440 THR B O 1
ATOM 8733 N N . ILE B 1 441 ? -6.082 -47.75 -9.07 1 80.62 441 ILE B N 1
ATOM 8734 C CA . ILE B 1 441 ? -7.113 -47.344 -8.117 1 80.62 441 ILE B CA 1
ATOM 8735 C C . ILE B 1 441 ? -7.668 -48.562 -7.406 1 80.62 441 ILE B C 1
ATOM 8737 O O . ILE B 1 441 ? -8.578 -49.219 -7.914 1 80.62 441 ILE B O 1
ATOM 8741 N N . ASP B 1 442 ? -6.992 -48.875 -6.309 1 81.62 442 ASP B N 1
ATOM 8742 C CA . ASP B 1 442 ? -7.457 -50.031 -5.52 1 81.62 442 ASP B CA 1
ATOM 8743 C C . ASP B 1 442 ? -8.25 -49.562 -4.301 1 81.62 442 ASP B C 1
ATOM 8745 O O . ASP B 1 442 ? -8.523 -48.375 -4.148 1 81.62 442 ASP B O 1
ATOM 8749 N N . GLU B 1 443 ? -8.734 -50.531 -3.67 1 85.69 443 GLU B N 1
ATOM 8750 C CA . GLU B 1 443 ? -9.594 -50.281 -2.52 1 85.69 443 GLU B CA 1
ATOM 8751 C C . GLU B 1 443 ? -8.891 -49.438 -1.481 1 85.69 443 GLU B C 1
ATOM 8753 O O . GLU B 1 443 ? -9.5 -48.531 -0.894 1 85.69 443 GLU B O 1
ATOM 8758 N N . GLU B 1 444 ? -7.699 -49.656 -1.345 1 81.88 444 GLU B N 1
ATOM 8759 C CA . GLU B 1 444 ? -6.922 -48.938 -0.346 1 81.88 444 GLU B CA 1
ATOM 8760 C C . GLU B 1 444 ? -6.805 -47.438 -0.711 1 81.88 444 GLU B C 1
ATOM 8762 O O . GLU B 1 444 ? -6.934 -46.562 0.152 1 81.88 444 GLU B O 1
ATOM 8767 N N . TYR B 1 445 ? -6.566 -47.219 -1.932 1 82 445 TYR B N 1
ATOM 8768 C CA . TYR B 1 445 ? -6.449 -45.844 -2.389 1 82 445 TYR B CA 1
ATOM 8769 C C . TYR B 1 445 ? -7.75 -45.094 -2.172 1 82 445 TYR B C 1
ATOM 8771 O O . TYR B 1 445 ? -7.742 -43.969 -1.684 1 82 445 TYR B O 1
ATOM 8779 N N . LEU B 1 446 ? -8.805 -45.719 -2.531 1 87.94 446 LEU B N 1
ATOM 8780 C CA . LEU B 1 446 ? -10.109 -45.062 -2.438 1 87.94 446 LEU B CA 1
ATOM 8781 C C . LEU B 1 446 ? -10.492 -44.812 -0.981 1 87.94 446 LEU B C 1
ATOM 8783 O O . LEU B 1 446 ? -11.047 -43.781 -0.65 1 87.94 446 LEU B O 1
ATOM 8787 N N . GLU B 1 447 ? -10.148 -45.75 -0.187 1 85.94 447 GLU B N 1
ATOM 8788 C CA . GLU B 1 447 ? -10.461 -45.656 1.234 1 85.94 447 GLU B CA 1
ATOM 8789 C C . GLU B 1 447 ? -9.672 -44.5 1.88 1 85.94 447 GLU B C 1
ATOM 8791 O O . GLU B 1 447 ? -10.203 -43.781 2.727 1 85.94 447 GLU B O 1
ATOM 8796 N N . ASN B 1 448 ? -8.523 -44.344 1.402 1 79.81 448 ASN B N 1
ATOM 8797 C CA . ASN B 1 448 ? -7.629 -43.406 2.08 1 79.81 448 ASN B CA 1
ATOM 8798 C C . ASN B 1 448 ? -7.754 -42 1.508 1 79.81 448 ASN B C 1
ATOM 8800 O O . ASN B 1 448 ? -7.531 -41.031 2.217 1 79.81 448 ASN B O 1
ATOM 8804 N N . ASN B 1 449 ? -8.18 -41.938 0.25 1 81.38 449 ASN B N 1
ATOM 8805 C CA . ASN B 1 449 ? -8.016 -40.625 -0.386 1 81.38 449 ASN B CA 1
ATOM 8806 C C . ASN B 1 449 ? -9.344 -40.094 -0.894 1 81.38 449 ASN B C 1
ATOM 8808 O O . ASN B 1 449 ? -9.461 -38.906 -1.182 1 81.38 449 ASN B O 1
ATOM 8812 N N . VAL B 1 450 ? -10.352 -40.906 -0.921 1 89.38 450 VAL B N 1
ATOM 8813 C CA . VAL B 1 450 ? -11.523 -40.469 -1.669 1 89.38 450 VAL B CA 1
ATOM 8814 C C . VAL B 1 450 ? -12.766 -40.562 -0.78 1 89.38 450 VAL B C 1
ATOM 8816 O O . VAL B 1 450 ? -13.555 -39.594 -0.715 1 89.38 450 VAL B O 1
ATOM 8819 N N . ILE B 1 451 ? -12.852 -41.594 0.003 1 90.81 451 ILE B N 1
ATOM 8820 C CA . ILE B 1 451 ? -14.102 -41.938 0.668 1 90.81 451 ILE B CA 1
ATOM 8821 C C . ILE B 1 451 ? -14.453 -40.906 1.717 1 90.81 451 ILE B C 1
ATOM 8823 O O . ILE B 1 451 ? -15.625 -40.625 1.955 1 90.81 451 ILE B O 1
ATOM 8827 N N . GLU B 1 452 ? -13.477 -40.281 2.229 1 89.69 452 GLU B N 1
ATOM 8828 C CA . GLU B 1 452 ? -13.734 -39.344 3.336 1 89.69 452 GLU B CA 1
ATOM 8829 C C . GLU B 1 452 ? -13.859 -37.906 2.846 1 89.69 452 GLU B C 1
ATOM 8831 O O . GLU B 1 452 ? -13.914 -36.969 3.648 1 89.69 452 GLU B O 1
ATOM 8836 N N . CYS B 1 453 ? -13.93 -37.781 1.569 1 90.81 453 CYS B N 1
ATOM 8837 C CA . CYS B 1 453 ? -14.141 -36.438 1.04 1 90.81 453 CYS B CA 1
ATOM 8838 C C . CYS B 1 453 ? -15.492 -35.875 1.487 1 90.81 453 CYS B C 1
ATOM 8840 O O . CYS B 1 453 ? -16.5 -36.594 1.462 1 90.81 453 CYS B O 1
ATOM 8842 N N . ARG B 1 454 ? -15.508 -34.625 1.816 1 90.56 454 ARG B N 1
ATOM 8843 C CA . ARG B 1 454 ? -16.688 -34 2.398 1 90.56 454 ARG B CA 1
ATOM 8844 C C . ARG B 1 454 ? -17.594 -33.406 1.315 1 90.56 454 ARG B C 1
ATOM 8846 O O . ARG B 1 454 ? -17.172 -33.25 0.165 1 90.56 454 ARG B O 1
ATOM 8853 N N . LYS B 1 455 ? -18.672 -33.031 1.716 1 92 455 LYS B N 1
ATOM 8854 C CA . LYS B 1 455 ? -19.766 -32.688 0.818 1 92 455 LYS B CA 1
ATOM 8855 C C . LYS B 1 455 ? -19.359 -31.547 -0.128 1 92 455 LYS B C 1
ATOM 8857 O O . LYS B 1 455 ? -19.656 -31.594 -1.323 1 92 455 LYS B O 1
ATOM 8862 N N . ASN B 1 456 ? -18.641 -30.641 0.342 1 88.25 456 ASN B N 1
ATOM 8863 C CA . ASN B 1 456 ? -18.375 -29.438 -0.443 1 88.25 456 ASN B CA 1
ATOM 8864 C C . ASN B 1 456 ? -17.016 -29.5 -1.138 1 88.25 456 ASN B C 1
ATOM 8866 O O . ASN B 1 456 ? -16.578 -28.531 -1.75 1 88.25 456 ASN B O 1
ATOM 8870 N N . SER B 1 457 ? -16.375 -30.625 -1.081 1 89.94 457 SER B N 1
ATOM 8871 C CA . SER B 1 457 ? -15.109 -30.797 -1.789 1 89.94 457 SER B CA 1
ATOM 8872 C C . SER B 1 457 ? -15.336 -31.047 -3.273 1 89.94 457 SER B C 1
ATOM 8874 O O . SER B 1 457 ? -16.375 -31.609 -3.662 1 89.94 457 SER B O 1
ATOM 8876 N N . PRO B 1 458 ? -14.391 -30.609 -4.113 1 91 458 PRO B N 1
ATOM 8877 C CA . PRO B 1 458 ? -14.492 -30.922 -5.543 1 91 458 PRO B CA 1
ATOM 8878 C C . PRO B 1 458 ? -14.531 -32.406 -5.82 1 91 458 PRO B C 1
ATOM 8880 O O . PRO B 1 458 ? -15.234 -32.875 -6.734 1 91 458 PRO B O 1
ATOM 8883 N N . GLU B 1 459 ? -13.898 -33.188 -5.082 1 91.56 459 GLU B N 1
ATOM 8884 C CA . GLU B 1 459 ? -13.859 -34.625 -5.254 1 91.56 459 GLU B CA 1
ATOM 8885 C C . GLU B 1 459 ? -15.234 -35.25 -5.012 1 91.56 459 GLU B C 1
ATOM 8887 O O . GLU B 1 459 ? -15.617 -36.219 -5.688 1 91.56 459 GLU B O 1
ATOM 8892 N N . ALA B 1 460 ? -15.906 -34.719 -4.02 1 93.19 460 ALA B N 1
ATOM 8893 C CA . ALA B 1 460 ? -17.25 -35.219 -3.736 1 93.19 460 ALA B CA 1
ATOM 8894 C C . ALA B 1 460 ? -18.172 -35.062 -4.945 1 93.19 460 ALA B C 1
ATOM 8896 O O . ALA B 1 460 ? -18.906 -35.969 -5.293 1 93.19 460 ALA B O 1
ATOM 8897 N N . PHE B 1 461 ? -18.062 -33.969 -5.551 1 93.38 461 PHE B N 1
ATOM 8898 C CA . PHE B 1 461 ? -18.859 -33.75 -6.75 1 93.38 461 PHE B CA 1
ATOM 8899 C C . PHE B 1 461 ? -18.469 -34.75 -7.848 1 93.38 461 PHE B C 1
ATOM 8901 O O . PHE B 1 461 ? -19.344 -35.344 -8.492 1 93.38 461 PHE B O 1
ATOM 8908 N N . ALA B 1 462 ? -17.219 -34.812 -8.055 1 93.19 462 ALA B N 1
ATOM 8909 C CA . ALA B 1 462 ? -16.703 -35.688 -9.109 1 93.19 462 ALA B CA 1
ATOM 8910 C C . ALA B 1 462 ? -17.156 -37.125 -8.898 1 93.19 462 ALA B C 1
ATOM 8912 O O . ALA B 1 462 ? -17.641 -37.781 -9.82 1 93.19 462 ALA B O 1
ATOM 8913 N N . VAL B 1 463 ? -17.062 -37.594 -7.711 1 93.56 463 VAL B N 1
ATOM 8914 C CA . VAL B 1 463 ? -17.438 -38.969 -7.379 1 93.56 463 VAL B CA 1
ATOM 8915 C C . VAL B 1 463 ? -18.938 -39.156 -7.555 1 93.56 463 VAL B C 1
ATOM 8917 O O . VAL B 1 463 ? -19.375 -40.125 -8.18 1 93.56 463 VAL B O 1
ATOM 8920 N N . LEU B 1 464 ? -19.672 -38.25 -6.977 1 94.5 464 LEU B N 1
ATOM 8921 C CA . LEU B 1 464 ? -21.125 -38.375 -7.055 1 94.5 464 LEU B CA 1
ATOM 8922 C C . LEU B 1 464 ? -21.594 -38.281 -8.5 1 94.5 464 LEU B C 1
ATOM 8924 O O . LEU B 1 464 ? -22.547 -38.969 -8.883 1 94.5 464 LEU B O 1
ATOM 8928 N N . SER B 1 465 ? -20.938 -37.5 -9.258 1 93.38 465 SER B N 1
ATOM 8929 C CA . SER B 1 465 ? -21.281 -37.406 -10.672 1 93.38 465 SER B CA 1
ATOM 8930 C C . SER B 1 465 ? -21.031 -38.719 -11.406 1 93.38 465 SER B C 1
ATOM 8932 O O . SER B 1 465 ? -21.75 -39.062 -12.336 1 93.38 465 SER B O 1
ATOM 8934 N N . LEU B 1 466 ? -20.016 -39.375 -11.016 1 92.88 466 LEU B N 1
ATOM 8935 C CA . LEU B 1 466 ? -19.703 -40.688 -11.602 1 92.88 466 LEU B CA 1
ATOM 8936 C C . LEU B 1 466 ? -20.703 -41.75 -11.156 1 92.88 466 LEU B C 1
ATOM 8938 O O . LEU B 1 466 ? -21.094 -42.594 -11.938 1 92.88 466 LEU B O 1
ATOM 8942 N N . LEU B 1 467 ? -21.109 -41.625 -9.945 1 93.44 467 LEU B N 1
ATOM 8943 C CA . LEU B 1 467 ? -21.984 -42.625 -9.359 1 93.44 467 LEU B CA 1
ATOM 8944 C C . LEU B 1 467 ? -23.422 -42.469 -9.859 1 93.44 467 LEU B C 1
ATOM 8946 O O . LEU B 1 467 ? -24.172 -43.438 -9.953 1 93.44 467 LEU B O 1
ATOM 8950 N N . TYR B 1 468 ? -23.781 -41.219 -10.109 1 92.62 468 TYR B N 1
ATOM 8951 C CA . TYR B 1 468 ? -25.141 -40.906 -10.539 1 92.62 468 TYR B CA 1
ATOM 8952 C C . TYR B 1 468 ? -25.141 -40.188 -11.883 1 92.62 468 TYR B C 1
ATOM 8954 O O . TYR B 1 468 ? -25.547 -39.031 -11.969 1 92.62 468 TYR B O 1
ATOM 8962 N N . PRO B 1 469 ? -24.797 -40.875 -12.93 1 90.81 469 PRO B N 1
ATOM 8963 C CA . PRO B 1 469 ? -24.547 -40.25 -14.227 1 90.81 469 PRO B CA 1
ATOM 8964 C C . PRO B 1 469 ? -25.828 -39.844 -14.945 1 90.81 469 PRO B C 1
ATOM 8966 O O . PRO B 1 469 ? -25.781 -39.031 -15.859 1 90.81 469 PRO B O 1
ATOM 8969 N N . ASN B 1 470 ? -26.953 -40.25 -14.531 1 87.69 470 ASN B N 1
ATOM 8970 C CA . ASN B 1 470 ? -28.172 -40.094 -15.312 1 87.69 470 ASN B CA 1
ATOM 8971 C C . ASN B 1 470 ? -28.953 -38.844 -14.875 1 87.69 470 ASN B C 1
ATOM 8973 O O . ASN B 1 470 ? -30.078 -38.625 -15.336 1 87.69 470 ASN B O 1
ATOM 8977 N N . LEU B 1 471 ? -28.344 -38.031 -14.078 1 89.75 471 LEU B N 1
ATOM 8978 C CA . LEU B 1 471 ? -29 -36.812 -13.648 1 89.75 471 LEU B CA 1
ATOM 8979 C C . LEU B 1 471 ? -28.781 -35.688 -14.664 1 89.75 471 LEU B C 1
ATOM 8981 O O . LEU B 1 471 ? -27.906 -35.812 -15.531 1 89.75 471 LEU B O 1
ATOM 8985 N N . ASP B 1 472 ? -29.625 -34.688 -14.648 1 88.69 472 ASP B N 1
ATOM 8986 C CA . ASP B 1 472 ? -29.547 -33.562 -15.578 1 88.69 472 ASP B CA 1
ATOM 8987 C C . ASP B 1 472 ? -28.516 -32.562 -15.109 1 88.69 472 ASP B C 1
ATOM 8989 O O . ASP B 1 472 ? -28.891 -31.484 -14.586 1 88.69 472 ASP B O 1
ATOM 8993 N N . TYR B 1 473 ? -27.312 -32.781 -15.43 1 88.25 473 TYR B N 1
ATOM 8994 C CA . TYR B 1 473 ? -26.234 -31.906 -15.023 1 88.25 473 TYR B CA 1
ATOM 8995 C C . TYR B 1 473 ? -26.188 -30.641 -15.883 1 88.25 473 TYR B C 1
ATOM 8997 O O . TYR B 1 473 ? -25.766 -29.594 -15.414 1 88.25 473 TYR B O 1
ATOM 9005 N N . LYS B 1 474 ? -26.578 -30.75 -17.062 1 85.88 474 LYS B N 1
ATOM 9006 C CA . LYS B 1 474 ? -26.531 -29.656 -18.031 1 85.88 474 LYS B CA 1
ATOM 9007 C C . LYS B 1 474 ? -27.359 -28.469 -17.562 1 85.88 474 LYS B C 1
ATOM 9009 O O . LYS B 1 474 ? -26.953 -27.312 -17.703 1 85.88 474 LYS B O 1
ATOM 9014 N N . ASN B 1 475 ? -28.484 -28.844 -17.016 1 83.81 475 ASN B N 1
ATOM 9015 C CA . ASN B 1 475 ? -29.375 -27.781 -16.578 1 83.81 475 ASN B CA 1
ATOM 9016 C C . ASN B 1 475 ? -29.281 -27.562 -15.07 1 83.81 475 ASN B C 1
ATOM 9018 O O . ASN B 1 475 ? -30.188 -26.969 -14.469 1 83.81 475 ASN B O 1
ATOM 9022 N N . ASN B 1 476 ? -28.281 -28.125 -14.562 1 83.12 476 ASN B N 1
ATOM 9023 C CA . ASN B 1 476 ? -28 -27.969 -13.141 1 83.12 476 ASN B CA 1
ATOM 9024 C C . ASN B 1 476 ? -29.156 -28.453 -12.273 1 83.12 476 ASN B C 1
ATOM 9026 O O . ASN B 1 476 ? -29.469 -27.828 -11.258 1 83.12 476 ASN B O 1
ATOM 9030 N N . ASN B 1 477 ? -29.734 -29.391 -12.758 1 84.88 477 ASN B N 1
ATOM 9031 C CA . ASN B 1 477 ? -30.812 -30 -11.992 1 84.88 477 ASN B CA 1
ATOM 9032 C C . ASN B 1 477 ? -30.312 -31.172 -11.148 1 84.88 477 ASN B C 1
ATOM 9034 O O . ASN B 1 477 ? -30.641 -32.312 -11.414 1 84.88 477 ASN B O 1
ATOM 9038 N N . PHE B 1 478 ? -29.516 -30.906 -10.195 1 89.19 478 PHE B N 1
ATOM 9039 C CA . PHE B 1 478 ? -28.984 -31.891 -9.258 1 89.19 478 PHE B CA 1
ATOM 9040 C C . PHE B 1 478 ? -28.609 -31.219 -7.941 1 89.19 478 PHE B C 1
ATOM 9042 O O . PHE B 1 478 ? -28.219 -30.062 -7.91 1 89.19 478 PHE B O 1
ATOM 9049 N N . HIS B 1 479 ? -28.766 -31.938 -6.789 1 90.44 479 HIS B N 1
ATOM 9050 C CA . HIS B 1 479 ? -28.406 -31.469 -5.457 1 90.44 479 HIS B CA 1
ATOM 9051 C C . HIS B 1 479 ? -27.656 -32.562 -4.684 1 90.44 479 HIS B C 1
ATOM 9053 O O . HIS B 1 479 ? -28.031 -33.719 -4.723 1 90.44 479 HIS B O 1
ATOM 9059 N N . LYS B 1 480 ? -26.547 -32.125 -4.094 1 89.69 480 LYS B N 1
ATOM 9060 C CA . LYS B 1 480 ? -25.922 -33.031 -3.117 1 89.69 480 LYS B CA 1
ATOM 9061 C C . LYS B 1 480 ? -26.75 -33.125 -1.843 1 89.69 480 LYS B C 1
ATOM 9063 O O . LYS B 1 480 ? -27.156 -32.094 -1.279 1 89.69 480 LYS B O 1
ATOM 9068 N N . ASP B 1 481 ? -26.969 -34.344 -1.467 1 91.5 481 ASP B N 1
ATOM 9069 C CA . ASP B 1 481 ? -27.812 -34.594 -0.296 1 91.5 481 ASP B CA 1
ATOM 9070 C C . ASP B 1 481 ? -27.203 -35.625 0.633 1 91.5 481 ASP B C 1
ATOM 9072 O O . ASP B 1 481 ? -26.531 -36.562 0.175 1 91.5 481 ASP B O 1
ATOM 9076 N N . HIS B 1 482 ? -27.453 -35.344 1.932 1 94.81 482 HIS B N 1
ATOM 9077 C CA . HIS B 1 482 ? -27.125 -36.375 2.906 1 94.81 482 HIS B CA 1
ATOM 9078 C C . HIS B 1 482 ? -28.203 -37.438 2.957 1 94.81 482 HIS B C 1
ATOM 9080 O O . HIS B 1 482 ? -29.391 -37.125 3.004 1 94.81 482 HIS B O 1
ATOM 9086 N N . LEU B 1 483 ? -27.797 -38.688 2.891 1 95.12 483 LEU B N 1
ATOM 9087 C CA . LEU B 1 483 ? -28.75 -39.781 3.072 1 95.12 483 LEU B CA 1
ATOM 9088 C C . LEU B 1 483 ? -29.406 -39.688 4.449 1 95.12 483 LEU B C 1
ATOM 9090 O O . LEU B 1 483 ? -30.625 -39.594 4.562 1 95.12 483 LEU B O 1
ATOM 9094 N N . HIS B 1 484 ? -28.578 -39.844 5.445 1 95.12 484 HIS B N 1
ATOM 9095 C CA . HIS B 1 484 ? -29.016 -39.375 6.758 1 95.12 484 HIS B CA 1
ATOM 9096 C C . HIS B 1 484 ? -28.828 -37.875 6.922 1 95.12 484 HIS B C 1
ATOM 9098 O O . HIS B 1 484 ? -27.688 -37.406 6.93 1 95.12 484 HIS B O 1
ATOM 9104 N N . PRO B 1 485 ? -29.891 -37.125 7.055 1 93.81 485 PRO B N 1
ATOM 9105 C CA . PRO B 1 485 ? -29.844 -35.656 6.984 1 93.81 485 PRO B CA 1
ATOM 9106 C C . PRO B 1 485 ? -28.844 -35.062 7.984 1 93.81 485 PRO B C 1
ATOM 9108 O O . PRO B 1 485 ? -28.688 -35.594 9.086 1 93.81 485 PRO B O 1
ATOM 9111 N N . GLU B 1 486 ? -28.234 -33.938 7.535 1 91.62 486 GLU B N 1
ATOM 9112 C CA . GLU B 1 486 ? -27.266 -33.219 8.359 1 91.62 486 GLU B CA 1
ATOM 9113 C C . GLU B 1 486 ? -27.844 -32.844 9.727 1 91.62 486 GLU B C 1
ATOM 9115 O O . GLU B 1 486 ? -27.156 -32.938 10.742 1 91.62 486 GLU B O 1
ATOM 9120 N N . SER B 1 487 ? -29.109 -32.562 9.742 1 90.12 487 SER B N 1
ATOM 9121 C CA . SER B 1 487 ? -29.797 -32.125 10.961 1 90.12 487 SER B CA 1
ATOM 9122 C C . SER B 1 487 ? -29.891 -33.281 11.961 1 90.12 487 SER B C 1
ATOM 9124 O O . SER B 1 487 ? -30.047 -33.062 13.164 1 90.12 487 SER B O 1
ATOM 9126 N N . ALA B 1 488 ? -29.812 -34.469 11.516 1 92.38 488 ALA B N 1
ATOM 9127 C CA . ALA B 1 488 ? -29.953 -35.656 12.359 1 92.38 488 ALA B CA 1
ATOM 9128 C C . ALA B 1 488 ? -28.672 -35.969 13.117 1 92.38 488 ALA B C 1
ATOM 9130 O O . ALA B 1 488 ? -28.641 -36.812 14 1 92.38 488 ALA B O 1
ATOM 9131 N N . TYR B 1 489 ? -27.609 -35.25 12.812 1 92.94 489 TYR B N 1
ATOM 9132 C CA . TYR B 1 489 ? -26.328 -35.562 13.422 1 92.94 489 TYR B CA 1
ATOM 9133 C C . TYR B 1 489 ? -26.359 -35.344 14.922 1 92.94 489 TYR B C 1
ATOM 9135 O O . TYR B 1 489 ? -25.75 -36.094 15.688 1 92.94 489 TYR B O 1
ATOM 9143 N N . LYS B 1 490 ? -27.047 -34.25 15.344 1 91.12 490 LYS B N 1
ATOM 9144 C CA . LYS B 1 490 ? -27.141 -33.969 16.766 1 91.12 490 LYS B CA 1
ATOM 9145 C C . LYS B 1 490 ? -27.781 -35.156 17.516 1 91.12 490 LYS B C 1
ATOM 9147 O O . LYS B 1 490 ? -27.328 -35.5 18.609 1 91.12 490 LYS B O 1
ATOM 9152 N N . GLU B 1 491 ? -28.797 -35.656 16.922 1 90.25 491 GLU B N 1
ATOM 9153 C CA . GLU B 1 491 ? -29.469 -36.812 17.5 1 90.25 491 GLU B CA 1
ATOM 9154 C C . GLU B 1 491 ? -28.562 -38.031 17.484 1 90.25 491 GLU B C 1
ATOM 9156 O O . GLU B 1 491 ? -28.547 -38.812 18.438 1 90.25 491 GLU B O 1
ATOM 9161 N N . TYR B 1 492 ? -27.891 -38.156 16.422 1 91.25 492 TYR B N 1
ATOM 9162 C CA . TYR B 1 492 ? -26.922 -39.25 16.312 1 91.25 492 TYR B CA 1
ATOM 9163 C C . TYR B 1 492 ? -25.875 -39.156 17.422 1 91.25 492 TYR B C 1
ATOM 9165 O O . TYR B 1 492 ? -25.578 -40.156 18.078 1 91.25 492 TYR B O 1
ATOM 9173 N N . GLU B 1 493 ? -25.344 -38 17.547 1 89.62 493 GLU B N 1
ATOM 9174 C CA . GLU B 1 493 ? -24.328 -37.781 18.578 1 89.62 493 GLU B CA 1
ATOM 9175 C C . GLU B 1 493 ? -24.828 -38.156 19.953 1 89.62 493 GLU B C 1
ATOM 9177 O O . GLU B 1 493 ? -24.094 -38.719 20.766 1 89.62 493 GLU B O 1
ATOM 9182 N N . LYS B 1 494 ? -26.047 -37.844 20.281 1 86.06 494 LYS B N 1
ATOM 9183 C CA . LYS B 1 494 ? -26.672 -38.156 21.562 1 86.06 494 LYS B CA 1
ATOM 9184 C C . LYS B 1 494 ? -26.781 -39.688 21.75 1 86.06 494 LYS B C 1
ATOM 9186 O O . LYS B 1 494 ? -26.578 -40.188 22.859 1 86.06 494 LYS B O 1
ATOM 9191 N N . LEU B 1 495 ? -27.172 -40.312 20.703 1 87.5 495 LEU B N 1
ATOM 9192 C CA . LEU B 1 495 ? -27.391 -41.75 20.719 1 87.5 495 LEU B CA 1
ATOM 9193 C C . LEU B 1 495 ? -26.078 -42.469 21 1 87.5 495 LEU B C 1
ATOM 9195 O O . LEU B 1 495 ? -26.078 -43.5 21.688 1 87.5 495 LEU B O 1
ATOM 9199 N N . TYR B 1 496 ? -25.047 -41.906 20.469 1 83.62 496 TYR B N 1
ATOM 9200 C CA . TYR B 1 496 ? -23.797 -42.656 20.531 1 83.62 496 TYR B CA 1
ATOM 9201 C C . TYR B 1 496 ? -22.844 -42 21.531 1 83.62 496 TYR B C 1
ATOM 9203 O O . TYR B 1 496 ? -21.719 -42.469 21.703 1 83.62 496 TYR B O 1
ATOM 9211 N N . LYS B 1 497 ? -23.141 -40.812 22.078 1 73.56 497 LYS B N 1
ATOM 9212 C CA . LYS B 1 497 ? -22.312 -40.094 23.031 1 73.56 497 LYS B CA 1
ATOM 9213 C C . LYS B 1 497 ? -21.797 -41.031 24.125 1 73.56 497 LYS B C 1
ATOM 9215 O O . LYS B 1 497 ? -20.656 -40.875 24.578 1 73.56 497 LYS B O 1
ATOM 9220 N N . ALA B 1 498 ? -22.625 -41.938 24.594 1 73.19 498 ALA B N 1
ATOM 9221 C CA . ALA B 1 498 ? -22.281 -42.812 25.703 1 73.19 498 ALA B CA 1
ATOM 9222 C C . ALA B 1 498 ? -21.484 -44.031 25.219 1 73.19 498 ALA B C 1
ATOM 9224 O O . ALA B 1 498 ? -21 -44.812 26.031 1 73.19 498 ALA B O 1
ATOM 9225 N N . THR B 1 499 ? -21.344 -44.094 23.922 1 74.69 499 THR B N 1
ATOM 9226 C CA . THR B 1 499 ? -20.625 -45.219 23.391 1 74.69 499 THR B CA 1
ATOM 9227 C C . THR B 1 499 ? -19.266 -44.812 22.859 1 74.69 499 THR B C 1
ATOM 9229 O O . THR B 1 499 ? -19.031 -43.625 22.578 1 74.69 499 THR B O 1
ATOM 9232 N N . ASP B 1 500 ? -18.203 -45.562 23.016 1 73.06 500 ASP B N 1
ATOM 9233 C CA . ASP B 1 500 ? -16.844 -45.25 22.547 1 73.06 500 ASP B CA 1
ATOM 9234 C C . ASP B 1 500 ? -16.766 -45.344 21.016 1 73.06 500 ASP B C 1
ATOM 9236 O O . ASP B 1 500 ? -15.688 -45.25 20.453 1 73.06 500 ASP B O 1
ATOM 9240 N N . ASN B 1 501 ? -17.984 -45.25 20.297 1 81.94 501 ASN B N 1
ATOM 9241 C CA . ASN B 1 501 ? -17.953 -45.5 18.859 1 81.94 501 ASN B CA 1
ATOM 9242 C C . ASN B 1 501 ? -18.609 -44.344 18.094 1 81.94 501 ASN B C 1
ATOM 9244 O O . ASN B 1 501 ? -19.172 -44.562 17.016 1 81.94 501 ASN B O 1
ATOM 9248 N N . CYS B 1 502 ? -18.625 -43.25 18.594 1 86 502 CYS B N 1
ATOM 9249 C CA . CYS B 1 502 ? -19.25 -42.094 17.953 1 86 502 CYS B CA 1
ATOM 9250 C C . CYS B 1 502 ? -18.391 -41.594 16.797 1 86 502 CYS B C 1
ATOM 9252 O O . CYS B 1 502 ? -17.203 -41.312 17 1 86 502 CYS B O 1
ATOM 9254 N N . ILE B 1 503 ? -18.953 -41.531 15.641 1 87.38 503 ILE B N 1
ATOM 9255 C CA . ILE B 1 503 ? -18.281 -41.062 14.438 1 87.38 503 ILE B CA 1
ATOM 9256 C C . ILE B 1 503 ? -18.312 -39.531 14.383 1 87.38 503 ILE B C 1
ATOM 9258 O O . ILE B 1 503 ? -19.312 -38.906 14.75 1 87.38 503 ILE B O 1
ATOM 9262 N N . SER B 1 504 ? -17.234 -39 13.922 1 88.12 504 SER B N 1
ATOM 9263 C CA . SER B 1 504 ? -17.141 -37.531 13.859 1 88.12 504 SER B CA 1
ATOM 9264 C C . SER B 1 504 ? -18.031 -36.969 12.766 1 88.12 504 SER B C 1
ATOM 9266 O O . SER B 1 504 ? -18.438 -37.688 11.852 1 88.12 504 SER B O 1
ATOM 9268 N N . PHE B 1 505 ? -18.312 -35.719 12.891 1 87.75 505 PHE B N 1
ATOM 9269 C CA . PHE B 1 505 ? -19.141 -35.062 11.883 1 87.75 505 PHE B CA 1
ATOM 9270 C C . PHE B 1 505 ? -18.453 -35.094 10.523 1 87.75 505 PHE B C 1
ATOM 9272 O O . PHE B 1 505 ? -19.109 -35.156 9.484 1 87.75 505 PHE B O 1
ATOM 9279 N N . ASN B 1 506 ? -17.125 -35.031 10.531 1 88.19 506 ASN B N 1
ATOM 9280 C CA . ASN B 1 506 ? -16.391 -35.094 9.266 1 88.19 506 ASN B CA 1
ATOM 9281 C C . ASN B 1 506 ? -16.719 -36.344 8.477 1 88.19 506 ASN B C 1
ATOM 9283 O O . ASN B 1 506 ? -16.844 -36.312 7.25 1 88.19 506 ASN B O 1
ATOM 9287 N N . ILE B 1 507 ? -16.922 -37.312 9.18 1 88.56 507 ILE B N 1
ATOM 9288 C CA . ILE B 1 507 ? -17.25 -38.562 8.531 1 88.56 507 ILE B CA 1
ATOM 9289 C C . ILE B 1 507 ? -18.734 -38.594 8.188 1 88.56 507 ILE B C 1
ATOM 9291 O O . ILE B 1 507 ? -19.125 -39.094 7.113 1 88.56 507 ILE B O 1
ATOM 9295 N N . TYR B 1 508 ? -19.516 -38.062 9.047 1 93 508 TYR B N 1
ATOM 9296 C CA . TYR B 1 508 ? -20.953 -37.969 8.812 1 93 508 TYR B CA 1
ATOM 9297 C C . TYR B 1 508 ? -21.25 -37.188 7.555 1 93 508 TYR B C 1
ATOM 9299 O O . TYR B 1 508 ? -22.188 -37.5 6.816 1 93 508 TYR B O 1
ATOM 9307 N N . ASP B 1 509 ? -20.422 -36.219 7.293 1 93.31 509 ASP B N 1
ATOM 9308 C CA . ASP B 1 509 ? -20.594 -35.312 6.172 1 93.31 509 ASP B CA 1
ATOM 9309 C C . ASP B 1 509 ? -19.812 -35.781 4.949 1 93.31 509 ASP B C 1
ATOM 9311 O O . ASP B 1 509 ? -19.641 -35.031 3.988 1 93.31 509 ASP B O 1
ATOM 9315 N N . SER B 1 510 ? -19.359 -36.969 5 1 94.81 510 SER B N 1
ATOM 9316 C CA . SER B 1 510 ? -18.484 -37.469 3.936 1 94.81 510 SER B CA 1
ATOM 9317 C C . SER B 1 510 ? -19.266 -38.312 2.934 1 94.81 510 SER B C 1
ATOM 9319 O O . SER B 1 510 ? -20.469 -38.531 3.09 1 94.81 510 SER B O 1
ATOM 9321 N N . LEU B 1 511 ? -18.609 -38.844 1.907 1 95.38 511 LEU B N 1
ATOM 9322 C CA . LEU B 1 511 ? -19.172 -39.469 0.718 1 95.38 511 LEU B CA 1
ATOM 9323 C C . LEU B 1 511 ? -20.078 -40.625 1.1 1 95.38 511 LEU B C 1
ATOM 9325 O O . LEU B 1 511 ? -21.156 -40.812 0.512 1 95.38 511 LEU B O 1
ATOM 9329 N N . PRO B 1 512 ? -19.781 -41.406 2.043 1 95.56 512 PRO B N 1
ATOM 9330 C CA . PRO B 1 512 ? -20.641 -42.531 2.357 1 95.56 512 PRO B CA 1
ATOM 9331 C C . PRO B 1 512 ? -22.047 -42.125 2.766 1 95.56 512 PRO B C 1
ATOM 9333 O O . PRO B 1 512 ? -23 -42.906 2.625 1 95.56 512 PRO B O 1
ATOM 9336 N N . ASN B 1 513 ? -22.188 -40.938 3.277 1 96.56 513 ASN B N 1
ATOM 9337 C CA . ASN B 1 513 ? -23.5 -40.469 3.678 1 96.56 513 ASN B CA 1
ATOM 9338 C C . ASN B 1 513 ? -24.094 -39.5 2.65 1 96.56 513 ASN B C 1
ATOM 9340 O O . ASN B 1 513 ? -25.094 -38.844 2.922 1 96.56 513 ASN B O 1
ATOM 9344 N N . LEU B 1 514 ? -23.484 -39.438 1.486 1 95.69 514 LEU B N 1
ATOM 9345 C CA . LEU B 1 514 ? -23.938 -38.469 0.491 1 95.69 514 LEU B CA 1
ATOM 9346 C C . LEU B 1 514 ? -24.5 -39.156 -0.734 1 95.69 514 LEU B C 1
ATOM 9348 O O . LEU B 1 514 ? -24.094 -40.281 -1.067 1 95.69 514 LEU B O 1
ATOM 9352 N N . GLN B 1 515 ? -25.422 -38.562 -1.395 1 94.56 515 GLN B N 1
ATOM 9353 C CA . GLN B 1 515 ? -25.969 -38.969 -2.684 1 94.56 515 GLN B CA 1
ATOM 9354 C C . GLN B 1 515 ? -26.312 -37.781 -3.553 1 94.56 515 GLN B C 1
ATOM 9356 O O . GLN B 1 515 ? -26.281 -36.625 -3.08 1 94.56 515 GLN B O 1
ATOM 9361 N N . MET B 1 516 ? -26.391 -37.969 -4.809 1 93.81 516 MET B N 1
ATOM 9362 C CA . MET B 1 516 ? -26.844 -36.938 -5.742 1 93.81 516 MET B CA 1
ATOM 9363 C C . MET B 1 516 ? -28.281 -37.188 -6.18 1 93.81 516 MET B C 1
ATOM 9365 O O . MET B 1 516 ? -28.625 -38.312 -6.566 1 93.81 516 MET B O 1
ATOM 9369 N N . LEU B 1 517 ? -29.109 -36.156 -6 1 91.62 517 LEU B N 1
ATOM 9370 C CA . LEU B 1 517 ? -30.516 -36.281 -6.352 1 91.62 517 LEU B CA 1
ATOM 9371 C C . LEU B 1 517 ? -30.953 -35.156 -7.285 1 91.62 517 LEU B C 1
ATOM 9373 O O . LEU B 1 517 ? -30.297 -34.125 -7.34 1 91.62 517 LEU B O 1
ATOM 9377 N N . ASP B 1 518 ? -31.969 -35.531 -8.016 1 88.44 518 ASP B N 1
ATOM 9378 C CA . ASP B 1 518 ? -32.625 -34.438 -8.758 1 88.44 518 ASP B CA 1
ATOM 9379 C C . ASP B 1 518 ? -33.219 -33.406 -7.801 1 88.44 518 ASP B C 1
ATOM 9381 O O . ASP B 1 518 ? -33.594 -33.719 -6.676 1 88.44 518 ASP B O 1
ATOM 9385 N N . ALA B 1 519 ? -33.281 -32.219 -8.305 1 83.81 519 ALA B N 1
ATOM 9386 C CA . ALA B 1 519 ? -33.688 -31.094 -7.457 1 83.81 519 ALA B CA 1
ATOM 9387 C C . ALA B 1 519 ? -35.062 -31.344 -6.863 1 83.81 519 ALA B C 1
ATOM 9389 O O . ALA B 1 519 ? -35.312 -31.094 -5.676 1 83.81 519 ALA B O 1
ATOM 9390 N N . ASN B 1 520 ? -35.875 -31.859 -7.645 1 77.94 520 ASN B N 1
ATOM 9391 C CA . ASN B 1 520 ? -37.25 -32.125 -7.195 1 77.94 520 ASN B CA 1
ATOM 9392 C C . ASN B 1 520 ? -37.281 -33.219 -6.141 1 77.94 520 ASN B C 1
ATOM 9394 O O . ASN B 1 520 ? -38 -33.125 -5.148 1 77.94 520 ASN B O 1
ATOM 9398 N N . GLU B 1 521 ? -36.562 -34.281 -6.355 1 81.75 521 GLU B N 1
ATOM 9399 C CA . GLU B 1 521 ? -36.5 -35.375 -5.41 1 81.75 521 GLU B CA 1
ATOM 9400 C C . GLU B 1 521 ? -35.906 -34.938 -4.078 1 81.75 521 GLU B C 1
ATOM 9402 O O . GLU B 1 521 ? -36.375 -35.375 -3.016 1 81.75 521 GLU B O 1
ATOM 9407 N N . ASN B 1 522 ? -34.969 -34.125 -4.113 1 81.06 522 ASN B N 1
ATOM 9408 C CA . ASN B 1 522 ? -34.312 -33.625 -2.904 1 81.06 522 ASN B CA 1
ATOM 9409 C C . ASN B 1 522 ? -35.219 -32.75 -2.074 1 81.06 522 ASN B C 1
ATOM 9411 O O . ASN B 1 522 ? -35.219 -32.844 -0.845 1 81.06 522 ASN B O 1
ATOM 9415 N N . GLU B 1 523 ? -35.969 -31.938 -2.822 1 77.25 523 GLU B N 1
ATOM 9416 C CA . GLU B 1 523 ? -36.906 -31.062 -2.137 1 77.25 523 GLU B CA 1
ATOM 9417 C C . GLU B 1 523 ? -38 -31.891 -1.459 1 77.25 523 GLU B C 1
ATOM 9419 O O . GLU B 1 523 ? -38.531 -31.5 -0.401 1 77.25 523 GLU B O 1
ATOM 9424 N N . SER B 1 524 ? -38.312 -32.969 -2.068 1 76.75 524 SER B N 1
ATOM 9425 C CA . SER B 1 524 ? -39.344 -33.875 -1.496 1 76.75 524 SER B CA 1
ATOM 9426 C C . SER B 1 524 ? -38.781 -34.625 -0.29 1 76.75 524 SER B C 1
ATOM 9428 O O . SER B 1 524 ? -39.531 -34.875 0.664 1 76.75 524 SER B O 1
ATOM 9430 N N . LYS B 1 525 ? -37.625 -35.031 -0.333 1 86.25 525 LYS B N 1
ATOM 9431 C CA . LYS B 1 525 ? -37 -35.75 0.763 1 86.25 525 LYS B CA 1
ATOM 9432 C C . LYS B 1 525 ? -36.75 -34.844 1.962 1 86.25 525 LYS B C 1
ATOM 9434 O O . LYS B 1 525 ? -37.219 -35.125 3.072 1 86.25 525 LYS B O 1
ATOM 9439 N N . ASN B 1 526 ? -36.219 -33.625 1.827 1 81.06 526 ASN B N 1
ATOM 9440 C CA . ASN B 1 526 ? -35.938 -32.625 2.848 1 81.06 526 ASN B CA 1
ATOM 9441 C C . ASN B 1 526 ? -35.219 -33.25 4.039 1 81.06 526 ASN B C 1
ATOM 9443 O O . ASN B 1 526 ? -34.188 -33.906 3.863 1 81.06 526 ASN B O 1
ATOM 9447 N N . ASN B 1 527 ? -35.656 -33.062 5.18 1 84.69 527 ASN B N 1
ATOM 9448 C CA . ASN B 1 527 ? -34.969 -33.562 6.383 1 84.69 527 ASN B CA 1
ATOM 9449 C C . ASN B 1 527 ? -35.594 -34.875 6.871 1 84.69 527 ASN B C 1
ATOM 9451 O O . ASN B 1 527 ? -35.438 -35.25 8.039 1 84.69 527 ASN B O 1
ATOM 9455 N N . LYS B 1 528 ? -36.25 -35.625 5.945 1 90.38 528 LYS B N 1
ATOM 9456 C CA . LYS B 1 528 ? -36.906 -36.906 6.285 1 90.38 528 LYS B CA 1
ATOM 9457 C C . LYS B 1 528 ? -35.875 -37.969 6.625 1 90.38 528 LYS B C 1
ATOM 9459 O O . LYS B 1 528 ? -34.844 -38.094 5.941 1 90.38 528 LYS B O 1
ATOM 9464 N N . PRO B 1 529 ? -36.156 -38.625 7.746 1 92.62 529 PRO B N 1
ATOM 9465 C CA . PRO B 1 529 ? -35.25 -39.75 8.062 1 92.62 529 PRO B CA 1
ATOM 9466 C C . PRO B 1 529 ? -35.125 -40.75 6.926 1 92.62 529 PRO B C 1
ATOM 9468 O O . PRO B 1 529 ? -36.156 -41.062 6.266 1 92.62 529 PRO B O 1
ATOM 9471 N N . LEU B 1 530 ? -34 -41.281 6.727 1 94.25 530 LEU B N 1
ATOM 9472 C CA . LEU B 1 530 ? -33.688 -42.125 5.578 1 94.25 530 LEU B CA 1
ATOM 9473 C C . LEU B 1 530 ? -34.656 -43.344 5.512 1 94.25 530 LEU B C 1
ATOM 9475 O O . LEU B 1 530 ? -35.156 -43.656 4.441 1 94.25 530 LEU B O 1
ATOM 9479 N N . LYS B 1 531 ? -34.875 -44 6.656 1 93.5 531 LYS B N 1
ATOM 9480 C CA . LYS B 1 531 ? -35.75 -45.156 6.711 1 93.5 531 LYS B CA 1
ATOM 9481 C C . LYS B 1 531 ? -37.156 -44.812 6.23 1 93.5 531 LYS B C 1
ATOM 9483 O O . LYS B 1 531 ? -37.75 -45.531 5.449 1 93.5 531 LYS B O 1
ATOM 9488 N N . GLN B 1 532 ? -37.625 -43.719 6.652 1 92.62 532 GLN B N 1
ATOM 9489 C CA . GLN B 1 532 ? -38.969 -43.25 6.273 1 92.62 532 GLN B CA 1
ATOM 9490 C C . GLN B 1 532 ? -39 -42.906 4.785 1 92.62 532 GLN B C 1
ATOM 9492 O O . GLN B 1 532 ? -40 -43.25 4.105 1 92.62 532 GLN B O 1
ATOM 9497 N N . TRP B 1 533 ? -38.031 -42.219 4.285 1 93.31 533 TRP B N 1
ATOM 9498 C CA . TRP B 1 533 ? -38 -41.812 2.887 1 93.31 533 TRP B CA 1
ATOM 9499 C C . TRP B 1 533 ? -38 -43.031 1.965 1 93.31 533 TRP B C 1
ATOM 9501 O O . TRP B 1 533 ? -38.719 -43.062 0.977 1 93.31 533 TRP B O 1
ATOM 9511 N N . VAL B 1 534 ? -37.188 -44 2.268 1 93.25 534 VAL B N 1
ATOM 9512 C CA . VAL B 1 534 ? -37.094 -45.219 1.459 1 93.25 534 VAL B CA 1
ATOM 9513 C C . VAL B 1 534 ? -38.438 -45.938 1.469 1 93.25 534 VAL B C 1
ATOM 9515 O O . VAL B 1 534 ? -38.875 -46.438 0.429 1 93.25 534 VAL B O 1
ATOM 9518 N N . ASN B 1 535 ? -39.031 -46 2.631 1 91 535 ASN B N 1
ATOM 9519 C CA . ASN B 1 535 ? -40.312 -46.688 2.75 1 91 535 ASN B CA 1
ATOM 9520 C C . ASN B 1 535 ? -41.406 -46 1.93 1 91 535 ASN B C 1
ATOM 9522 O O . ASN B 1 535 ? -42.25 -46.688 1.34 1 91 535 ASN B O 1
ATOM 9526 N N . GLU B 1 536 ? -41.344 -44.781 1.885 1 90.69 536 GLU B N 1
ATOM 9527 C CA . GLU B 1 536 ? -42.375 -44 1.172 1 90.69 536 GLU B CA 1
ATOM 9528 C C . GLU B 1 536 ? -42.156 -44.062 -0.338 1 90.69 536 GLU B C 1
ATOM 9530 O O . GLU B 1 536 ? -43.125 -44.125 -1.105 1 90.69 536 GLU B O 1
ATOM 9535 N N . LYS B 1 537 ? -40.938 -44.125 -0.729 1 89.94 537 LYS B N 1
ATOM 9536 C CA . LYS B 1 537 ? -40.625 -43.938 -2.145 1 89.94 537 LYS B CA 1
ATOM 9537 C C . LYS B 1 537 ? -40.375 -45.25 -2.85 1 89.94 537 LYS B C 1
ATOM 9539 O O . LYS B 1 537 ? -40.438 -45.344 -4.078 1 89.94 537 LYS B O 1
ATOM 9544 N N . CYS B 1 538 ? -40.125 -46.281 -2.16 1 87.31 538 CYS B N 1
ATOM 9545 C CA . CYS B 1 538 ? -39.781 -47.531 -2.795 1 87.31 538 CYS B CA 1
ATOM 9546 C C . CYS B 1 538 ? -41 -48.156 -3.477 1 87.31 538 CYS B C 1
ATOM 9548 O O . CYS B 1 538 ? -40.844 -49.031 -4.336 1 87.31 538 CYS B O 1
ATOM 9550 N N . ASN B 1 539 ? -42.188 -47.719 -3.299 1 83.31 539 ASN B N 1
ATOM 9551 C CA . ASN B 1 539 ? -43.406 -48.156 -3.943 1 83.31 539 ASN B CA 1
ATOM 9552 C C . ASN B 1 539 ? -43.469 -49.656 -4.078 1 83.31 539 ASN B C 1
ATOM 9554 O O . ASN B 1 539 ? -43.719 -50.188 -5.164 1 83.31 539 ASN B O 1
ATOM 9558 N N . GLY B 1 540 ? -43.188 -50.406 -2.982 1 81.62 540 GLY B N 1
ATOM 9559 C CA . GLY B 1 540 ? -43.344 -51.844 -2.971 1 81.62 540 GLY B CA 1
ATOM 9560 C C . GLY B 1 540 ? -42.094 -52.562 -3.424 1 81.62 540 GLY B C 1
ATOM 9561 O O . GLY B 1 540 ? -41.969 -53.781 -3.229 1 81.62 540 GLY B O 1
ATOM 9562 N N . ASN B 1 541 ? -41.219 -51.938 -4.09 1 90.19 541 ASN B N 1
ATOM 9563 C CA . ASN B 1 541 ? -39.969 -52.594 -4.531 1 90.19 541 ASN B CA 1
ATOM 9564 C C . ASN B 1 541 ? -38.75 -51.969 -3.855 1 90.19 541 ASN B C 1
ATOM 9566 O O . ASN B 1 541 ? -37.938 -51.281 -4.5 1 90.19 541 ASN B O 1
ATOM 9570 N N . ARG B 1 542 ? -38.562 -52.312 -2.691 1 91.06 542 ARG B N 1
ATOM 9571 C CA . ARG B 1 542 ? -37.5 -51.781 -1.846 1 91.06 542 ARG B CA 1
ATOM 9572 C C . ARG B 1 542 ? -36.125 -52.125 -2.414 1 91.06 542 ARG B C 1
ATOM 9574 O O . ARG B 1 542 ? -35.219 -51.25 -2.469 1 91.06 542 ARG B O 1
ATOM 9581 N N . LYS B 1 543 ? -35.969 -53.312 -2.852 1 91.44 543 LYS B N 1
ATOM 9582 C CA . LYS B 1 543 ? -34.656 -53.781 -3.338 1 91.44 543 LYS B CA 1
ATOM 9583 C C . LYS B 1 543 ? -34.219 -53 -4.562 1 91.44 543 LYS B C 1
ATOM 9585 O O . LYS B 1 543 ? -33.062 -52.594 -4.672 1 91.44 543 LYS B O 1
ATOM 9590 N N . GLU B 1 544 ? -35.062 -52.812 -5.41 1 91.19 544 GLU B N 1
ATOM 9591 C CA . GLU B 1 544 ? -34.75 -52.031 -6.617 1 91.19 544 GLU B CA 1
ATOM 9592 C C . GLU B 1 544 ? -34.438 -50.594 -6.289 1 91.19 544 GLU B C 1
ATOM 9594 O O . GLU B 1 544 ? -33.531 -50 -6.879 1 91.19 544 GLU B O 1
ATOM 9599 N N . PHE B 1 545 ? -35.188 -50.062 -5.473 1 92.94 545 PHE B N 1
ATOM 9600 C CA . PHE B 1 545 ? -35 -48.688 -5.062 1 92.94 545 PHE B CA 1
ATOM 9601 C C . PHE B 1 545 ? -33.625 -48.5 -4.434 1 92.94 545 PHE B C 1
ATOM 9603 O O . PHE B 1 545 ? -32.906 -47.562 -4.773 1 92.94 545 PHE B O 1
ATOM 9610 N N . LEU B 1 546 ? -33.344 -49.375 -3.494 1 94.56 546 LEU B N 1
ATOM 9611 C CA . LEU B 1 546 ? -32.031 -49.312 -2.82 1 94.56 546 LEU B CA 1
ATOM 9612 C C . LEU B 1 546 ? -30.906 -49.469 -3.82 1 94.56 546 LEU B C 1
ATOM 9614 O O . LEU B 1 546 ? -29.875 -48.781 -3.715 1 94.56 546 LEU B O 1
ATOM 9618 N N . GLY B 1 547 ? -31.062 -50.312 -4.746 1 92 547 GLY B N 1
ATOM 9619 C CA . GLY B 1 547 ? -30.062 -50.531 -5.781 1 92 547 GLY B CA 1
ATOM 9620 C C . GLY B 1 547 ? -29.844 -49.281 -6.637 1 92 547 GLY B C 1
ATOM 9621 O O . GLY B 1 547 ? -28.703 -48.906 -6.902 1 92 547 GLY B O 1
ATOM 9622 N N . LYS B 1 548 ? -30.891 -48.719 -7.043 1 89.56 548 LYS B N 1
ATOM 9623 C CA . LYS B 1 548 ? -30.844 -47.531 -7.898 1 89.56 548 LYS B CA 1
ATOM 9624 C C . LYS B 1 548 ? -30.172 -46.344 -7.191 1 89.56 548 LYS B C 1
ATOM 9626 O O . LYS B 1 548 ? -29.469 -45.562 -7.824 1 89.56 548 LYS B O 1
ATOM 9631 N N . HIS B 1 549 ? -30.359 -46.281 -5.945 1 92.75 549 HIS B N 1
ATOM 9632 C CA . HIS B 1 549 ? -29.828 -45.156 -5.164 1 92.75 549 HIS B CA 1
ATOM 9633 C C . HIS B 1 549 ? -28.531 -45.562 -4.461 1 92.75 549 HIS B C 1
ATOM 9635 O O . HIS B 1 549 ? -27.984 -44.75 -3.701 1 92.75 549 HIS B O 1
ATOM 9641 N N . LEU B 1 550 ? -28.078 -46.75 -4.633 1 94.75 550 LEU B N 1
ATOM 9642 C CA . LEU B 1 550 ? -26.844 -47.281 -4.055 1 94.75 550 LEU B CA 1
ATOM 9643 C C . LEU B 1 550 ? -26.891 -47.219 -2.531 1 94.75 550 LEU B C 1
ATOM 9645 O O . LEU B 1 550 ? -25.953 -46.75 -1.894 1 94.75 550 LEU B O 1
ATOM 9649 N N . ILE B 1 551 ? -27.984 -47.594 -1.973 1 95.88 551 ILE B N 1
ATOM 9650 C CA . ILE B 1 551 ? -28.188 -47.688 -0.531 1 95.88 551 ILE B CA 1
ATOM 9651 C C . ILE B 1 551 ? -28.109 -49.125 -0.08 1 95.88 551 ILE B C 1
ATOM 9653 O O . ILE B 1 551 ? -28.719 -50 -0.702 1 95.88 551 ILE B O 1
ATOM 9657 N N . PRO B 1 552 ? -27.375 -49.375 0.899 1 96.25 552 PRO B N 1
ATOM 9658 C CA . PRO B 1 552 ? -27.281 -50.781 1.359 1 96.25 552 PRO B CA 1
ATOM 9659 C C . PRO B 1 552 ? -28.594 -51.281 1.943 1 96.25 552 PRO B C 1
ATOM 9661 O O . PRO B 1 552 ? -29.328 -50.531 2.586 1 96.25 552 PRO B O 1
ATOM 9664 N N . ASP B 1 553 ? -28.781 -52.562 1.763 1 94.06 553 ASP B N 1
ATOM 9665 C CA . ASP B 1 553 ? -29.984 -53.219 2.281 1 94.06 553 ASP B CA 1
ATOM 9666 C C . ASP B 1 553 ? -29.812 -53.625 3.742 1 94.06 553 ASP B C 1
ATOM 9668 O O . ASP B 1 553 ? -29.734 -54.812 4.055 1 94.06 553 ASP B O 1
ATOM 9672 N N . VAL B 1 554 ? -29.812 -52.688 4.625 1 95.69 554 VAL B N 1
ATOM 9673 C CA . VAL B 1 554 ? -29.688 -52.844 6.07 1 95.69 554 VAL B CA 1
ATOM 9674 C C . VAL B 1 554 ? -30.75 -52 6.777 1 95.69 554 VAL B C 1
ATOM 9676 O O . VAL B 1 554 ? -31.609 -51.406 6.125 1 95.69 554 VAL B O 1
ATOM 9679 N N . ASP B 1 555 ? -30.656 -52.125 8.117 1 95 555 ASP B N 1
ATOM 9680 C CA . ASP B 1 555 ? -31.516 -51.25 8.891 1 95 555 ASP B CA 1
ATOM 9681 C C . ASP B 1 555 ? -31.109 -49.781 8.688 1 95 555 ASP B C 1
ATOM 9683 O O . ASP B 1 555 ? -29.953 -49.406 8.961 1 95 555 ASP B O 1
ATOM 9687 N N . LEU B 1 556 ? -32.062 -48.938 8.203 1 96.12 556 LEU B N 1
ATOM 9688 C CA . LEU B 1 556 ? -31.719 -47.594 7.801 1 96.12 556 LEU B CA 1
ATOM 9689 C C . LEU B 1 556 ? -32.094 -46.594 8.898 1 96.12 556 LEU B C 1
ATOM 9691 O O . LEU B 1 556 ? -32.188 -45.375 8.648 1 96.12 556 LEU B O 1
ATOM 9695 N N . SER B 1 557 ? -32.312 -47.125 10.133 1 94.81 557 SER B N 1
ATOM 9696 C CA . SER B 1 557 ? -32.531 -46.219 11.258 1 94.81 557 SER B CA 1
ATOM 9697 C C . SER B 1 557 ? -31.266 -45.531 11.68 1 94.81 557 SER B C 1
ATOM 9699 O O . SER B 1 557 ? -30.156 -46 11.398 1 94.81 557 SER B O 1
ATOM 9701 N N . LEU B 1 558 ? -31.375 -44.406 12.234 1 93.88 558 LEU B N 1
ATOM 9702 C CA . LEU B 1 558 ? -30.234 -43.625 12.695 1 93.88 558 LEU B CA 1
ATOM 9703 C C . LEU B 1 558 ? -29.406 -44.406 13.711 1 93.88 558 LEU B C 1
ATOM 9705 O O . LEU B 1 558 ? -28.203 -44.219 13.812 1 93.88 558 LEU B O 1
ATOM 9709 N N . GLU B 1 559 ? -30.078 -45.312 14.469 1 91.5 559 GLU B N 1
ATOM 9710 C CA . GLU B 1 559 ? -29.438 -46.125 15.477 1 91.5 559 GLU B CA 1
ATOM 9711 C C . GLU B 1 559 ? -28.422 -47.094 14.836 1 91.5 559 GLU B C 1
ATOM 9713 O O . GLU B 1 559 ? -27.469 -47.531 15.484 1 91.5 559 GLU B O 1
ATOM 9718 N N . ASN B 1 560 ? -28.688 -47.375 13.641 1 94.31 560 ASN B N 1
ATOM 9719 C CA . ASN B 1 560 ? -27.812 -48.281 12.938 1 94.31 560 ASN B CA 1
ATOM 9720 C C . ASN B 1 560 ? -26.875 -47.562 11.977 1 94.31 560 ASN B C 1
ATOM 9722 O O . ASN B 1 560 ? -26.375 -48.156 11.016 1 94.31 560 ASN B O 1
ATOM 9726 N N . PHE B 1 561 ? -26.609 -46.375 12.125 1 95.25 561 PHE B N 1
ATOM 9727 C CA . PHE B 1 561 ? -25.859 -45.531 11.203 1 95.25 561 PHE B CA 1
ATOM 9728 C C . PHE B 1 561 ? -24.453 -46.062 11.008 1 95.25 561 PHE B C 1
ATOM 9730 O O . PHE B 1 561 ? -23.922 -46.062 9.891 1 95.25 561 PHE B O 1
ATOM 9737 N N . ASN B 1 562 ? -23.797 -46.531 12.07 1 94 562 ASN B N 1
ATOM 9738 C CA . ASN B 1 562 ? -22.422 -47 11.984 1 94 562 ASN B CA 1
ATOM 9739 C C . ASN B 1 562 ? -22.297 -48.188 11.031 1 94 562 ASN B C 1
ATOM 9741 O O . ASN B 1 562 ? -21.359 -48.25 10.227 1 94 562 ASN B O 1
ATOM 9745 N N . ASN B 1 563 ? -23.25 -49.062 11.172 1 94.31 563 ASN B N 1
ATOM 9746 C CA . ASN B 1 563 ? -23.25 -50.188 10.242 1 94.31 563 ASN B CA 1
ATOM 9747 C C . ASN B 1 563 ? -23.625 -49.75 8.828 1 94.31 563 ASN B C 1
ATOM 9749 O O . ASN B 1 563 ? -23.062 -50.281 7.855 1 94.31 563 ASN B O 1
ATOM 9753 N N . PHE B 1 564 ? -24.562 -48.906 8.672 1 95.56 564 PHE B N 1
ATOM 9754 C CA . PHE B 1 564 ? -24.984 -48.344 7.391 1 95.56 564 PHE B CA 1
ATOM 9755 C C . PHE B 1 564 ? -23.812 -47.75 6.633 1 95.56 564 PHE B C 1
ATOM 9757 O O . PHE B 1 564 ? -23.609 -48.062 5.457 1 95.56 564 PHE B O 1
ATOM 9764 N N . ILE B 1 565 ? -23.047 -46.938 7.34 1 95.19 565 ILE B N 1
ATOM 9765 C CA . ILE B 1 565 ? -21.969 -46.188 6.695 1 95.19 565 ILE B CA 1
ATOM 9766 C C . ILE B 1 565 ? -20.891 -47.188 6.23 1 95.19 565 ILE B C 1
ATOM 9768 O O . ILE B 1 565 ? -20.266 -46.969 5.184 1 95.19 565 ILE B O 1
ATOM 9772 N N . GLU B 1 566 ? -20.625 -48.188 7.012 1 94.44 566 GLU B N 1
ATOM 9773 C CA . GLU B 1 566 ? -19.641 -49.188 6.645 1 94.44 566 GLU B CA 1
ATOM 9774 C C . GLU B 1 566 ? -20.062 -49.969 5.406 1 94.44 566 GLU B C 1
ATOM 9776 O O . GLU B 1 566 ? -19.266 -50.219 4.512 1 94.44 566 GLU B O 1
ATOM 9781 N N . GLU B 1 567 ? -21.297 -50.344 5.352 1 95.81 567 GLU B N 1
ATOM 9782 C CA . GLU B 1 567 ? -21.812 -51.062 4.195 1 95.81 567 GLU B CA 1
ATOM 9783 C C . GLU B 1 567 ? -21.875 -50.156 2.963 1 95.81 567 GLU B C 1
ATOM 9785 O O . GLU B 1 567 ? -21.625 -50.625 1.844 1 95.81 567 GLU B O 1
ATOM 9790 N N . ARG B 1 568 ? -22.266 -49 3.182 1 96.88 568 ARG B N 1
ATOM 9791 C CA . ARG B 1 568 ? -22.328 -48.031 2.094 1 96.88 568 ARG B CA 1
ATOM 9792 C C . ARG B 1 568 ? -20.953 -47.75 1.499 1 96.88 568 ARG B C 1
ATOM 9794 O O . ARG B 1 568 ? -20.812 -47.625 0.281 1 96.88 568 ARG B O 1
ATOM 9801 N N . LYS B 1 569 ? -20 -47.625 2.361 1 95.62 569 LYS B N 1
ATOM 9802 C CA . LYS B 1 569 ? -18.609 -47.469 1.919 1 95.62 569 LYS B CA 1
ATOM 9803 C C . LYS B 1 569 ? -18.219 -48.562 0.936 1 95.62 569 LYS B C 1
ATOM 9805 O O . LYS B 1 569 ? -17.609 -48.312 -0.098 1 95.62 569 LYS B O 1
ATOM 9810 N N . LYS B 1 570 ? -18.625 -49.719 1.262 1 94.56 570 LYS B N 1
ATOM 9811 C CA . LYS B 1 570 ? -18.297 -50.875 0.419 1 94.56 570 LYS B CA 1
ATOM 9812 C C . LYS B 1 570 ? -18.953 -50.75 -0.953 1 94.56 570 LYS B C 1
ATOM 9814 O O . LYS B 1 570 ? -18.328 -51.031 -1.975 1 94.56 570 LYS B O 1
ATOM 9819 N N . ILE B 1 571 ? -20.141 -50.344 -0.997 1 95.31 571 ILE B N 1
ATOM 9820 C CA . ILE B 1 571 ? -20.875 -50.188 -2.244 1 95.31 571 ILE B CA 1
ATOM 9821 C C . ILE B 1 571 ? -20.203 -49.156 -3.123 1 95.31 571 ILE B C 1
ATOM 9823 O O . ILE B 1 571 ? -20 -49.375 -4.316 1 95.31 571 ILE B O 1
ATOM 9827 N N . ILE B 1 572 ? -19.891 -48.062 -2.512 1 95.19 572 ILE B N 1
ATOM 9828 C CA . ILE B 1 572 ? -19.297 -46.938 -3.24 1 95.19 572 ILE B CA 1
ATOM 9829 C C . ILE B 1 572 ? -17.938 -47.344 -3.795 1 95.19 572 ILE B C 1
ATOM 9831 O O . ILE B 1 572 ? -17.625 -47.094 -4.965 1 95.19 572 ILE B O 1
ATOM 9835 N N . ILE B 1 573 ? -17.156 -47.969 -2.959 1 93.75 573 ILE B N 1
ATOM 9836 C CA . ILE B 1 573 ? -15.812 -48.375 -3.348 1 93.75 573 ILE B CA 1
ATOM 9837 C C . ILE B 1 573 ? -15.891 -49.375 -4.504 1 93.75 573 ILE B C 1
ATOM 9839 O O . ILE B 1 573 ? -15.156 -49.25 -5.484 1 93.75 573 ILE B O 1
ATOM 9843 N N . ASP B 1 574 ? -16.797 -50.281 -4.406 1 92.06 574 ASP B N 1
ATOM 9844 C CA . ASP B 1 574 ? -16.953 -51.312 -5.449 1 92.06 574 ASP B CA 1
ATOM 9845 C C . ASP B 1 574 ? -17.391 -50.656 -6.77 1 92.06 574 ASP B C 1
ATOM 9847 O O . ASP B 1 574 ? -16.859 -51 -7.828 1 92.06 574 ASP B O 1
ATOM 9851 N N . LYS B 1 575 ? -18.25 -49.812 -6.684 1 92.69 575 LYS B N 1
ATOM 9852 C CA . LYS B 1 575 ? -18.75 -49.156 -7.887 1 92.69 575 LYS B CA 1
ATOM 9853 C C . LYS B 1 575 ? -17.672 -48.25 -8.516 1 92.69 575 LYS B C 1
ATOM 9855 O O . LYS B 1 575 ? -17.516 -48.219 -9.734 1 92.69 575 LYS B O 1
ATOM 9860 N N . LEU B 1 576 ? -17 -47.562 -7.691 1 91.38 576 LEU B N 1
ATOM 9861 C CA . LEU B 1 576 ? -15.953 -46.656 -8.18 1 91.38 576 LEU B CA 1
ATOM 9862 C C . LEU B 1 576 ? -14.82 -47.469 -8.82 1 91.38 576 LEU B C 1
ATOM 9864 O O . LEU B 1 576 ? -14.242 -47.031 -9.82 1 91.38 576 LEU B O 1
ATOM 9868 N N . LYS B 1 577 ? -14.461 -48.531 -8.188 1 88.81 577 LYS B N 1
ATOM 9869 C CA . LYS B 1 577 ? -13.438 -49.406 -8.766 1 88.81 577 LYS B CA 1
ATOM 9870 C C . LYS B 1 577 ? -13.82 -49.844 -10.172 1 88.81 577 LYS B C 1
ATOM 9872 O O . LYS B 1 577 ? -12.984 -49.844 -11.078 1 88.81 577 LYS B O 1
ATOM 9877 N N . SER B 1 578 ? -15.078 -50.156 -10.328 1 87.44 578 SER B N 1
ATOM 9878 C CA . SER B 1 578 ? -15.57 -50.594 -11.625 1 87.44 578 SER B CA 1
ATOM 9879 C C . SER B 1 578 ? -15.562 -49.469 -12.648 1 87.44 578 SER B C 1
ATOM 9881 O O . SER B 1 578 ? -15.195 -49.688 -13.805 1 87.44 578 SER B O 1
ATOM 9883 N N . ILE B 1 579 ? -15.883 -48.312 -12.211 1 87.44 579 ILE B N 1
ATOM 9884 C CA . ILE B 1 579 ? -16.031 -47.188 -13.117 1 87.44 579 ILE B CA 1
ATOM 9885 C C . ILE B 1 579 ? -14.648 -46.656 -13.484 1 87.44 579 ILE B C 1
ATOM 9887 O O . ILE B 1 579 ? -14.406 -46.312 -14.641 1 87.44 579 ILE B O 1
ATOM 9891 N N . LEU B 1 580 ? -13.758 -46.594 -12.5 1 86.25 580 LEU B N 1
ATOM 9892 C CA . LEU B 1 580 ? -12.484 -45.906 -12.695 1 86.25 580 LEU B CA 1
ATOM 9893 C C . LEU B 1 580 ? -11.461 -46.844 -13.328 1 86.25 580 LEU B C 1
ATOM 9895 O O . LEU B 1 580 ? -10.5 -46.375 -13.961 1 86.25 580 LEU B O 1
ATOM 9899 N N . ASN B 1 581 ? -11.477 -48.094 -12.922 1 77.69 581 ASN B N 1
ATOM 9900 C CA . ASN B 1 581 ? -10.523 -49.062 -13.484 1 77.69 581 ASN B CA 1
ATOM 9901 C C . ASN B 1 581 ? -11.023 -49.625 -14.812 1 77.69 581 ASN B C 1
ATOM 9903 O O . ASN B 1 581 ? -10.273 -50.281 -15.531 1 77.69 581 ASN B O 1
ATOM 9907 N N . LYS B 1 582 ? -12.32 -49.594 -15.008 1 65.38 582 LYS B N 1
ATOM 9908 C CA . LYS B 1 582 ? -12.828 -50.156 -16.25 1 65.38 582 LYS B CA 1
ATOM 9909 C C . LYS B 1 582 ? -12.414 -49.312 -17.453 1 65.38 582 LYS B C 1
ATOM 9911 O O . LYS B 1 582 ? -12.555 -48.094 -17.422 1 65.38 582 LYS B O 1
ATOM 9916 N N . GLU B 1 583 ? -11.305 -49.938 -18.141 1 50.5 583 GLU B N 1
ATOM 9917 C CA . GLU B 1 583 ? -10.938 -49.438 -19.453 1 50.5 583 GLU B CA 1
ATOM 9918 C C . GLU B 1 583 ? -12.156 -49.344 -20.375 1 50.5 583 GLU B C 1
ATOM 9920 O O . GLU B 1 583 ? -13.086 -50.125 -20.266 1 50.5 583 GLU B O 1
#

Secondary structure (DSSP, 8-state):
--EEPPPB-HHHHHHHHHTT-EEEETTPPPP---HHHHHHHHHHHHHT-----EEEEEE-TTHHHHS-EEPPPSSEETTTB-SPPEE--TTPPPEEEEEE-HHHHHHHHHHHH--EEEEPTTS--SS-GGGEEEEEEEEESS--S--SSTT-SS-EEEEEHHHHTT-SEEE-TT--EEEEGGGGGS-SSSHHHHHHHHTT--HHHHHHHHHHHIIIIIS--B-EEEE----HHHHHHHHHHHTTTSS---HHHHHHHHHHHT-SSS-HHHHHHHHHHHHTTT----HHHHHHHHHHHH-S--S--GGGG-HHHHHHHHHTHHHHHHHHHHHHHHHHHTT--GGG-S-GGGHHHHHHHHHHTT-TTTTTT-GGGHHHHHHHHHHHHHHHHH-GGGS-HHHHHHHHHTTT-SS--TTS-SS-TT--S--HHHHHHHHT------HHHHHHHTTT-BTTSHHHHHHHHHH-TTSBTTTTB-EEEESS-GGGHHHHHHHHTTSTTPPPHHHHTBGGGEEEE-HHHHHHHTT--HHHHHHHHSTT-HHHHHHHTT--SS--SGGGHHHHHHHHHHHHHHHHHHHHH--/--EEPPPB-HHHHHHHHHTT-EEEETTPPPP---HHHHHHHHHHHHHT-----EEEEEE-TTHHHHS-EEPPPSSEETTTB-SPPEE--TTPPPEEEEEE-HHHHHHHHHHHH--EEEEPTTS--SS-GGGEEEEEEEEESS--S--SSTT-SS-EEEEEHHHHTT-SEEE-TT--EEEEGGGGGS-SSSHHHHHHHHTT--HHHHHHHHHHHIIIIIS--B-EEEE----HHHHHHHHHHHTTTSS---HHHHHHHHHHHT-SSS-HHHHHHHHHHHHTTT----HHHHHHHHHHHH-S--S--GGGG-HHHHHHHHHTHHHHHHHHHHHHHHHHHTT--GGG-S-GGGHHHHHHHHHHTT-TTTTTT-GGGHHHHHHHHHHHHHHHHH-GGGS-HHHHHHHHHTTT-SS-BTTTBSS-TT--S--HHHHHHHHT------HHHHHHHTTT-BTTSHHHHHHHHHH-TTSBTTTTB-EEEESS-GGGHHHHHHHHTTSTTPPPHHHHTBGGGEEEE-HHHHHHHTT--HHHHHHHHSTT-HHHHHHHTT--SS--SGGGHHHHHHHHHHHHHHHHHHHHH--

Sequence (1166 aa):
MAGFQSPITINEAMQRIKNNEYLLPAFQREYVWEPWQIEELFDSLIRGYPISSMLFWKVKDESKTAWKFYRFLEYYRESYHTHNDYFNTSNHKDFYAILDGQQRLTSLYFALFGNYDIHRSYNKWENNDRYFKICHFYFNLTQSKKPENENIEYEFLWLDKLETKEQNIYIDKYQQKWFKCQYLYQYDSGRVRKIAKEFNLNENEEDRLDLLHQKIFDKNLINFYLEEEQDPDKAVNIFIRINSNGEPLDYSDILFSIAIANWNKIDARTEINNLVDKINENFDISKDLILKGFLYLFHNNIKFQINSFDKNFIESIEAKWEGIKNAFIETFRLLRSFGFEAKTLSSNNAILPILYFIYHKNLTNNIVDSVKCNENRAIIKKWLLRAIILKPFGGSSDTVLSNMRKAFIKDFKQNSGFFDREIELFPLEEIEKEAKYIQTIDEEYLENNVIECRKNSPEAFAVLSLLYPNLDYKNNNFHKDHLHPESAYKEYEKLYKATDNCISFNIYDSLPNLQMLDANENESKNNKPLKQWVNEKCNGNRKEFLGKHLIPDVDLSLENFNNFIEERKKIIIDKLKSILNKEMAGFQSPITINEAMQRIKNNEYLLPAFQREYVWEPWQIEELFDSLIRGYPISSMLFWKVKDESKTAWKFYRFLEYYRESYHTHNDYFNTSNHKDFYAILDGQQRLTSLYFALFGNYDIHRSYNKWENNDRYFKICHFYFNLTQSKKPENENIEYEFLWLDKLETKEQNIYIDKYQQKWFKCQYLYQYDSGRVRKIAKEFNLNENEEDRLDLLHQKIFDKNLINFYLEEEQDPDKAVNIFIRINSNGEPLDYSDILFSIAIANWNKIDARTEINNLVDKINENFDISKDLILKGFLYLFHNNIKFQINSFDKNFIESIEAKWEGIKNAFIETFRLLRSFGFEAKTLSSNNAILPILYFIYHKNLTNNIVDSVKCNENRAIIKKWLLRAIILKPFGGSSDTVLSNMRKAFIKDFKQNSGFFDREIELFPLEEIEKEAKYIQTIDEEYLENNVIECRKNSPEAFAVLSLLYPNLDYKNNNFHKDHLHPESAYKEYEKLYKATDNCISFNIYDSLPNLQMLDANENESKNNKPLKQWVNEKCNGNRKEFLGKHLIPDVDLSLENFNNFIEERKKIIIDKLKSILNKE

Radius of gyration: 38.13 Å; Cα contacts (8 Å, |Δi|>4): 1740; chains: 2; bounding box: 90×100×76 Å

Nearest PDB structures (foldseek):
  7p9k-assembly1_B  TM=5.195E-01  e=5.609E-34  Escherichia fergusonii ATCC 35469
  7p9m-assembly1_B  TM=5.264E-01  e=2.535E-30  Escherichia fergusonii ATCC 35469
  7p9m-assembly1_A  TM=5.118E-01  e=5.960E-30  Escherichia fergusonii ATCC 35469
  9jfl-assembly1_A  TM=2.922E-01  e=1.176E-05  Salmonella enterica
  7p9k-assembly1_B  TM=5.144E-01  e=2.366E-34  Escherichia fergusonii ATCC 35469

Solvent-accessible surface area (backbone atoms only — not comparable to full-atom values): 64132 Å² total; per-residue (Å²): 125,63,38,77,50,83,47,37,26,48,47,56,54,48,52,32,44,76,68,62,33,36,32,32,45,51,58,59,74,69,76,78,81,51,72,67,58,48,30,49,50,52,29,31,51,74,72,64,45,82,82,67,69,26,34,34,33,46,39,49,75,72,56,36,60,44,49,64,34,20,41,74,59,64,46,41,28,78,96,73,40,61,73,58,48,80,44,86,40,77,88,48,75,72,29,31,34,50,68,39,51,62,64,58,54,42,44,52,42,23,41,46,76,26,34,50,31,42,71,41,84,96,50,70,96,54,102,43,70,88,32,35,38,54,14,38,34,27,37,49,37,58,59,90,59,80,52,89,52,81,89,46,86,52,54,46,44,75,43,37,32,86,78,45,68,72,41,59,65,28,66,50,99,82,69,36,41,27,35,29,46,47,55,63,72,75,42,93,67,64,42,58,62,54,50,29,64,74,66,66,50,53,71,67,30,40,50,48,50,43,51,52,46,38,53,35,66,66,36,59,68,46,37,34,35,36,41,54,73,86,44,65,52,57,55,49,49,48,43,41,64,66,47,42,89,57,79,64,67,51,69,63,54,43,50,49,33,36,42,37,63,40,36,84,87,56,67,42,62,60,54,51,51,50,51,44,52,61,55,37,75,56,32,79,70,56,71,60,57,57,54,44,43,54,23,63,60,60,40,75,56,60,60,96,44,56,78,65,51,24,46,70,53,31,43,54,44,56,76,44,35,70,61,52,52,47,25,54,53,38,46,54,49,39,40,34,44,68,49,51,39,41,72,47,51,77,54,78,71,69,49,49,64,56,40,44,51,33,51,73,68,66,30,53,90,31,51,75,78,36,74,89,28,48,65,41,46,53,46,50,52,52,41,52,36,47,44,52,65,66,47,71,60,76,63,67,47,59,60,37,48,56,28,30,46,36,52,47,28,78,75,71,40,66,95,44,74,80,54,48,86,83,62,83,56,70,53,52,67,47,24,41,58,53,41,64,63,75,60,85,70,42,71,66,51,41,61,74,70,47,45,62,32,32,68,80,38,26,45,32,48,35,49,38,47,66,75,47,65,86,56,47,30,57,76,60,36,57,39,84,37,50,50,62,29,76,80,49,46,64,59,44,46,62,72,26,62,87,44,100,74,60,77,54,64,64,58,58,46,5,41,52,29,48,48,66,32,42,48,67,58,45,64,68,48,61,80,45,53,39,46,58,48,48,65,67,66,25,75,91,39,52,69,61,42,28,57,76,68,67,43,62,96,62,68,53,48,74,90,36,41,72,61,44,40,56,50,22,40,51,52,50,51,54,50,46,39,51,62,71,64,53,123,125,65,39,76,48,84,46,37,26,47,48,56,54,48,53,31,45,75,67,61,34,38,32,33,44,51,58,59,76,68,78,77,83,51,73,66,56,49,30,48,49,53,28,32,51,75,72,64,45,81,82,70,69,28,34,36,32,45,39,50,74,73,56,36,60,43,49,63,33,19,41,74,60,62,47,41,27,78,96,74,39,61,73,57,48,80,45,86,38,76,88,49,75,71,29,31,34,50,68,41,50,62,65,60,54,43,44,53,40,21,41,46,76,27,34,51,32,42,71,40,83,95,50,69,96,56,101,44,69,90,31,35,37,54,14,40,34,27,37,48,36,58,58,90,58,81,54,89,53,80,89,46,87,52,55,44,45,75,42,37,34,86,77,45,68,70,40,58,66,27,66,49,98,81,68,35,41,27,35,30,45,46,55,64,70,74,43,92,66,65,41,57,62,52,50,29,62,75,66,67,51,53,71,67,30,42,50,48,50,42,50,53,47,39,52,35,66,66,37,59,68,46,37,36,34,36,42,54,72,87,45,65,52,57,55,50,50,48,43,41,64,67,48,40,88,58,79,64,66,50,71,62,54,42,50,50,32,36,43,36,62,41,36,85,87,58,65,43,62,60,53,52,50,50,52,46,51,60,54,36,74,57,32,78,70,57,72,60,57,57,55,44,44,54,22,64,57,60,40,76,57,59,61,94,45,55,78,66,50,23,44,70,53,32,44,53,46,57,76,44,36,72,61,51,54,47,24,52,54,39,46,53,51,40,40,33,43,67,49,51,39,41,70,48,52,76,54,79,70,68,48,47,65,56,39,43,51,32,51,72,66,66,29,52,90,33,51,76,78,37,73,90,28,48,65,39,46,52,46,49,51,52,43,53,35,48,43,53,65,67,45,72,61,77,63,68,47,60,62,36,50,58,28,31,46,37,51,47,26,77,76,70,38,68,91,79,50,77,58,47,84,83,62,82,57,70,53,52,67,46,25,41,58,51,40,64,63,76,59,87,71,42,71,65,52,40,61,72,70,48,44,63,32,32,71,80,38,27,43,32,50,35,51,39,46,67,74,48,64,86,56,48,31,58,76,60,36,56,39,84,38,49,49,63,27,76,81,48,46,64,58,44,47,62,72,26,63,87,41,102,74,59,76,54,65,64,58,58,45,6,42,51,29,46,47,66,32,44,48,68,58,44,66,69,48,60,80,44,53,40,44,59,48,48,64,68,64,25,73,91,39,53,68,59,44,29,58,76,68,65,44,61,97,61,66,53,46,74,91,35,41,72,60,43,41,55,49,20,39,51,52,53,51,54,50,46,39,51,62,70,64,51,124

Foldseek 3Di:
DFWWDFFAFLQVLLVCLVVVLEWAFLLDDWADDDFVVLQVVLLCLLVVHAPDAWAKEWADDPLQQQAWIFGAQQEDDPPPRTDTHTDRRPPPHIHIHTLGCSNVSSSSNCQQGRWYWAADPPDDPDPDNVRTFTWYKWWFLQCPDADPDNVGDTGIGTHGCVQQVPDQWRQDPVRITIGGNNQQPVDDPPSLVVVCVVVVPDPSSSVSVVSSNCRRHPDRRHIYGYHYDNFVQVSVVVSQVVPCVPPRDDLLSSLQSRLQVLQDPDRSVVLLVVLQVVLQVFAHDDSSLVLLLLCLQFNLASDSGNSRRTNVSSNVCNVCVVLLSLLSVQLSLLVQQLQDGHLLQQDSLLSNLVSNCCRQVVCSVPCRPHPVNVQQSVLSLLLSLLCLQLVLCPPPNRLLSSQLQCLFPVDRDHVPRSGDPVDDHSRSVSSCVSSVSDDQLALVCCVVRQFLAFQRHSNLVSLQCLVQVPERSSVNFKDKAFLQHLVCLVVLCVLCVPPPDRDDVSNSRTNLRIHMDGNVLCVVCPNPQNQVSLVVPCVPPSPVSCVNRQFDPDDSDSNCVVVRSVVSSVSSSVSCSCRVVPD/DFWWDFFAFLQVLLVCLVVVLEWAFLLDDWADDDFVVLQVVLLCLLVVHAPDAWAKEWADDPLQQQAWIFGAQQEDDPPPRTDTHTDRRPPPHIHIHTLGCSNVSSSSNCQQGRWYWAADPPDDPDPDNVRTFTWYKWWFLQCPDADPDNVGDTGIGTHGCVQQVPDQWRQDPVRITIGGNNQQPVDDPPSLVVVCVVVVPDPSSSVSVVSSNCRRHPDRRHIYTYHYDSFVQVSVVVSQVVPCPPPRDDLVSSLQSRLQVLQDPDRSVVLLVVLQVVLQVFAHDDSSLVLLLLCLQFNLASDSGNSRRTNVSSHVCNVCVVLLSLLSVQLSLLVQQLQDGHLLQQDSLLSNLVSNCCRQVVCSVPCRPHPVNVQQSVLSLLLSLLCQQLVLCPPPNRQLSSQLQCLFPVDRDRPPDRGDPPDDHSRSPSSCVSSVSDDLLALVNCVVRQFLAFQRHSNLVSLQCLVQVPERSSVNFKDKAFLQHLVCLVVLCVLCVPPPDRDDVSNSRTNLRIHMDGNVLCVVCDNPQNQVSLVVPCVPPSPVSCVNRQFDPDDSGSNCVVVRSVVSSVSSSVSCSCRVVPD

Organism: Campylobacter jejuni subsp. jejuni serotype O:2 (strain ATCC 700819 / NCTC 11168) (NCBI:txid192222)